Protein AF-0000000079913580 (afdb_homodimer)

Radius of gyration: 43.16 Å; Cα contacts (8 Å, |Δi|>4): 1922; chains: 2; bounding box: 92×169×105 Å

Structure (mmCIF, N/CA/C/O backbone):
data_AF-0000000079913580-model_v1
#
loop_
_entity.id
_entity.type
_entity.pdbx_description
1 polymer L,D-transpeptidase
#
loop_
_atom_site.group_PDB
_atom_site.id
_atom_site.type_symbol
_atom_site.label_atom_id
_atom_site.label_alt_id
_atom_site.label_comp_id
_atom_site.label_asym_id
_atom_site.label_entity_id
_atom_site.label_seq_id
_atom_site.pdbx_PDB_ins_code
_atom_site.Cartn_x
_atom_site.Cartn_y
_atom_site.Cartn_z
_atom_site.occupancy
_atom_site.B_iso_or_equiv
_atom_site.auth_seq_id
_atom_site.auth_comp_id
_atom_site.auth_asym_id
_atom_site.auth_atom_id
_atom_site.pdbx_PDB_model_num
ATOM 1 N N . MET A 1 1 ? 36.812 4.828 29.312 1 21.38 1 MET A N 1
ATOM 2 C CA . MET A 1 1 ? 36.344 5.988 30.047 1 21.38 1 MET A CA 1
ATOM 3 C C . MET A 1 1 ? 36.531 5.801 31.547 1 21.38 1 MET A C 1
ATOM 5 O O . MET A 1 1 ? 35.594 5.5 32.281 1 21.38 1 MET A O 1
ATOM 9 N N . HIS A 1 2 ? 37.875 5.602 31.859 1 19.59 2 HIS A N 1
ATOM 10 C CA . HIS A 1 2 ? 38.438 5.203 33.125 1 19.59 2 HIS A CA 1
ATOM 11 C C . HIS A 1 2 ? 38.406 6.352 34.156 1 19.59 2 HIS A C 1
ATOM 13 O O . HIS A 1 2 ? 38.156 7.5 33.75 1 19.59 2 HIS A O 1
ATOM 19 N N . GLU A 1 3 ? 39.438 6.492 35 1 18.61 3 GLU A N 1
ATOM 20 C CA . GLU A 1 3 ? 39.719 6.574 36.438 1 18.61 3 GLU A CA 1
ATOM 21 C C . GLU A 1 3 ? 40.094 7.996 36.844 1 18.61 3 GLU A C 1
ATOM 23 O O . GLU A 1 3 ? 40.656 8.211 37.938 1 18.61 3 GLU A O 1
ATOM 28 N N . LEU A 1 4 ? 39.812 8.992 35.875 1 21.95 4 LEU A N 1
ATOM 29 C CA . LEU A 1 4 ? 40.594 10.109 36.344 1 21.95 4 LEU A CA 1
ATOM 30 C C . LEU A 1 4 ? 40.188 10.5 37.781 1 21.95 4 LEU A C 1
ATOM 32 O O . LEU A 1 4 ? 39 10.586 38.062 1 21.95 4 LEU A O 1
ATOM 36 N N . GLY A 1 5 ? 41.188 10.922 38.594 1 18.86 5 GLY A N 1
ATOM 37 C CA . GLY A 1 5 ? 41.719 10.969 39.969 1 18.86 5 GLY A CA 1
ATOM 38 C C . GLY A 1 5 ? 41.156 12.102 40.781 1 18.86 5 GLY A C 1
ATOM 39 O O . GLY A 1 5 ? 40.719 13.125 40.25 1 18.86 5 GLY A O 1
ATOM 40 N N . SER A 1 6 ? 41.125 11.992 42.188 1 17.22 6 SER A N 1
ATOM 41 C CA . SER A 1 6 ? 40.438 12.18 43.469 1 17.22 6 SER A CA 1
ATOM 42 C C . SER A 1 6 ? 40.812 13.516 44.094 1 17.22 6 SER A C 1
ATOM 44 O O . SER A 1 6 ? 39.938 14.266 44.531 1 17.22 6 SER A O 1
ATOM 46 N N . ARG A 1 7 ? 42.156 13.891 44.438 1 17.25 7 ARG A N 1
ATOM 47 C CA . ARG A 1 7 ? 42.344 13.758 45.875 1 17.25 7 ARG A CA 1
ATOM 48 C C . ARG A 1 7 ? 41.875 15.023 46.594 1 17.25 7 ARG A C 1
ATOM 50 O O . ARG A 1 7 ? 41.719 16.078 45.969 1 17.25 7 ARG A O 1
ATOM 57 N N . THR A 1 8 ? 42.812 15.539 47.625 1 17.09 8 THR A N 1
ATOM 58 C CA . THR A 1 8 ? 42.688 15.68 49.062 1 17.09 8 THR A CA 1
ATOM 59 C C . THR A 1 8 ? 42.469 17.141 49.438 1 17.09 8 THR A C 1
ATOM 61 O O . THR A 1 8 ? 41.531 17.453 50.188 1 17.09 8 THR A O 1
ATOM 64 N N . SER A 1 9 ? 43.531 18.109 49.688 1 17.91 9 SER A N 1
ATOM 65 C CA . SER A 1 9 ? 43.938 18.375 51.062 1 17.91 9 SER A CA 1
ATOM 66 C C . SER A 1 9 ? 43.219 19.594 51.625 1 17.91 9 SER A C 1
ATOM 68 O O . SER A 1 9 ? 42.688 20.406 50.844 1 17.91 9 SER A O 1
ATOM 70 N N . ARG A 1 10 ? 43.844 20.156 52.875 1 18.62 10 ARG A N 1
ATOM 71 C CA . ARG A 1 10 ? 43.656 20.391 54.312 1 18.62 10 ARG A CA 1
ATOM 72 C C . ARG A 1 10 ? 43.219 21.828 54.594 1 18.62 10 ARG A C 1
ATOM 74 O O . ARG A 1 10 ? 43.25 22.672 53.688 1 18.62 10 ARG A O 1
ATOM 81 N N . LYS A 1 11 ? 44.094 22.531 55.531 1 18.92 11 LYS A N 1
ATOM 82 C CA . LYS A 1 11 ? 43.938 22.922 56.938 1 18.92 11 LYS A CA 1
ATOM 83 C C . LYS A 1 11 ? 43.562 24.391 57.062 1 18.92 11 LYS A C 1
ATOM 85 O O . LYS A 1 11 ? 42.75 24.75 57.906 1 18.92 11 LYS A O 1
ATOM 90 N N . ARG A 1 12 ? 44.5 25.406 56.625 1 16.92 12 ARG A N 1
ATOM 91 C CA . ARG A 1 12 ? 45 26.344 57.625 1 16.92 12 ARG A CA 1
ATOM 92 C C . ARG A 1 12 ? 44.031 27.5 57.844 1 16.92 12 ARG A C 1
ATOM 94 O O . ARG A 1 12 ? 43.688 28.219 56.906 1 16.92 12 ARG A O 1
ATOM 101 N N . VAL A 1 13 ? 43.312 27.609 59.031 1 19.09 13 VAL A N 1
ATOM 102 C CA . VAL A 1 13 ? 42.156 28.219 59.656 1 19.09 13 VAL A CA 1
ATOM 103 C C . VAL A 1 13 ? 42.469 29.688 60 1 19.09 13 VAL A C 1
ATOM 105 O O . VAL A 1 13 ? 41.656 30.578 59.688 1 19.09 13 VAL A O 1
ATOM 108 N N . ALA A 1 14 ? 43.594 30 60.875 1 21.25 14 ALA A N 1
ATOM 109 C CA . ALA A 1 14 ? 43.219 30.578 62.156 1 21.25 14 ALA A CA 1
ATOM 110 C C . ALA A 1 14 ? 42.875 32.062 62.031 1 21.25 14 ALA A C 1
ATOM 112 O O . ALA A 1 14 ? 43.094 32.656 60.969 1 21.25 14 ALA A O 1
ATOM 113 N N . ASN A 1 15 ? 43.5 32.906 63.031 1 19.12 15 ASN A N 1
ATOM 114 C CA . ASN A 1 15 ? 43.094 33.688 64.188 1 19.12 15 ASN A CA 1
ATOM 115 C C . ASN A 1 15 ? 43.125 35.188 63.906 1 19.12 15 ASN A C 1
ATOM 117 O O . ASN A 1 15 ? 43 36 64.812 1 19.12 15 ASN A O 1
ATOM 121 N N . VAL A 1 16 ? 43.281 35.594 62.688 1 22.94 16 VAL A N 1
ATOM 122 C CA . VAL A 1 16 ? 43.781 36.969 62.75 1 22.94 16 VAL A CA 1
ATOM 123 C C . VAL A 1 16 ? 42.812 37.844 63.531 1 22.94 16 VAL A C 1
ATOM 125 O O . VAL A 1 16 ? 41.625 37.906 63.219 1 22.94 16 VAL A O 1
ATOM 128 N N . ALA A 1 17 ? 43.344 38.344 64.75 1 22.41 17 ALA A N 1
ATOM 129 C CA . ALA A 1 17 ? 43 39.125 65.938 1 22.41 17 ALA A CA 1
ATOM 130 C C . ALA A 1 17 ? 42.438 40.5 65.562 1 22.41 17 ALA A C 1
ATOM 132 O O . ALA A 1 17 ? 42.812 41.062 64.562 1 22.41 17 ALA A O 1
ATOM 133 N N . ALA A 1 18 ? 41.469 40.969 66.5 1 21.81 18 ALA A N 1
ATOM 134 C CA . ALA A 1 18 ? 40.25 41.75 66.75 1 21.81 18 ALA A CA 1
ATOM 135 C C . ALA A 1 18 ? 40.594 43.219 67.062 1 21.81 18 ALA A C 1
ATOM 137 O O . ALA A 1 18 ? 39.719 44 67.312 1 21.81 18 ALA A O 1
ATOM 138 N N . ALA A 1 19 ? 41.875 43.688 66.75 1 23.17 19 ALA A N 1
ATOM 139 C CA . ALA A 1 19 ? 42.031 44.812 67.688 1 23.17 19 ALA A CA 1
ATOM 140 C C . ALA A 1 19 ? 41.125 45.969 67.312 1 23.17 19 ALA A C 1
ATOM 142 O O . ALA A 1 19 ? 41.219 46.5 66.188 1 23.17 19 ALA A O 1
ATOM 143 N N . LEU A 1 20 ? 39.844 45.875 67.812 1 21.12 20 LEU A N 1
ATOM 144 C CA . LEU A 1 20 ? 38.719 46.781 67.625 1 21.12 20 LEU A CA 1
ATOM 145 C C . LEU A 1 20 ? 39.062 48.156 68.188 1 21.12 20 LEU A C 1
ATOM 147 O O . LEU A 1 20 ? 39.25 48.281 69.438 1 21.12 20 LEU A O 1
ATOM 151 N N . ILE A 1 21 ? 40.125 48.812 67.625 1 24.55 21 ILE A N 1
ATOM 152 C CA . ILE A 1 21 ? 40.438 50.125 68.188 1 24.55 21 ILE A CA 1
ATOM 153 C C . ILE A 1 21 ? 39.219 51.031 68.188 1 24.55 21 ILE A C 1
ATOM 155 O O . ILE A 1 21 ? 38.594 51.219 67.125 1 24.55 21 ILE A O 1
ATOM 159 N N . SER A 1 22 ? 38.531 51.062 69.312 1 22.31 22 SER A N 1
ATOM 160 C CA . SER A 1 22 ? 37.312 51.812 69.75 1 22.31 22 SER A CA 1
ATOM 161 C C . SER A 1 22 ? 37.531 53.312 69.562 1 22.31 22 SER A C 1
ATOM 163 O O . SER A 1 22 ? 38.344 53.906 70.312 1 22.31 22 SER A O 1
ATOM 165 N N . LEU A 1 23 ? 37.969 53.75 68.375 1 25.45 23 LEU A N 1
ATOM 166 C CA . LEU A 1 23 ? 38.125 55.219 68.312 1 25.45 23 LEU A CA 1
ATOM 167 C C . LEU A 1 23 ? 36.844 55.906 68.75 1 25.45 23 LEU A C 1
ATOM 169 O O . LEU A 1 23 ? 35.781 55.656 68.125 1 25.45 23 LEU A O 1
ATOM 173 N N . VAL A 1 24 ? 36.719 56.188 70 1 26.14 24 VAL A N 1
ATOM 174 C CA . VAL A 1 24 ? 35.656 56.938 70.75 1 26.14 24 VAL A CA 1
ATOM 175 C C . VAL A 1 24 ? 35.5 58.312 70.125 1 26.14 24 VAL A C 1
ATOM 177 O O . VAL A 1 24 ? 36.406 59.125 70.188 1 26.14 24 VAL A O 1
ATOM 180 N N . ALA A 1 25 ? 35 58.375 68.875 1 25.7 25 ALA A N 1
ATOM 181 C CA . ALA A 1 25 ? 34.688 59.688 68.25 1 25.7 25 ALA A CA 1
ATOM 182 C C . ALA A 1 25 ? 33.75 60.469 69.125 1 25.7 25 ALA A C 1
ATOM 184 O O . ALA A 1 25 ? 32.719 59.938 69.625 1 25.7 25 ALA A O 1
ATOM 185 N N . LEU A 1 26 ? 34.312 61.344 69.938 1 26.03 26 LEU A N 1
ATOM 186 C CA . LEU A 1 26 ? 33.688 62.375 70.75 1 26.03 26 LEU A CA 1
ATOM 187 C C . LEU A 1 26 ? 32.656 63.156 69.938 1 26.03 26 LEU A C 1
ATOM 189 O O . LEU A 1 26 ? 33 63.781 68.938 1 26.03 26 LEU A O 1
ATOM 193 N N . LEU A 1 27 ? 31.5 62.531 69.625 1 25.45 27 LEU A N 1
ATOM 194 C CA . LEU A 1 27 ? 30.359 63.125 68.938 1 25.45 27 LEU A CA 1
ATOM 195 C C . LEU A 1 27 ? 29.828 64.312 69.688 1 25.45 27 LEU A C 1
ATOM 197 O O . LEU A 1 27 ? 29.406 64.25 70.812 1 25.45 27 LEU A O 1
ATOM 201 N N . ALA A 1 28 ? 30.641 65.375 69.75 1 30.11 28 ALA A N 1
ATOM 202 C CA . ALA A 1 28 ? 30.047 66.625 70.188 1 30.11 28 ALA A CA 1
ATOM 203 C C . ALA A 1 28 ? 28.703 66.875 69.562 1 30.11 28 ALA A C 1
ATOM 205 O O . ALA A 1 28 ? 28.594 66.812 68.312 1 30.11 28 ALA A O 1
ATOM 206 N N . GLY A 1 29 ? 27.625 66.562 70.25 1 28.89 29 GLY A N 1
ATOM 207 C CA . GLY A 1 29 ? 26.188 66.625 70 1 28.89 29 GLY A CA 1
ATOM 208 C C . GLY A 1 29 ? 25.672 68 69.625 1 28.89 29 GLY A C 1
ATOM 209 O O . GLY A 1 29 ? 25.156 68.688 70.438 1 28.89 29 GLY A O 1
ATOM 210 N N . CYS A 1 30 ? 26.469 68.938 68.938 1 34.62 30 CYS A N 1
ATOM 211 C CA . CYS A 1 30 ? 25.672 70.125 68.75 1 34.62 30 CYS A CA 1
ATOM 212 C C . CYS A 1 30 ? 24.328 69.812 68.125 1 34.62 30 CYS A C 1
ATOM 214 O O . CYS A 1 30 ? 24.266 69.125 67.125 1 34.62 30 CYS A O 1
ATOM 216 N N . THR A 1 31 ? 23.297 69.812 68.938 1 31.12 31 THR A N 1
ATOM 217 C CA . THR A 1 31 ? 21.859 69.75 68.625 1 31.12 31 THR A CA 1
ATOM 218 C C . THR A 1 31 ? 21.438 70.75 67.625 1 31.12 31 THR A C 1
ATOM 220 O O . THR A 1 31 ? 21.469 72 67.875 1 31.12 31 THR A O 1
ATOM 223 N N . VAL A 1 32 ? 22.109 70.938 66.438 1 33.97 32 VAL A N 1
ATOM 224 C CA . VAL A 1 32 ? 21.469 71.812 65.5 1 33.97 32 VAL A CA 1
ATOM 225 C C . VAL A 1 32 ? 20 71.438 65.312 1 33.97 32 VAL A C 1
ATOM 227 O O . VAL A 1 32 ? 19.688 70.25 65.25 1 33.97 32 VAL A O 1
ATOM 230 N N . GLY A 1 33 ? 19.094 72.25 65.75 1 32.72 33 GLY A N 1
ATOM 231 C CA . GLY A 1 33 ? 17.656 72.188 65.562 1 32.72 33 GLY A CA 1
ATOM 232 C C . GLY A 1 33 ? 17.297 71.812 64.125 1 32.72 33 GLY A C 1
ATOM 233 O O . GLY A 1 33 ? 17.688 72.562 63.188 1 32.72 33 GLY A O 1
ATOM 234 N N . SER A 1 34 ? 17.328 70.562 63.781 1 34.56 34 SER A N 1
ATOM 235 C CA . SER A 1 34 ? 16.938 69.938 62.531 1 34.56 34 SER A CA 1
ATOM 236 C C . SER A 1 34 ? 15.523 70.375 62.125 1 34.56 34 SER A C 1
ATOM 238 O O . SER A 1 34 ? 14.555 70 62.781 1 34.56 34 SER A O 1
ATOM 240 N N . GLN A 1 35 ? 15.398 71.688 61.812 1 38.47 35 GLN A N 1
ATOM 241 C CA . GLN A 1 35 ? 14.109 71.875 61.156 1 38.47 35 GLN A CA 1
ATOM 242 C C . GLN A 1 35 ? 13.781 70.75 60.188 1 38.47 35 GLN A C 1
ATOM 244 O O . GLN A 1 35 ? 14.531 70.438 59.25 1 38.47 35 GLN A O 1
ATOM 249 N N . SER A 1 36 ? 13.234 69.688 60.781 1 39.78 36 SER A N 1
ATOM 250 C CA . SER A 1 36 ? 12.695 68.562 60.094 1 39.78 36 SER A CA 1
ATOM 251 C C . SER A 1 36 ? 11.844 68.938 58.906 1 39.78 36 SER A C 1
ATOM 253 O O . SER A 1 36 ? 10.688 69.312 59.062 1 39.78 36 SER A O 1
ATOM 255 N N . GLY A 1 37 ? 12.281 69.812 58.031 1 40.34 37 GLY A N 1
ATOM 256 C CA . GLY A 1 37 ? 11.469 69.875 56.844 1 40.34 37 GLY A CA 1
ATOM 257 C C . GLY A 1 37 ? 11.07 68.5 56.312 1 40.34 37 GLY A C 1
ATOM 258 O O . GLY A 1 37 ? 11.914 67.625 56.188 1 40.34 37 GLY A O 1
ATOM 259 N N . THR A 1 38 ? 9.914 68.062 56.688 1 46.12 38 THR A N 1
ATOM 260 C CA . THR A 1 38 ? 9.398 66.812 56.094 1 46.12 38 THR A CA 1
ATOM 261 C C . THR A 1 38 ? 9.703 66.812 54.594 1 46.12 38 THR A C 1
ATOM 263 O O . THR A 1 38 ? 9.25 67.688 53.844 1 46.12 38 THR A O 1
ATOM 266 N N . PRO A 1 39 ? 10.805 66.312 54.156 1 54.5 39 PRO A N 1
ATOM 267 C CA . PRO A 1 39 ? 11.016 66.125 52.719 1 54.5 39 PRO A CA 1
ATOM 268 C C . PRO A 1 39 ? 9.727 65.812 51.969 1 54.5 39 PRO A C 1
ATOM 270 O O . PRO A 1 39 ? 9.031 64.875 52.312 1 54.5 39 PRO A O 1
ATOM 273 N N . VAL A 1 40 ? 8.953 66.75 51.469 1 58.09 40 VAL A N 1
ATOM 274 C CA . VAL A 1 40 ? 7.832 66.438 50.594 1 58.09 40 VAL A CA 1
ATOM 275 C C . VAL A 1 40 ? 8.242 65.375 49.594 1 58.09 40 VAL A C 1
ATOM 277 O O . VAL A 1 40 ? 9.258 65.5 48.906 1 58.09 40 VAL A O 1
ATOM 280 N N . ALA A 1 41 ? 7.816 64.125 49.75 1 64 41 ALA A N 1
ATOM 281 C CA . ALA A 1 41 ? 8.062 63.062 48.812 1 64 41 ALA A CA 1
ATOM 282 C C . ALA A 1 41 ? 7.875 63.5 47.375 1 64 41 ALA A C 1
ATOM 284 O O . ALA A 1 41 ? 6.922 64.25 47.062 1 64 41 ALA A O 1
ATOM 285 N N . PRO A 1 42 ? 9.016 63.531 46.562 1 65.12 42 PRO A N 1
ATOM 286 C CA . PRO A 1 42 ? 8.836 63.875 45.156 1 65.12 42 PRO A CA 1
ATOM 287 C C . PRO A 1 42 ? 7.531 63.344 44.562 1 65.12 42 PRO A C 1
ATOM 289 O O . PRO A 1 42 ? 7.055 62.281 44.969 1 65.12 42 PRO A O 1
ATOM 292 N N . PRO A 1 43 ? 6.742 64.25 43.938 1 78.75 43 PRO A N 1
ATOM 293 C CA . PRO A 1 43 ? 5.477 63.781 43.344 1 78.75 43 PRO A CA 1
ATOM 294 C C . PRO A 1 43 ? 5.629 62.469 42.562 1 78.75 43 PRO A C 1
ATOM 296 O O . PRO A 1 43 ? 6.672 62.25 41.938 1 78.75 43 PRO A O 1
ATOM 299 N N . GLU A 1 44 ? 4.805 61.531 42.844 1 86.25 44 GLU A N 1
ATOM 300 C CA . GLU A 1 44 ? 4.754 60.281 42.094 1 86.25 44 GLU A CA 1
ATOM 301 C C . GLU A 1 44 ? 4.613 60.531 40.594 1 86.25 44 GLU A C 1
ATOM 303 O O . GLU A 1 44 ? 3.916 61.469 40.188 1 86.25 44 GLU A O 1
ATOM 308 N N . PRO A 1 45 ? 5.449 59.719 39.812 1 89.5 45 PRO A N 1
ATOM 309 C CA . PRO A 1 45 ? 5.312 59.875 38.375 1 89.5 45 PRO A CA 1
ATOM 310 C C . PRO A 1 45 ? 3.863 59.75 37.906 1 89.5 45 PRO A C 1
ATOM 312 O O . PRO A 1 45 ? 3.104 58.938 38.438 1 89.5 45 PRO A O 1
ATOM 315 N N . VAL A 1 46 ? 3.518 60.531 36.875 1 93.69 46 VAL A N 1
ATOM 316 C CA . VAL A 1 46 ? 2.129 60.594 36.438 1 93.69 46 VAL A CA 1
ATOM 317 C C . VAL A 1 46 ? 1.844 59.438 35.469 1 93.69 46 VAL A C 1
ATOM 319 O O . VAL A 1 46 ? 0.692 59.031 35.312 1 93.69 46 VAL A O 1
ATOM 322 N N . VAL A 1 47 ? 2.873 58.969 34.781 1 95.31 47 VAL A N 1
ATOM 323 C CA . VAL A 1 47 ? 2.668 57.938 33.781 1 95.31 47 VAL A CA 1
ATOM 324 C C . VAL A 1 47 ? 2.227 56.656 34.5 1 95.31 47 VAL A C 1
ATOM 326 O O . VAL A 1 47 ? 2.787 56.281 35.531 1 95.31 47 VAL A O 1
ATOM 329 N N . HIS A 1 48 ? 1.12 56.031 34.031 1 95.81 48 HIS A N 1
ATOM 330 C CA . HIS A 1 48 ? 0.598 54.781 34.5 1 95.81 48 HIS A CA 1
ATOM 331 C C . HIS A 1 48 ? 0.657 53.688 33.406 1 95.81 48 HIS A C 1
ATOM 333 O O . HIS A 1 48 ? 0.036 53.844 32.375 1 95.81 48 HIS A O 1
ATOM 339 N N . VAL A 1 49 ? 1.397 52.625 33.688 1 97.31 49 VAL A N 1
ATOM 340 C CA . VAL A 1 49 ? 1.536 51.531 32.75 1 97.31 49 VAL A CA 1
ATOM 341 C C . VAL A 1 49 ? 0.57 50.406 33.094 1 97.31 49 VAL A C 1
ATOM 343 O O . VAL A 1 49 ? 0.575 49.906 34.219 1 97.31 49 VAL A O 1
ATOM 346 N N . THR A 1 50 ? -0.313 50.125 32.156 1 97.5 50 THR A N 1
ATOM 347 C CA . THR A 1 50 ? -1.216 48.969 32.281 1 97.5 50 THR A CA 1
ATOM 348 C C . THR A 1 50 ? -0.814 47.844 31.344 1 97.5 50 THR A C 1
ATOM 350 O O . THR A 1 50 ? -0.448 48.094 30.203 1 97.5 50 THR A O 1
ATOM 353 N N . GLN A 1 51 ? -0.812 46.656 31.891 1 97.62 51 GLN A N 1
ATOM 354 C CA . GLN A 1 51 ? -0.436 45.5 31.125 1 97.62 51 GLN A CA 1
ATOM 355 C C . GLN A 1 51 ? -1.617 44.531 30.969 1 97.62 51 GLN A C 1
ATOM 357 O O . GLN A 1 51 ? -2.424 44.375 31.891 1 97.62 51 GLN A O 1
ATOM 362 N N . ASN A 1 52 ? -1.735 44 29.797 1 97.69 52 ASN A N 1
ATOM 363 C CA . ASN A 1 52 ? -2.668 42.906 29.5 1 97.69 52 ASN A CA 1
ATOM 364 C C . ASN A 1 52 ? -1.948 41.688 28.938 1 97.69 52 ASN A C 1
ATOM 366 O O . ASN A 1 52 ? -1.434 41.75 27.812 1 97.69 52 ASN A O 1
ATOM 370 N N . PRO A 1 53 ? -2.012 40.656 29.516 1 97.69 53 PRO A N 1
ATOM 371 C CA . PRO A 1 53 ? -2.576 40.375 30.844 1 97.69 53 PRO A CA 1
ATOM 372 C C . PRO A 1 53 ? -1.85 41.125 31.969 1 97.69 53 PRO A C 1
ATOM 374 O O . PRO A 1 53 ? -0.749 41.656 31.75 1 97.69 53 PRO A O 1
ATOM 377 N N . GLU A 1 54 ? -2.473 41.156 33.188 1 97.25 54 GLU A N 1
ATOM 378 C CA . GLU A 1 54 ? -1.865 41.781 34.344 1 97.25 54 GLU A CA 1
ATOM 379 C C . GLU A 1 54 ? -0.65 41 34.844 1 97.25 54 GLU A C 1
ATOM 381 O O . GLU A 1 54 ? -0.571 39.812 34.656 1 97.25 54 GLU A O 1
ATOM 386 N N . SER A 1 55 ? 0.283 41.812 35.438 1 96.94 55 SER A N 1
ATOM 387 C CA . SER A 1 55 ? 1.444 41.125 36 1 96.94 55 SER A CA 1
ATOM 388 C C . SER A 1 55 ? 1.024 40.094 37.031 1 96.94 55 SER A C 1
ATOM 390 O O . SER A 1 55 ? 0.11 40.344 37.844 1 96.94 55 SER A O 1
ATOM 392 N N . GLY A 1 56 ? 1.644 38.969 36.938 1 97.56 56 GLY A N 1
ATOM 393 C CA . GLY A 1 56 ? 1.36 37.906 37.875 1 97.56 56 GLY A CA 1
ATOM 394 C C . GLY A 1 56 ? 0.337 36.906 37.375 1 97.56 56 GLY A C 1
ATOM 395 O O . GLY A 1 56 ? 0.119 35.875 37.969 1 97.56 56 GLY A O 1
ATOM 396 N N . SER A 1 57 ? -0.331 37.312 36.281 1 98.06 57 SER A N 1
ATOM 397 C CA . SER A 1 57 ? -1.298 36.375 35.688 1 98.06 57 SER A CA 1
ATOM 398 C C . SER A 1 57 ? -0.657 35.031 35.406 1 98.06 57 SER A C 1
ATOM 400 O O . SER A 1 57 ? 0.501 34.969 35 1 98.06 57 SER A O 1
ATOM 402 N N . GLN A 1 58 ? -1.42 33.906 35.719 1 98.06 58 GLN A N 1
ATOM 403 C CA . GLN A 1 58 ? -0.988 32.531 35.438 1 98.06 58 GLN A CA 1
ATOM 404 C C . GLN A 1 58 ? -1.904 31.859 34.438 1 98.06 58 GLN A C 1
ATOM 406 O O . GLN A 1 58 ? -3.049 32.281 34.25 1 98.06 58 GLN A O 1
ATOM 411 N N . ASP A 1 59 ? -1.353 30.875 33.75 1 98 59 ASP A N 1
ATOM 412 C CA . ASP A 1 59 ? -2.096 30.031 32.812 1 98 59 ASP A CA 1
ATOM 413 C C . ASP A 1 59 ? -2.76 30.875 31.719 1 98 59 ASP A C 1
ATOM 415 O O . ASP A 1 59 ? -3.912 30.625 31.359 1 98 59 ASP A O 1
ATOM 419 N N . VAL A 1 60 ? -2.053 31.922 31.219 1 98.12 60 VAL A N 1
ATOM 420 C CA . VAL A 1 60 ? -2.541 32.75 30.125 1 98.12 60 VAL A CA 1
ATOM 421 C C . VAL A 1 60 ? -2.533 31.938 28.828 1 98.12 60 VAL A C 1
ATOM 423 O O . VAL A 1 60 ? -1.558 31.234 28.531 1 98.12 60 VAL A O 1
ATOM 426 N N . ASN A 1 61 ? -3.619 31.984 28.094 1 98.19 61 ASN A N 1
ATOM 427 C CA . ASN A 1 61 ? -3.652 31.328 26.797 1 98.19 61 ASN A CA 1
ATOM 428 C C . ASN A 1 61 ? -2.633 31.938 25.844 1 98.19 61 ASN A C 1
ATOM 430 O O . ASN A 1 61 ? -2.566 33.156 25.688 1 98.19 61 ASN A O 1
ATOM 434 N N . PRO A 1 62 ? -1.879 31.125 25.172 1 97.94 62 PRO A N 1
ATOM 435 C CA . PRO A 1 62 ? -0.78 31.625 24.344 1 97.94 62 PRO A CA 1
ATOM 436 C C . PRO A 1 62 ? -1.268 32.469 23.156 1 97.94 62 PRO A C 1
ATOM 438 O O . PRO A 1 62 ? -0.469 33.156 22.516 1 97.94 62 PRO A O 1
ATOM 441 N N . VAL A 1 63 ? -2.566 32.406 22.859 1 97.62 63 VAL A N 1
ATOM 442 C CA . VAL A 1 63 ? -3.039 33.156 21.703 1 97.62 63 VAL A CA 1
ATOM 443 C C . VAL A 1 63 ? -3.908 34.312 22.172 1 97.62 63 VAL A C 1
ATOM 445 O O . VAL A 1 63 ? -4.508 35.031 21.344 1 97.62 63 VAL A O 1
ATOM 448 N N . SER A 1 64 ? -4.004 34.531 23.375 1 96.69 64 SER A N 1
ATOM 449 C CA . SER A 1 64 ? -4.742 35.688 23.875 1 96.69 64 SER A CA 1
ATOM 450 C C . SER A 1 64 ? -4.027 37 23.531 1 96.69 64 SER A C 1
ATOM 452 O O . SER A 1 64 ? -2.801 37 23.406 1 96.69 64 SER A O 1
ATOM 454 N N . PRO A 1 65 ? -4.797 38.094 23.406 1 97.06 65 PRO A N 1
ATOM 455 C CA . PRO A 1 65 ? -4.152 39.375 23.156 1 97.06 65 PRO A CA 1
ATOM 456 C C . PRO A 1 65 ? -3.232 39.812 24.297 1 97.06 65 PRO A C 1
ATOM 458 O O . PRO A 1 65 ? -3.578 39.625 25.469 1 97.06 65 PRO A O 1
ATOM 461 N N . VAL A 1 66 ? -2.076 40.281 23.922 1 98.12 66 VAL A N 1
ATOM 462 C CA . VAL A 1 66 ? -1.097 40.781 24.875 1 98.12 66 VAL A CA 1
ATOM 463 C C . VAL A 1 66 ? -0.691 42.219 24.5 1 98.12 66 VAL A C 1
ATOM 465 O O . VAL A 1 66 ? -0.322 42.469 23.344 1 98.12 66 VAL A O 1
ATOM 468 N N . SER A 1 67 ? -0.782 43.062 25.516 1 98.19 67 SER A N 1
ATOM 469 C CA . SER A 1 67 ? -0.442 44.438 25.25 1 98.19 67 SER A CA 1
ATOM 470 C C . SER A 1 67 ? -0.02 45.188 26.516 1 98.19 67 SER A C 1
ATOM 472 O O . SER A 1 67 ? -0.203 44.656 27.625 1 98.19 67 SER A O 1
ATOM 474 N N . ALA A 1 68 ? 0.667 46.312 26.359 1 98.19 68 ALA A N 1
ATOM 475 C CA . ALA A 1 68 ? 0.983 47.281 27.406 1 98.19 68 ALA A CA 1
ATOM 476 C C . ALA A 1 68 ? 0.651 48.719 26.953 1 98.19 68 ALA A C 1
ATOM 478 O O . ALA A 1 68 ? 0.889 49.062 25.797 1 98.19 68 ALA A O 1
ATOM 479 N N . THR A 1 69 ? 0.054 49.438 27.859 1 98.12 69 THR A N 1
ATOM 480 C CA . THR A 1 69 ? -0.352 50.781 27.531 1 98.12 69 THR A CA 1
ATOM 481 C C . THR A 1 69 ? 0.175 51.781 28.562 1 98.12 69 THR A C 1
ATOM 483 O O . THR A 1 69 ? 0.084 51.531 29.766 1 98.12 69 THR A O 1
ATOM 486 N N . ALA A 1 70 ? 0.709 52.906 28.125 1 97.81 70 ALA A N 1
ATOM 487 C CA . ALA A 1 70 ? 1.151 54 28.984 1 97.81 70 ALA A CA 1
ATOM 488 C C . ALA A 1 70 ? 0.161 55.156 28.938 1 97.81 70 ALA A C 1
ATOM 490 O O . ALA A 1 70 ? 0.038 55.844 27.922 1 97.81 70 ALA A O 1
ATOM 491 N N . ALA A 1 71 ? -0.437 55.344 30.078 1 97.12 71 ALA A N 1
ATOM 492 C CA . ALA A 1 71 ? -1.3 56.5 30.203 1 97.12 71 ALA A CA 1
ATOM 493 C C . ALA A 1 71 ? -0.529 57.688 30.766 1 97.12 71 ALA A C 1
ATOM 495 O O . ALA A 1 71 ? 0.297 57.531 31.672 1 97.12 71 ALA A O 1
ATOM 496 N N . GLU A 1 72 ? -0.753 58.906 30.234 1 97 72 GLU A N 1
ATOM 497 C CA . GLU A 1 72 ? -0.118 60.156 30.641 1 97 72 GLU A CA 1
ATOM 498 C C . GLU A 1 72 ? 1.395 60.094 30.453 1 97 72 GLU A C 1
ATOM 500 O O . GLU A 1 72 ? 2.152 60.594 31.297 1 97 72 GLU A O 1
ATOM 505 N N . GLY A 1 73 ? 1.722 59.438 29.438 1 97.31 73 GLY A N 1
ATOM 506 C CA . GLY A 1 73 ? 3.123 59.281 29.094 1 97.31 73 GLY A CA 1
ATOM 507 C C . GLY A 1 73 ? 3.34 58.438 27.844 1 97.31 73 GLY A C 1
ATOM 508 O O . GLY A 1 73 ? 2.395 58.188 27.094 1 97.31 73 GLY A O 1
ATOM 509 N N . THR A 1 74 ? 4.605 58.156 27.609 1 97.88 74 THR A N 1
ATOM 510 C CA . THR A 1 74 ? 4.988 57.344 26.453 1 97.88 74 THR A CA 1
ATOM 511 C C . THR A 1 74 ? 6.102 56.375 26.828 1 97.88 74 THR A C 1
ATOM 513 O O . THR A 1 74 ? 6.832 56.594 27.797 1 97.88 74 THR A O 1
ATOM 516 N N . PHE A 1 75 ? 6.105 55.281 26 1 98 75 PHE A N 1
ATOM 517 C CA . PHE A 1 75 ? 7.215 54.344 26.188 1 98 75 PHE A CA 1
ATOM 518 C C . PHE A 1 75 ? 8.477 54.875 25.516 1 98 75 PHE A C 1
ATOM 520 O O . PHE A 1 75 ? 8.445 55.312 24.359 1 98 75 PHE A O 1
ATOM 527 N N . THR A 1 76 ? 9.602 54.844 26.266 1 97.25 76 THR A N 1
ATOM 528 C CA . THR A 1 76 ? 10.914 55.094 25.656 1 97.25 76 THR A CA 1
ATOM 529 C C . THR A 1 76 ? 11.453 53.812 25.016 1 97.25 76 THR A C 1
ATOM 531 O O . THR A 1 76 ? 12.062 53.875 23.953 1 97.25 76 THR A O 1
ATOM 534 N N . ASP A 1 77 ? 11.266 52.781 25.688 1 96.94 77 ASP A N 1
ATOM 535 C CA . ASP A 1 77 ? 11.523 51.438 25.219 1 96.94 77 ASP A CA 1
ATOM 536 C C . ASP A 1 77 ? 10.578 50.438 25.875 1 96.94 77 ASP A C 1
ATOM 538 O O . ASP A 1 77 ? 10.125 50.656 27 1 96.94 77 ASP A O 1
ATOM 542 N N . ILE A 1 78 ? 10.203 49.438 25.125 1 97.69 78 ILE A N 1
ATOM 543 C CA . ILE A 1 78 ? 9.328 48.406 25.656 1 97.69 78 ILE A CA 1
ATOM 544 C C . ILE A 1 78 ? 9.547 47.094 24.891 1 97.69 78 ILE A C 1
ATOM 546 O O . ILE A 1 78 ? 9.734 47.125 23.672 1 97.69 78 ILE A O 1
ATOM 550 N N . ALA A 1 79 ? 9.625 46.031 25.672 1 97.38 79 ALA A N 1
ATOM 551 C CA . ALA A 1 79 ? 9.742 44.688 25.078 1 97.38 79 ALA A CA 1
ATOM 552 C C . ALA A 1 79 ? 9.141 43.625 26 1 97.38 79 ALA A C 1
ATOM 554 O O . ALA A 1 79 ? 9.094 43.812 27.219 1 97.38 79 ALA A O 1
ATOM 555 N N . LEU A 1 80 ? 8.547 42.719 25.391 1 98.19 80 LEU A N 1
ATOM 556 C CA . LEU A 1 80 ? 8.188 41.469 26.078 1 98.19 80 LEU A CA 1
ATOM 557 C C . LEU A 1 80 ? 9.195 40.375 25.766 1 98.19 80 LEU A C 1
ATOM 559 O O . LEU A 1 80 ? 9.484 40.094 24.594 1 98.19 80 LEU A O 1
ATOM 563 N N . VAL A 1 81 ? 9.781 39.719 26.781 1 97.81 81 VAL A N 1
ATOM 564 C CA . VAL A 1 81 ? 10.82 38.719 26.531 1 97.81 81 VAL A CA 1
ATOM 565 C C . VAL A 1 81 ? 10.43 37.375 27.188 1 97.81 81 VAL A C 1
ATOM 567 O O . VAL A 1 81 ? 9.727 37.375 28.203 1 97.81 81 VAL A O 1
ATOM 570 N N . ASN A 1 82 ? 10.82 36.281 26.562 1 97.44 82 ASN A N 1
ATOM 571 C CA . ASN A 1 82 ? 10.594 34.969 27.172 1 97.44 82 ASN A CA 1
ATOM 572 C C . ASN A 1 82 ? 11.672 34.625 28.188 1 97.44 82 ASN A C 1
ATOM 574 O O . ASN A 1 82 ? 12.484 35.469 28.547 1 97.44 82 ASN A O 1
ATOM 578 N N . ALA A 1 83 ? 11.664 33.375 28.734 1 93.5 83 ALA A N 1
ATOM 579 C CA . ALA A 1 83 ? 12.562 32.969 29.797 1 93.5 83 ALA A CA 1
ATOM 580 C C . ALA A 1 83 ? 14.016 32.969 29.328 1 93.5 83 ALA A C 1
ATOM 582 O O . ALA A 1 83 ? 14.938 33.125 30.141 1 93.5 83 ALA A O 1
ATOM 583 N N . ASP A 1 84 ? 14.211 32.875 28.016 1 93.94 84 ASP A N 1
ATOM 584 C CA . ASP A 1 84 ? 15.555 32.812 27.453 1 93.94 84 ASP A CA 1
ATOM 585 C C . ASP A 1 84 ? 16.062 34.219 27.109 1 93.94 84 ASP A C 1
ATOM 587 O O . ASP A 1 84 ? 17.156 34.375 26.578 1 93.94 84 ASP A O 1
ATOM 591 N N . GLY A 1 85 ? 15.258 35.156 27.328 1 93.12 85 GLY A N 1
ATOM 592 C CA . GLY A 1 85 ? 15.625 36.531 27.062 1 93.12 85 GLY A CA 1
ATOM 593 C C . GLY A 1 85 ? 15.328 36.969 25.625 1 93.12 85 GLY A C 1
ATOM 594 O O . GLY A 1 85 ? 15.711 38.031 25.203 1 93.12 85 GLY A O 1
ATOM 595 N N . ARG A 1 86 ? 14.664 36.094 24.969 1 93.31 86 ARG A N 1
ATOM 596 C CA . ARG A 1 86 ? 14.336 36.406 23.578 1 93.31 86 ARG A CA 1
ATOM 597 C C . ARG A 1 86 ? 13.094 37.281 23.484 1 93.31 86 ARG A C 1
ATOM 599 O O . ARG A 1 86 ? 12.062 36.969 24.078 1 93.31 86 ARG A O 1
ATOM 606 N N . ALA A 1 87 ? 13.188 38.312 22.734 1 96.12 87 ALA A N 1
ATOM 607 C CA . ALA A 1 87 ? 12.078 39.25 22.578 1 96.12 87 ALA A CA 1
ATOM 608 C C . ALA A 1 87 ? 10.984 38.688 21.688 1 96.12 87 ALA A C 1
ATOM 610 O O . ALA A 1 87 ? 11.273 38.031 20.672 1 96.12 87 ALA A O 1
ATOM 611 N N . VAL A 1 88 ? 9.773 38.906 22.141 1 97.25 88 VAL A N 1
ATOM 612 C CA . VAL A 1 88 ? 8.594 38.531 21.359 1 97.25 88 VAL A CA 1
ATOM 613 C C . VAL A 1 88 ? 8.289 39.656 20.344 1 97.25 88 VAL A C 1
ATOM 615 O O . VAL A 1 88 ? 8.438 40.844 20.656 1 97.25 88 VAL A O 1
ATOM 618 N N . GLN A 1 89 ? 7.879 39.25 19.141 1 96.38 89 GLN A N 1
ATOM 619 C CA . GLN A 1 89 ? 7.547 40.25 18.125 1 96.38 89 GLN A CA 1
ATOM 620 C C . GLN A 1 89 ? 6.312 41.062 18.516 1 96.38 89 GLN A C 1
ATOM 622 O O . GLN A 1 89 ? 5.305 40.5 18.938 1 96.38 89 GLN A O 1
ATOM 627 N N . GLY A 1 90 ? 6.422 42.406 18.391 1 96.75 90 GLY A N 1
ATOM 628 C CA . GLY A 1 90 ? 5.328 43.312 18.656 1 96.75 90 GLY A CA 1
ATOM 629 C C . GLY A 1 90 ? 5.512 44.688 18.016 1 96.75 90 GLY A C 1
ATOM 630 O O . GLY A 1 90 ? 6.508 44.906 17.328 1 96.75 90 GLY A O 1
ATOM 631 N N . VAL A 1 91 ? 4.402 45.469 18.188 1 96.88 91 VAL A N 1
ATOM 632 C CA . VAL A 1 91 ? 4.434 46.781 17.562 1 96.88 91 VAL A CA 1
ATOM 633 C C . VAL A 1 91 ? 4.074 47.844 18.594 1 96.88 91 VAL A C 1
ATOM 635 O O . VAL A 1 91 ? 3.104 47.688 19.344 1 96.88 91 VAL A O 1
ATOM 638 N N . LEU A 1 92 ? 4.926 48.844 18.562 1 97.31 92 LEU A N 1
ATOM 639 C CA . LEU A 1 92 ? 4.629 50.062 19.328 1 97.31 92 LEU A CA 1
ATOM 640 C C . LEU A 1 92 ? 3.859 51.062 18.469 1 97.31 92 LEU A C 1
ATOM 642 O O . LEU A 1 92 ? 4.23 51.312 17.328 1 97.31 92 LEU A O 1
ATOM 646 N N . SER A 1 93 ? 2.842 51.562 19.109 1 97.75 93 SER A N 1
ATOM 647 C CA . SER A 1 93 ? 2.021 52.5 18.359 1 97.75 93 SER A CA 1
ATOM 648 C C . SER A 1 93 ? 2.822 53.75 17.969 1 97.75 93 SER A C 1
ATOM 650 O O . SER A 1 93 ? 3.83 54.062 18.609 1 97.75 93 SER A O 1
ATOM 652 N N . PRO A 1 94 ? 2.373 54.438 16.891 1 97.12 94 PRO A N 1
ATOM 653 C CA . PRO A 1 94 ? 3.107 55.625 16.453 1 97.12 94 PRO A CA 1
ATOM 654 C C . PRO A 1 94 ? 3.232 56.688 17.547 1 97.12 94 PRO A C 1
ATOM 656 O O . PRO A 1 94 ? 4.25 57.375 17.625 1 97.12 94 PRO A O 1
ATOM 659 N N . ASP A 1 95 ? 2.275 56.75 18.359 1 97.56 95 ASP A N 1
ATOM 660 C CA . ASP A 1 95 ? 2.312 57.75 19.438 1 97.56 95 ASP A CA 1
ATOM 661 C C . ASP A 1 95 ? 3.082 57.188 20.641 1 97.56 95 ASP A C 1
ATOM 663 O O . ASP A 1 95 ? 3.182 57.875 21.672 1 97.56 95 ASP A O 1
ATOM 667 N N . ARG A 1 96 ? 3.467 55.906 20.531 1 97.94 96 ARG A N 1
ATOM 668 C CA . ARG A 1 96 ? 4.344 55.219 21.484 1 97.94 96 ARG A CA 1
ATOM 669 C C . ARG A 1 96 ? 3.637 54.969 22.812 1 97.94 96 ARG A C 1
ATOM 671 O O . ARG A 1 96 ? 4.281 54.906 23.859 1 97.94 96 ARG A O 1
ATOM 678 N N . THR A 1 97 ? 2.314 54.812 22.828 1 98.12 97 THR A N 1
ATOM 679 C CA . THR A 1 97 ? 1.565 54.656 24.062 1 98.12 97 THR A CA 1
ATOM 680 C C . THR A 1 97 ? 1.136 53.188 24.25 1 98.12 97 THR A C 1
ATOM 682 O O . THR A 1 97 ? 0.789 52.781 25.359 1 98.12 97 THR A O 1
ATOM 685 N N . THR A 1 98 ? 1.076 52.5 23.156 1 98.25 98 THR A N 1
ATOM 686 C CA . THR A 1 98 ? 0.574 51.156 23.25 1 98.25 98 THR A CA 1
ATOM 687 C C . THR A 1 98 ? 1.5 50.188 22.516 1 98.25 98 THR A C 1
ATOM 689 O O . THR A 1 98 ? 1.856 50.406 21.359 1 98.25 98 THR A O 1
ATOM 692 N N . PHE A 1 99 ? 1.963 49.156 23.188 1 98.19 99 PHE A N 1
ATOM 693 C CA . PHE A 1 99 ? 2.688 48.031 22.594 1 98.19 99 PHE A CA 1
ATOM 694 C C . PHE A 1 99 ? 1.8 46.781 22.5 1 98.19 99 PHE A C 1
ATOM 696 O O . PHE A 1 99 ? 1.188 46.375 23.484 1 98.19 99 PHE A O 1
ATOM 703 N N . THR A 1 100 ? 1.67 46.219 21.297 1 98 100 THR A N 1
ATOM 704 C CA . THR A 1 100 ? 0.841 45.031 21.078 1 98 100 THR A CA 1
ATOM 705 C C . THR A 1 100 ? 1.678 43.875 20.531 1 98 100 THR A C 1
ATOM 707 O O . THR A 1 100 ? 2.428 44.062 19.562 1 98 100 THR A O 1
ATOM 710 N N . VAL A 1 101 ? 1.491 42.719 21.172 1 96.19 101 VAL A N 1
ATOM 711 C CA . VAL A 1 101 ? 2.158 41.531 20.688 1 96.19 101 VAL A CA 1
ATOM 712 C C . VAL A 1 101 ? 1.456 41 19.438 1 96.19 101 VAL A C 1
ATOM 714 O O . VAL A 1 101 ? 0.225 40.969 19.375 1 96.19 101 VAL A O 1
ATOM 717 N N . GLY A 1 102 ? 2.299 40.562 18.422 1 93.62 102 GLY A N 1
ATOM 718 C CA . GLY A 1 102 ? 1.749 40.188 17.125 1 93.62 102 GLY A CA 1
ATOM 719 C C . GLY A 1 102 ? 1.895 38.719 16.797 1 93.62 102 GLY A C 1
ATOM 720 O O . GLY A 1 102 ? 1.616 38.312 15.68 1 93.62 102 GLY A O 1
ATOM 721 N N . GLU A 1 103 ? 2.393 37.938 17.703 1 95.06 103 GLU A N 1
ATOM 722 C CA . GLU A 1 103 ? 2.586 36.5 17.453 1 95.06 103 GLU A CA 1
ATOM 723 C C . GLU A 1 103 ? 2.064 35.656 18.609 1 95.06 103 GLU A C 1
ATOM 725 O O . GLU A 1 103 ? 1.885 36.188 19.719 1 95.06 103 GLU A O 1
ATOM 730 N N . ALA A 1 104 ? 1.764 34.438 18.297 1 96.31 104 ALA A N 1
ATOM 731 C CA . ALA A 1 104 ? 1.376 33.5 19.359 1 96.31 104 ALA A CA 1
ATOM 732 C C . ALA A 1 104 ? 2.545 33.219 20.297 1 96.31 104 ALA A C 1
ATOM 734 O O . ALA A 1 104 ? 3.693 33.125 19.859 1 96.31 104 ALA A O 1
ATOM 735 N N . LEU A 1 105 ? 2.266 33.125 21.578 1 98 105 LEU A N 1
ATOM 736 C CA . LEU A 1 105 ? 3.281 32.812 22.578 1 98 105 LEU A CA 1
ATOM 737 C C . LEU A 1 105 ? 3.438 31.312 22.734 1 98 105 LEU A C 1
ATOM 739 O O . LEU A 1 105 ? 2.703 30.531 22.109 1 98 105 LEU A O 1
ATOM 743 N N . GLY A 1 106 ? 4.492 30.859 23.516 1 97.38 106 GLY A N 1
ATOM 744 C CA . GLY A 1 106 ? 4.719 29.438 23.766 1 97.38 106 GLY A CA 1
ATOM 745 C C . GLY A 1 106 ? 3.955 28.906 24.953 1 97.38 106 GLY A C 1
ATOM 746 O O . GLY A 1 106 ? 3.488 29.672 25.797 1 97.38 106 GLY A O 1
ATOM 747 N N . TYR A 1 107 ? 3.777 27.594 24.984 1 98 107 TYR A N 1
ATOM 748 C CA . TYR A 1 107 ? 3.188 26.938 26.141 1 98 107 TYR A CA 1
ATOM 749 C C . TYR A 1 107 ? 4.172 26.906 27.297 1 98 107 TYR A C 1
ATOM 751 O O . TYR A 1 107 ? 5.387 26.875 27.094 1 98 107 TYR A O 1
ATOM 759 N N . GLY A 1 108 ? 3.598 26.906 28.484 1 97.44 108 GLY A N 1
ATOM 760 C CA . GLY A 1 108 ? 4.398 26.672 29.688 1 97.44 108 GLY A CA 1
ATOM 761 C C . GLY A 1 108 ? 5.578 27.625 29.797 1 97.44 108 GLY A C 1
ATOM 762 O O . GLY A 1 108 ? 6.672 27.203 30.188 1 97.44 108 GLY A O 1
ATOM 763 N N . SER A 1 109 ? 5.414 28.797 29.422 1 97.44 109 SER A N 1
ATOM 764 C CA . SER A 1 109 ? 6.52 29.75 29.391 1 97.44 109 SER A CA 1
ATOM 765 C C . SER A 1 109 ? 6.23 30.969 30.266 1 97.44 109 SER A C 1
ATOM 767 O O . SER A 1 109 ? 5.07 31.312 30.5 1 97.44 109 SER A O 1
ATOM 769 N N . THR A 1 110 ? 7.32 31.531 30.734 1 98.25 110 THR A N 1
ATOM 770 C CA . THR A 1 110 ? 7.262 32.812 31.438 1 98.25 110 THR A CA 1
ATOM 771 C C . THR A 1 110 ? 7.672 33.938 30.531 1 98.25 110 THR A C 1
ATOM 773 O O . THR A 1 110 ? 8.703 33.875 29.859 1 98.25 110 THR A O 1
ATOM 776 N N . TYR A 1 111 ? 6.832 34.969 30.531 1 98.5 111 TYR A N 1
ATOM 777 C CA . TYR A 1 111 ? 7.129 36.188 29.766 1 98.5 111 TYR A CA 1
ATOM 778 C C . TYR A 1 111 ? 7.242 37.375 30.672 1 98.5 111 TYR A C 1
ATOM 780 O O . TYR A 1 111 ? 6.453 37.531 31.609 1 98.5 111 TYR A O 1
ATOM 788 N N . THR A 1 112 ? 8.273 38.188 30.406 1 98.25 112 THR A N 1
ATOM 789 C CA . THR A 1 112 ? 8.57 39.312 31.266 1 98.25 112 THR A CA 1
ATOM 790 C C . THR A 1 112 ? 8.633 40.625 30.438 1 98.25 112 THR A C 1
ATOM 792 O O . THR A 1 112 ? 9.258 40.656 29.375 1 98.25 112 THR A O 1
ATOM 795 N N . TRP A 1 113 ? 7.945 41.625 30.969 1 98 113 TRP A N 1
ATOM 796 C CA . TRP A 1 113 ? 8.031 42.969 30.375 1 98 113 TRP A CA 1
ATOM 797 C C . TRP A 1 113 ? 9.328 43.656 30.781 1 98 113 TRP A C 1
ATOM 799 O O . TRP A 1 113 ? 9.773 43.531 31.922 1 98 113 TRP A O 1
ATOM 809 N N . GLN A 1 114 ? 9.875 44.312 29.797 1 96.81 114 GLN A N 1
ATOM 810 C CA . GLN A 1 114 ? 11.031 45.188 30.031 1 96.81 114 GLN A CA 1
ATOM 811 C C . GLN A 1 114 ? 10.891 46.531 29.297 1 96.81 114 GLN A C 1
ATOM 813 O O . GLN A 1 114 ? 10.312 46.562 28.203 1 96.81 114 GLN A O 1
ATOM 818 N N . GLY A 1 115 ? 11.453 47.562 30.047 1 96.94 115 GLY A N 1
ATOM 819 C CA . GLY A 1 115 ? 11.461 48.844 29.391 1 96.94 115 GLY A CA 1
ATOM 820 C C . GLY A 1 115 ? 11.203 50 30.328 1 96.94 115 GLY A C 1
ATOM 821 O O . GLY A 1 115 ? 11.336 49.875 31.547 1 96.94 115 GLY A O 1
ATOM 822 N N . THR A 1 116 ? 10.953 51.156 29.656 1 97.81 116 THR A N 1
ATOM 823 C CA . THR A 1 116 ? 10.766 52.406 30.406 1 97.81 116 THR A CA 1
ATOM 824 C C . THR A 1 116 ? 9.695 53.25 29.75 1 97.81 116 THR A C 1
ATOM 826 O O . THR A 1 116 ? 9.547 53.25 28.531 1 97.81 116 THR A O 1
ATOM 829 N N . ALA A 1 117 ? 8.945 53.875 30.641 1 97.75 117 ALA A N 1
ATOM 830 C CA . ALA A 1 117 ? 7.973 54.875 30.203 1 97.75 117 ALA A CA 1
ATOM 831 C C . ALA A 1 117 ? 8.258 56.219 30.859 1 97.75 117 ALA A C 1
ATOM 833 O O . ALA A 1 117 ? 8.742 56.281 32 1 97.75 117 ALA A O 1
ATOM 834 N N . VAL A 1 118 ? 7.957 57.25 30.062 1 97.5 118 VAL A N 1
ATOM 835 C CA . VAL A 1 118 ? 8.164 58.625 30.562 1 97.5 118 VAL A CA 1
ATOM 836 C C . VAL A 1 118 ? 6.832 59.375 30.594 1 97.5 118 VAL A C 1
ATOM 838 O O . VAL A 1 118 ? 6.066 59.312 29.641 1 97.5 118 VAL A O 1
ATOM 841 N N . GLY A 1 119 ? 6.641 60 31.797 1 96.12 119 GLY A N 1
ATOM 842 C CA . GLY A 1 119 ? 5.418 60.781 31.953 1 96.12 119 GLY A CA 1
ATOM 843 C C . GLY A 1 119 ? 5.496 62.156 31.328 1 96.12 119 GLY A C 1
ATOM 844 O O . GLY A 1 119 ? 6.578 62.594 30.953 1 96.12 119 GLY A O 1
ATOM 845 N N . THR A 1 120 ? 4.316 62.719 31.25 1 94.5 120 THR A N 1
ATOM 846 C CA . THR A 1 120 ? 4.258 64.062 30.75 1 94.5 120 THR A CA 1
ATOM 847 C C . THR A 1 120 ? 4.969 65.062 31.703 1 94.5 120 THR A C 1
ATOM 849 O O . THR A 1 120 ? 5.312 66.125 31.328 1 94.5 120 THR A O 1
ATOM 852 N N . ASP A 1 121 ? 5.219 64.625 32.906 1 94.19 121 ASP A N 1
ATOM 853 C CA . ASP A 1 121 ? 5.934 65.438 33.906 1 94.19 121 ASP A CA 1
ATOM 854 C C . ASP A 1 121 ? 7.441 65.25 33.781 1 94.19 121 ASP A C 1
ATOM 856 O O . ASP A 1 121 ? 8.211 65.812 34.531 1 94.19 121 ASP A O 1
ATOM 860 N N . GLY A 1 122 ? 7.816 64.375 32.938 1 93.81 122 GLY A N 1
ATOM 861 C CA . GLY A 1 122 ? 9.234 64.125 32.688 1 93.81 122 GLY A CA 1
ATOM 862 C C . GLY A 1 122 ? 9.812 63.031 33.562 1 93.81 122 GLY A C 1
ATOM 863 O O . GLY A 1 122 ? 10.984 62.656 33.438 1 93.81 122 GLY A O 1
ATOM 864 N N . GLN A 1 123 ? 8.984 62.531 34.406 1 95.25 123 GLN A N 1
ATOM 865 C CA . GLN A 1 123 ? 9.453 61.438 35.281 1 95.25 123 GLN A CA 1
ATOM 866 C C . GLN A 1 123 ? 9.344 60.094 34.594 1 95.25 123 GLN A C 1
ATOM 868 O O . GLN A 1 123 ? 8.406 59.844 33.844 1 95.25 123 GLN A O 1
ATOM 873 N N . THR A 1 124 ? 10.32 59.281 34.969 1 95.38 124 THR A N 1
ATOM 874 C CA . THR A 1 124 ? 10.406 57.969 34.312 1 95.38 124 THR A CA 1
ATOM 875 C C . THR A 1 124 ? 9.977 56.875 35.25 1 95.38 124 THR A C 1
ATOM 877 O O . THR A 1 124 ? 10.195 56.969 36.469 1 95.38 124 THR A O 1
ATOM 880 N N . VAL A 1 125 ? 9.281 55.875 34.688 1 96 125 VAL A N 1
ATOM 881 C CA . VAL A 1 125 ? 8.93 54.656 35.438 1 96 125 VAL A CA 1
ATOM 882 C C . VAL A 1 125 ? 9.445 53.438 34.688 1 96 125 VAL A C 1
ATOM 884 O O . VAL A 1 125 ? 9.406 53.375 33.469 1 96 125 VAL A O 1
ATOM 887 N N . THR A 1 126 ? 10.008 52.5 35.438 1 96 126 THR A N 1
ATOM 888 C CA . THR A 1 126 ? 10.43 51.219 34.844 1 96 126 THR A CA 1
ATOM 889 C C . THR A 1 126 ? 9.227 50.312 34.625 1 96 126 THR A C 1
ATOM 891 O O . THR A 1 126 ? 8.344 50.219 35.5 1 96 126 THR A O 1
ATOM 894 N N . VAL A 1 127 ? 9.18 49.75 33.438 1 96 127 VAL A N 1
ATOM 895 C CA . VAL A 1 127 ? 8.125 48.781 33.156 1 96 127 VAL A CA 1
ATOM 896 C C . VAL A 1 127 ? 8.57 47.375 33.594 1 96 127 VAL A C 1
ATOM 898 O O . VAL A 1 127 ? 9.562 46.844 33.062 1 96 127 VAL A O 1
ATOM 901 N N . ASP A 1 128 ? 7.875 46.875 34.531 1 93.38 128 ASP A N 1
ATOM 902 C CA . ASP A 1 128 ? 8.133 45.531 35.031 1 93.38 128 ASP A CA 1
ATOM 903 C C . ASP A 1 128 ? 6.855 44.688 35.062 1 93.38 128 ASP A C 1
ATOM 905 O O . ASP A 1 128 ? 5.758 45.219 34.875 1 93.38 128 ASP A O 1
ATOM 909 N N . GLY A 1 129 ? 6.984 43.469 35.188 1 96.56 129 GLY A N 1
ATOM 910 C CA . GLY A 1 129 ? 5.859 42.562 35.25 1 96.56 129 GLY A CA 1
ATOM 911 C C . GLY A 1 129 ? 6.086 41.281 34.438 1 96.56 129 GLY A C 1
ATOM 912 O O . GLY A 1 129 ? 6.965 41.25 33.562 1 96.56 129 GLY A O 1
ATOM 913 N N . SER A 1 130 ? 5.363 40.312 34.844 1 98.12 130 SER A N 1
ATOM 914 C CA . SER A 1 130 ? 5.496 39.031 34.156 1 98.12 130 SER A CA 1
ATOM 915 C C . SER A 1 130 ? 4.207 38.219 34.25 1 98.12 130 SER A C 1
ATOM 917 O O . SER A 1 130 ? 3.338 38.5 35.094 1 98.12 130 SER A O 1
ATOM 919 N N . PHE A 1 131 ? 4.082 37.344 33.375 1 98.38 131 PHE A N 1
ATOM 920 C CA . PHE A 1 131 ? 2.994 36.375 33.375 1 98.38 131 PHE A CA 1
ATOM 921 C C . PHE A 1 131 ? 3.455 35.031 32.844 1 98.38 131 PHE A C 1
ATOM 923 O O . PHE A 1 131 ? 4.547 34.906 32.281 1 98.38 131 PHE A O 1
ATOM 930 N N . THR A 1 132 ? 2.66 33.938 33.094 1 98.44 132 THR A N 1
ATOM 931 C CA . THR A 1 132 ? 2.965 32.594 32.562 1 98.44 132 THR A CA 1
ATOM 932 C C . THR A 1 132 ? 1.837 32.094 31.688 1 98.44 132 THR A C 1
ATOM 934 O O . THR A 1 132 ? 0.674 32.469 31.875 1 98.44 132 THR A O 1
ATOM 937 N N . THR A 1 133 ? 2.213 31.391 30.688 1 98.5 133 THR A N 1
ATOM 938 C CA . THR A 1 133 ? 1.229 30.781 29.781 1 98.5 133 THR A CA 1
ATOM 939 C C . THR A 1 133 ? 0.865 29.375 30.25 1 98.5 133 THR A C 1
ATOM 941 O O . THR A 1 133 ? 1.558 28.797 31.094 1 98.5 133 THR A O 1
ATOM 944 N N . VAL A 1 134 ? -0.191 28.906 29.766 1 98.25 134 VAL A N 1
ATOM 945 C CA . VAL A 1 134 ? -0.715 27.594 30.109 1 98.25 134 VAL A CA 1
ATOM 946 C C . VAL A 1 134 ? 0.361 26.531 29.891 1 98.25 134 VAL A C 1
ATOM 948 O O . VAL A 1 134 ? 1.075 26.562 28.875 1 98.25 134 VAL A O 1
ATOM 951 N N . GLN A 1 135 ? 0.494 25.609 30.797 1 97.81 135 GLN A N 1
ATOM 952 C CA . GLN A 1 135 ? 1.293 24.391 30.656 1 97.81 135 GLN A CA 1
ATOM 953 C C . GLN A 1 135 ? 0.407 23.172 30.422 1 97.81 135 GLN A C 1
ATOM 955 O O . GLN A 1 135 ? -0.073 22.547 31.359 1 97.81 135 GLN A O 1
ATOM 960 N N . PRO A 1 136 ? 0.206 22.812 29.172 1 98.19 136 PRO A N 1
ATOM 961 C CA . PRO A 1 136 ? -0.646 21.656 28.922 1 98.19 136 PRO A CA 1
ATOM 962 C C . PRO A 1 136 ? -0.048 20.359 29.469 1 98.19 136 PRO A C 1
ATOM 964 O O . PRO A 1 136 ? 1.176 20.219 29.547 1 98.19 136 PRO A O 1
ATOM 967 N N . GLU A 1 137 ? -0.891 19.391 29.797 1 98 137 GLU A N 1
ATOM 968 C CA . GLU A 1 137 ? -0.405 18.047 30.094 1 98 137 GLU A CA 1
ATOM 969 C C . GLU A 1 137 ? 0.168 17.391 28.844 1 98 137 GLU A C 1
ATOM 971 O O . GLU A 1 137 ? 1.151 16.656 28.906 1 98 137 GLU A O 1
ATOM 976 N N . GLN A 1 138 ? -0.494 17.672 27.703 1 97.19 138 GLN A N 1
ATOM 977 C CA . GLN A 1 138 ? 0.01 17.234 26.406 1 97.19 138 GLN A CA 1
ATOM 978 C C . GLN A 1 138 ? -0.514 18.141 25.297 1 97.19 138 GLN A C 1
ATOM 980 O O . GLN A 1 138 ? -1.543 18.797 25.453 1 97.19 138 GLN A O 1
ATOM 985 N N . THR A 1 139 ? 0.205 18.219 24.281 1 97.81 139 THR A N 1
ATOM 986 C CA . THR A 1 139 ? -0.29 18.844 23.062 1 97.81 139 THR A CA 1
ATOM 987 C C . THR A 1 139 ? -0.614 17.797 22.016 1 97.81 139 THR A C 1
ATOM 989 O O . THR A 1 139 ? 0.046 16.75 21.938 1 97.81 139 THR A O 1
ATOM 992 N N . ILE A 1 140 ? -1.689 18 21.25 1 96 140 ILE A N 1
ATOM 993 C CA . ILE A 1 140 ? -2.127 17.062 20.219 1 96 140 ILE A CA 1
ATOM 994 C C . ILE A 1 140 ? -2.006 17.703 18.844 1 96 140 ILE A C 1
ATOM 996 O O . ILE A 1 140 ? -2.564 18.781 18.594 1 96 140 ILE A O 1
ATOM 1000 N N . SER A 1 141 ? -1.253 17.078 17.984 1 94.5 141 SER A N 1
ATOM 1001 C CA . SER A 1 141 ? -1.174 17.484 16.594 1 94.5 141 SER A CA 1
ATOM 1002 C C . SER A 1 141 ? -2.209 16.75 15.742 1 94.5 141 SER A C 1
ATOM 1004 O O . SER A 1 141 ? -2.918 15.867 16.234 1 94.5 141 SER A O 1
ATOM 1006 N N . ALA A 1 142 ? -2.404 17.219 14.453 1 93.69 142 ALA A N 1
ATOM 1007 C CA . ALA A 1 142 ? -3.293 16.578 13.492 1 93.69 142 ALA A CA 1
ATOM 1008 C C . ALA A 1 142 ? -2.73 16.672 12.078 1 93.69 142 ALA A C 1
ATOM 1010 O O . ALA A 1 142 ? -1.838 17.484 11.812 1 93.69 142 ALA A O 1
ATOM 1011 N N . ASN A 1 143 ? -3.158 15.758 11.242 1 90.75 143 ASN A N 1
ATOM 1012 C CA . ASN A 1 143 ? -2.818 15.859 9.828 1 90.75 143 ASN A CA 1
ATOM 1013 C C . ASN A 1 143 ? -4.062 15.781 8.945 1 90.75 143 ASN A C 1
ATOM 1015 O O . ASN A 1 143 ? -5.148 15.445 9.422 1 90.75 143 ASN A O 1
ATOM 1019 N N . LEU A 1 144 ? -3.881 16.125 7.684 1 92.62 144 LEU A N 1
ATOM 1020 C CA . LEU A 1 144 ? -4.961 16.172 6.703 1 92.62 144 LEU A CA 1
ATOM 1021 C C . LEU A 1 144 ? -4.738 15.141 5.605 1 92.62 144 LEU A C 1
ATOM 1023 O O . LEU A 1 144 ? -3.602 14.742 5.336 1 92.62 144 LEU A O 1
ATOM 1027 N N . ASN A 1 145 ? -5.812 14.727 5 1 90.19 145 ASN A N 1
ATOM 1028 C CA . ASN A 1 145 ? -5.766 13.719 3.945 1 90.19 145 ASN A CA 1
ATOM 1029 C C . ASN A 1 145 ? -5.512 14.352 2.58 1 90.19 145 ASN A C 1
ATOM 1031 O O . ASN A 1 145 ? -5.191 13.656 1.617 1 90.19 145 ASN A O 1
ATOM 1035 N N . ILE A 1 146 ? -5.746 15.633 2.461 1 92.88 146 ILE A N 1
ATOM 1036 C CA . ILE A 1 146 ? -5.574 16.344 1.203 1 92.88 146 ILE A CA 1
ATOM 1037 C C . ILE A 1 146 ? -4.418 17.344 1.33 1 92.88 146 ILE A C 1
ATOM 1039 O O . ILE A 1 146 ? -4.277 18.016 2.355 1 92.88 146 ILE A O 1
ATOM 1043 N N . GLY A 1 147 ? -3.57 17.391 0.347 1 85.94 147 GLY A N 1
ATOM 1044 C CA . GLY A 1 147 ? -2.463 18.344 0.337 1 85.94 147 GLY A CA 1
ATOM 1045 C C . GLY A 1 147 ? -2.855 19.719 -0.164 1 85.94 147 GLY A C 1
ATOM 1046 O O . GLY A 1 147 ? -3.805 19.859 -0.938 1 85.94 147 GLY A O 1
ATOM 1047 N N . ASP A 1 148 ? -2.086 20.688 0.244 1 87.94 148 ASP A N 1
ATOM 1048 C CA . ASP A 1 148 ? -2.324 22.047 -0.216 1 87.94 148 ASP A CA 1
ATOM 1049 C C . ASP A 1 148 ? -2.174 22.156 -1.732 1 87.94 148 ASP A C 1
ATOM 1051 O O . ASP A 1 148 ? -1.202 21.641 -2.301 1 87.94 148 ASP A O 1
ATOM 1055 N N . GLY A 1 149 ? -3.186 22.781 -2.334 1 91.25 149 GLY A N 1
ATOM 1056 C CA . GLY A 1 149 ? -3.162 23 -3.771 1 91.25 149 GLY A CA 1
ATOM 1057 C C . GLY A 1 149 ? -3.617 21.797 -4.57 1 91.25 149 GLY A C 1
ATOM 1058 O O . GLY A 1 149 ? -3.725 21.859 -5.797 1 91.25 149 GLY A O 1
ATOM 1059 N N . GLN A 1 150 ? -3.965 20.781 -3.963 1 90.69 150 GLN A N 1
ATOM 1060 C CA . GLN A 1 150 ? -4.297 19.531 -4.648 1 90.69 150 GLN A CA 1
ATOM 1061 C C . GLN A 1 150 ? -5.66 19.625 -5.328 1 90.69 150 GLN A C 1
ATOM 1063 O O . GLN A 1 150 ? -6.559 20.328 -4.84 1 90.69 150 GLN A O 1
ATOM 1068 N N . GLU A 1 151 ? -5.738 18.953 -6.422 1 95.56 151 GLU A N 1
ATOM 1069 C CA . GLU A 1 151 ? -7.023 18.719 -7.062 1 95.56 151 GLU A CA 1
ATOM 1070 C C . GLU A 1 151 ? -7.551 17.328 -6.727 1 95.56 151 GLU A C 1
ATOM 1072 O O . GLU A 1 151 ? -6.824 16.328 -6.832 1 95.56 151 GLU A O 1
ATOM 1077 N N . VAL A 1 152 ? -8.812 17.266 -6.27 1 97.62 152 VAL A N 1
ATOM 1078 C CA . VAL A 1 152 ? -9.367 15.984 -5.855 1 97.62 152 VAL A CA 1
ATOM 1079 C C . VAL A 1 152 ? -10.727 15.773 -6.512 1 97.62 152 VAL A C 1
ATOM 1081 O O . VAL A 1 152 ? -11.25 16.672 -7.172 1 97.62 152 VAL A O 1
ATOM 1084 N N . GLY A 1 153 ? -11.273 14.562 -6.395 1 98.44 153 GLY A N 1
ATOM 1085 C CA . GLY A 1 153 ? -12.547 14.211 -6.996 1 98.44 153 GLY A CA 1
ATOM 1086 C C . GLY A 1 153 ? -13.742 14.742 -6.227 1 98.44 153 GLY A C 1
ATOM 1087 O O . GLY A 1 153 ? -13.586 15.266 -5.121 1 98.44 153 GLY A O 1
ATOM 1088 N N . ILE A 1 154 ? -14.891 14.477 -6.773 1 98.81 154 ILE A N 1
ATOM 1089 C CA . ILE A 1 154 ? -16.094 15.195 -6.375 1 98.81 154 ILE A CA 1
ATOM 1090 C C . ILE A 1 154 ? -16.656 14.586 -5.094 1 98.81 154 ILE A C 1
ATOM 1092 O O . ILE A 1 154 ? -17.562 15.156 -4.473 1 98.81 154 ILE A O 1
ATOM 1096 N N . ALA A 1 155 ? -16.141 13.445 -4.688 1 98.75 155 ALA A N 1
ATOM 1097 C CA . ALA A 1 155 ? -16.672 12.82 -3.479 1 98.75 155 ALA A CA 1
ATOM 1098 C C . ALA A 1 155 ? -15.688 12.93 -2.32 1 98.75 155 ALA A C 1
ATOM 1100 O O . ALA A 1 155 ? -15.938 12.398 -1.234 1 98.75 155 ALA A O 1
ATOM 1101 N N . ALA A 1 156 ? -14.633 13.625 -2.477 1 97.88 156 ALA A N 1
ATOM 1102 C CA . ALA A 1 156 ? -13.562 13.648 -1.477 1 97.88 156 ALA A CA 1
ATOM 1103 C C . ALA A 1 156 ? -14 14.398 -0.224 1 97.88 156 ALA A C 1
ATOM 1105 O O . ALA A 1 156 ? -14.383 15.57 -0.298 1 97.88 156 ALA A O 1
ATOM 1106 N N . PRO A 1 157 ? -13.875 13.805 0.912 1 97.94 157 PRO A N 1
ATOM 1107 C CA . PRO A 1 157 ? -14.047 14.547 2.16 1 97.94 157 PRO A CA 1
ATOM 1108 C C . PRO A 1 157 ? -12.758 15.211 2.637 1 97.94 157 PRO A C 1
ATOM 1110 O O . PRO A 1 157 ? -11.68 14.906 2.127 1 97.94 157 PRO A O 1
ATOM 1113 N N . ILE A 1 158 ? -12.906 16.172 3.477 1 97.94 158 ILE A N 1
ATOM 1114 C CA . ILE A 1 158 ? -11.789 16.625 4.289 1 97.94 158 ILE A CA 1
ATOM 1115 C C . ILE A 1 158 ? -11.672 15.773 5.543 1 97.94 158 ILE A C 1
ATOM 1117 O O . ILE A 1 158 ? -12.656 15.578 6.262 1 97.94 158 ILE A O 1
ATOM 1121 N N . ILE A 1 159 ? -10.539 15.273 5.777 1 96 159 ILE A N 1
ATOM 1122 C CA . ILE A 1 159 ? -10.32 14.461 6.973 1 96 159 ILE A CA 1
ATOM 1123 C C . ILE A 1 159 ? -9.258 15.109 7.855 1 96 159 ILE A C 1
ATOM 1125 O O . ILE A 1 159 ? -8.133 15.344 7.414 1 96 159 ILE A O 1
ATOM 1129 N N . VAL A 1 160 ? -9.586 15.422 9.016 1 96.81 160 VAL A N 1
ATOM 1130 C CA . VAL A 1 160 ? -8.648 15.82 10.062 1 96.81 160 VAL A CA 1
ATOM 1131 C C . VAL A 1 160 ? -8.406 14.656 11.016 1 96.81 160 VAL A C 1
ATOM 1133 O O . VAL A 1 160 ? -9.305 14.258 11.758 1 96.81 160 VAL A O 1
ATOM 1136 N N . GLN A 1 161 ? -7.215 14.156 10.992 1 93.88 161 GLN A N 1
ATOM 1137 C CA . GLN A 1 161 ? -6.816 13.039 11.844 1 93.88 161 GLN A CA 1
ATOM 1138 C C . GLN A 1 161 ? -5.957 13.523 13.008 1 93.88 161 GLN A C 1
ATOM 1140 O O . GLN A 1 161 ? -4.805 13.914 12.82 1 93.88 161 GLN A O 1
ATOM 1145 N N . PHE A 1 162 ? -6.523 13.414 14.188 1 95 162 PHE A N 1
ATOM 1146 C CA . PHE A 1 162 ? -5.781 13.797 15.383 1 95 162 PHE A CA 1
ATOM 1147 C C . PHE A 1 162 ? -4.914 12.648 15.875 1 95 162 PHE A C 1
ATOM 1149 O O . PHE A 1 162 ? -5.305 11.477 15.773 1 95 162 PHE A O 1
ATOM 1156 N N . HIS A 1 163 ? -3.807 12.945 16.453 1 91.75 163 HIS A N 1
ATOM 1157 C CA . HIS A 1 163 ? -2.832 11.922 16.812 1 91.75 163 HIS A CA 1
ATOM 1158 C C . HIS A 1 163 ? -3.059 11.422 18.234 1 91.75 163 HIS A C 1
ATOM 1160 O O . HIS A 1 163 ? -2.27 10.633 18.75 1 91.75 163 HIS A O 1
ATOM 1166 N N . ASP A 1 164 ? -4.121 11.93 18.812 1 94.25 164 ASP A N 1
ATOM 1167 C CA . ASP A 1 164 ? -4.629 11.438 20.078 1 94.25 164 ASP A CA 1
ATOM 1168 C C . ASP A 1 164 ? -6.105 11.781 20.266 1 94.25 164 ASP A C 1
ATOM 1170 O O . ASP A 1 164 ? -6.715 12.383 19.375 1 94.25 164 ASP A O 1
ATOM 1174 N N . THR A 1 165 ? -6.609 11.383 21.438 1 96.12 165 THR A N 1
ATOM 1175 C CA . THR A 1 165 ? -8.031 11.547 21.703 1 96.12 165 THR A CA 1
ATOM 1176 C C . THR A 1 165 ? -8.367 13.008 21.984 1 96.12 165 THR A C 1
ATOM 1178 O O . THR A 1 165 ? -7.684 13.664 22.781 1 96.12 165 THR A O 1
ATOM 1181 N N . VAL A 1 166 ? -9.359 13.531 21.312 1 98.19 166 VAL A N 1
ATOM 1182 C CA . VAL A 1 166 ? -9.953 14.836 21.578 1 98.19 166 VAL A CA 1
ATOM 1183 C C . VAL A 1 166 ? -11.195 14.672 22.453 1 98.19 166 VAL A C 1
ATOM 1185 O O . VAL A 1 166 ? -12.188 14.07 22.031 1 98.19 166 VAL A O 1
ATOM 1188 N N . GLU A 1 167 ? -11.164 15.227 23.594 1 98 167 GLU A N 1
ATOM 1189 C CA . GLU A 1 167 ? -12.289 15.102 24.516 1 98 167 GLU A CA 1
ATOM 1190 C C . GLU A 1 167 ? -13.375 16.125 24.203 1 98 167 GLU A C 1
ATOM 1192 O O . GLU A 1 167 ? -14.555 15.797 24.125 1 98 167 GLU A O 1
ATOM 1197 N N . ASP A 1 168 ? -13.031 17.375 24.062 1 98.5 168 ASP A N 1
ATOM 1198 C CA . ASP A 1 168 ? -13.992 18.438 23.766 1 98.5 168 ASP A CA 1
ATOM 1199 C C . ASP A 1 168 ? -14.156 18.609 22.25 1 98.5 168 ASP A C 1
ATOM 1201 O O . ASP A 1 168 ? -13.758 19.641 21.703 1 98.5 168 ASP A O 1
ATOM 1205 N N . LYS A 1 169 ? -14.828 17.719 21.656 1 98.62 169 LYS A N 1
ATOM 1206 C CA . LYS A 1 169 ? -15 17.703 20.203 1 98.62 169 LYS A CA 1
ATOM 1207 C C . LYS A 1 169 ? -15.781 18.922 19.734 1 98.62 169 LYS A C 1
ATOM 1209 O O . LYS A 1 169 ? -15.539 19.438 18.641 1 98.62 169 LYS A O 1
ATOM 1214 N N . ALA A 1 170 ? -16.688 19.391 20.547 1 98.69 170 ALA A N 1
ATOM 1215 C CA . ALA A 1 170 ? -17.469 20.562 20.156 1 98.69 170 ALA A CA 1
ATOM 1216 C C . ALA A 1 170 ? -16.594 21.797 20 1 98.69 170 ALA A C 1
ATOM 1218 O O . ALA A 1 170 ? -16.703 22.531 19.016 1 98.69 170 ALA A O 1
ATOM 1219 N N . ALA A 1 171 ? -15.719 22.031 20.953 1 98.62 171 ALA A N 1
ATOM 1220 C CA . ALA A 1 171 ? -14.82 23.172 20.906 1 98.62 171 ALA A CA 1
ATOM 1221 C C . ALA A 1 171 ? -13.906 23.094 19.688 1 98.62 171 ALA A C 1
ATOM 1223 O O . ALA A 1 171 ? -13.688 24.094 19 1 98.62 171 ALA A O 1
ATOM 1224 N N . VAL A 1 172 ? -13.422 21.922 19.453 1 98.81 172 VAL A N 1
ATOM 1225 C CA . VAL A 1 172 ? -12.5 21.719 18.344 1 98.81 172 VAL A CA 1
ATOM 1226 C C . VAL A 1 172 ? -13.234 21.922 17.016 1 98.81 172 VAL A C 1
ATOM 1228 O O . VAL A 1 172 ? -12.719 22.578 16.109 1 98.81 172 VAL A O 1
ATOM 1231 N N . GLU A 1 173 ? -14.383 21.359 16.922 1 98.81 173 GLU A N 1
ATOM 1232 C CA . GLU A 1 173 ? -15.156 21.484 15.688 1 98.81 173 GLU A CA 1
ATOM 1233 C C . GLU A 1 173 ? -15.453 22.953 15.375 1 98.81 173 GLU A C 1
ATOM 1235 O O . GLU A 1 173 ? -15.359 23.375 14.227 1 98.81 173 GLU A O 1
ATOM 1240 N N . LYS A 1 174 ? -15.781 23.75 16.359 1 98.62 174 LYS A N 1
ATOM 1241 C CA . LYS A 1 174 ? -16.078 25.172 16.172 1 98.62 174 LYS A CA 1
ATOM 1242 C C . LYS A 1 174 ? -14.859 25.906 15.609 1 98.62 174 LYS A C 1
ATOM 1244 O O . LYS A 1 174 ? -15.008 26.906 14.914 1 98.62 174 LYS A O 1
ATOM 1249 N N . ALA A 1 175 ? -13.711 25.359 15.914 1 98.75 175 ALA A N 1
ATOM 1250 C CA . ALA A 1 175 ? -12.461 26.016 15.523 1 98.75 175 ALA A CA 1
ATOM 1251 C C . ALA A 1 175 ? -12.07 25.641 14.102 1 98.75 175 ALA A C 1
ATOM 1253 O O . ALA A 1 175 ? -11.086 26.156 13.562 1 98.75 175 ALA A O 1
ATOM 1254 N N . MET A 1 176 ? -12.766 24.75 13.43 1 98.88 176 MET A N 1
ATOM 1255 C CA . MET A 1 176 ? -12.484 24.297 12.07 1 98.88 176 MET A CA 1
ATOM 1256 C C . MET A 1 176 ? -13.523 24.844 11.094 1 98.88 176 MET A C 1
ATOM 1258 O O . MET A 1 176 ? -14.648 24.344 11.031 1 98.88 176 MET A O 1
ATOM 1262 N N . THR A 1 177 ? -13.094 25.797 10.344 1 98.69 177 THR A N 1
ATOM 1263 C CA . THR A 1 177 ? -14.008 26.469 9.43 1 98.69 177 THR A CA 1
ATOM 1264 C C . THR A 1 177 ? -13.711 26.078 7.984 1 98.69 177 THR A C 1
ATOM 1266 O O . THR A 1 177 ? -12.57 26.172 7.535 1 98.69 177 THR A O 1
ATOM 1269 N N . VAL A 1 178 ? -14.719 25.625 7.289 1 98.75 178 VAL A N 1
ATOM 1270 C CA . VAL A 1 178 ? -14.617 25.297 5.871 1 98.75 178 VAL A CA 1
ATOM 1271 C C . VAL A 1 178 ? -15.352 26.344 5.039 1 98.75 178 VAL A C 1
ATOM 1273 O O . VAL A 1 178 ? -16.531 26.609 5.281 1 98.75 178 VAL A O 1
ATOM 1276 N N . THR A 1 179 ? -14.656 26.953 4.105 1 98.75 179 THR A N 1
ATOM 1277 C CA . THR A 1 179 ? -15.242 27.891 3.158 1 98.75 179 THR A CA 1
ATOM 1278 C C . THR A 1 179 ? -15.078 27.391 1.726 1 98.75 179 THR A C 1
ATOM 1280 O O . THR A 1 179 ? -14.039 26.844 1.371 1 98.75 179 THR A O 1
ATOM 1283 N N . THR A 1 180 ? -16.094 27.562 0.95 1 98.56 180 THR A N 1
ATOM 1284 C CA . THR A 1 180 ? -16.078 27.047 -0.412 1 98.56 180 THR A CA 1
ATOM 1285 C C . THR A 1 180 ? -16.578 28.094 -1.399 1 98.56 180 THR A C 1
ATOM 1287 O O . THR A 1 180 ? -17.422 28.922 -1.056 1 98.56 180 THR A O 1
ATOM 1290 N N . THR A 1 181 ? -16.078 28.109 -2.592 1 98.44 181 THR A N 1
ATOM 1291 C CA . THR A 1 181 ? -16.562 28.891 -3.729 1 98.44 181 THR A CA 1
ATOM 1292 C C . THR A 1 181 ? -16.797 28 -4.938 1 98.44 181 THR A C 1
ATOM 1294 O O . THR A 1 181 ? -15.859 27.484 -5.535 1 98.44 181 THR A O 1
ATOM 1297 N N . PRO A 1 182 ? -18.062 27.969 -5.27 1 98.12 182 PRO A N 1
ATOM 1298 C CA . PRO A 1 182 ? -19.266 28.531 -4.672 1 98.12 182 PRO A CA 1
ATOM 1299 C C . PRO A 1 182 ? -19.594 27.922 -3.314 1 98.12 182 PRO A C 1
ATOM 1301 O O . PRO A 1 182 ? -19.047 26.875 -2.949 1 98.12 182 PRO A O 1
ATOM 1304 N N . PRO A 1 183 ? -20.484 28.609 -2.635 1 98.12 183 PRO A N 1
ATOM 1305 C CA . PRO A 1 183 ? -20.906 28.031 -1.357 1 98.12 183 PRO A CA 1
ATOM 1306 C C . PRO A 1 183 ? -21.531 26.641 -1.516 1 98.12 183 PRO A C 1
ATOM 1308 O O . PRO A 1 183 ? -22.328 26.422 -2.422 1 98.12 183 PRO A O 1
ATOM 1311 N N . THR A 1 184 ? -21.062 25.719 -0.66 1 98.38 184 THR A N 1
ATOM 1312 C CA . THR A 1 184 ? -21.484 24.312 -0.691 1 98.38 184 THR A CA 1
ATOM 1313 C C . THR A 1 184 ? -21.906 23.844 0.696 1 98.38 184 THR A C 1
ATOM 1315 O O . THR A 1 184 ? -21.125 23.859 1.637 1 98.38 184 THR A O 1
ATOM 1318 N N . PRO A 1 185 ? -23.188 23.484 0.802 1 98.19 185 PRO A N 1
ATOM 1319 C CA . PRO A 1 185 ? -23.609 22.953 2.104 1 98.19 185 PRO A CA 1
ATOM 1320 C C . PRO A 1 185 ? -22.859 21.688 2.498 1 98.19 185 PRO A C 1
ATOM 1322 O O . PRO A 1 185 ? -22.641 20.812 1.664 1 98.19 185 PRO A O 1
ATOM 1325 N N . GLY A 1 186 ? -22.312 21.641 3.73 1 98.5 186 GLY A N 1
ATOM 1326 C CA . GLY A 1 186 ? -21.609 20.484 4.266 1 98.5 186 GLY A CA 1
ATOM 1327 C C . GLY A 1 186 ? -21.594 20.438 5.781 1 98.5 186 GLY A C 1
ATOM 1328 O O . GLY A 1 186 ? -22.188 21.297 6.438 1 98.5 186 GLY A O 1
ATOM 1329 N N . SER A 1 187 ? -21.031 19.344 6.277 1 98.62 187 SER A N 1
ATOM 1330 C CA . SER A 1 187 ? -21.016 19.172 7.727 1 98.62 187 SER A CA 1
ATOM 1331 C C . SER A 1 187 ? -19.828 18.297 8.156 1 98.62 187 SER A C 1
ATOM 1333 O O . SER A 1 187 ? -19.406 17.422 7.418 1 98.62 187 SER A O 1
ATOM 1335 N N . TRP A 1 188 ? -19.391 18.672 9.328 1 98.81 188 TRP A N 1
ATOM 1336 C CA . TRP A 1 188 ? -18.469 17.781 10.016 1 98.81 188 TRP A CA 1
ATOM 1337 C C . TRP A 1 188 ? -19.188 16.578 10.609 1 98.81 188 TRP A C 1
ATOM 1339 O O . TRP A 1 188 ? -20.359 16.672 10.953 1 98.81 188 TRP A O 1
ATOM 1349 N N . ALA A 1 189 ? -18.5 15.484 10.68 1 98.75 189 ALA A N 1
ATOM 1350 C CA . ALA A 1 189 ? -18.891 14.297 11.445 1 98.75 189 ALA A CA 1
ATOM 1351 C C . ALA A 1 189 ? -17.688 13.68 12.141 1 98.75 189 ALA A C 1
ATOM 1353 O O . ALA A 1 189 ? -16.594 13.594 11.555 1 98.75 189 ALA A O 1
ATOM 1354 N N . TRP A 1 190 ? -17.875 13.383 13.383 1 98.38 190 TRP A N 1
ATOM 1355 C CA . TRP A 1 190 ? -16.844 12.641 14.109 1 98.38 190 TRP A CA 1
ATOM 1356 C C . TRP A 1 190 ? -17.062 11.141 13.984 1 98.38 190 TRP A C 1
ATOM 1358 O O . TRP A 1 190 ? -18.109 10.625 14.375 1 98.38 190 TRP A O 1
ATOM 1368 N N . LEU A 1 191 ? -16.156 10.453 13.375 1 96.56 191 LEU A N 1
ATOM 1369 C CA . LEU A 1 191 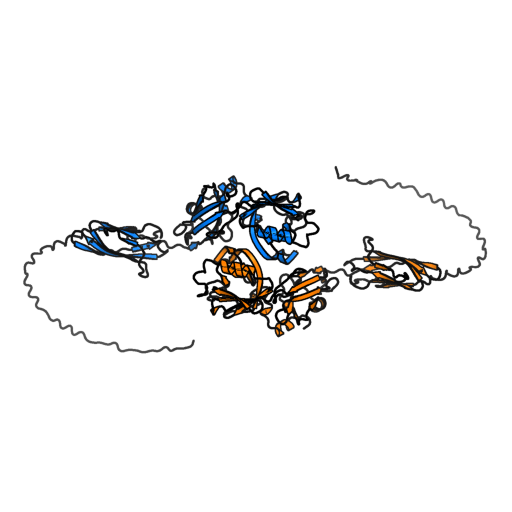? -16.203 9.008 13.195 1 96.56 191 LEU A CA 1
ATOM 1370 C C . LEU A 1 191 ? -15.5 8.289 14.336 1 96.56 191 LEU A C 1
ATOM 1372 O O . LEU A 1 191 ? -14.797 8.922 15.133 1 96.56 191 LEU A O 1
ATOM 1376 N N . PRO A 1 192 ? -15.75 6.941 14.492 1 93.19 192 PRO A N 1
ATOM 1377 C CA . PRO A 1 192 ? -15.062 6.211 15.562 1 93.19 192 PRO A CA 1
ATOM 1378 C C . PRO A 1 192 ? -13.547 6.383 15.508 1 93.19 192 PRO A C 1
ATOM 1380 O O . PRO A 1 192 ? -12.961 6.398 14.422 1 93.19 192 PRO A O 1
ATOM 1383 N N . ASP A 1 193 ? -12.969 6.531 16.719 1 86.69 193 ASP A N 1
ATOM 1384 C CA . ASP A 1 193 ? -11.531 6.777 16.828 1 86.69 193 ASP A CA 1
ATOM 1385 C C . ASP A 1 193 ? -10.727 5.668 16.156 1 86.69 193 ASP A C 1
ATOM 1387 O O . ASP A 1 193 ? -11.094 4.496 16.234 1 86.69 193 ASP A O 1
ATOM 1391 N N . ASP A 1 194 ? -9.703 6.07 15.547 1 84 194 ASP A N 1
ATOM 1392 C CA . ASP A 1 194 ? -8.688 5.207 14.953 1 84 194 ASP A CA 1
ATOM 1393 C C . ASP A 1 194 ? -7.281 5.73 15.242 1 84 194 ASP A C 1
ATOM 1395 O O . ASP A 1 194 ? -6.734 6.516 14.461 1 84 194 ASP A O 1
ATOM 1399 N N . ASN A 1 195 ? -6.648 5.234 16.312 1 85.44 195 ASN A N 1
ATOM 1400 C CA . ASN A 1 195 ? -5.367 5.75 16.781 1 85.44 195 ASN A CA 1
ATOM 1401 C C . ASN A 1 195 ? -5.414 7.258 17 1 85.44 195 ASN A C 1
ATOM 1403 O O . ASN A 1 195 ? -4.469 7.969 16.672 1 85.44 195 ASN A O 1
ATOM 1407 N N . GLY A 1 196 ? -6.598 7.746 17.469 1 92.25 196 GLY A N 1
ATOM 1408 C CA . GLY A 1 196 ? -6.934 9.141 17.688 1 92.25 196 GLY A CA 1
ATOM 1409 C C . GLY A 1 196 ? -8.281 9.531 17.109 1 92.25 196 GLY A C 1
ATOM 1410 O O . GLY A 1 196 ? -8.891 8.766 16.375 1 92.25 196 GLY A O 1
ATOM 1411 N N . SER A 1 197 ? -8.672 10.648 17.547 1 96.25 197 SER A N 1
ATOM 1412 C CA . SER A 1 197 ? -9.961 11.125 17.062 1 96.25 197 SER A CA 1
ATOM 1413 C C . SER A 1 197 ? -9.867 11.57 15.602 1 96.25 197 SER A C 1
ATOM 1415 O O . SER A 1 197 ? -8.797 11.961 15.133 1 96.25 197 SER A O 1
ATOM 1417 N N . ARG A 1 198 ? -10.961 11.492 14.906 1 96.12 198 ARG A N 1
ATOM 1418 C CA . ARG A 1 198 ? -10.969 11.945 13.523 1 96.12 198 ARG A CA 1
ATOM 1419 C C . ARG A 1 198 ? -12.297 12.609 13.172 1 96.12 198 ARG A C 1
ATOM 1421 O O . ARG A 1 198 ? -13.352 12.148 13.602 1 96.12 198 ARG A O 1
ATOM 1428 N N . ALA A 1 199 ? -12.18 13.672 12.508 1 98.25 199 ALA A N 1
ATOM 1429 C CA . ALA A 1 199 ? -13.328 14.422 12 1 98.25 199 ALA A CA 1
ATOM 1430 C C . ALA A 1 199 ? -13.305 14.508 10.477 1 98.25 199 ALA A C 1
ATOM 1432 O O . ALA A 1 199 ? -12.273 14.82 9.883 1 98.25 199 ALA A O 1
ATOM 1433 N N . HIS A 1 200 ? -14.438 14.125 9.898 1 98.12 200 HIS A N 1
ATOM 1434 C CA . HIS A 1 200 ? -14.602 14.234 8.453 1 98.12 200 HIS A CA 1
ATOM 1435 C C . HIS A 1 200 ? -15.602 15.32 8.086 1 98.12 200 HIS A C 1
ATOM 1437 O O . HIS A 1 200 ? -16.641 15.469 8.742 1 98.12 200 HIS A O 1
ATOM 1443 N N . TRP A 1 201 ? -15.242 16.125 7.109 1 98.75 201 TRP A N 1
ATOM 1444 C CA . TRP A 1 201 ? -16.203 17.062 6.52 1 98.75 201 TRP A CA 1
ATOM 1445 C C . TRP A 1 201 ? -16.562 16.641 5.102 1 98.75 201 TRP A C 1
ATOM 1447 O O . TRP A 1 201 ? -15.688 16.438 4.262 1 98.75 201 TRP A O 1
ATOM 1457 N N . ARG A 1 202 ? -17.781 16.453 4.84 1 98.31 202 ARG A N 1
ATOM 1458 C CA . ARG A 1 202 ? -18.219 16.203 3.471 1 98.31 202 ARG A CA 1
ATOM 1459 C C . ARG A 1 202 ? -19.391 17.109 3.1 1 98.31 202 ARG A C 1
ATOM 1461 O O . ARG A 1 202 ? -20.125 17.578 3.975 1 98.31 202 ARG A O 1
ATOM 1468 N N . PRO A 1 203 ? -19.531 17.391 1.756 1 98.69 203 PRO A N 1
ATOM 1469 C CA . PRO A 1 203 ? -20.734 18.094 1.297 1 98.69 203 PRO A CA 1
ATOM 1470 C C . PRO A 1 203 ? -21.969 17.203 1.325 1 98.69 203 PRO A C 1
ATOM 1472 O O . PRO A 1 203 ? -21.859 15.969 1.411 1 98.69 203 PRO A O 1
ATOM 1475 N N . GLN A 1 204 ? -23.109 17.844 1.328 1 98.56 204 GLN A N 1
ATOM 1476 C CA . GLN A 1 204 ? -24.375 17.109 1.281 1 98.56 204 GLN A CA 1
ATOM 1477 C C . GLN A 1 204 ? -24.469 16.266 0.008 1 98.56 204 GLN A C 1
ATOM 1479 O O . GLN A 1 204 ? -24.953 15.133 0.042 1 98.56 204 GLN A O 1
ATOM 1484 N N . ASN A 1 205 ? -24.156 16.875 -1.038 1 98.44 205 ASN A N 1
ATOM 1485 C CA . ASN A 1 205 ? -24.016 16.234 -2.34 1 98.44 205 ASN A CA 1
ATOM 1486 C C . ASN A 1 205 ? -22.594 16.297 -2.857 1 98.44 205 ASN A C 1
ATOM 1488 O O . ASN A 1 205 ? -21.75 16.984 -2.283 1 98.44 205 ASN A O 1
ATOM 1492 N N . TYR A 1 206 ? -22.344 15.508 -3.891 1 98.69 206 TYR A N 1
ATOM 1493 C CA . TYR A 1 206 ? -21.016 15.602 -4.492 1 98.69 206 TYR A CA 1
ATOM 1494 C C . TYR A 1 206 ? -20.656 17.062 -4.762 1 98.69 206 TYR A C 1
ATOM 1496 O O . TYR A 1 206 ? -21.516 17.875 -5.109 1 98.69 206 TYR A O 1
ATOM 1504 N N . TRP A 1 207 ? -19.328 17.375 -4.617 1 98.69 207 TRP A N 1
ATOM 1505 C CA . TRP A 1 207 ? -18.812 18.703 -4.953 1 98.69 207 TRP A CA 1
ATOM 1506 C C . TRP A 1 207 ? -19.156 19.062 -6.395 1 98.69 207 TRP A C 1
ATOM 1508 O O . TRP A 1 207 ? -19.078 18.219 -7.285 1 98.69 207 TRP A O 1
ATOM 1518 N N . ALA A 1 208 ? -19.5 20.391 -6.625 1 98.38 208 ALA A N 1
ATOM 1519 C CA . ALA A 1 208 ? -19.484 20.891 -7.996 1 98.38 208 ALA A CA 1
ATOM 1520 C C . ALA A 1 208 ? -18.062 20.984 -8.531 1 98.38 208 ALA A C 1
ATOM 1522 O O . ALA A 1 208 ? -17.172 21.5 -7.855 1 98.38 208 ALA A O 1
ATOM 1523 N N . PRO A 1 209 ? -17.891 20.438 -9.75 1 98.44 209 PRO A N 1
ATOM 1524 C CA . PRO A 1 209 ? -16.547 20.609 -10.328 1 98.44 209 PRO A CA 1
ATOM 1525 C C . PRO A 1 209 ? -16.094 22.062 -10.344 1 98.44 209 PRO A C 1
ATOM 1527 O O . PRO A 1 209 ? -16.891 22.969 -10.602 1 98.44 209 PRO A O 1
ATOM 1530 N N . GLY A 1 210 ? -14.781 22.297 -10.031 1 98.44 210 GLY A N 1
ATOM 1531 C CA . GLY A 1 210 ? -14.227 23.641 -10.055 1 98.44 210 GLY A CA 1
ATOM 1532 C C . GLY A 1 210 ? -14.344 24.359 -8.727 1 98.44 210 GLY A C 1
ATOM 1533 O O . GLY A 1 210 ? -13.766 25.438 -8.539 1 98.44 210 GLY A O 1
ATOM 1534 N N . THR A 1 211 ? -14.992 23.797 -7.766 1 98.75 211 THR A N 1
ATOM 1535 C CA . THR A 1 211 ? -15.117 24.406 -6.445 1 98.75 211 THR A CA 1
ATOM 1536 C C . THR A 1 211 ? -13.742 24.578 -5.805 1 98.75 211 THR A C 1
ATOM 1538 O O . THR A 1 211 ? -12.891 23.703 -5.883 1 98.75 211 THR A O 1
ATOM 1541 N N . THR A 1 212 ? -13.461 25.734 -5.258 1 98.81 212 THR A N 1
ATOM 1542 C CA . THR A 1 212 ? -12.289 25.969 -4.414 1 98.81 212 THR A CA 1
ATOM 1543 C C . THR A 1 212 ? -12.664 25.859 -2.938 1 98.81 212 THR A C 1
ATOM 1545 O O . THR A 1 212 ? -13.727 26.328 -2.527 1 98.81 212 THR A O 1
ATOM 1548 N N . VAL A 1 213 ? -11.828 25.172 -2.205 1 98.81 213 VAL A N 1
ATOM 1549 C CA . VAL A 1 213 ? -12.141 24.875 -0.81 1 98.81 213 VAL A CA 1
ATOM 1550 C C . VAL A 1 213 ? -11 25.344 0.086 1 98.81 213 VAL A C 1
ATOM 1552 O O . VAL A 1 213 ? -9.82 25.125 -0.224 1 98.81 213 VAL A O 1
ATOM 1555 N N . ASN A 1 214 ? -11.32 26 1.15 1 98.75 214 ASN A N 1
ATOM 1556 C CA . ASN A 1 214 ? -10.375 26.422 2.182 1 98.75 214 ASN A CA 1
ATOM 1557 C C . ASN A 1 214 ? -10.758 25.859 3.551 1 98.75 214 ASN A C 1
ATOM 1559 O O . ASN A 1 214 ? -11.922 25.938 3.951 1 98.75 214 ASN A O 1
ATOM 1563 N N . LEU A 1 215 ? -9.867 25.219 4.215 1 98.81 215 LEU A N 1
ATOM 1564 C CA . LEU A 1 215 ? -9.992 24.875 5.625 1 98.81 215 LEU A CA 1
ATOM 1565 C C . LEU A 1 215 ? -9.094 25.766 6.48 1 98.81 215 LEU A C 1
ATOM 1567 O O . LEU A 1 215 ? -7.898 25.891 6.219 1 98.81 215 LEU A O 1
ATOM 1571 N N . ASP A 1 216 ? -9.664 26.453 7.43 1 98.69 216 ASP A N 1
ATOM 1572 C CA . ASP A 1 216 ? -8.969 27.188 8.484 1 98.69 216 ASP A CA 1
ATOM 1573 C C . ASP A 1 216 ? -9.25 26.578 9.852 1 98.69 216 ASP A C 1
ATOM 1575 O O . ASP A 1 216 ? -10.336 26.75 10.406 1 98.69 216 ASP A O 1
ATOM 1579 N N . ALA A 1 217 ? -8.266 25.828 10.359 1 98.75 217 ALA A N 1
ATOM 1580 C CA . ALA A 1 217 ? -8.391 25.188 11.672 1 98.75 217 ALA A CA 1
ATOM 1581 C C . ALA A 1 217 ? -7.492 25.875 12.695 1 98.75 217 ALA A C 1
ATOM 1583 O O . ALA A 1 217 ? -6.289 25.609 12.758 1 98.75 217 ALA A O 1
ATOM 1584 N N . ARG A 1 218 ? -8.062 26.719 13.57 1 98.56 218 ARG A N 1
ATOM 1585 C CA . ARG A 1 218 ? -7.332 27.438 14.602 1 98.56 218 ARG A CA 1
ATOM 1586 C C . ARG A 1 218 ? -7.258 26.625 15.898 1 98.56 218 ARG A C 1
ATOM 1588 O O . ARG A 1 218 ? -7.988 26.906 16.844 1 98.56 218 ARG A O 1
ATOM 1595 N N . LEU A 1 219 ? -6.301 25.75 15.922 1 98.81 219 LEU A N 1
ATOM 1596 C CA . LEU A 1 219 ? -6.273 24.734 16.969 1 98.81 219 LEU A CA 1
ATOM 1597 C C . LEU A 1 219 ? -5.238 25.078 18.031 1 98.81 219 LEU A C 1
ATOM 1599 O O . LEU A 1 219 ? -5.371 24.656 19.188 1 98.81 219 LEU A O 1
ATOM 1603 N N . TYR A 1 220 ? -4.184 25.797 17.688 1 98.56 220 TYR A N 1
ATOM 1604 C CA . TYR A 1 220 ? -3.168 26.156 18.672 1 98.56 220 TYR A CA 1
ATOM 1605 C C . TYR A 1 220 ? -3.77 26.984 19.812 1 98.56 220 TYR A C 1
ATOM 1607 O O . TYR A 1 220 ? -4.523 27.922 19.562 1 98.56 220 TYR A O 1
ATOM 1615 N N . GLY A 1 221 ? -3.465 26.625 21.047 1 98.38 221 GLY A N 1
ATOM 1616 C CA . GLY A 1 221 ? -3.973 27.328 22.219 1 98.38 221 GLY A CA 1
ATOM 1617 C C . GLY A 1 221 ? -5.355 26.859 22.625 1 98.38 221 GLY A C 1
ATOM 1618 O O . GLY A 1 221 ? -5.836 27.234 23.703 1 98.38 221 GLY A O 1
ATOM 1619 N N . LEU A 1 222 ? -5.984 26.078 21.797 1 98.62 222 LEU A N 1
ATOM 1620 C CA . LEU A 1 222 ? -7.34 25.609 22.078 1 98.62 222 LEU A CA 1
ATOM 1621 C C . LEU A 1 222 ? -7.312 24.438 23.047 1 98.62 222 LEU A C 1
ATOM 1623 O O . LEU A 1 222 ? -6.5 23.531 22.906 1 98.62 222 LEU A O 1
ATOM 1627 N N . ASP A 1 223 ? -8.156 24.516 24.047 1 98.38 223 ASP A N 1
ATOM 1628 C CA . ASP A 1 223 ? -8.328 23.422 25 1 98.38 223 ASP A CA 1
ATOM 1629 C C . ASP A 1 223 ? -9.133 22.281 24.391 1 98.38 223 ASP A C 1
ATOM 1631 O O . ASP A 1 223 ? -10.312 22.453 24.047 1 98.38 223 ASP A O 1
ATOM 1635 N N . PHE A 1 224 ? -8.531 21.109 24.203 1 98.62 224 PHE A N 1
ATOM 1636 C CA . PHE A 1 224 ? -9.172 19.938 23.625 1 98.62 224 PHE A CA 1
ATOM 1637 C C . PHE A 1 224 ? -9.883 19.109 24.688 1 98.62 224 PHE A C 1
ATOM 1639 O O . PHE A 1 224 ? -10.578 18.141 24.391 1 98.62 224 PHE A O 1
ATOM 1646 N N . GLY A 1 225 ? -9.75 19.484 25.938 1 97.81 225 GLY A N 1
ATOM 1647 C CA . GLY A 1 225 ? -10.273 18.734 27.078 1 97.81 225 GLY A CA 1
ATOM 1648 C C . GLY A 1 225 ? -9.258 17.797 27.688 1 97.81 225 GLY A C 1
ATOM 1649 O O . GLY A 1 225 ? -8.312 17.375 27.016 1 97.81 225 GLY A O 1
ATOM 1650 N N . ASP A 1 226 ? -9.375 17.578 28.984 1 97.19 226 ASP A N 1
ATOM 1651 C CA . ASP A 1 226 ? -8.586 16.609 29.75 1 97.19 226 ASP A CA 1
ATOM 1652 C C . ASP A 1 226 ? -7.105 16.984 29.75 1 97.19 226 ASP A C 1
ATOM 1654 O O . ASP A 1 226 ? -6.238 16.125 29.578 1 97.19 226 ASP A O 1
ATOM 1658 N N . GLY A 1 227 ? -6.887 18.266 29.734 1 97.75 227 GLY A N 1
ATOM 1659 C CA . GLY A 1 227 ? -5.52 18.734 29.875 1 97.75 227 GLY A CA 1
ATOM 1660 C C . GLY A 1 227 ? -4.773 18.797 28.547 1 97.75 227 GLY A C 1
ATOM 1661 O O . GLY A 1 227 ? -3.609 19.203 28.516 1 97.75 227 GLY A O 1
ATOM 1662 N N . ALA A 1 228 ? -5.422 18.438 27.453 1 98.12 228 ALA A N 1
ATOM 1663 C CA . ALA A 1 228 ? -4.789 18.469 26.141 1 98.12 228 ALA A CA 1
ATOM 1664 C C . ALA A 1 228 ? -5.102 19.766 25.406 1 98.12 228 ALA A C 1
ATOM 1666 O O . ALA A 1 228 ? -6.215 20.297 25.516 1 98.12 228 ALA A O 1
ATOM 1667 N N . TYR A 1 229 ? -4.102 20.328 24.703 1 98.62 229 TYR A N 1
ATOM 1668 C CA . TYR A 1 229 ? -4.258 21.531 23.891 1 98.62 229 TYR A CA 1
ATOM 1669 C C . TYR A 1 229 ? -3.771 21.266 22.469 1 98.62 229 TYR A C 1
ATOM 1671 O O . TYR A 1 229 ? -2.992 20.344 22.219 1 98.62 229 TYR A O 1
ATOM 1679 N N . GLY A 1 230 ? -4.254 22.031 21.562 1 98.56 230 GLY A N 1
ATOM 1680 C CA . GLY A 1 230 ? -3.801 21.906 20.188 1 98.56 230 GLY A CA 1
ATOM 1681 C C . GLY A 1 230 ? -2.344 22.297 20 1 98.56 230 GLY A C 1
ATOM 1682 O O . GLY A 1 230 ? -1.869 23.25 20.609 1 98.56 230 GLY A O 1
ATOM 1683 N N . ALA A 1 231 ? -1.676 21.547 19.172 1 97.31 231 ALA A N 1
ATOM 1684 C CA . ALA A 1 231 ? -0.242 21.75 18.984 1 97.31 231 ALA A CA 1
ATOM 1685 C C . ALA A 1 231 ? 0.021 22.859 17.969 1 97.31 231 ALA A C 1
ATOM 1687 O O . ALA A 1 231 ? 1.017 23.578 18.062 1 97.31 231 ALA A O 1
ATOM 1688 N N . GLU A 1 232 ? -0.768 22.969 17 1 97.06 232 GLU A N 1
ATOM 1689 C CA . GLU A 1 232 ? -0.582 23.922 15.914 1 97.06 232 GLU A CA 1
ATOM 1690 C C . GLU A 1 232 ? -1.882 24.141 15.141 1 97.06 232 GLU A C 1
ATOM 1692 O O . GLU A 1 232 ? -2.814 23.344 15.25 1 97.06 232 GLU A O 1
ATOM 1697 N N . ASP A 1 233 ? -1.952 25.234 14.438 1 97.81 233 ASP A N 1
ATOM 1698 C CA . ASP A 1 233 ? -3.043 25.484 13.5 1 97.81 233 ASP A CA 1
ATOM 1699 C C . ASP A 1 233 ? -2.848 24.703 12.203 1 97.81 233 ASP A C 1
ATOM 1701 O O . ASP A 1 233 ? -1.733 24.281 11.891 1 97.81 233 ASP A O 1
ATOM 1705 N N . LEU A 1 234 ? -3.994 24.453 11.492 1 96.31 234 LEU A N 1
ATOM 1706 C CA . LEU A 1 234 ? -3.957 23.859 10.164 1 96.31 234 LEU A CA 1
ATOM 1707 C C . LEU A 1 234 ? -4.68 24.75 9.148 1 96.31 234 LEU A C 1
ATOM 1709 O O . LEU A 1 234 ? -5.703 25.359 9.469 1 96.31 234 LEU A O 1
ATOM 1713 N N . SER A 1 235 ? -4.094 24.797 8.008 1 97.12 235 SER A N 1
ATOM 1714 C CA . SER A 1 235 ? -4.727 25.438 6.859 1 97.12 235 SER A CA 1
ATOM 1715 C C . SER A 1 235 ? -4.609 24.578 5.609 1 97.12 235 SER A C 1
ATOM 1717 O O . SER A 1 235 ? -3.623 23.875 5.43 1 97.12 235 SER A O 1
ATOM 1719 N N . LEU A 1 236 ? -5.684 24.688 4.781 1 96.5 236 LEU A N 1
ATOM 1720 C CA . LEU A 1 236 ? -5.738 23.875 3.568 1 96.5 236 LEU A CA 1
ATOM 1721 C C . LEU A 1 236 ? -6.488 24.609 2.459 1 96.5 236 LEU A C 1
ATOM 1723 O O . LEU A 1 236 ? -7.574 25.141 2.684 1 96.5 236 LEU A O 1
ATOM 1727 N N . ASP A 1 237 ? -5.84 24.703 1.337 1 97.75 237 ASP A N 1
ATOM 1728 C CA . ASP A 1 237 ? -6.492 25.141 0.104 1 97.75 237 ASP A CA 1
ATOM 1729 C C . ASP A 1 237 ? -6.418 24.047 -0.966 1 97.75 237 ASP A C 1
ATOM 1731 O O . ASP A 1 237 ? -5.336 23.562 -1.285 1 97.75 237 ASP A O 1
ATOM 1735 N N . PHE A 1 238 ? -7.578 23.719 -1.494 1 97.31 238 PHE A N 1
ATOM 1736 C CA . PHE A 1 238 ? -7.578 22.734 -2.568 1 97.31 238 PHE A CA 1
ATOM 1737 C C . PHE A 1 238 ? -8.734 22.984 -3.527 1 97.31 238 PHE A C 1
ATOM 1739 O O . PHE A 1 238 ? -9.531 23.906 -3.33 1 97.31 238 PHE A O 1
ATOM 1746 N N . THR A 1 239 ? -8.734 22.203 -4.656 1 98.62 239 THR A N 1
ATOM 1747 C CA . THR A 1 239 ? -9.734 22.391 -5.695 1 98.62 239 THR A CA 1
ATOM 1748 C C . THR A 1 239 ? -10.383 21.062 -6.074 1 98.62 239 THR A C 1
ATOM 1750 O O . THR A 1 239 ? -9.781 20 -5.914 1 98.62 239 THR A O 1
ATOM 1753 N N . ILE A 1 240 ? -11.648 21.188 -6.48 1 98.75 240 ILE A N 1
ATOM 1754 C CA . ILE A 1 240 ? -12.383 20.031 -6.977 1 98.75 240 ILE A CA 1
ATOM 1755 C C . ILE A 1 240 ? -12.219 19.922 -8.492 1 98.75 240 ILE A C 1
ATOM 1757 O O . ILE A 1 240 ? -12.461 20.906 -9.211 1 98.75 240 ILE A O 1
ATOM 1761 N N . GLY A 1 241 ? -11.797 18.766 -8.93 1 98.38 241 GLY A N 1
ATOM 1762 C CA . GLY A 1 241 ? -11.594 18.547 -10.352 1 98.38 241 GLY A CA 1
ATOM 1763 C C . GLY A 1 241 ? -12.867 18.172 -11.086 1 98.38 241 GLY A C 1
ATOM 1764 O O . GLY A 1 241 ? -13.969 18.547 -10.664 1 98.38 241 GLY A O 1
ATOM 1765 N N . ARG A 1 242 ? -12.711 17.5 -12.156 1 98.25 242 ARG A N 1
ATOM 1766 C CA . ARG A 1 242 ? -13.797 17.062 -13.023 1 98.25 242 ARG A CA 1
ATOM 1767 C C . ARG A 1 242 ? -14.727 16.094 -12.289 1 98.25 242 ARG A C 1
ATOM 1769 O O . ARG A 1 242 ? -14.336 15.492 -11.289 1 98.25 242 ARG A O 1
ATOM 1776 N N . SER A 1 243 ? -15.945 16.031 -12.812 1 98.69 243 SER A N 1
ATOM 1777 C CA . SER A 1 243 ? -16.859 14.992 -12.336 1 98.69 243 SER A CA 1
ATOM 1778 C C . SER A 1 243 ? -16.578 13.664 -13.031 1 98.69 243 SER A C 1
ATOM 1780 O O . SER A 1 243 ? -16.688 13.562 -14.25 1 98.69 243 SER A O 1
ATOM 1782 N N . GLN A 1 244 ? -16.188 12.688 -12.297 1 98.81 244 GLN A N 1
ATOM 1783 C CA . GLN A 1 244 ? -16.078 11.312 -12.789 1 98.81 244 GLN A CA 1
ATOM 1784 C C . GLN A 1 244 ? -16.688 10.328 -11.797 1 98.81 244 GLN A C 1
ATOM 1786 O O . GLN A 1 244 ? -16.266 10.281 -10.633 1 98.81 244 GLN A O 1
ATOM 1791 N N . ILE A 1 245 ? -17.641 9.609 -12.273 1 98.81 245 ILE A N 1
ATOM 1792 C CA . ILE A 1 245 ? -18.359 8.633 -11.461 1 98.81 245 ILE A CA 1
ATOM 1793 C C . ILE A 1 245 ? -18.203 7.238 -12.07 1 98.81 245 ILE A C 1
ATOM 1795 O O . ILE A 1 245 ? -18.422 7.047 -13.266 1 98.81 245 ILE A O 1
ATOM 1799 N N . VAL A 1 246 ? -17.734 6.328 -11.25 1 98.88 246 VAL A N 1
ATOM 1800 C CA . VAL A 1 246 ? -17.719 4.926 -11.664 1 98.88 246 VAL A CA 1
ATOM 1801 C C . VAL A 1 246 ? -19.047 4.27 -11.281 1 98.88 246 VAL A C 1
ATOM 1803 O O . VAL A 1 246 ? -19.453 4.289 -10.117 1 98.88 246 VAL A O 1
ATOM 1806 N N . ILE A 1 247 ? -19.719 3.809 -12.273 1 98.81 247 ILE A N 1
ATOM 1807 C CA . ILE A 1 247 ? -20.969 3.086 -12.07 1 98.81 247 ILE A CA 1
ATOM 1808 C C . ILE A 1 247 ? -20.703 1.582 -12.148 1 98.81 247 ILE A C 1
ATOM 1810 O O . ILE A 1 247 ? -20.375 1.06 -13.219 1 98.81 247 ILE A O 1
ATOM 1814 N N . ALA A 1 248 ? -20.938 0.876 -11.016 1 98.75 248 ALA A N 1
ATOM 1815 C CA . ALA A 1 248 ? -20.594 -0.536 -10.891 1 98.75 248 ALA A CA 1
ATOM 1816 C C . ALA A 1 248 ? -21.781 -1.362 -10.43 1 98.75 248 ALA A C 1
ATOM 1818 O O . ALA A 1 248 ? -21.906 -1.66 -9.234 1 98.75 248 ALA A O 1
ATOM 1819 N N . HIS A 1 249 ? -22.609 -1.799 -11.375 1 98.44 249 HIS A N 1
ATOM 1820 C CA . HIS A 1 249 ? -23.719 -2.697 -11.078 1 98.44 249 HIS A CA 1
ATOM 1821 C C . HIS A 1 249 ? -23.312 -4.156 -11.258 1 98.44 249 HIS A C 1
ATOM 1823 O O . HIS A 1 249 ? -23.297 -4.672 -12.375 1 98.44 249 HIS A O 1
ATOM 1829 N N . ALA A 1 250 ? -23.141 -4.883 -10.164 1 98.25 250 ALA A N 1
ATOM 1830 C CA . ALA A 1 250 ? -22.438 -6.168 -10.141 1 98.25 250 ALA A CA 1
ATOM 1831 C C . ALA A 1 250 ? -23.141 -7.188 -11.031 1 98.25 250 ALA A C 1
ATOM 1833 O O . ALA A 1 250 ? -22.484 -7.922 -11.781 1 98.25 250 ALA A O 1
ATOM 1834 N N . PRO A 1 251 ? -24.453 -7.246 -11.07 1 97.62 251 PRO A N 1
ATOM 1835 C CA . PRO A 1 251 ? -25.109 -8.273 -11.883 1 97.62 251 PRO A CA 1
ATOM 1836 C C . PRO A 1 251 ? -24.906 -8.055 -13.383 1 97.62 251 PRO A C 1
ATOM 1838 O O . PRO A 1 251 ? -25.109 -8.977 -14.18 1 97.62 251 PRO A O 1
ATOM 1841 N N . SER A 1 252 ? -24.562 -6.895 -13.734 1 97.69 252 SER A N 1
ATOM 1842 C CA . SER A 1 252 ? -24.391 -6.602 -15.148 1 97.69 252 SER A CA 1
ATOM 1843 C C . SER A 1 252 ? -23.062 -7.141 -15.664 1 97.69 252 SER A C 1
ATOM 1845 O O . SER A 1 252 ? -22.828 -7.215 -16.875 1 97.69 252 SER A O 1
ATOM 1847 N N . HIS A 1 253 ? -22.109 -7.398 -14.742 1 98.25 253 HIS A N 1
ATOM 1848 C CA . HIS A 1 253 ? -20.75 -7.805 -15.078 1 98.25 253 HIS A CA 1
ATOM 1849 C C . HIS A 1 253 ? -20.062 -6.75 -15.93 1 98.25 253 HIS A C 1
ATOM 1851 O O . HIS A 1 253 ? -19.234 -7.086 -16.797 1 98.25 253 HIS A O 1
ATOM 1857 N N . ARG A 1 254 ? -20.516 -5.488 -15.773 1 98.38 254 ARG A N 1
ATOM 1858 C CA . ARG A 1 254 ? -19.906 -4.355 -16.469 1 98.38 254 ARG A CA 1
ATOM 1859 C C . ARG A 1 254 ? -19.656 -3.195 -15.516 1 98.38 254 ARG A C 1
ATOM 1861 O O . ARG A 1 254 ? -20.25 -3.127 -14.445 1 98.38 254 ARG A O 1
ATOM 1868 N N . MET A 1 255 ? -18.734 -2.354 -15.836 1 98.62 255 MET A N 1
ATOM 1869 C CA . MET A 1 255 ? -18.406 -1.121 -15.133 1 98.62 255 MET A CA 1
ATOM 1870 C C . MET A 1 255 ? -18.328 0.059 -16.094 1 98.62 255 MET A C 1
ATOM 1872 O O . MET A 1 255 ? -17.75 -0.046 -17.172 1 98.62 255 MET A O 1
ATOM 1876 N N . GLN A 1 256 ? -18.984 1.135 -15.711 1 98.75 256 GLN A N 1
ATOM 1877 C CA . GLN A 1 256 ? -18.938 2.34 -16.531 1 98.75 256 GLN A CA 1
ATOM 1878 C C . GLN A 1 256 ? -18.219 3.475 -15.812 1 98.75 256 GLN A C 1
ATOM 1880 O O . GLN A 1 256 ? -18.297 3.59 -14.594 1 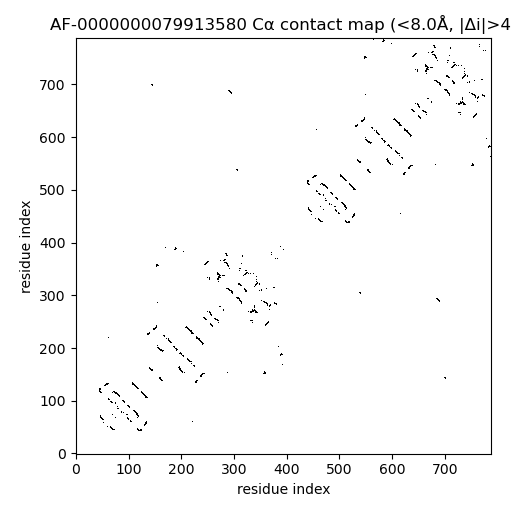98.75 256 GLN A O 1
ATOM 1885 N N . VAL A 1 257 ? -17.516 4.188 -16.578 1 98.81 257 VAL A N 1
ATOM 1886 C CA . VAL A 1 257 ? -16.922 5.434 -16.125 1 98.81 257 VAL A CA 1
ATOM 1887 C C . VAL A 1 257 ? -17.594 6.617 -16.797 1 98.81 257 VAL A C 1
ATOM 1889 O O . VAL A 1 257 ? -17.578 6.73 -18.031 1 98.81 257 VAL A O 1
ATOM 1892 N N . VAL A 1 258 ? -18.25 7.41 -16.016 1 98.75 258 VAL A N 1
ATOM 1893 C CA . VAL A 1 258 ? -19 8.555 -16.516 1 98.75 258 VAL A CA 1
ATOM 1894 C C . VAL A 1 258 ? -18.281 9.852 -16.156 1 98.75 258 VAL A C 1
ATOM 1896 O O . VAL A 1 258 ? -18.109 10.156 -14.969 1 98.75 258 VAL A O 1
ATOM 1899 N N . ARG A 1 259 ? -17.812 10.562 -17.156 1 98.19 259 ARG A N 1
ATOM 1900 C CA . ARG A 1 259 ? -17.125 11.828 -16.969 1 98.19 259 ARG A CA 1
ATOM 1901 C C . ARG A 1 259 ? -17.953 12.992 -17.484 1 98.19 259 ARG A C 1
ATOM 1903 O O . ARG A 1 259 ? -18.297 13.039 -18.672 1 98.19 259 ARG A O 1
ATOM 1910 N N . ASP A 1 260 ? -18.312 13.867 -16.578 1 97.38 260 ASP A N 1
ATOM 1911 C CA . ASP A 1 260 ? -19.109 15.039 -16.922 1 97.38 260 ASP A CA 1
ATOM 1912 C C . ASP A 1 260 ? -20.375 14.641 -17.688 1 97.38 260 ASP A C 1
ATOM 1914 O O . ASP A 1 260 ? -20.703 15.227 -18.703 1 97.38 260 ASP A O 1
ATOM 1918 N N . GLY A 1 261 ? -20.875 13.602 -17.281 1 96.88 261 GLY A N 1
ATOM 1919 C CA . GLY A 1 261 ? -22.156 13.164 -17.781 1 96.88 261 GLY A CA 1
ATOM 1920 C C . GLY A 1 261 ? -22.062 12.25 -18.984 1 96.88 261 GLY A C 1
ATOM 1921 O O . GLY A 1 261 ? -23.062 11.688 -19.438 1 96.88 261 GLY A O 1
ATOM 1922 N N . GLN A 1 262 ? -20.844 12.031 -19.422 1 98.06 262 GLN A N 1
ATOM 1923 C CA . GLN A 1 262 ? -20.641 11.18 -20.594 1 98.06 262 GLN A CA 1
ATOM 1924 C C . GLN A 1 262 ? -19.922 9.891 -20.219 1 98.06 262 GLN A C 1
ATOM 1926 O O . GLN A 1 262 ? -18.938 9.922 -19.469 1 98.06 262 GLN A O 1
ATOM 1931 N N . THR A 1 263 ? -20.453 8.844 -20.75 1 98.19 263 THR A N 1
ATOM 1932 C CA . THR A 1 263 ? -19.766 7.57 -20.531 1 98.19 263 THR A CA 1
ATOM 1933 C C . THR A 1 263 ? -18.5 7.488 -21.375 1 98.19 263 THR A C 1
ATOM 1935 O O . THR A 1 263 ? -18.578 7.484 -22.609 1 98.19 263 THR A O 1
ATOM 1938 N N . ILE A 1 264 ? -17.375 7.359 -20.719 1 98.44 264 ILE A N 1
ATOM 1939 C CA . ILE A 1 264 ? -16.125 7.352 -21.484 1 98.44 264 ILE A CA 1
ATOM 1940 C C . ILE A 1 264 ? -15.562 5.934 -21.531 1 98.44 264 ILE A C 1
ATOM 1942 O O . ILE A 1 264 ? -14.656 5.645 -22.312 1 98.44 264 ILE A O 1
ATOM 1946 N N . MET A 1 265 ? -16.031 5.07 -20.625 1 98.31 265 MET A N 1
ATOM 1947 C CA . MET A 1 265 ? -15.68 3.656 -20.641 1 98.31 265 MET A CA 1
ATOM 1948 C C . MET A 1 265 ? -16.875 2.789 -20.281 1 98.31 265 MET A C 1
ATOM 1950 O O . MET A 1 265 ? -17.688 3.164 -19.438 1 98.31 265 MET A O 1
ATOM 1954 N N . ASP A 1 266 ? -17.047 1.734 -20.922 1 98.44 266 ASP A N 1
ATOM 1955 C CA . ASP A 1 266 ? -17.969 0.64 -20.625 1 98.44 266 ASP A CA 1
ATOM 1956 C C . ASP A 1 266 ? -17.281 -0.713 -20.781 1 98.44 266 ASP A C 1
ATOM 1958 O O . ASP A 1 266 ? -17.141 -1.221 -21.906 1 98.44 266 ASP A O 1
ATOM 1962 N N . ILE A 1 267 ? -16.953 -1.312 -19.641 1 98.19 267 ILE A N 1
ATOM 1963 C CA . ILE A 1 267 ? -15.953 -2.369 -19.609 1 98.19 267 ILE A CA 1
ATOM 1964 C C . ILE A 1 267 ? -16.547 -3.639 -19 1 98.19 267 ILE A C 1
ATOM 1966 O O . ILE A 1 267 ? -17.234 -3.582 -17.984 1 98.19 267 ILE A O 1
ATOM 1970 N N . PRO A 1 268 ? -16.312 -4.77 -19.734 1 98.5 268 PRO A N 1
ATOM 1971 C CA . PRO A 1 268 ? -16.656 -6.02 -19.047 1 98.5 268 PRO A CA 1
ATOM 1972 C C . PRO A 1 268 ? -15.766 -6.273 -17.828 1 98.5 268 PRO A C 1
ATOM 1974 O O . PRO A 1 268 ? -14.555 -6.059 -17.875 1 98.5 268 PRO A O 1
ATOM 1977 N N . VAL A 1 269 ? -16.359 -6.703 -16.703 1 98.62 269 VAL A N 1
ATOM 1978 C CA . VAL A 1 269 ? -15.617 -6.918 -15.469 1 98.62 269 VAL A CA 1
ATOM 1979 C C . VAL A 1 269 ? -16.156 -8.164 -14.758 1 98.62 269 VAL A C 1
ATOM 1981 O O . VAL A 1 269 ? -17.172 -8.734 -15.164 1 98.62 269 VAL A O 1
ATOM 1984 N N . SER A 1 270 ? -15.422 -8.602 -13.789 1 98.44 270 SER A N 1
ATOM 1985 C CA . SER A 1 270 ? -15.867 -9.609 -12.828 1 98.44 270 SER A CA 1
ATOM 1986 C C . SER A 1 270 ? -15.852 -9.062 -11.406 1 98.44 270 SER A C 1
ATOM 1988 O O . SER A 1 270 ? -14.836 -8.523 -10.953 1 98.44 270 SER A O 1
ATOM 1990 N N . TYR A 1 271 ? -16.984 -9.188 -10.734 1 98.06 271 TYR A N 1
ATOM 1991 C CA . TYR A 1 271 ? -17.109 -8.758 -9.344 1 98.06 271 TYR A CA 1
ATOM 1992 C C . TYR A 1 271 ? -16.906 -9.93 -8.391 1 98.06 271 TYR A C 1
ATOM 1994 O O . TYR A 1 271 ? -16.531 -11.023 -8.82 1 98.06 271 TYR A O 1
ATOM 2002 N N . GLY A 1 272 ? -17.109 -9.594 -7.117 1 96.5 272 GLY A N 1
ATOM 2003 C CA . GLY A 1 272 ? -17.047 -10.656 -6.129 1 96.5 272 GLY A CA 1
ATOM 2004 C C . GLY A 1 272 ? -18.047 -11.766 -6.383 1 96.5 272 GLY A C 1
ATOM 2005 O O . GLY A 1 272 ? -19.203 -11.5 -6.754 1 96.5 272 GLY A O 1
ATOM 2006 N N . GLU A 1 273 ? -17.641 -12.961 -6.117 1 95.44 273 GLU A N 1
ATOM 2007 C CA . GLU A 1 273 ? -18.453 -14.148 -6.344 1 95.44 273 GLU A CA 1
ATOM 2008 C C . GLU A 1 273 ? -19.719 -14.109 -5.5 1 95.44 273 GLU A C 1
ATOM 2010 O O . GLU A 1 273 ? -20.781 -14.562 -5.941 1 95.44 273 GLU A O 1
ATOM 2015 N N . GLY A 1 274 ? -19.578 -13.586 -4.25 1 94 274 GLY A N 1
ATOM 2016 C CA . GLY A 1 274 ? -20.75 -13.43 -3.389 1 94 274 GLY A CA 1
ATOM 2017 C C . GLY A 1 274 ? -21.203 -14.734 -2.766 1 94 274 GLY A C 1
ATOM 2018 O O . GLY A 1 274 ? -22.281 -14.797 -2.174 1 94 274 GLY A O 1
ATOM 2019 N N . ASN A 1 275 ? -20.438 -15.781 -2.867 1 94.25 275 ASN A N 1
ATOM 2020 C CA . ASN A 1 275 ? -20.797 -17.062 -2.279 1 94.25 275 ASN A CA 1
ATOM 2021 C C . ASN A 1 275 ? -20.578 -17.078 -0.768 1 94.25 275 ASN A C 1
ATOM 2023 O O . ASN A 1 275 ? -21.219 -17.844 -0.049 1 94.25 275 ASN A O 1
ATOM 2027 N N . GLU A 1 276 ? -19.688 -16.281 -0.274 1 93.38 276 GLU A N 1
ATOM 2028 C CA . GLU A 1 276 ? -19.422 -16 1.132 1 93.38 276 GLU A CA 1
ATOM 2029 C C . GLU A 1 276 ? -19.234 -14.5 1.367 1 93.38 276 GLU A C 1
ATOM 2031 O O . GLU A 1 276 ? -18.891 -13.758 0.445 1 93.38 276 GLU A O 1
ATOM 2036 N N . PRO A 1 277 ? -19.375 -14.109 2.59 1 92.12 277 PRO A N 1
ATOM 2037 C CA . PRO A 1 277 ? -19.312 -12.672 2.891 1 92.12 277 PRO A CA 1
ATOM 2038 C C . PRO A 1 277 ? -18.016 -12.031 2.438 1 92.12 277 PRO A C 1
ATOM 2040 O O . PRO A 1 277 ? -18.016 -10.906 1.936 1 92.12 277 PRO A O 1
ATOM 2043 N N . ARG A 1 278 ? -16.953 -12.688 2.553 1 89.06 278 ARG A N 1
ATOM 2044 C CA . ARG A 1 278 ? -15.648 -12.133 2.215 1 89.06 278 ARG A CA 1
ATOM 2045 C C . ARG A 1 278 ? -15.516 -11.938 0.71 1 89.06 278 ARG A C 1
ATOM 2047 O O . ARG A 1 278 ? -14.617 -11.219 0.253 1 89.06 278 ARG A O 1
ATOM 2054 N N . ASN A 1 279 ? -16.391 -12.609 -0.072 1 92.75 279 ASN A N 1
ATOM 2055 C CA . ASN A 1 279 ? -16.312 -12.547 -1.527 1 92.75 279 ASN A CA 1
ATOM 2056 C C . ASN A 1 279 ? -17.344 -11.57 -2.102 1 92.75 279 ASN A C 1
ATOM 2058 O O . ASN A 1 279 ? -17.625 -11.602 -3.299 1 92.75 279 ASN A O 1
ATOM 2062 N N . VAL A 1 280 ? -17.844 -10.758 -1.278 1 95.62 280 VAL A N 1
ATOM 2063 C CA . VAL A 1 280 ? -18.859 -9.812 -1.738 1 95.62 280 VAL A CA 1
ATOM 2064 C C . VAL A 1 280 ? -18.219 -8.453 -1.989 1 95.62 280 VAL A C 1
ATOM 2066 O O . VAL A 1 280 ? -17.562 -7.891 -1.1 1 95.62 280 VAL A O 1
ATOM 2069 N N . THR A 1 281 ? -18.312 -7.969 -3.178 1 96.94 281 THR A N 1
ATOM 2070 C CA . THR A 1 281 ? -18.078 -6.543 -3.391 1 96.94 281 THR A CA 1
ATOM 2071 C C . THR A 1 281 ? -19.156 -5.715 -2.691 1 96.94 281 THR A C 1
ATOM 2073 O O . THR A 1 281 ? -20.344 -5.84 -3.002 1 96.94 281 THR A O 1
ATOM 2076 N N . ARG A 1 282 ? -18.812 -4.918 -1.812 1 97.12 282 ARG A N 1
ATOM 2077 C CA . ARG A 1 282 ? -19.812 -4.215 -1.011 1 97.12 282 ARG A CA 1
ATOM 2078 C C . ARG A 1 282 ? -20.609 -3.238 -1.865 1 97.12 282 ARG A C 1
ATOM 2080 O O . ARG A 1 282 ? -20.031 -2.521 -2.693 1 97.12 282 ARG A O 1
ATOM 2087 N N . SER A 1 283 ? -21.922 -3.285 -1.623 1 97.88 283 SER A N 1
ATOM 2088 C CA . SER A 1 283 ? -22.766 -2.25 -2.225 1 97.88 283 SER A CA 1
ATOM 2089 C C . SER A 1 283 ? -22.656 -0.939 -1.452 1 97.88 283 SER A C 1
ATOM 2091 O O . SER A 1 283 ? -22.469 -0.944 -0.233 1 97.88 283 SER A O 1
ATOM 2093 N N . GLY A 1 284 ? -22.812 0.182 -2.15 1 97.62 284 GLY A N 1
ATOM 2094 C CA . GLY A 1 284 ? -22.688 1.518 -1.591 1 97.62 284 GLY A CA 1
ATOM 2095 C C . GLY A 1 284 ? -21.75 2.404 -2.379 1 97.62 284 GLY A C 1
ATOM 2096 O O . GLY A 1 284 ? -21.188 1.979 -3.389 1 97.62 284 GLY A O 1
ATOM 2097 N N . ILE A 1 285 ? -21.625 3.611 -1.914 1 98.12 285 ILE A N 1
ATOM 2098 C CA . ILE A 1 285 ? -20.75 4.566 -2.582 1 98.12 285 ILE A CA 1
ATOM 2099 C C . ILE A 1 285 ? -19.359 4.516 -1.956 1 98.12 285 ILE A C 1
ATOM 2101 O O . ILE A 1 285 ? -19.156 5.008 -0.843 1 98.12 285 ILE A O 1
ATOM 2105 N N . HIS A 1 286 ? -18.453 3.854 -2.703 1 97.5 286 HIS A N 1
ATOM 2106 C CA . HIS A 1 286 ? -17.031 3.885 -2.4 1 97.5 286 HIS A CA 1
ATOM 2107 C C . HIS A 1 286 ? -16.375 5.152 -2.945 1 97.5 286 HIS A C 1
ATOM 2109 O O . HIS A 1 286 ? -17.062 6.012 -3.51 1 97.5 286 HIS A O 1
ATOM 2115 N N . MET A 1 287 ? -15.07 5.25 -2.656 1 96.75 287 MET A N 1
ATOM 2116 C CA . MET A 1 287 ? -14.266 6.336 -3.197 1 96.75 287 MET A CA 1
ATOM 2117 C C . MET A 1 287 ? -12.859 5.855 -3.531 1 96.75 287 MET A C 1
ATOM 2119 O O . MET A 1 287 ? -12.281 5.051 -2.799 1 96.75 287 MET A O 1
ATOM 2123 N N . VAL A 1 288 ? -12.344 6.375 -4.629 1 97.5 288 VAL A N 1
ATOM 2124 C CA . VAL A 1 288 ? -10.945 6.113 -4.945 1 97.5 288 VAL A CA 1
ATOM 2125 C C . VAL A 1 288 ? -10.047 6.719 -3.863 1 97.5 288 VAL A C 1
ATOM 2127 O O . VAL A 1 288 ? -10.141 7.914 -3.572 1 97.5 288 VAL A O 1
ATOM 2130 N N . THR A 1 289 ? -9.156 5.875 -3.352 1 95.06 289 THR A N 1
ATOM 2131 C CA . THR A 1 289 ? -8.32 6.379 -2.27 1 95.06 289 THR A CA 1
ATOM 2132 C C . THR A 1 289 ? -6.84 6.27 -2.639 1 95.06 289 THR A C 1
ATOM 2134 O O . THR A 1 289 ? -6.023 7.082 -2.199 1 95.06 289 THR A O 1
ATOM 2137 N N . GLU A 1 290 ? -6.508 5.227 -3.389 1 94.31 290 GLU A N 1
ATOM 2138 C CA . GLU A 1 290 ? -5.117 5.004 -3.762 1 94.31 290 GLU A CA 1
ATOM 2139 C C . GLU A 1 290 ? -5.004 4.473 -5.188 1 94.31 290 GLU A C 1
ATOM 2141 O O . GLU A 1 290 ? -5.945 3.871 -5.707 1 94.31 290 GLU A O 1
ATOM 2146 N N . LYS A 1 291 ? -3.883 4.73 -5.773 1 95.44 291 LYS A N 1
ATOM 2147 C CA . LYS A 1 291 ? -3.549 4.242 -7.109 1 95.44 291 LYS A CA 1
ATOM 2148 C C . LYS A 1 291 ? -2.178 3.574 -7.121 1 95.44 291 LYS A C 1
ATOM 2150 O O . LYS A 1 291 ? -1.165 4.219 -6.84 1 95.44 291 LYS A O 1
ATOM 2155 N N . HIS A 1 292 ? -2.207 2.312 -7.422 1 93.44 292 HIS A N 1
ATOM 2156 C CA . HIS A 1 292 ? -0.993 1.504 -7.441 1 93.44 292 HIS A CA 1
ATOM 2157 C C . HIS A 1 292 ? -0.689 1.003 -8.852 1 93.44 292 HIS A C 1
ATOM 2159 O O . HIS A 1 292 ? -1.411 0.156 -9.383 1 93.44 292 HIS A O 1
ATOM 2165 N N . GLU A 1 293 ? 0.382 1.533 -9.414 1 92.81 293 GLU A N 1
ATOM 2166 C CA . GLU A 1 293 ? 0.759 1.039 -10.734 1 92.81 293 GLU A CA 1
ATOM 2167 C C . GLU A 1 293 ? 1.305 -0.384 -10.656 1 92.81 293 GLU A C 1
ATOM 2169 O O . GLU A 1 293 ? 0.978 -1.227 -11.5 1 92.81 293 GLU A O 1
ATOM 2174 N N . ASP A 1 294 ? 2.16 -0.595 -9.742 1 90.62 294 ASP A N 1
ATOM 2175 C CA . ASP A 1 294 ? 2.693 -1.901 -9.367 1 90.62 294 ASP A CA 1
ATOM 2176 C C . ASP A 1 294 ? 2.533 -2.154 -7.871 1 90.62 294 ASP A C 1
ATOM 2178 O O . ASP A 1 294 ? 2.939 -1.33 -7.051 1 90.62 294 ASP A O 1
ATOM 2182 N N . PHE A 1 295 ? 1.9 -3.275 -7.613 1 86.94 295 PHE A N 1
ATOM 2183 C CA . PHE A 1 295 ? 1.512 -3.512 -6.227 1 86.94 295 PHE A CA 1
ATOM 2184 C C . PHE A 1 295 ? 1.612 -4.992 -5.883 1 86.94 295 PHE A C 1
ATOM 2186 O O . PHE A 1 295 ? 1.181 -5.848 -6.66 1 86.94 295 PHE A O 1
ATOM 2193 N N . LEU A 1 296 ? 2.283 -5.316 -4.785 1 82.31 296 LEU A N 1
ATOM 2194 C CA . LEU A 1 296 ? 2.279 -6.684 -4.281 1 82.31 296 LEU A CA 1
ATOM 2195 C C . LEU A 1 296 ? 1.136 -6.898 -3.295 1 82.31 296 LEU A C 1
ATOM 2197 O O . LEU A 1 296 ? 1.237 -6.512 -2.129 1 82.31 296 LEU A O 1
ATOM 2201 N N . MET A 1 297 ? 0.096 -7.535 -3.723 1 83.12 297 MET A N 1
ATOM 2202 C CA . MET A 1 297 ? -1.108 -7.723 -2.92 1 83.12 297 MET A CA 1
ATOM 2203 C C . MET A 1 297 ? -1.077 -9.07 -2.199 1 83.12 297 MET A C 1
ATOM 2205 O O . MET A 1 297 ? -0.638 -10.07 -2.764 1 83.12 297 MET A O 1
ATOM 2209 N N . SER A 1 298 ? -1.47 -9.086 -0.985 1 77.12 298 SER A N 1
ATOM 2210 C CA . SER A 1 298 ? -1.606 -10.297 -0.185 1 77.12 298 SER A CA 1
ATOM 2211 C C . SER A 1 298 ? -3.029 -10.453 0.343 1 77.12 298 SER A C 1
ATOM 2213 O O . SER A 1 298 ? -3.662 -9.477 0.733 1 77.12 298 SER A O 1
ATOM 2215 N N . ASN A 1 299 ? -3.619 -11.586 0.23 1 74.44 299 ASN A N 1
ATOM 2216 C CA . ASN A 1 299 ? -4.875 -12 0.841 1 74.44 299 ASN A CA 1
ATOM 2217 C C . ASN A 1 299 ? -4.762 -13.391 1.463 1 74.44 299 ASN A C 1
ATOM 2219 O O . ASN A 1 299 ? -5.336 -14.352 0.954 1 74.44 299 ASN A O 1
ATOM 2223 N N . PRO A 1 300 ? -4.051 -13.43 2.553 1 69 300 PRO A N 1
ATOM 2224 C CA . PRO A 1 300 ? -3.889 -14.734 3.186 1 69 300 PRO A CA 1
ATOM 2225 C C . PRO A 1 300 ? -5.219 -15.367 3.594 1 69 300 PRO A C 1
ATOM 2227 O O . PRO A 1 300 ? -6.145 -14.656 4 1 69 300 PRO A O 1
ATOM 2230 N N . PRO A 1 301 ? -5.445 -16.625 3.482 1 66.31 301 PRO A N 1
ATOM 2231 C CA . PRO A 1 301 ? -4.387 -17.562 3.111 1 66.31 301 PRO A CA 1
ATOM 2232 C C . PRO A 1 301 ? -4.344 -17.844 1.61 1 66.31 301 PRO A C 1
ATOM 2234 O O . PRO A 1 301 ? -3.727 -18.812 1.178 1 66.31 301 PRO A O 1
ATOM 2237 N N . PHE A 1 302 ? -5.035 -17.094 0.896 1 70.12 302 PHE A N 1
ATOM 2238 C CA . PHE A 1 302 ? -5.262 -17.438 -0.5 1 70.12 302 PHE A CA 1
ATOM 2239 C C . PHE A 1 302 ? -4.02 -17.172 -1.339 1 70.12 302 PHE A C 1
ATOM 2241 O O . PHE A 1 302 ? -3.59 -18.031 -2.117 1 70.12 302 PHE A O 1
ATOM 2248 N N . TYR A 1 303 ? -3.467 -16.062 -1.156 1 72.12 303 TYR A N 1
ATOM 2249 C CA . TYR A 1 303 ? -2.24 -15.734 -1.878 1 72.12 303 TYR A CA 1
ATOM 2250 C C . TYR A 1 303 ? -1.438 -14.664 -1.142 1 72.12 303 TYR A C 1
ATOM 2252 O O . TYR A 1 303 ? -1.991 -13.906 -0.343 1 72.12 303 TYR A O 1
ATOM 2260 N N . GLU A 1 304 ? -0.134 -14.75 -1.403 1 74.38 304 GLU A N 1
ATOM 2261 C CA . GLU A 1 304 ? 0.789 -13.797 -0.798 1 74.38 304 GLU A CA 1
ATOM 2262 C C . GLU A 1 304 ? 1.705 -13.18 -1.848 1 74.38 304 GLU A C 1
ATOM 2264 O O . GLU A 1 304 ? 2.293 -13.883 -2.666 1 74.38 304 GLU A O 1
ATOM 2269 N N . ASN A 1 305 ? 1.752 -11.852 -1.781 1 77.06 305 ASN A N 1
ATOM 2270 C CA . ASN A 1 305 ? 2.688 -11.07 -2.586 1 77.06 305 ASN A CA 1
ATOM 2271 C C . ASN A 1 305 ? 2.479 -11.312 -4.078 1 77.06 305 ASN A C 1
ATOM 2273 O O . ASN A 1 305 ? 3.439 -11.531 -4.816 1 77.06 305 ASN A O 1
ATOM 2277 N N . VAL A 1 306 ? 1.242 -11.32 -4.441 1 78.56 306 VAL A N 1
ATOM 2278 C CA . VAL A 1 306 ? 0.943 -11.422 -5.863 1 78.56 306 VAL A CA 1
ATOM 2279 C C . VAL A 1 306 ? 1.008 -10.031 -6.5 1 78.56 306 VAL A C 1
ATOM 2281 O O . VAL A 1 306 ? 0.392 -9.086 -6.008 1 78.56 306 VAL A O 1
ATOM 2284 N N . ARG A 1 307 ? 1.792 -10.047 -7.531 1 83.25 307 ARG A N 1
ATOM 2285 C CA . ARG A 1 307 ? 1.953 -8.758 -8.195 1 83.25 307 ARG A CA 1
ATOM 2286 C C . ARG A 1 307 ? 0.687 -8.367 -8.953 1 83.25 307 ARG A C 1
ATOM 2288 O O . ARG A 1 307 ? 0.2 -9.125 -9.789 1 83.25 307 ARG A O 1
ATOM 2295 N N . GLU A 1 308 ? 0.154 -7.223 -8.602 1 88.62 308 GLU A N 1
ATOM 2296 C CA . GLU A 1 308 ? -0.995 -6.633 -9.281 1 88.62 308 GLU A CA 1
ATOM 2297 C C . GLU A 1 308 ? -0.614 -5.328 -9.977 1 88.62 308 GLU A C 1
ATOM 2299 O O . GLU A 1 308 ? 0.182 -4.547 -9.445 1 88.62 308 GLU A O 1
ATOM 2304 N N . ARG A 1 309 ? -1.141 -5.227 -11.219 1 91 309 ARG A N 1
ATOM 2305 C CA . ARG A 1 309 ? -0.866 -4.008 -11.969 1 91 309 ARG A CA 1
ATOM 2306 C C . ARG A 1 309 ? -2.107 -3.125 -12.055 1 91 309 ARG A C 1
ATOM 2308 O O . ARG A 1 309 ? -3.229 -3.631 -12.141 1 91 309 ARG A O 1
ATOM 2315 N N . TRP A 1 310 ? -1.899 -1.802 -12.047 1 95.31 310 TRP A N 1
ATOM 2316 C CA . TRP A 1 310 ? -2.936 -0.796 -12.258 1 95.31 310 TRP A CA 1
ATOM 2317 C C . TRP A 1 310 ? -4.074 -0.971 -11.25 1 95.31 310 TRP A C 1
ATOM 2319 O O . TRP A 1 310 ? -5.238 -1.07 -11.641 1 95.31 310 TRP A O 1
ATOM 2329 N N . ALA A 1 311 ? -3.691 -1.067 -10 1 96 311 ALA A N 1
ATOM 2330 C CA . ALA A 1 311 ? -4.672 -1.3 -8.938 1 96 311 ALA A CA 1
ATOM 2331 C C . ALA A 1 311 ? -5.141 0.016 -8.328 1 96 311 ALA A C 1
ATOM 2333 O O . ALA A 1 311 ? -4.324 0.835 -7.898 1 96 311 ALA A O 1
ATOM 2334 N N . VAL A 1 312 ? -6.426 0.225 -8.312 1 97.5 312 VAL A N 1
ATOM 2335 C CA . VAL A 1 312 ? -7.062 1.384 -7.699 1 97.5 312 VAL A CA 1
ATOM 2336 C C . VAL A 1 312 ? -7.84 0.948 -6.457 1 97.5 312 VAL A C 1
ATOM 2338 O O . VAL A 1 312 ? -8.805 0.188 -6.555 1 97.5 312 VAL A O 1
ATOM 2341 N N . ARG A 1 313 ? -7.398 1.426 -5.316 1 95.88 313 ARG A N 1
ATOM 2342 C CA . ARG A 1 313 ? -8.094 1.074 -4.082 1 95.88 313 ARG A CA 1
ATOM 2343 C C . ARG A 1 313 ? -9.391 1.871 -3.934 1 95.88 313 ARG A C 1
ATOM 2345 O O . ARG A 1 313 ? -9.406 3.084 -4.152 1 95.88 313 ARG A O 1
ATOM 2352 N N . ILE A 1 314 ? -10.438 1.16 -3.52 1 96.56 314 ILE A N 1
ATOM 2353 C CA . ILE A 1 314 ? -11.703 1.86 -3.363 1 96.56 314 ILE A CA 1
ATOM 2354 C C . ILE A 1 314 ? -12.234 1.655 -1.945 1 96.56 314 ILE A C 1
ATOM 2356 O O . ILE A 1 314 ? -13.242 2.258 -1.558 1 96.56 314 ILE A O 1
ATOM 2360 N N . SER A 1 315 ? -11.57 0.769 -1.244 1 91.06 315 SER A N 1
ATOM 2361 C CA . SER A 1 315 ? -11.891 0.59 0.169 1 91.06 315 SER A CA 1
ATOM 2362 C C . SER A 1 315 ? -10.734 -0.059 0.918 1 91.06 315 SER A C 1
ATOM 2364 O O . SER A 1 315 ? -9.953 -0.817 0.333 1 91.06 315 SER A O 1
ATOM 2366 N N . ASN A 1 316 ? -10.633 0.24 2.195 1 80.38 316 ASN A N 1
ATOM 2367 C CA . ASN A 1 316 ? -9.547 -0.307 3.002 1 80.38 316 ASN A CA 1
ATOM 2368 C C . ASN A 1 316 ? -9.836 -1.743 3.43 1 80.38 316 ASN A C 1
ATOM 2370 O O . ASN A 1 316 ? -9 -2.379 4.082 1 80.38 316 ASN A O 1
ATOM 2374 N N . ASN A 1 317 ? -10.961 -2.213 3.125 1 76.69 317 ASN A N 1
ATOM 2375 C CA . ASN A 1 317 ? -11.258 -3.613 3.408 1 76.69 317 ASN A CA 1
ATOM 2376 C C . ASN A 1 317 ? -10.609 -4.539 2.387 1 76.69 317 ASN A C 1
ATOM 2378 O O . ASN A 1 317 ? -10.914 -5.73 2.336 1 76.69 317 ASN A O 1
ATOM 2382 N N . GLY A 1 318 ? -9.898 -3.939 1.54 1 83.19 318 GLY A N 1
ATOM 2383 C CA . GLY A 1 318 ? -9.195 -4.762 0.571 1 83.19 318 GLY A CA 1
ATOM 2384 C C . GLY A 1 318 ? -9.844 -4.762 -0.799 1 83.19 318 GLY A C 1
ATOM 2385 O O . GLY A 1 318 ? -9.578 -5.645 -1.617 1 83.19 318 GLY A O 1
ATOM 2386 N N . GLU A 1 319 ? -10.68 -3.859 -1.104 1 92.31 319 GLU A N 1
ATOM 2387 C CA . GLU A 1 319 ? -11.336 -3.818 -2.408 1 92.31 319 GLU A CA 1
ATOM 2388 C C . GLU A 1 319 ? -10.578 -2.914 -3.379 1 92.31 319 GLU A C 1
ATOM 2390 O O . GLU A 1 319 ? -10.305 -1.755 -3.066 1 92.31 319 GLU A O 1
ATOM 2395 N N . PHE A 1 320 ? -10.305 -3.512 -4.512 1 96.12 320 PHE A N 1
ATOM 2396 C CA . PHE A 1 320 ? -9.602 -2.82 -5.586 1 96.12 320 PHE A CA 1
ATOM 2397 C C . PHE A 1 320 ? -10.328 -3.006 -6.91 1 96.12 320 PHE A C 1
ATOM 2399 O O . PHE A 1 320 ? -11.094 -3.959 -7.078 1 96.12 320 PHE A O 1
ATOM 2406 N N . ILE A 1 321 ? -10.18 -2.062 -7.723 1 97.62 321 ILE A N 1
ATOM 2407 C CA . ILE A 1 321 ? -10.367 -2.238 -9.156 1 97.62 321 ILE A CA 1
ATOM 2408 C C . ILE A 1 321 ? -9.016 -2.455 -9.828 1 97.62 321 ILE A C 1
ATOM 2410 O O . ILE A 1 321 ? -8.141 -1.584 -9.781 1 97.62 321 ILE A O 1
ATOM 2414 N N . HIS A 1 322 ? -8.805 -3.6 -10.43 1 96.5 322 HIS A N 1
ATOM 2415 C CA . HIS A 1 322 ? -7.453 -3.865 -10.914 1 96.5 322 HIS A CA 1
ATOM 2416 C C . HIS A 1 322 ? -7.457 -4.918 -12.016 1 96.5 322 HIS A C 1
ATOM 2418 O O . HIS A 1 322 ? -8.461 -5.594 -12.234 1 96.5 322 HIS A O 1
ATOM 2424 N N . ALA A 1 323 ? -6.316 -5.035 -12.703 1 94.88 323 ALA A N 1
ATOM 2425 C CA . ALA A 1 323 ? -6.121 -6.066 -13.719 1 94.88 323 ALA A CA 1
ATOM 2426 C C . ALA A 1 323 ? -5.98 -7.445 -13.078 1 94.88 323 ALA A C 1
ATOM 2428 O O . ALA A 1 323 ? -5.344 -7.59 -12.031 1 94.88 323 ALA A O 1
ATOM 2429 N N . ASN A 1 324 ? -6.629 -8.414 -13.703 1 91.88 324 ASN A N 1
ATOM 2430 C CA . ASN A 1 324 ? -6.41 -9.812 -13.344 1 91.88 324 ASN A CA 1
ATOM 2431 C C . ASN A 1 324 ? -6.512 -10.727 -14.555 1 91.88 324 ASN A C 1
ATOM 2433 O O . ASN A 1 324 ? -7.613 -11.094 -14.969 1 91.88 324 ASN A O 1
ATOM 2437 N N . PRO A 1 325 ? -5.422 -11.164 -15.016 1 86.19 325 PRO A N 1
ATOM 2438 C CA . PRO A 1 325 ? -5.43 -12.031 -16.203 1 86.19 325 PRO A CA 1
ATOM 2439 C C . PRO A 1 325 ? -6.137 -13.359 -15.961 1 86.19 325 PRO A C 1
ATOM 2441 O O . PRO A 1 325 ? -6.656 -13.969 -16.906 1 86.19 325 PRO A O 1
ATOM 2444 N N . GLU A 1 326 ? -6.223 -13.781 -14.773 1 84.12 326 GLU A N 1
ATOM 2445 C CA . GLU A 1 326 ? -6.797 -15.086 -14.445 1 84.12 326 GLU A CA 1
ATOM 2446 C C . GLU A 1 326 ? -8.32 -15.07 -14.594 1 84.12 326 GLU A C 1
ATOM 2448 O O . GLU A 1 326 ? -8.953 -16.125 -14.609 1 84.12 326 GLU A O 1
ATOM 2453 N N . THR A 1 327 ? -8.883 -13.883 -14.688 1 91.88 327 THR A N 1
ATOM 2454 C CA . THR A 1 327 ? -10.336 -13.805 -14.781 1 91.88 327 THR A CA 1
ATOM 2455 C C . THR A 1 327 ? -10.766 -13.32 -16.156 1 91.88 327 THR A C 1
ATOM 2457 O O . THR A 1 327 ? -11.945 -13.023 -16.391 1 91.88 327 THR A O 1
ATOM 2460 N N . LEU A 1 328 ? -9.891 -13.188 -17.094 1 91.69 328 LEU A N 1
ATOM 2461 C CA . LEU A 1 328 ? -10.195 -12.648 -18.406 1 91.69 328 LEU A CA 1
ATOM 2462 C C . LEU A 1 328 ? -11.328 -13.414 -19.078 1 91.69 328 LEU A C 1
ATOM 2464 O O . LEU A 1 328 ? -12.211 -12.82 -19.688 1 91.69 328 LEU A O 1
ATOM 2468 N N . GLY A 1 329 ? -11.352 -14.703 -18.906 1 94.38 329 GLY A N 1
ATOM 2469 C CA . GLY A 1 329 ? -12.312 -15.547 -19.594 1 94.38 329 GLY A CA 1
ATOM 2470 C C . GLY A 1 329 ? -13.727 -15.383 -19.078 1 94.38 329 GLY A C 1
ATOM 2471 O O . GLY A 1 329 ? -14.688 -15.781 -19.734 1 94.38 329 GLY A O 1
ATOM 2472 N N . VAL A 1 330 ? -13.812 -14.789 -17.922 1 95.75 330 VAL A N 1
ATOM 2473 C CA . VAL A 1 330 ? -15.148 -14.734 -17.344 1 95.75 330 VAL A CA 1
ATOM 2474 C C . VAL A 1 330 ? -15.594 -13.281 -17.203 1 95.75 330 VAL A C 1
ATOM 2476 O O . VAL A 1 330 ? -16.734 -13.008 -16.812 1 95.75 330 VAL A O 1
ATOM 2479 N N . GLN A 1 331 ? -14.789 -12.344 -17.469 1 96.56 331 GLN A N 1
ATOM 2480 C CA . GLN A 1 331 ? -15.18 -10.938 -17.422 1 96.56 331 GLN A CA 1
ATOM 2481 C C . GLN A 1 331 ? -16.328 -10.656 -18.391 1 96.56 331 GLN A C 1
ATOM 2483 O O . GLN A 1 331 ? -16.297 -11.078 -19.547 1 96.56 331 GLN A O 1
ATOM 2488 N N . GLY A 1 332 ? -17.375 -9.984 -17.875 1 97.38 332 GLY A N 1
ATOM 2489 C CA . GLY A 1 332 ? -18.547 -9.703 -18.688 1 97.38 332 GLY A CA 1
ATOM 2490 C C . GLY A 1 332 ? -19.609 -10.789 -18.594 1 97.38 332 GLY A C 1
ATOM 2491 O O . GLY A 1 332 ? -20.688 -10.648 -19.156 1 97.38 332 GLY A O 1
ATOM 2492 N N . SER A 1 333 ? -19.25 -11.867 -17.781 1 97.19 333 SER A N 1
ATOM 2493 C CA . SER A 1 333 ? -20.203 -12.969 -17.812 1 97.19 333 SER A CA 1
ATOM 2494 C C . SER A 1 333 ? -20.453 -13.531 -16.422 1 97.19 333 SER A C 1
ATOM 2496 O O . SER A 1 333 ? -21.562 -13.969 -16.109 1 97.19 333 SER A O 1
ATOM 2498 N N . SER A 1 334 ? -19.406 -13.594 -15.625 1 96.75 334 SER A N 1
ATOM 2499 C CA . SER A 1 334 ? -19.547 -14.18 -14.297 1 96.75 334 SER A CA 1
ATOM 2500 C C . SER A 1 334 ? -18.719 -13.422 -13.273 1 96.75 334 SER A C 1
ATOM 2502 O O . SER A 1 334 ? -17.672 -12.844 -13.609 1 96.75 334 SER A O 1
ATOM 2504 N N . ASN A 1 335 ? -19.219 -13.477 -12.008 1 96.88 335 ASN A N 1
ATOM 2505 C CA . ASN A 1 335 ? -18.484 -12.961 -10.867 1 96.88 335 ASN A CA 1
ATOM 2506 C C . ASN A 1 335 ? -17.75 -14.07 -10.117 1 96.88 335 ASN A C 1
ATOM 2508 O O . ASN A 1 335 ? -18.375 -15.023 -9.641 1 96.88 335 ASN A O 1
ATOM 2512 N N . VAL A 1 336 ? -16.422 -13.891 -10.047 1 94.38 336 VAL A N 1
ATOM 2513 C CA . VAL A 1 336 ? -15.703 -15.031 -9.484 1 94.38 336 VAL A CA 1
ATOM 2514 C C . VAL A 1 336 ? -14.656 -14.539 -8.492 1 94.38 336 VAL A C 1
ATOM 2516 O O . VAL A 1 336 ? -13.859 -15.336 -7.98 1 94.38 336 VAL A O 1
ATOM 2519 N N . THR A 1 337 ? -14.578 -13.242 -8.172 1 92.56 337 THR A N 1
ATOM 2520 C CA . THR A 1 337 ? -13.477 -12.703 -7.391 1 92.56 337 THR A CA 1
ATOM 2521 C C . THR A 1 337 ? -13.789 -12.766 -5.898 1 92.56 337 THR A C 1
ATOM 2523 O O . THR A 1 337 ? -14.875 -13.203 -5.504 1 92.56 337 THR A O 1
ATOM 2526 N N . ASN A 1 338 ? -12.805 -12.344 -5.062 1 89.75 338 ASN A N 1
ATOM 2527 C CA . ASN A 1 338 ? -12.969 -12.273 -3.617 1 89.75 338 ASN A CA 1
ATOM 2528 C C . ASN A 1 338 ? -13.438 -10.891 -3.174 1 89.75 338 ASN A C 1
ATOM 2530 O O . ASN A 1 338 ? -13.211 -10.484 -2.031 1 89.75 338 ASN A O 1
ATOM 2534 N N . GLY A 1 339 ? -14.016 -10.117 -4.062 1 92.19 339 GLY A N 1
ATOM 2535 C CA . GLY A 1 339 ? -14.547 -8.82 -3.682 1 92.19 339 GLY A CA 1
ATOM 2536 C C . GLY A 1 339 ? -14.047 -7.688 -4.559 1 92.19 339 GLY A C 1
ATOM 2537 O O . GLY A 1 339 ? -14.695 -6.645 -4.664 1 92.19 339 GLY A O 1
ATOM 2538 N N . CYS A 1 340 ? -12.93 -7.949 -5.242 1 94.94 340 CYS A N 1
ATOM 2539 C CA . CYS A 1 340 ? -12.359 -6.922 -6.109 1 94.94 340 CYS A CA 1
ATOM 2540 C C . CYS A 1 340 ? -13.055 -6.898 -7.461 1 94.94 340 CYS A C 1
ATOM 2542 O O . CYS A 1 340 ? -13.82 -7.812 -7.785 1 94.94 340 CYS A O 1
ATOM 2544 N N . ILE A 1 341 ? -12.875 -5.855 -8.102 1 97.44 341 ILE A N 1
ATOM 2545 C CA . ILE A 1 341 ? -13.367 -5.75 -9.469 1 97.44 341 ILE A CA 1
ATOM 2546 C C . ILE A 1 341 ? -12.219 -5.977 -10.453 1 97.44 341 ILE A C 1
ATOM 2548 O O . ILE A 1 341 ? -11.289 -5.176 -10.516 1 97.44 341 ILE A O 1
ATOM 2552 N N . ASN A 1 342 ? -12.344 -7.031 -11.211 1 97.5 342 ASN A N 1
ATOM 2553 C CA . ASN A 1 342 ? -11.273 -7.422 -12.117 1 97.5 342 ASN A CA 1
ATOM 2554 C C . ASN A 1 342 ? -11.539 -6.938 -13.539 1 97.5 342 ASN A C 1
ATOM 2556 O O . ASN A 1 342 ? -12.648 -7.074 -14.047 1 97.5 342 ASN A O 1
ATOM 2560 N N . LEU A 1 343 ? -10.469 -6.355 -14.094 1 97.94 343 LEU A N 1
ATOM 2561 C CA . LEU A 1 343 ? -10.469 -5.895 -15.484 1 97.94 343 LEU A CA 1
ATOM 2562 C C . LEU A 1 343 ? -9.367 -6.586 -16.281 1 97.94 343 LEU A C 1
ATOM 2564 O O . LEU A 1 343 ? -8.5 -7.238 -15.711 1 97.94 343 LEU A O 1
ATOM 2568 N N . SER A 1 344 ? -9.508 -6.398 -17.656 1 96.5 344 SER A N 1
ATOM 2569 C CA . SER A 1 344 ? -8.367 -6.75 -18.484 1 96.5 344 SER A CA 1
ATOM 2570 C C . SER A 1 344 ? -7.195 -5.805 -18.234 1 96.5 344 SER A C 1
ATOM 2572 O O . SER A 1 344 ? -7.375 -4.711 -17.703 1 96.5 344 SER A O 1
ATOM 2574 N N . LEU A 1 345 ? -6.008 -6.234 -18.625 1 93.44 345 LEU A N 1
ATOM 2575 C CA . LEU A 1 345 ? -4.82 -5.406 -18.438 1 93.44 345 LEU A CA 1
ATOM 2576 C C . LEU A 1 345 ? -4.988 -4.059 -19.141 1 93.44 345 LEU A C 1
ATOM 2578 O O . LEU A 1 345 ? -4.719 -3.014 -18.531 1 93.44 345 LEU A O 1
ATOM 2582 N N . GLY A 1 346 ? -5.418 -4.082 -20.328 1 95.81 346 GLY A N 1
ATOM 2583 C CA . GLY A 1 346 ? -5.613 -2.854 -21.078 1 95.81 346 GLY A CA 1
ATOM 2584 C C . GLY A 1 346 ? -6.656 -1.938 -20.469 1 95.81 346 GLY A C 1
ATOM 2585 O O . GLY A 1 346 ? -6.434 -0.73 -20.344 1 95.81 346 GLY A O 1
ATOM 2586 N N . ASP A 1 347 ? -7.789 -2.498 -20.078 1 97.69 347 ASP A N 1
ATOM 2587 C CA . ASP A 1 347 ? -8.867 -1.706 -19.484 1 97.69 347 ASP A CA 1
ATOM 2588 C C . ASP A 1 347 ? -8.445 -1.125 -18.141 1 97.69 347 ASP A C 1
ATOM 2590 O O . ASP A 1 347 ? -8.766 0.022 -17.828 1 97.69 347 ASP A O 1
ATOM 2594 N N . ALA A 1 348 ? -7.746 -1.977 -17.375 1 97.75 348 ALA A N 1
ATOM 2595 C CA . ALA A 1 348 ? -7.27 -1.519 -16.078 1 97.75 348 ALA A CA 1
ATOM 2596 C C . ALA A 1 348 ? -6.305 -0.346 -16.219 1 97.75 348 ALA A C 1
ATOM 2598 O O . ALA A 1 348 ? -6.375 0.625 -15.461 1 97.75 348 ALA A O 1
ATOM 2599 N N . GLN A 1 349 ? -5.445 -0.43 -17.203 1 95.69 349 GLN A N 1
ATOM 2600 C CA . GLN A 1 349 ? -4.5 0.652 -17.469 1 95.69 349 GLN A CA 1
ATOM 2601 C C . GLN A 1 349 ? -5.223 1.931 -17.875 1 95.69 349 GLN A C 1
ATOM 2603 O O . GLN A 1 349 ? -4.879 3.021 -17.406 1 95.69 349 GLN A O 1
ATOM 2608 N N . GLN A 1 350 ? -6.145 1.788 -18.734 1 97.38 350 GLN A N 1
ATOM 2609 C CA . GLN A 1 350 ? -6.918 2.949 -19.172 1 97.38 350 GLN A CA 1
ATOM 2610 C C . GLN A 1 350 ? -7.656 3.582 -17.984 1 97.38 350 GLN A C 1
ATOM 2612 O O . GLN A 1 350 ? -7.598 4.797 -17.797 1 97.38 350 GLN A O 1
ATOM 2617 N N . PHE A 1 351 ? -8.398 2.746 -17.25 1 98.62 351 PHE A N 1
ATOM 2618 C CA . PHE A 1 351 ? -9.125 3.256 -16.094 1 98.62 351 PHE A CA 1
ATOM 2619 C C . PHE A 1 351 ? -8.172 3.941 -15.117 1 98.62 351 PHE A C 1
ATOM 2621 O O . PHE A 1 351 ? -8.477 5.02 -14.602 1 98.62 351 PHE A O 1
ATOM 2628 N N . PHE A 1 352 ? -7.059 3.295 -14.828 1 97.94 352 PHE A N 1
ATOM 2629 C CA . PHE A 1 352 ? -6.043 3.828 -13.922 1 97.94 352 PHE A CA 1
ATOM 2630 C C . PHE A 1 352 ? -5.664 5.25 -14.32 1 97.94 352 PHE A C 1
ATOM 2632 O O . PHE A 1 352 ? -5.52 6.121 -13.461 1 97.94 352 PHE A O 1
ATOM 2639 N N . GLY A 1 353 ? -5.559 5.473 -15.547 1 96.38 353 GLY A N 1
ATOM 2640 C CA . GLY A 1 353 ? -5.172 6.777 -16.062 1 96.38 353 GLY A CA 1
ATOM 2641 C C . GLY A 1 353 ? -6.23 7.844 -15.836 1 96.38 353 GLY A C 1
ATOM 2642 O O . GLY A 1 353 ? -5.922 9.039 -15.82 1 96.38 353 GLY A O 1
ATOM 2643 N N . THR A 1 354 ? -7.457 7.406 -15.633 1 97.75 354 THR A N 1
ATOM 2644 C CA . THR A 1 354 ? -8.539 8.375 -15.484 1 97.75 354 THR A CA 1
ATOM 2645 C C . THR A 1 354 ? -8.859 8.609 -14.016 1 97.75 354 THR A C 1
ATOM 2647 O O . THR A 1 354 ? -9.414 9.648 -13.648 1 97.75 354 THR A O 1
ATOM 2650 N N . ALA A 1 355 ? -8.578 7.688 -13.164 1 98 355 ALA A N 1
ATOM 2651 C CA . ALA A 1 355 ? -9.016 7.699 -11.773 1 98 355 ALA A CA 1
ATOM 2652 C C . ALA A 1 355 ? -8.281 8.773 -10.977 1 98 355 ALA A C 1
ATOM 2654 O O . ALA A 1 355 ? -7.133 9.102 -11.289 1 98 355 ALA A O 1
ATOM 2655 N N . MET A 1 356 ? -8.969 9.32 -10 1 96.19 356 MET A N 1
ATOM 2656 C CA . MET A 1 356 ? -8.406 10.312 -9.094 1 96.19 356 MET A CA 1
ATOM 2657 C C . MET A 1 356 ? -8.93 10.117 -7.676 1 96.19 356 MET A C 1
ATOM 2659 O O . MET A 1 356 ? -10.07 9.703 -7.488 1 96.19 356 MET A O 1
ATOM 2663 N N . TYR A 1 357 ? -8.016 10.406 -6.699 1 95.81 357 TYR A N 1
ATOM 2664 C CA . TYR A 1 357 ? -8.492 10.398 -5.316 1 95.81 357 TYR A CA 1
ATOM 2665 C C . TYR A 1 357 ? -9.781 11.195 -5.176 1 95.81 357 TYR A C 1
ATOM 2667 O O . TYR A 1 357 ? -9.867 12.336 -5.625 1 95.81 357 TYR A O 1
ATOM 2675 N N . GLY A 1 358 ? -10.773 10.57 -4.59 1 97.62 358 GLY A N 1
ATOM 2676 C CA . GLY A 1 358 ? -12.016 11.289 -4.344 1 97.62 358 GLY A CA 1
ATOM 2677 C C . GLY A 1 358 ? -13.094 10.984 -5.367 1 97.62 358 GLY A C 1
ATOM 2678 O O . GLY A 1 358 ? -14.242 11.391 -5.207 1 97.62 358 GLY A O 1
ATOM 2679 N N . ASP A 1 359 ? -12.758 10.297 -6.449 1 98.62 359 ASP A N 1
ATOM 2680 C CA . ASP A 1 359 ? -13.797 9.859 -7.379 1 98.62 359 ASP A CA 1
ATOM 2681 C C . ASP A 1 359 ? -14.734 8.859 -6.715 1 98.62 359 ASP A C 1
ATOM 2683 O O . ASP A 1 359 ? -14.289 7.895 -6.094 1 98.62 359 ASP A O 1
ATOM 2687 N N . PRO A 1 360 ? -16.016 9.094 -6.914 1 98.81 360 PRO A N 1
ATOM 2688 C CA . PRO A 1 360 ? -16.938 8.102 -6.367 1 98.81 360 PRO A CA 1
ATOM 2689 C C . PRO A 1 360 ? -17.047 6.848 -7.23 1 98.81 360 PRO A C 1
ATOM 2691 O O . PRO A 1 360 ? -16.984 6.934 -8.461 1 98.81 360 PRO A O 1
ATOM 2694 N N . VAL A 1 361 ? -17.141 5.719 -6.574 1 98.81 361 VAL A N 1
ATOM 2695 C CA . VAL A 1 361 ? -17.453 4.422 -7.172 1 98.81 361 VAL A CA 1
ATOM 2696 C C . VAL A 1 361 ? -18.75 3.875 -6.586 1 98.81 361 VAL A C 1
ATOM 2698 O O . VAL A 1 361 ? -18.781 3.432 -5.438 1 98.81 361 VAL A O 1
ATOM 2701 N N . GLU A 1 362 ? -19.781 3.891 -7.398 1 98.75 362 GLU A N 1
ATOM 2702 C CA . GLU A 1 362 ? -21.109 3.482 -6.949 1 98.75 362 GLU A CA 1
ATOM 2703 C C . GLU A 1 362 ? -21.375 2.018 -7.277 1 98.75 362 GLU A C 1
ATOM 2705 O O . GLU A 1 362 ? -21.703 1.683 -8.414 1 98.75 362 GLU A O 1
ATOM 2710 N N . VAL A 1 363 ? -21.25 1.201 -6.281 1 98.62 363 VAL A N 1
ATOM 2711 C CA . VAL A 1 363 ? -21.469 -0.229 -6.465 1 98.62 363 VAL A CA 1
ATOM 2712 C C . VAL A 1 363 ? -22.906 -0.589 -6.047 1 98.62 363 VAL A C 1
ATOM 2714 O O . VAL A 1 363 ? -23.375 -0.151 -4.996 1 98.62 363 VAL A O 1
ATOM 2717 N N . THR A 1 364 ? -23.594 -1.354 -6.852 1 98.62 364 THR A N 1
ATOM 2718 C CA . THR A 1 364 ? -24.953 -1.804 -6.539 1 98.62 364 THR A CA 1
ATOM 2719 C C . THR A 1 364 ? -25.125 -3.275 -6.902 1 98.62 364 THR A C 1
ATOM 2721 O O . THR A 1 364 ? -24.344 -3.83 -7.672 1 98.62 364 THR A O 1
ATOM 2724 N N . GLY A 1 365 ? -26.125 -3.891 -6.293 1 98.31 365 GLY A N 1
ATOM 2725 C CA . GLY A 1 365 ? -26.578 -5.211 -6.711 1 98.31 365 GLY A CA 1
ATOM 2726 C C . GLY A 1 365 ? -25.906 -6.336 -5.949 1 98.31 365 GLY A C 1
ATOM 2727 O O . GLY A 1 365 ? -25.828 -7.465 -6.438 1 98.31 365 GLY A O 1
ATOM 2728 N N . THR A 1 366 ? -25.344 -6.078 -4.801 1 98.06 366 THR A N 1
ATOM 2729 C CA . THR A 1 366 ? -24.719 -7.141 -4.023 1 98.06 366 THR A CA 1
ATOM 2730 C C . THR A 1 366 ? -25.406 -7.297 -2.672 1 98.06 366 THR A C 1
ATOM 2732 O O . THR A 1 366 ? -26.297 -6.516 -2.328 1 98.06 366 THR A O 1
ATOM 2735 N N . SER A 1 367 ? -25 -8.234 -1.926 1 97.25 367 SER A N 1
ATOM 2736 C CA . SER A 1 367 ? -25.812 -8.68 -0.8 1 97.25 367 SER A CA 1
ATOM 2737 C C . SER A 1 367 ? -25.406 -7.977 0.491 1 97.25 367 SER A C 1
ATOM 2739 O O . SER A 1 367 ? -26.125 -8.039 1.491 1 97.25 367 SER A O 1
ATOM 2741 N N . ILE A 1 368 ? -24.266 -7.355 0.568 1 97.25 368 ILE A N 1
ATOM 2742 C CA . ILE A 1 368 ? -23.766 -6.703 1.777 1 97.25 368 ILE A CA 1
ATOM 2743 C C . ILE A 1 368 ? -23.453 -5.238 1.479 1 97.25 368 ILE A C 1
ATOM 2745 O O . ILE A 1 368 ? -22.75 -4.938 0.513 1 97.25 368 ILE A O 1
ATOM 2749 N N . GLU A 1 369 ? -23.906 -4.352 2.281 1 96.69 369 GLU A N 1
ATOM 2750 C CA . GLU A 1 369 ? -23.703 -2.916 2.121 1 96.69 369 GLU A CA 1
ATOM 2751 C C . GLU A 1 369 ? -22.359 -2.488 2.729 1 96.69 369 GLU A C 1
ATOM 2753 O O . GLU A 1 369 ? -21.938 -3.035 3.746 1 96.69 369 GLU A O 1
ATOM 2758 N N . LEU A 1 370 ? -21.781 -1.499 2.088 1 96.56 370 LEU A N 1
ATOM 2759 C CA . LEU A 1 370 ? -20.609 -0.83 2.65 1 96.56 370 LEU A CA 1
ATOM 2760 C C . LEU A 1 370 ? -20.938 -0.196 3.996 1 96.56 370 LEU A C 1
ATOM 2762 O O . LEU A 1 370 ? -22 0.4 4.16 1 96.56 370 LEU A O 1
ATOM 2766 N N . SER A 1 371 ? -20 -0.36 4.945 1 94 371 SER A N 1
ATOM 2767 C CA . SER A 1 371 ? -20.219 0.187 6.277 1 94 371 SER A CA 1
ATOM 2768 C C . SER A 1 371 ? -18.891 0.49 6.973 1 94 371 SER A C 1
ATOM 2770 O O . SER A 1 371 ? -17.828 0.357 6.371 1 94 371 SER A O 1
ATOM 2772 N N . ALA A 1 372 ? -19.016 0.929 8.227 1 91.06 372 ALA A N 1
ATOM 2773 C CA . ALA A 1 372 ? -17.844 1.215 9.062 1 91.06 372 ALA A CA 1
ATOM 2774 C C . ALA A 1 372 ? -16.969 -0.026 9.227 1 91.06 372 ALA A C 1
ATOM 2776 O O . ALA A 1 372 ? -15.766 0.082 9.477 1 91.06 372 ALA A O 1
ATOM 2777 N N . ALA A 1 373 ? -17.516 -1.149 9.055 1 90.19 373 ALA A N 1
ATOM 2778 C CA . ALA A 1 373 ? -16.797 -2.408 9.227 1 90.19 373 ALA A CA 1
ATOM 2779 C C . ALA A 1 373 ? -15.805 -2.629 8.086 1 90.19 373 ALA A C 1
ATOM 2781 O O . ALA A 1 373 ? -14.906 -3.471 8.188 1 90.19 373 ALA A O 1
ATOM 2782 N N . ASP A 1 374 ? -15.938 -1.849 7.051 1 88.5 374 ASP A N 1
ATOM 2783 C CA . ASP A 1 374 ? -15.188 -2.141 5.832 1 88.5 374 ASP A CA 1
ATOM 2784 C C . ASP A 1 374 ? -14 -1.199 5.68 1 88.5 374 ASP A C 1
ATOM 2786 O O . ASP A 1 374 ? -13.156 -1.391 4.797 1 88.5 374 ASP A O 1
ATOM 2790 N N . GLY A 1 375 ? -13.961 -0.187 6.473 1 85.06 375 GLY A N 1
ATOM 2791 C CA . GLY A 1 375 ? -12.781 0.654 6.336 1 85.06 375 GLY A CA 1
ATOM 2792 C C . GLY A 1 375 ? -12.961 2.031 6.949 1 85.06 375 GLY A C 1
ATOM 2793 O O . GLY A 1 375 ? -13.914 2.27 7.691 1 85.06 375 GLY A O 1
ATOM 2794 N N . ASP A 1 376 ? -11.953 2.875 6.52 1 85 376 ASP A N 1
ATOM 2795 C CA . ASP A 1 376 ? -11.828 4.168 7.191 1 85 376 ASP A CA 1
ATOM 2796 C C . ASP A 1 376 ? -12.664 5.23 6.484 1 85 376 ASP A C 1
ATOM 2798 O O . ASP A 1 376 ? -13.031 6.242 7.09 1 85 376 ASP A O 1
ATOM 2802 N N . ILE A 1 377 ? -12.875 4.988 5.242 1 91.5 377 ILE A N 1
ATOM 2803 C CA . ILE A 1 377 ? -13.641 5.977 4.484 1 91.5 377 ILE A CA 1
ATOM 2804 C C . ILE A 1 377 ? -14.93 5.348 3.971 1 91.5 377 ILE A C 1
ATOM 2806 O O . ILE A 1 377 ? -14.914 4.574 3.01 1 91.5 377 ILE A O 1
ATOM 2810 N N . TYR A 1 378 ? -15.945 5.598 4.625 1 95.38 378 TYR A N 1
ATOM 2811 C CA . TYR A 1 378 ? -17.281 5.137 4.285 1 95.38 378 TYR A CA 1
ATOM 2812 C C . TYR A 1 378 ? -18.297 6.273 4.398 1 95.38 378 TYR A C 1
ATOM 2814 O O . TYR A 1 378 ? -19.453 6.051 4.777 1 95.38 378 TYR A O 1
ATOM 2822 N N . ASP A 1 379 ? -17.844 7.438 4.195 1 97.12 379 ASP A N 1
ATOM 2823 C CA . ASP A 1 379 ? -18.609 8.672 4.402 1 97.12 379 ASP A CA 1
ATOM 2824 C C . ASP A 1 379 ? -19.922 8.633 3.643 1 97.12 379 ASP A C 1
ATOM 2826 O O . ASP A 1 379 ? -20.969 9.008 4.184 1 97.12 379 ASP A O 1
ATOM 2830 N N . TRP A 1 380 ? -19.891 8.164 2.484 1 97.94 380 TRP A N 1
ATOM 2831 C CA . TRP A 1 380 ? -21.062 8.227 1.611 1 97.94 380 TRP A CA 1
ATOM 2832 C C . TRP A 1 380 ? -21.984 7.031 1.848 1 97.94 380 TRP A C 1
ATOM 2834 O O . TRP A 1 380 ? -23.078 6.953 1.278 1 97.94 380 TRP A O 1
ATOM 2844 N N . ALA A 1 381 ? -21.547 6.121 2.658 1 96.25 381 ALA A N 1
ATOM 2845 C CA . ALA A 1 381 ? -22.422 5.027 3.08 1 96.25 381 ALA A CA 1
ATOM 2846 C C . ALA A 1 381 ? -23.375 5.48 4.184 1 96.25 381 ALA A C 1
ATOM 2848 O O . ALA A 1 381 ? -24.328 4.781 4.504 1 96.25 381 ALA A O 1
ATOM 2849 N N . VAL A 1 382 ? -23.141 6.637 4.719 1 97.38 382 VAL A N 1
ATOM 2850 C CA . VAL A 1 382 ? -23.984 7.199 5.773 1 97.38 382 VAL A CA 1
ATOM 2851 C C . VAL A 1 382 ? -24.953 8.227 5.18 1 97.38 382 VAL A C 1
ATOM 2853 O O . VAL A 1 382 ? -24.531 9.148 4.477 1 97.38 382 VAL A O 1
ATOM 2856 N N . ASP A 1 383 ? -26.203 8.078 5.469 1 97.25 383 ASP A N 1
ATOM 2857 C CA . ASP A 1 383 ? -27.172 9.031 4.938 1 97.25 383 ASP A CA 1
ATOM 2858 C C . ASP A 1 383 ? -26.984 10.406 5.582 1 97.25 383 ASP A C 1
ATOM 2860 O O . ASP A 1 383 ? -26.406 10.523 6.668 1 97.25 383 ASP A O 1
ATOM 2864 N N . TRP A 1 384 ? -27.484 11.438 4.922 1 97.88 384 TRP A N 1
ATOM 2865 C CA . TRP A 1 384 ? -27.172 12.82 5.258 1 97.88 384 TRP A CA 1
ATOM 2866 C C . TRP A 1 384 ? -27.688 13.172 6.652 1 97.88 384 TRP A C 1
ATOM 2868 O O . TRP A 1 384 ? -26.953 13.742 7.465 1 97.88 384 TRP A O 1
ATOM 2878 N N . PRO A 1 385 ? -28.922 12.812 7.027 1 98.19 385 PRO A N 1
ATOM 2879 C CA . PRO A 1 385 ? -29.375 13.141 8.383 1 98.19 385 PRO A CA 1
ATOM 2880 C C . PRO A 1 385 ? -28.516 12.492 9.461 1 98.19 385 PRO A C 1
ATOM 2882 O O . PRO A 1 385 ? -28.172 13.141 10.461 1 98.19 385 PRO A O 1
ATOM 2885 N N . THR A 1 386 ? -28.188 11.258 9.227 1 98.12 386 THR A N 1
ATOM 2886 C CA . THR A 1 386 ? -27.312 10.578 10.172 1 98.12 386 THR A CA 1
ATOM 2887 C C . THR A 1 386 ? -25.953 11.258 10.242 1 98.12 386 THR A C 1
ATOM 2889 O O . THR A 1 386 ? -25.406 11.453 11.328 1 98.12 386 THR A O 1
ATOM 2892 N N . TRP A 1 387 ? -25.422 11.617 9.141 1 98.31 387 TRP A N 1
ATOM 2893 C CA . TRP A 1 387 ? -24.141 12.305 9.078 1 98.31 387 TRP A CA 1
ATOM 2894 C C . TRP A 1 387 ? -24.156 13.586 9.906 1 98.31 387 TRP A C 1
ATOM 2896 O O . TRP A 1 387 ? -23.266 13.812 10.719 1 98.31 387 TRP A O 1
ATOM 2906 N N . GLN A 1 388 ? -25.156 14.414 9.734 1 98.19 388 GLN A N 1
ATOM 2907 C CA . GLN A 1 388 ? -25.297 15.672 10.469 1 98.19 388 GLN A CA 1
ATOM 2908 C C . GLN A 1 388 ? -25.375 15.422 11.969 1 98.19 388 GLN A C 1
ATOM 2910 O O . GLN A 1 388 ? -24.859 16.203 12.766 1 98.19 388 GLN A O 1
ATOM 2915 N N . SER A 1 389 ? -25.953 14.266 12.312 1 98.12 389 SER A N 1
ATOM 2916 C CA . SER A 1 389 ? -26.141 13.969 13.734 1 98.12 389 SER A CA 1
ATOM 2917 C C . SER A 1 389 ? -24.828 13.594 14.391 1 98.12 389 SER A C 1
ATOM 2919 O O . SER A 1 389 ? -24.719 13.594 15.625 1 98.12 389 SER A O 1
ATOM 2921 N N . MET A 1 390 ? -23.812 13.32 13.602 1 98.19 390 MET A N 1
ATOM 2922 C CA . MET A 1 390 ? -22.516 12.906 14.109 1 98.19 390 MET A CA 1
ATOM 2923 C C . MET A 1 390 ? -21.625 14.109 14.391 1 98.19 390 MET A C 1
ATOM 2925 O O . MET A 1 390 ? -20.5 13.961 14.875 1 98.19 390 MET A O 1
ATOM 2929 N N . SER A 1 391 ? -22.125 15.273 14.078 1 98.56 391 SER A N 1
ATOM 2930 C CA . SER A 1 391 ? -21.438 16.5 14.445 1 98.56 391 SER A CA 1
ATOM 2931 C C . SER A 1 391 ? -21.453 16.719 15.953 1 98.56 391 SER A C 1
ATOM 2933 O O . SER A 1 391 ? -22.453 16.438 16.625 1 98.56 391 SER A O 1
ATOM 2935 N N . ALA A 1 392 ? -20.375 17.188 16.406 1 98.06 392 ALA A N 1
ATOM 2936 C CA . ALA A 1 392 ? -20.328 17.5 17.844 1 98.06 392 ALA A CA 1
ATOM 2937 C C . ALA A 1 392 ? -21.141 18.75 18.156 1 98.06 392 ALA A C 1
ATOM 2939 O O . ALA A 1 392 ? -21.328 19.109 19.312 1 98.06 392 ALA A O 1
ATOM 2940 N N . LEU A 1 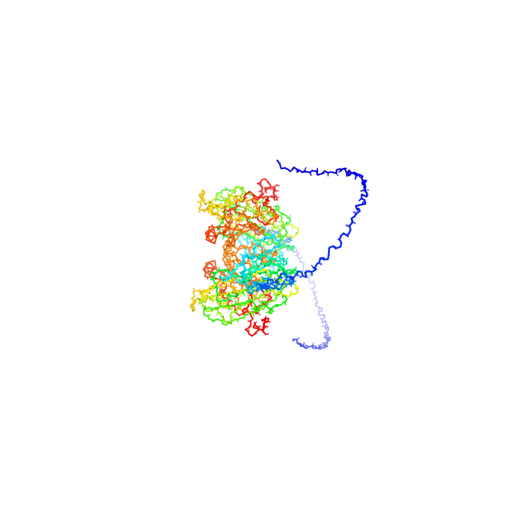393 ? -21.547 19.469 17.172 1 96.81 393 LEU A N 1
ATOM 2941 C CA . LEU A 1 393 ? -22.312 20.703 17.328 1 96.81 393 LEU A CA 1
ATOM 2942 C C . LEU A 1 393 ? -23.766 20.484 16.938 1 96.81 393 LEU A C 1
ATOM 2944 O O . LEU A 1 393 ? -24.531 21.453 16.844 1 96.81 393 LEU A O 1
ATOM 2948 N N . ALA A 1 394 ? -24.062 19.266 16.625 1 88.31 394 ALA A N 1
ATOM 2949 C CA . ALA A 1 394 ? -25.438 18.953 16.266 1 88.31 394 ALA A CA 1
ATOM 2950 C C . ALA A 1 394 ? -26.359 19.109 17.484 1 88.31 394 ALA A C 1
ATOM 2952 O O . ALA A 1 394 ? -25.922 18.953 18.625 1 88.31 394 ALA A O 1
ATOM 2953 N N . MET B 1 1 ? -42.5 -23.609 -6.09 1 18.97 1 MET B N 1
ATOM 2954 C CA . MET B 1 1 ? -42.625 -24.828 -6.871 1 18.97 1 MET B CA 1
ATOM 2955 C C . MET B 1 1 ? -41.75 -25.953 -6.312 1 18.97 1 MET B C 1
ATOM 2957 O O . MET B 1 1 ? -41.969 -27.125 -6.586 1 18.97 1 MET B O 1
ATOM 2961 N N . HIS B 1 2 ? -40.781 -25.875 -5.742 1 17.95 2 HIS B N 1
ATOM 2962 C CA . HIS B 1 2 ? -40.031 -27.125 -5.863 1 17.95 2 HIS B CA 1
ATOM 2963 C C . HIS B 1 2 ? -40.531 -28.156 -4.867 1 17.95 2 HIS B C 1
ATOM 2965 O O . HIS B 1 2 ? -40.781 -29.297 -5.234 1 17.95 2 HIS B O 1
ATOM 2971 N N . GLU B 1 3 ? -40.125 -28.266 -3.57 1 22.28 3 GLU B N 1
ATOM 2972 C CA . GLU B 1 3 ? -39.625 -29.562 -3.084 1 22.28 3 GLU B CA 1
ATOM 2973 C C . GLU B 1 3 ? -40.781 -30.438 -2.596 1 22.28 3 GLU B C 1
ATOM 2975 O O . GLU B 1 3 ? -41.562 -30.031 -1.747 1 22.28 3 GLU B O 1
ATOM 2980 N N . LEU B 1 4 ? -41.031 -31.578 -3.375 1 22.72 4 LEU B N 1
ATOM 2981 C CA . LEU B 1 4 ? -41.688 -32.844 -3.656 1 22.72 4 LEU B CA 1
ATOM 2982 C C . LEU B 1 4 ? -41.281 -33.906 -2.643 1 22.72 4 LEU B C 1
ATOM 2984 O O . LEU B 1 4 ? -40.344 -34.688 -2.898 1 22.72 4 LEU B O 1
ATOM 2988 N N . GLY B 1 5 ? -40.969 -33.719 -1.491 1 23.48 5 GLY B N 1
ATOM 2989 C CA . GLY B 1 5 ? -40.438 -34.75 -0.643 1 23.48 5 GLY B CA 1
ATOM 2990 C C . GLY B 1 5 ? -41.406 -35.906 -0.415 1 23.48 5 GLY B C 1
ATOM 2991 O O . GLY B 1 5 ? -42.562 -35.656 -0.041 1 23.48 5 GLY B O 1
ATOM 2992 N N . SER B 1 6 ? -41 -37.156 -1.025 1 21.11 6 SER B N 1
ATOM 2993 C CA . SER B 1 6 ? -41.375 -38.531 -1.304 1 21.11 6 SER B CA 1
ATOM 2994 C C . SER B 1 6 ? -41.375 -39.375 -0.031 1 21.11 6 SER B C 1
ATOM 2996 O O . SER B 1 6 ? -40.312 -39.656 0.53 1 21.11 6 SER B O 1
ATOM 2998 N N . ARG B 1 7 ? -42.125 -39.25 0.92 1 24.06 7 ARG B N 1
ATOM 2999 C CA . ARG B 1 7 ? -42.094 -40.031 2.156 1 24.06 7 ARG B CA 1
ATOM 3000 C C . ARG B 1 7 ? -42.438 -41.469 1.899 1 24.06 7 ARG B C 1
ATOM 3002 O O . ARG B 1 7 ? -43.594 -41.781 1.52 1 24.06 7 ARG B O 1
ATOM 3009 N N . THR B 1 8 ? -41.375 -42.344 1.491 1 20.86 8 THR B N 1
ATOM 3010 C CA . THR B 1 8 ? -41.375 -43.781 1.165 1 20.86 8 THR B CA 1
ATOM 3011 C C . THR B 1 8 ? -42.094 -44.562 2.248 1 20.86 8 THR B C 1
ATOM 3013 O O . THR B 1 8 ? -42.156 -44.156 3.404 1 20.86 8 THR B O 1
ATOM 3016 N N . SER B 1 9 ? -42.531 -45.906 1.793 1 20.08 9 SER B N 1
ATOM 3017 C CA . SER B 1 9 ? -43.5 -47.031 1.803 1 20.08 9 SER B CA 1
ATOM 3018 C C . SER B 1 9 ? -43.094 -48.094 2.791 1 20.08 9 SER B C 1
ATOM 3020 O O . SER B 1 9 ? -42 -48.656 2.705 1 20.08 9 SER B O 1
ATOM 3022 N N . ARG B 1 10 ? -43.562 -48.125 4.035 1 22.08 10 ARG B N 1
ATOM 3023 C CA . ARG B 1 10 ? -43.406 -48.938 5.234 1 22.08 10 ARG B CA 1
ATOM 3024 C C . ARG B 1 10 ? -43.625 -50.406 4.926 1 22.08 10 ARG B C 1
ATOM 3026 O O . ARG B 1 10 ? -42.875 -51.25 5.402 1 22.08 10 ARG B O 1
ATOM 3033 N N . LYS B 1 11 ? -44.875 -50.844 4.586 1 21.89 11 LYS B N 1
ATOM 3034 C CA . LYS B 1 11 ? -45.531 -51.781 5.461 1 21.89 11 LYS B CA 1
ATOM 3035 C C . LYS B 1 11 ? -45.062 -53.219 5.168 1 21.89 11 LYS B C 1
ATOM 3037 O O . LYS B 1 11 ? -44.469 -53.469 4.125 1 21.89 11 LYS B O 1
ATOM 3042 N N . ARG B 1 12 ? -45.938 -54.344 4.949 1 20.31 12 ARG B N 1
ATOM 3043 C CA . ARG B 1 12 ? -46.438 -55.531 5.629 1 20.31 12 ARG B CA 1
ATOM 3044 C C . ARG B 1 12 ? -46.062 -56.781 4.859 1 20.31 12 ARG B C 1
ATOM 3046 O O . ARG B 1 12 ? -46.438 -56.938 3.695 1 20.31 12 ARG B O 1
ATOM 3053 N N . VAL B 1 13 ? -44.938 -57.594 5.191 1 23.03 13 VAL B N 1
ATOM 3054 C CA . VAL B 1 13 ? -44.188 -58.75 4.797 1 23.03 13 VAL B CA 1
ATOM 3055 C C . VAL B 1 13 ? -45.031 -60 4.98 1 23.03 13 VAL B C 1
ATOM 3057 O O . VAL B 1 13 ? -45.5 -60.312 6.09 1 23.03 13 VAL B O 1
ATOM 3060 N N . ALA B 1 14 ? -45.812 -60.531 3.914 1 25.19 14 ALA B N 1
ATOM 3061 C CA . ALA B 1 14 ? -46.719 -61.656 3.605 1 25.19 14 ALA B CA 1
ATOM 3062 C C . ALA B 1 14 ? -46 -62.969 3.811 1 25.19 14 ALA B C 1
ATOM 3064 O O . ALA B 1 14 ? -44.906 -63.219 3.262 1 25.19 14 ALA B O 1
ATOM 3065 N N . ASN B 1 15 ? -46.375 -63.781 4.828 1 23.08 15 ASN B N 1
ATOM 3066 C CA . ASN B 1 15 ? -46 -65 5.531 1 23.08 15 ASN B CA 1
ATOM 3067 C C . ASN B 1 15 ? -46.25 -66.25 4.668 1 23.08 15 ASN B C 1
ATOM 3069 O O . ASN B 1 15 ? -46.25 -67.375 5.172 1 23.08 15 ASN B O 1
ATOM 3073 N N . VAL B 1 16 ? -46.156 -66.125 3.301 1 24.69 16 VAL B N 1
ATOM 3074 C CA . VAL B 1 16 ? -46.75 -67.25 2.588 1 24.69 16 VAL B CA 1
ATOM 3075 C C . VAL B 1 16 ? -45.938 -68.562 2.859 1 24.69 16 VAL B C 1
ATOM 3077 O O . VAL B 1 16 ? -44.719 -68.562 2.662 1 24.69 16 VAL B O 1
ATOM 3080 N N . ALA B 1 17 ? -46.625 -69.5 3.588 1 25.89 17 ALA B N 1
ATOM 3081 C CA . ALA B 1 17 ? -46.344 -70.812 4.195 1 25.89 17 ALA B CA 1
ATOM 3082 C C . ALA B 1 17 ? -45.938 -71.812 3.139 1 25.89 17 ALA B C 1
ATOM 3084 O O . ALA B 1 17 ? -46.438 -71.812 2.014 1 25.89 17 ALA B O 1
ATOM 3085 N N . ALA B 1 18 ? -44.969 -72.75 3.459 1 23.31 18 ALA B N 1
ATOM 3086 C CA . ALA B 1 18 ? -43.812 -73.562 3.113 1 23.31 18 ALA B CA 1
ATOM 3087 C C . ALA B 1 18 ? -44.219 -75 2.707 1 23.31 18 ALA B C 1
ATOM 3089 O O . ALA B 1 18 ? -43.375 -75.875 2.443 1 23.31 18 ALA B O 1
ATOM 3090 N N . ALA B 1 19 ? -45.5 -75.312 2.215 1 27.14 19 ALA B N 1
ATOM 3091 C CA . ALA B 1 19 ? -45.75 -76.75 2.402 1 27.14 19 ALA B CA 1
ATOM 3092 C C . ALA B 1 19 ? -44.938 -77.562 1.409 1 27.14 19 ALA B C 1
ATOM 3094 O O . ALA B 1 19 ? -45.062 -77.375 0.195 1 27.14 19 ALA B O 1
ATOM 3095 N N . LEU B 1 20 ? -43.719 -78.062 1.766 1 22.27 20 LEU B N 1
ATOM 3096 C CA . LEU B 1 20 ? -42.594 -78.688 1.104 1 22.27 20 LEU B CA 1
ATOM 3097 C C . LEU B 1 20 ? -42.969 -80.125 0.7 1 22.27 20 LEU B C 1
ATOM 3099 O O . LEU B 1 20 ? -43.156 -81 1.56 1 22.27 20 LEU B O 1
ATOM 3103 N N . ILE B 1 21 ? -43.969 -80.375 -0.229 1 28.05 21 ILE B N 1
ATOM 3104 C CA . ILE B 1 21 ? -44.375 -81.75 -0.498 1 28.05 21 ILE B CA 1
ATOM 3105 C C . ILE B 1 21 ? -43.25 -82.5 -1.201 1 28.05 21 ILE B C 1
ATOM 3107 O O . ILE B 1 21 ? -42.719 -82 -2.213 1 28.05 21 ILE B O 1
ATOM 3111 N N . SER B 1 22 ? -42.531 -83.375 -0.521 1 24.38 22 SER B N 1
ATOM 3112 C CA . SER B 1 22 ? -41.344 -84.188 -0.72 1 24.38 22 SER B CA 1
ATOM 3113 C C . SER B 1 22 ? -41.562 -85.25 -1.787 1 24.38 22 SER B C 1
ATOM 3115 O O . SER B 1 22 ? -42.312 -86.188 -1.578 1 24.38 22 SER B O 1
ATOM 3117 N N . LEU B 1 23 ? -41.938 -84.875 -3.02 1 27.67 23 LEU B N 1
ATOM 3118 C CA . LEU B 1 23 ? -42.188 -86 -3.955 1 27.67 23 LEU B CA 1
ATOM 3119 C C . LEU B 1 23 ? -40.906 -86.75 -4.266 1 27.67 23 LEU B C 1
ATOM 3121 O O . LEU B 1 23 ? -39.938 -86.188 -4.707 1 27.67 23 LEU B O 1
ATOM 3125 N N . VAL B 1 24 ? -40.656 -87.875 -3.635 1 29.03 24 VAL B N 1
ATOM 3126 C CA . VAL B 1 24 ? -39.562 -88.875 -3.637 1 29.03 24 VAL B CA 1
ATOM 3127 C C . VAL B 1 24 ? -39.406 -89.5 -5.02 1 29.03 24 VAL B C 1
ATOM 3129 O O . VAL B 1 24 ? -40.344 -90.188 -5.48 1 29.03 24 VAL B O 1
ATOM 3132 N N . ALA B 1 25 ? -38.812 -88.75 -6.031 1 26.3 25 ALA B N 1
ATOM 3133 C CA . ALA B 1 25 ? -38.562 -89.188 -7.395 1 26.3 25 ALA B CA 1
ATOM 3134 C C . ALA B 1 25 ? -37.625 -90.438 -7.391 1 26.3 25 ALA B C 1
ATOM 3136 O O . ALA B 1 25 ? -36.594 -90.438 -6.73 1 26.3 25 ALA B O 1
ATOM 3137 N N . LEU B 1 26 ? -38.156 -91.562 -7.559 1 29.03 26 LEU B N 1
ATOM 3138 C CA . LEU B 1 26 ? -37.594 -92.938 -7.715 1 29.03 26 LEU B CA 1
ATOM 3139 C C . LEU B 1 26 ? -36.625 -93 -8.898 1 29.03 26 LEU B C 1
ATOM 3141 O O . LEU B 1 26 ? -37.062 -92.875 -10.047 1 29.03 26 LEU B O 1
ATOM 3145 N N . LEU B 1 27 ? -35.531 -92.188 -8.906 1 25.86 27 LEU B N 1
ATOM 3146 C CA . LEU B 1 27 ? -34.594 -92.125 -10.016 1 25.86 27 LEU B CA 1
ATOM 3147 C C . LEU B 1 27 ? -33.906 -93.438 -10.203 1 25.86 27 LEU B C 1
ATOM 3149 O O . LEU B 1 27 ? -33.281 -94 -9.266 1 25.86 27 LEU B O 1
ATOM 3153 N N . ALA B 1 28 ? -34.5 -94.312 -10.93 1 31.83 28 ALA B N 1
ATOM 3154 C CA . ALA B 1 28 ? -33.875 -95.562 -11.414 1 31.83 28 ALA B CA 1
ATOM 3155 C C . ALA B 1 28 ? -32.562 -95.25 -12.148 1 31.83 28 ALA B C 1
ATOM 3157 O O . ALA B 1 28 ? -32.531 -94.375 -13.016 1 31.83 28 ALA B O 1
ATOM 3158 N N . GLY B 1 29 ? -31.359 -95.438 -11.539 1 29.11 29 GLY B N 1
ATOM 3159 C CA . GLY B 1 29 ? -29.953 -95.25 -11.781 1 29.11 29 GLY B CA 1
ATOM 3160 C C . GLY B 1 29 ? -29.438 -96 -13.008 1 29.11 29 GLY B C 1
ATOM 3161 O O . GLY B 1 29 ? -29.281 -97.188 -12.977 1 29.11 29 GLY B O 1
ATOM 3162 N N . CYS B 1 30 ? -30.016 -95.812 -14.273 1 34.5 30 CYS B N 1
ATOM 3163 C CA . CYS B 1 30 ? -29.344 -96.5 -15.375 1 34.5 30 CYS B CA 1
ATOM 3164 C C . CYS B 1 30 ? -27.891 -96 -15.477 1 34.5 30 CYS B C 1
ATOM 3166 O O . CYS B 1 30 ? -27.609 -94.812 -15.461 1 34.5 30 CYS B O 1
ATOM 3168 N N . THR B 1 31 ? -26.922 -96.812 -15.047 1 32.03 31 THR B N 1
ATOM 3169 C CA . THR B 1 31 ? -25.469 -96.625 -15.016 1 32.03 31 THR B CA 1
ATOM 3170 C C . THR B 1 31 ? -24.906 -96.5 -16.438 1 32.03 31 THR B C 1
ATOM 3172 O O . THR B 1 31 ? -24.953 -97.5 -17.219 1 32.03 31 THR B O 1
ATOM 3175 N N . VAL B 1 32 ? -25.391 -95.688 -17.359 1 34.84 32 VAL B N 1
ATOM 3176 C CA . VAL B 1 32 ? -24.641 -95.562 -18.609 1 34.84 32 VAL B CA 1
ATOM 3177 C C . VAL B 1 32 ? -23.203 -95.188 -18.312 1 34.84 32 VAL B C 1
ATOM 3179 O O . VAL B 1 32 ? -22.938 -94.312 -17.5 1 34.84 32 VAL B O 1
ATOM 3182 N N . GLY B 1 33 ? -22.203 -96 -18.578 1 34.31 33 GLY B N 1
ATOM 3183 C CA . GLY B 1 33 ? -20.766 -95.812 -18.562 1 34.31 33 GLY B CA 1
ATOM 3184 C C . GLY B 1 33 ? -20.281 -94.625 -19.281 1 34.31 33 GLY B C 1
ATOM 3185 O O . GLY B 1 33 ? -20.438 -94.5 -20.5 1 34.31 33 GLY B O 1
ATOM 3186 N N . SER B 1 34 ? -20.578 -93.375 -18.812 1 35.5 34 SER B N 1
ATOM 3187 C CA . SER B 1 34 ? -20.141 -92.125 -19.406 1 35.5 34 SER B CA 1
ATOM 3188 C C . SER B 1 34 ? -18.625 -92.062 -19.531 1 35.5 34 SER B C 1
ATOM 3190 O O . SER B 1 34 ? -17.906 -92.188 -18.531 1 35.5 34 SER B O 1
ATOM 3192 N N . GLN B 1 35 ? -18.125 -92.625 -20.656 1 40.06 35 GLN B N 1
ATOM 3193 C CA . GLN B 1 35 ? -16.734 -92.312 -20.984 1 40.06 35 GLN B CA 1
ATOM 3194 C C . GLN B 1 35 ? -16.406 -90.875 -20.656 1 40.06 35 GLN B C 1
ATOM 3196 O O . GLN B 1 35 ? -17.062 -89.938 -21.141 1 40.06 35 GLN B O 1
ATOM 3201 N N . SER B 1 36 ? -15.969 -90.625 -19.484 1 40.75 36 SER B N 1
ATOM 3202 C CA . SER B 1 36 ? -15.453 -89.375 -18.953 1 40.75 36 SER B CA 1
ATOM 3203 C C . SER B 1 36 ? -14.414 -88.75 -19.891 1 40.75 36 SER B C 1
ATOM 3205 O O . SER B 1 36 ? -13.258 -89.188 -19.906 1 40.75 36 SER B O 1
ATOM 3207 N N . GLY B 1 37 ? -14.68 -88.625 -21.219 1 41.88 37 GLY B N 1
ATOM 3208 C CA . GLY B 1 37 ? -13.711 -87.75 -21.891 1 41.88 37 GLY B CA 1
ATOM 3209 C C . GLY B 1 37 ? -13.352 -86.5 -21.109 1 41.88 37 GLY B C 1
ATOM 3210 O O . GLY B 1 37 ? -14.234 -85.812 -20.609 1 41.88 37 GLY B O 1
ATOM 3211 N N . THR B 1 38 ? -12.289 -86.562 -20.375 1 47 38 THR B N 1
ATOM 3212 C CA . THR B 1 38 ? -11.789 -85.375 -19.734 1 47 38 THR B CA 1
ATOM 3213 C C . THR B 1 38 ? -11.867 -84.188 -20.672 1 47 38 THR B C 1
ATOM 3215 O O . THR B 1 38 ? -11.25 -84.188 -21.734 1 47 38 THR B O 1
ATOM 3218 N N . PRO B 1 39 ? -12.945 -83.438 -20.75 1 54.66 39 PRO B N 1
ATOM 3219 C CA . PRO B 1 39 ? -12.969 -82.188 -21.562 1 54.66 39 PRO B CA 1
ATOM 3220 C C . PRO B 1 39 ? -11.633 -81.5 -21.562 1 54.66 39 PRO B C 1
ATOM 3222 O O . PRO B 1 39 ? -11.07 -81.188 -20.5 1 54.66 39 PRO B O 1
ATOM 3225 N N . VAL B 1 40 ? -10.727 -81.688 -22.5 1 58.31 40 V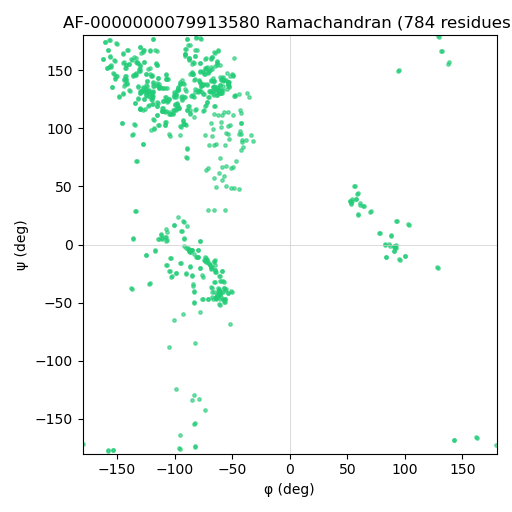AL B N 1
ATOM 3226 C CA . VAL B 1 40 ? -9.523 -80.875 -22.672 1 58.31 40 VAL B CA 1
ATOM 3227 C C . VAL B 1 40 ? -9.875 -79.438 -22.5 1 58.31 40 VAL B C 1
ATOM 3229 O O . VAL B 1 40 ? -10.789 -78.938 -23.156 1 58.31 40 VAL B O 1
ATOM 3232 N N . ALA B 1 41 ? -9.562 -78.812 -21.406 1 64.31 41 ALA B N 1
ATOM 3233 C CA . ALA B 1 41 ? -9.766 -77.375 -21.141 1 64.31 41 ALA B CA 1
ATOM 3234 C C . ALA B 1 41 ? -9.375 -76.562 -22.359 1 64.31 41 ALA B C 1
ATOM 3236 O O . ALA B 1 41 ? -8.336 -76.75 -22.984 1 64.31 41 ALA B O 1
ATOM 3237 N N . PRO B 1 42 ? -10.391 -75.812 -23.031 1 65.44 42 PRO B N 1
ATOM 3238 C CA . PRO B 1 42 ? -10.023 -74.938 -24.156 1 65.44 42 PRO B CA 1
ATOM 3239 C C . PRO B 1 42 ? -8.688 -74.25 -23.922 1 65.44 42 PRO B C 1
ATOM 3241 O O . PRO B 1 42 ? -8.344 -73.938 -22.781 1 65.44 42 PRO B O 1
ATOM 3244 N N . PRO B 1 43 ? -7.77 -74.312 -24.922 1 78.81 43 PRO B N 1
ATOM 3245 C CA . PRO B 1 43 ? -6.477 -73.625 -24.75 1 78.81 43 PRO B CA 1
ATOM 3246 C C . PRO B 1 43 ? -6.613 -72.188 -24.234 1 78.81 43 PRO B C 1
ATOM 3248 O O . PRO B 1 43 ? -7.578 -71.5 -24.578 1 78.81 43 PRO B O 1
ATOM 3251 N N . GLU B 1 44 ? -5.895 -71.875 -23.203 1 86.44 44 GLU B N 1
ATOM 3252 C CA . GLU B 1 44 ? -5.836 -70.562 -22.656 1 86.44 44 GLU B CA 1
ATOM 3253 C C . GLU B 1 44 ? -5.492 -69.562 -23.734 1 86.44 44 GLU B C 1
ATOM 3255 O O . GLU B 1 44 ? -4.688 -69.812 -24.625 1 86.44 44 GLU B O 1
ATOM 3260 N N . PRO B 1 45 ? -6.281 -68.375 -23.703 1 89.62 45 PRO B N 1
ATOM 3261 C CA . PRO B 1 45 ? -5.953 -67.312 -24.688 1 89.62 45 PRO B CA 1
ATOM 3262 C C . PRO B 1 45 ? -4.469 -67 -24.703 1 89.62 45 PRO B C 1
ATOM 3264 O O . PRO B 1 45 ? -3.838 -66.938 -23.641 1 89.62 45 PRO B O 1
ATOM 3267 N N . VAL B 1 46 ? -3.934 -66.688 -25.875 1 93.88 46 VAL B N 1
ATOM 3268 C CA . VAL B 1 46 ? -2.5 -66.438 -26 1 93.88 46 VAL B CA 1
ATOM 3269 C C . VAL B 1 46 ? -2.174 -65 -25.656 1 93.88 46 VAL B C 1
ATOM 3271 O O . VAL B 1 46 ? -1.042 -64.688 -25.281 1 93.88 46 VAL B O 1
ATOM 3274 N N . VAL B 1 47 ? -3.143 -64.125 -25.844 1 95.38 47 VAL B N 1
ATOM 3275 C CA . VAL B 1 47 ? -2.889 -62.688 -25.578 1 95.38 47 VAL B CA 1
ATOM 3276 C C . VAL B 1 47 ? -2.631 -62.5 -24.094 1 95.38 47 VAL B C 1
ATOM 3278 O O . VAL B 1 47 ? -3.35 -63.031 -23.25 1 95.38 47 VAL B O 1
ATOM 3281 N N . HIS B 1 48 ? -1.51 -61.812 -23.766 1 95.81 48 HIS B N 1
ATOM 3282 C CA . HIS B 1 48 ? -1.141 -61.438 -22.406 1 95.81 48 HIS B CA 1
ATOM 3283 C C . HIS B 1 48 ? -1.133 -59.906 -22.219 1 95.81 48 HIS B C 1
ATOM 3285 O O . HIS B 1 48 ? -0.372 -59.219 -22.891 1 95.81 48 HIS B O 1
ATOM 3291 N N . VAL B 1 49 ? -1.978 -59.438 -21.312 1 97.31 49 VAL B N 1
ATOM 3292 C CA . VAL B 1 49 ? -2.064 -58 -21.047 1 97.31 49 VAL B CA 1
ATOM 3293 C C . VAL B 1 49 ? -1.231 -57.656 -19.828 1 97.31 49 VAL B C 1
ATOM 3295 O O . VAL B 1 49 ? -1.417 -58.219 -18.75 1 97.31 49 VAL B O 1
ATOM 3298 N N . THR B 1 50 ? -0.246 -56.781 -20.062 1 97.5 50 THR B N 1
ATOM 3299 C CA . THR B 1 50 ? 0.554 -56.25 -18.953 1 97.5 50 THR B CA 1
ATOM 3300 C C . THR B 1 50 ? 0.2 -54.781 -18.703 1 97.5 50 THR B C 1
ATOM 3302 O O . THR B 1 50 ? 0.001 -54 -19.641 1 97.5 50 THR B O 1
ATOM 3305 N N . GLN B 1 51 ? 0.038 -54.5 -17.438 1 97.62 51 GLN B N 1
ATOM 3306 C CA . GLN B 1 51 ? -0.318 -53.125 -17.016 1 97.62 51 GLN B CA 1
ATOM 3307 C C . GLN B 1 51 ? 0.806 -52.5 -16.219 1 97.62 51 GLN B C 1
ATOM 3309 O O . GLN B 1 51 ? 1.479 -53.156 -15.43 1 97.62 51 GLN B O 1
ATOM 3314 N N . ASN B 1 52 ? 1.045 -51.25 -16.5 1 97.69 52 ASN B N 1
ATOM 3315 C CA . ASN B 1 52 ? 1.932 -50.406 -15.703 1 97.69 52 ASN B CA 1
ATOM 3316 C C . ASN B 1 52 ? 1.21 -49.156 -15.188 1 97.69 52 ASN B C 1
ATOM 3318 O O . ASN B 1 52 ? 0.847 -48.281 -15.969 1 97.69 52 ASN B O 1
ATOM 3322 N N . PRO B 1 53 ? 1.134 -49 -14 1 97.69 53 PRO B N 1
ATOM 3323 C CA . PRO B 1 53 ? 1.507 -49.906 -12.906 1 97.69 53 PRO B CA 1
ATOM 3324 C C . PRO B 1 53 ? 0.693 -51.188 -12.914 1 97.69 53 PRO B C 1
ATOM 3326 O O . PRO B 1 53 ? -0.336 -51.281 -13.594 1 97.69 53 PRO B O 1
ATOM 3329 N N . GLU B 1 54 ? 1.15 -52.188 -12.109 1 97.25 54 GLU B N 1
ATOM 3330 C CA . GLU B 1 54 ? 0.445 -53.469 -11.992 1 97.25 54 GLU B CA 1
ATOM 3331 C C . GLU B 1 54 ? -0.872 -53.312 -11.234 1 97.25 54 GLU B C 1
ATOM 3333 O O . GLU B 1 54 ? -1.008 -52.406 -10.398 1 97.25 54 GLU B O 1
ATOM 3338 N N . SER B 1 55 ? -1.821 -54.188 -11.625 1 97 55 SER B N 1
ATOM 3339 C CA . SER B 1 55 ? -3.09 -54.188 -10.906 1 97 55 SER B CA 1
ATOM 3340 C C . SER B 1 55 ? -2.875 -54.375 -9.406 1 97 55 SER B C 1
ATOM 3342 O O . SER B 1 55 ? -2.059 -55.188 -8.992 1 97 55 SER B O 1
ATOM 3344 N N . GLY B 1 56 ? -3.549 -53.562 -8.688 1 97.56 56 GLY B N 1
ATOM 3345 C CA . GLY B 1 56 ? -3.463 -53.656 -7.234 1 97.56 56 GLY B CA 1
ATOM 3346 C C . GLY B 1 56 ? -2.453 -52.688 -6.629 1 97.56 56 GLY B C 1
ATOM 3347 O O . GLY B 1 56 ? -2.381 -52.562 -5.406 1 97.56 56 GLY B O 1
ATOM 3348 N N . SER B 1 57 ? -1.626 -52.125 -7.52 1 98.06 57 SER B N 1
ATOM 3349 C CA . SER B 1 57 ? -0.66 -51.156 -7.008 1 98.06 57 SER B CA 1
ATOM 3350 C C . SER B 1 57 ? -1.349 -50.062 -6.203 1 98.06 57 SER B C 1
ATOM 3352 O O . SER B 1 57 ? -2.443 -49.625 -6.555 1 98.06 57 SER B O 1
ATOM 3354 N N . GLN B 1 58 ? -0.717 -49.656 -5.035 1 98.06 58 GLN B N 1
ATOM 3355 C CA . GLN B 1 58 ? -1.201 -48.562 -4.184 1 98.06 58 GLN B CA 1
ATOM 3356 C C . GLN B 1 58 ? -0.208 -47.406 -4.145 1 98.06 58 GLN B C 1
ATOM 3358 O O . GLN B 1 58 ? 0.975 -47.594 -4.438 1 98.06 58 GLN B O 1
ATOM 3363 N N . ASP B 1 59 ? -0.72 -46.25 -3.854 1 98 59 ASP B N 1
ATOM 3364 C CA . ASP B 1 59 ? 0.08 -45.031 -3.656 1 98 59 ASP B CA 1
ATOM 3365 C C . ASP B 1 59 ? 0.929 -44.719 -4.891 1 98 59 ASP B C 1
ATOM 3367 O O . ASP B 1 59 ? 2.1 -44.344 -4.77 1 98 59 ASP B O 1
ATOM 3371 N N . VAL B 1 60 ? 0.355 -44.938 -6.117 1 98.12 60 VAL B N 1
ATOM 3372 C CA . VAL B 1 60 ? 1.032 -44.625 -7.367 1 98.12 60 VAL B CA 1
ATOM 3373 C C . VAL B 1 60 ? 1.134 -43.094 -7.516 1 98.12 60 VAL B C 1
ATOM 3375 O O . VAL B 1 60 ? 0.161 -42.375 -7.277 1 98.12 60 VAL B O 1
ATOM 3378 N N . ASN B 1 61 ? 2.311 -42.625 -7.855 1 98.19 61 ASN B N 1
ATOM 3379 C CA . ASN B 1 61 ? 2.463 -41.188 -8.125 1 98.19 61 ASN B CA 1
ATOM 3380 C C . ASN B 1 61 ? 1.618 -40.75 -9.312 1 98.19 61 ASN B C 1
ATOM 3382 O O . ASN B 1 61 ? 1.654 -41.406 -10.375 1 98.19 61 ASN B O 1
ATOM 3386 N N . PRO B 1 62 ? 0.895 -39.688 -9.18 1 98 62 PRO B N 1
ATOM 3387 C CA . PRO B 1 62 ? -0.053 -39.281 -10.219 1 98 62 PRO B CA 1
ATOM 3388 C C . PRO B 1 62 ? 0.635 -38.906 -11.523 1 98 62 PRO B C 1
ATOM 3390 O O . PRO B 1 62 ? -0.026 -38.75 -12.555 1 98 62 PRO B O 1
ATOM 3393 N N . VAL B 1 63 ? 1.951 -38.719 -11.484 1 97.69 63 VAL B N 1
ATOM 3394 C CA . VAL B 1 63 ? 2.615 -38.281 -12.711 1 97.69 63 VAL B CA 1
ATOM 3395 C C . VAL B 1 63 ? 3.494 -39.438 -13.234 1 97.69 63 VAL B C 1
ATOM 3397 O O . VAL B 1 63 ? 4.246 -39.25 -14.195 1 97.69 63 VAL B O 1
ATOM 3400 N N . SER B 1 64 ? 3.451 -40.5 -12.656 1 96.69 64 SER B N 1
ATOM 3401 C CA . SER B 1 64 ? 4.195 -41.656 -13.164 1 96.69 64 SER B CA 1
ATOM 3402 C C . SER B 1 64 ? 3.617 -42.156 -14.492 1 96.69 64 SER B C 1
ATOM 3404 O O . SER B 1 64 ? 2.422 -42 -14.75 1 96.69 64 SER B O 1
ATOM 3406 N N . PRO B 1 65 ? 4.477 -42.75 -15.32 1 97.06 65 PRO B N 1
ATOM 3407 C CA . PRO B 1 65 ? 3.957 -43.312 -16.578 1 97.06 65 PRO B CA 1
ATOM 3408 C C . PRO B 1 65 ? 2.93 -44.438 -16.344 1 97.06 65 PRO B C 1
ATOM 3410 O O . PRO B 1 65 ? 3.109 -45.25 -15.445 1 97.06 65 PRO B O 1
ATOM 3413 N N . VAL B 1 66 ? 1.859 -44.375 -17.078 1 98.12 66 VAL B N 1
ATOM 3414 C CA . VAL B 1 66 ? 0.805 -45.375 -17.031 1 98.12 66 VAL B CA 1
ATOM 3415 C C . VAL B 1 66 ? 0.549 -45.938 -18.422 1 98.12 66 VAL B C 1
ATOM 3417 O O . VAL B 1 66 ? 0.345 -45.156 -19.375 1 98.12 66 VAL B O 1
ATOM 3420 N N . SER B 1 67 ? 0.56 -47.25 -18.469 1 98.19 67 SER B N 1
ATOM 3421 C CA . SER B 1 67 ? 0.352 -47.875 -19.766 1 98.19 67 SER B CA 1
ATOM 3422 C C . SER B 1 67 ? -0.176 -49.281 -19.625 1 98.19 67 SER B C 1
ATOM 3424 O O . SER B 1 67 ? -0.166 -49.844 -18.516 1 98.19 67 SER B O 1
ATOM 3426 N N . ALA B 1 68 ? -0.75 -49.844 -20.703 1 98.12 68 ALA B N 1
ATOM 3427 C CA . ALA B 1 68 ? -1.13 -51.219 -20.875 1 98.12 68 ALA B CA 1
ATOM 3428 C C . ALA B 1 68 ? -0.647 -51.781 -22.219 1 98.12 68 ALA B C 1
ATOM 3430 O O . ALA B 1 68 ? -0.716 -51.062 -23.234 1 98.12 68 ALA B O 1
ATOM 3431 N N . THR B 1 69 ? -0.112 -52.969 -22.156 1 98.12 69 THR B N 1
ATOM 3432 C CA . THR B 1 69 ? 0.425 -53.562 -23.375 1 98.12 69 THR B CA 1
ATOM 3433 C C . THR B 1 69 ? -0.159 -54.969 -23.594 1 98.12 69 THR B C 1
ATOM 3435 O O . THR B 1 69 ? -0.233 -55.75 -22.656 1 98.12 69 THR B O 1
ATOM 3438 N N . ALA B 1 70 ? -0.565 -55.25 -24.797 1 97.88 70 ALA B N 1
ATOM 3439 C CA . ALA B 1 70 ? -1.036 -56.594 -25.203 1 97.88 70 ALA B CA 1
ATOM 3440 C C . ALA B 1 70 ? 0.029 -57.344 -26.016 1 97.88 70 ALA B C 1
ATOM 3442 O O . ALA B 1 70 ? 0.333 -56.938 -27.141 1 97.88 70 ALA B O 1
ATOM 3443 N N . ALA B 1 71 ? 0.493 -58.344 -25.391 1 97.19 71 ALA B N 1
ATOM 3444 C CA . ALA B 1 71 ? 1.408 -59.219 -26.109 1 97.19 71 ALA B CA 1
ATOM 3445 C C . ALA B 1 71 ? 0.653 -60.375 -26.797 1 97.19 71 ALA B C 1
ATOM 3447 O O . ALA B 1 71 ? -0.286 -60.938 -26.234 1 97.19 71 ALA B O 1
ATOM 3448 N N . GLU B 1 72 ? 1.026 -60.719 -28.062 1 97 72 GLU B N 1
ATOM 3449 C CA . GLU B 1 72 ? 0.43 -61.75 -28.875 1 97 72 GLU B CA 1
ATOM 3450 C C . GLU B 1 72 ? -1.046 -61.469 -29.156 1 97 72 GLU B C 1
ATOM 3452 O O . GLU B 1 72 ? -1.87 -62.406 -29.125 1 97 72 GLU B O 1
ATOM 3457 N N . GLY B 1 73 ? -1.295 -60.25 -29.266 1 97.31 73 GLY B N 1
ATOM 3458 C CA . GLY B 1 73 ? -2.646 -59.812 -29.562 1 97.31 73 GLY B CA 1
ATOM 3459 C C . GLY B 1 73 ? -2.758 -58.312 -29.672 1 97.31 73 GLY B C 1
ATOM 3460 O O . GLY B 1 73 ? -1.747 -57.594 -29.797 1 97.31 73 GLY B O 1
ATOM 3461 N N . THR B 1 74 ? -3.996 -57.844 -29.766 1 97.88 74 THR B N 1
ATOM 3462 C CA . THR B 1 74 ? -4.285 -56.438 -29.875 1 97.88 74 THR B CA 1
ATOM 3463 C C . THR B 1 74 ? -5.496 -56.062 -29.031 1 97.88 74 THR B C 1
ATOM 3465 O O . THR B 1 74 ? -6.328 -56.906 -28.719 1 97.88 74 THR B O 1
ATOM 3468 N N . PHE B 1 75 ? -5.477 -54.75 -28.672 1 98 75 PHE B N 1
ATOM 3469 C CA . PHE B 1 75 ? -6.66 -54.25 -27.969 1 98 75 PHE B CA 1
ATOM 3470 C C . PHE B 1 75 ? -7.789 -53.969 -28.953 1 98 75 PHE B C 1
ATOM 3472 O O . PHE B 1 75 ? -7.582 -53.312 -29.984 1 98 75 PHE B O 1
ATOM 3479 N N . THR B 1 76 ? -9 -54.469 -28.625 1 97.31 76 THR B N 1
ATOM 3480 C CA . THR B 1 76 ? -10.203 -54.062 -29.359 1 97.31 76 THR B CA 1
ATOM 3481 C C . THR B 1 76 ? -10.75 -52.75 -28.812 1 97.31 76 THR B C 1
ATOM 3483 O O . THR B 1 76 ? -11.211 -51.906 -29.578 1 97.31 76 THR B O 1
ATOM 3486 N N . ASP B 1 77 ? -10.703 -52.656 -27.578 1 96.94 77 ASP B N 1
ATOM 3487 C CA . ASP B 1 77 ? -10.992 -51.438 -26.844 1 96.94 77 ASP B CA 1
ATOM 3488 C C . ASP B 1 77 ? -10.203 -51.375 -25.531 1 96.94 77 ASP B C 1
ATOM 3490 O O . ASP B 1 77 ? -9.875 -52.438 -24.953 1 96.94 77 ASP B O 1
ATOM 3494 N N . ILE B 1 78 ? -9.812 -50.219 -25.156 1 97.69 78 ILE B N 1
ATOM 3495 C CA . ILE B 1 78 ? -9.078 -50.062 -23.906 1 97.69 78 ILE B CA 1
ATOM 3496 C C . ILE B 1 78 ? -9.281 -48.625 -23.375 1 97.69 78 ILE B C 1
ATOM 3498 O O . ILE B 1 78 ? -9.305 -47.688 -24.141 1 97.69 78 ILE B O 1
ATOM 3502 N N . ALA B 1 79 ? -9.531 -48.562 -22.062 1 97.31 79 ALA B N 1
ATOM 3503 C CA . ALA B 1 79 ? -9.664 -47.281 -21.391 1 97.31 79 ALA B CA 1
ATOM 3504 C C . ALA B 1 79 ? -9.25 -47.375 -19.922 1 97.31 79 ALA B C 1
ATOM 3506 O O . ALA B 1 79 ? -9.352 -48.438 -19.312 1 97.31 79 ALA B O 1
ATOM 3507 N N . LEU B 1 80 ? -8.656 -46.375 -19.484 1 98.19 80 LEU B N 1
ATOM 3508 C CA . LEU B 1 80 ? -8.469 -46.188 -18.062 1 98.19 80 LEU B CA 1
ATOM 3509 C C . LEU B 1 80 ? -9.5 -45.188 -17.516 1 98.19 80 LEU B C 1
ATOM 3511 O O . LEU B 1 80 ? -9.656 -44.094 -18.047 1 98.19 80 LEU B O 1
ATOM 3515 N N . VAL B 1 81 ? -10.258 -45.562 -16.453 1 97.88 81 VAL B N 1
ATOM 3516 C CA . VAL B 1 81 ? -11.32 -44.688 -15.961 1 97.88 81 VAL B CA 1
ATOM 3517 C C . VAL B 1 81 ? -11.109 -44.406 -14.477 1 97.88 81 VAL B C 1
ATOM 3519 O O . VAL B 1 81 ? -10.547 -45.219 -13.75 1 97.88 81 VAL B O 1
ATOM 3522 N N . ASN B 1 82 ? -11.492 -43.188 -14.039 1 97.5 82 ASN B N 1
ATOM 3523 C CA . ASN B 1 82 ? -11.43 -42.875 -12.617 1 97.5 82 ASN B CA 1
ATOM 3524 C C . ASN B 1 82 ? -12.648 -43.406 -11.867 1 97.5 82 ASN B C 1
ATOM 3526 O O . ASN B 1 82 ? -13.445 -44.156 -12.43 1 97.5 82 ASN B O 1
ATOM 3530 N N . ALA B 1 83 ? -12.789 -43.094 -10.562 1 93.56 83 ALA B N 1
ATOM 3531 C CA . ALA B 1 83 ? -13.844 -43.625 -9.703 1 93.56 83 ALA B CA 1
ATOM 3532 C C . ALA B 1 83 ? -15.219 -43.156 -10.172 1 93.56 83 ALA B C 1
ATOM 3534 O O . ALA B 1 83 ? -16.219 -43.844 -9.938 1 93.56 83 ALA B O 1
ATOM 3535 N N . ASP B 1 84 ? -15.266 -42.062 -10.914 1 94.12 84 ASP B N 1
ATOM 3536 C CA . ASP B 1 84 ? -16.531 -41.5 -11.398 1 94.12 84 ASP B CA 1
ATOM 3537 C C . ASP B 1 84 ? -16.891 -42.094 -12.773 1 94.12 84 ASP B C 1
ATOM 3539 O O . ASP B 1 84 ? -17.891 -41.719 -13.367 1 94.12 84 ASP B O 1
ATOM 3543 N N . GLY B 1 85 ? -16.047 -42.875 -13.258 1 93.25 85 GLY B N 1
ATOM 3544 C CA . GLY B 1 85 ? -16.281 -43.469 -14.555 1 93.25 85 GLY B CA 1
ATOM 3545 C C . GLY B 1 85 ? -15.773 -42.625 -15.711 1 93.25 85 GLY B C 1
ATOM 3546 O O . GLY B 1 85 ? -16.016 -42.938 -16.875 1 93.25 85 GLY B O 1
ATOM 3547 N N . ARG B 1 86 ? -15.094 -41.594 -15.359 1 93.38 86 ARG B N 1
ATOM 3548 C CA . ARG B 1 86 ? -14.578 -40.719 -16.406 1 93.38 86 ARG B CA 1
ATOM 3549 C C . ARG B 1 86 ? -13.273 -41.281 -16.969 1 93.38 86 ARG B C 1
ATOM 3551 O O . ARG B 1 86 ? -12.352 -41.594 -16.234 1 93.38 86 ARG B O 1
ATOM 3558 N N . ALA B 1 87 ? -13.211 -41.281 -18.266 1 96.19 87 ALA B N 1
ATOM 3559 C CA . ALA B 1 87 ? -12.031 -41.812 -18.953 1 96.19 87 ALA B CA 1
ATOM 3560 C C . ALA B 1 87 ? -10.875 -40.844 -18.891 1 96.19 87 ALA B C 1
ATOM 3562 O O . ALA B 1 87 ? -11.07 -39.625 -19.031 1 96.19 87 ALA B O 1
ATOM 3563 N N . VAL B 1 88 ? -9.711 -41.406 -18.625 1 97.25 88 VAL B N 1
ATOM 3564 C CA . VAL B 1 88 ? -8.469 -40.625 -18.672 1 97.25 88 VAL B CA 1
ATOM 3565 C C . VAL B 1 88 ? -7.973 -40.531 -20.109 1 97.25 88 VAL B C 1
ATOM 3567 O O . VAL B 1 88 ? -8.078 -41.5 -20.875 1 97.25 88 VAL B O 1
ATOM 3570 N N . GLN B 1 89 ? -7.434 -39.375 -20.484 1 96.38 89 GLN B N 1
ATOM 3571 C CA . GLN B 1 89 ? -6.91 -39.188 -21.828 1 96.38 89 GLN B CA 1
ATOM 3572 C C . GLN B 1 89 ? -5.688 -40.094 -22.062 1 96.38 89 GLN B C 1
ATOM 3574 O O . GLN B 1 89 ? -4.781 -40.125 -21.234 1 96.38 89 GLN B O 1
ATOM 3579 N N . GLY B 1 90 ? -5.691 -40.812 -23.219 1 96.75 90 GLY B N 1
ATOM 3580 C CA . GLY B 1 90 ? -4.582 -41.656 -23.625 1 96.75 90 GLY B CA 1
ATOM 3581 C C . GLY B 1 90 ? -4.59 -41.969 -25.109 1 96.75 90 GLY B C 1
ATOM 3582 O O . GLY B 1 90 ? -5.477 -41.531 -25.844 1 96.75 90 GLY B O 1
ATOM 3583 N N . VAL B 1 91 ? -3.473 -42.656 -25.469 1 96.88 91 VAL B N 1
ATOM 3584 C CA . VAL B 1 91 ? -3.33 -42.969 -26.891 1 96.88 91 VAL B CA 1
ATOM 3585 C C . VAL B 1 91 ? -3.033 -44.469 -27.062 1 96.88 91 VAL B C 1
ATOM 3587 O O . VAL B 1 91 ? -2.178 -45.031 -26.359 1 96.88 91 VAL B O 1
ATOM 3590 N N . LEU B 1 92 ? -3.801 -45.031 -27.969 1 97.31 92 LEU B N 1
ATOM 3591 C CA . LEU B 1 92 ? -3.52 -46.375 -28.422 1 97.31 92 LEU B CA 1
ATOM 3592 C C . LEU B 1 92 ? -2.584 -46.375 -29.625 1 97.31 92 LEU B C 1
ATOM 3594 O O . LEU B 1 92 ? -2.787 -45.594 -30.562 1 97.31 92 LEU B O 1
ATOM 3598 N N . SER B 1 93 ? -1.621 -47.219 -29.469 1 97.75 93 SER B N 1
ATOM 3599 C CA . SER B 1 93 ? -0.65 -47.281 -30.562 1 97.75 93 SER B CA 1
ATOM 3600 C C . SER B 1 93 ? -1.309 -47.688 -31.875 1 97.75 93 SER B C 1
ATOM 3602 O O . SER B 1 93 ? -2.369 -48.312 -31.875 1 97.75 93 SER B O 1
ATOM 3604 N N . PRO B 1 94 ? -0.679 -47.281 -33.031 1 97.12 94 PRO B N 1
ATOM 3605 C CA . PRO B 1 94 ? -1.27 -47.625 -34.312 1 97.12 94 PRO B CA 1
ATOM 3606 C C . PRO B 1 94 ? -1.464 -49.125 -34.5 1 97.12 94 PRO B C 1
ATOM 3608 O O . PRO B 1 94 ? -2.436 -49.562 -35.156 1 97.12 94 PRO B O 1
ATOM 3611 N N . ASP B 1 95 ? -0.612 -49.875 -33.938 1 97.5 95 ASP B N 1
ATOM 3612 C CA . ASP B 1 95 ? -0.72 -51.344 -34.062 1 97.5 95 ASP B CA 1
ATOM 3613 C C . ASP B 1 95 ? -1.672 -51.906 -33 1 97.5 95 ASP B C 1
ATOM 3615 O O . ASP B 1 95 ? -1.855 -53.125 -32.906 1 97.5 95 ASP B O 1
ATOM 3619 N N . ARG B 1 96 ? -2.131 -50.969 -32.125 1 97.94 96 ARG B N 1
ATOM 3620 C CA . ARG B 1 96 ? -3.166 -51.25 -31.125 1 97.94 96 ARG B CA 1
ATOM 3621 C C . ARG B 1 96 ? -2.654 -52.188 -30.031 1 97.94 96 ARG B C 1
ATOM 3623 O O . ARG B 1 96 ? -3.432 -52.938 -29.438 1 97.94 96 ARG B O 1
ATOM 3630 N N . THR B 1 97 ? -1.356 -52.188 -29.734 1 98.12 97 THR B N 1
ATOM 3631 C CA . THR B 1 97 ? -0.784 -53.094 -28.75 1 98.12 97 THR B CA 1
ATOM 3632 C C . THR B 1 97 ? -0.479 -52.375 -27.438 1 98.12 97 THR B C 1
ATOM 3634 O O . THR B 1 97 ? -0.3 -53 -26.406 1 98.12 97 THR B O 1
ATOM 3637 N N . THR B 1 98 ? -0.32 -51.094 -27.562 1 98.31 98 THR B N 1
ATOM 3638 C CA . THR B 1 98 ? 0.074 -50.375 -26.359 1 98.31 98 THR B CA 1
ATOM 3639 C C . THR B 1 98 ? -0.814 -49.156 -26.172 1 98.31 98 THR B C 1
ATOM 3641 O O . THR B 1 98 ? -1.01 -48.344 -27.094 1 98.31 98 THR B O 1
ATOM 3644 N N . PHE B 1 99 ? -1.437 -49 -25.016 1 98.12 99 PHE B N 1
ATOM 3645 C CA . PHE B 1 99 ? -2.154 -47.812 -24.594 1 98.12 99 PHE B CA 1
ATOM 3646 C C . PHE B 1 99 ? -1.348 -47.031 -23.562 1 98.12 99 PHE B C 1
ATOM 3648 O O . PHE B 1 99 ? -0.892 -47.594 -22.562 1 98.12 99 PHE B O 1
ATOM 3655 N N . THR B 1 100 ? -1.099 -45.719 -23.812 1 98.06 100 THR B N 1
ATOM 3656 C CA . THR B 1 100 ? -0.331 -44.875 -22.922 1 98.06 100 THR B CA 1
ATOM 3657 C C . THR B 1 100 ? -1.169 -43.688 -22.453 1 98.06 100 THR B C 1
ATOM 3659 O O . THR B 1 100 ? -1.785 -43 -23.266 1 98.06 100 THR B O 1
ATOM 3662 N N . VAL B 1 101 ? -1.148 -43.5 -21.125 1 96.19 101 VAL B N 1
ATOM 3663 C CA . VAL B 1 101 ? -1.828 -42.344 -20.562 1 96.19 101 VAL B CA 1
ATOM 3664 C C . VAL B 1 101 ? -1.012 -41.062 -20.828 1 96.19 101 VAL B C 1
ATOM 3666 O O . VAL B 1 101 ? 0.213 -41.062 -20.688 1 96.19 101 VAL B O 1
ATOM 3669 N N . GLY B 1 102 ? -1.759 -39.938 -21.203 1 93.75 102 GLY B N 1
ATOM 3670 C CA . GLY B 1 102 ? -1.075 -38.75 -21.641 1 93.75 102 GLY B CA 1
ATOM 3671 C C . GLY B 1 102 ? -1.275 -37.562 -20.703 1 93.75 102 GLY B C 1
ATOM 3672 O O . GLY B 1 102 ? -0.9 -36.438 -21.031 1 93.75 102 GLY B O 1
ATOM 3673 N N . GLU B 1 103 ? -1.931 -37.75 -19.609 1 95.12 103 GLU B N 1
ATOM 3674 C CA . GLU B 1 103 ? -2.184 -36.656 -18.656 1 95.12 103 GLU B CA 1
ATOM 3675 C C . GLU B 1 103 ? -1.873 -37.094 -17.234 1 95.12 103 GLU B C 1
ATOM 3677 O O . GLU B 1 103 ? -1.81 -38.281 -16.938 1 95.12 103 GLU B O 1
ATOM 3682 N N . ALA B 1 104 ? -1.606 -36.094 -16.406 1 96.31 104 ALA B N 1
ATOM 3683 C CA . ALA B 1 104 ? -1.419 -36.406 -14.992 1 96.31 104 ALA B CA 1
ATOM 3684 C C . ALA B 1 104 ? -2.715 -36.906 -14.367 1 96.31 104 ALA B C 1
ATOM 3686 O O . ALA B 1 104 ? -3.801 -36.406 -14.703 1 96.31 104 ALA B O 1
ATOM 3687 N N . LEU B 1 105 ? -2.611 -37.844 -13.469 1 98.06 105 LEU B N 1
ATOM 3688 C CA . LEU B 1 105 ? -3.766 -38.375 -12.75 1 98.06 105 LEU B CA 1
ATOM 3689 C C . LEU B 1 105 ? -4.039 -37.562 -11.492 1 98.06 105 LEU B C 1
ATOM 3691 O O . LEU B 1 105 ? -3.289 -36.656 -11.172 1 98.06 105 LEU B O 1
ATOM 3695 N N . GLY B 1 106 ? -5.211 -37.844 -10.797 1 97.44 106 GLY B N 1
ATOM 3696 C CA . GLY B 1 106 ? -5.562 -37.156 -9.57 1 97.44 106 GLY B CA 1
ATOM 3697 C C . GLY B 1 106 ? -4.992 -37.812 -8.328 1 97.44 106 GLY B C 1
ATOM 3698 O O . GLY B 1 106 ? -4.59 -38.969 -8.359 1 97.44 106 GLY B O 1
ATOM 3699 N N . TYR B 1 107 ? -4.895 -37.031 -7.266 1 98 107 TYR B N 1
ATOM 3700 C CA . TYR B 1 107 ? -4.504 -37.594 -5.969 1 98 107 TYR B CA 1
ATOM 3701 C C . TYR B 1 107 ? -5.629 -38.406 -5.363 1 98 107 TYR B C 1
ATOM 3703 O O . TYR B 1 107 ? -6.809 -38.156 -5.621 1 98 107 TYR B O 1
ATOM 3711 N N . GLY B 1 108 ? -5.207 -39.375 -4.566 1 97.44 108 GLY B N 1
ATOM 3712 C CA . GLY B 1 108 ? -6.164 -40.125 -3.771 1 97.44 108 GLY B CA 1
ATOM 3713 C C . GLY B 1 108 ? -7.281 -40.719 -4.598 1 97.44 108 GLY B C 1
ATOM 3714 O O . GLY B 1 108 ? -8.445 -40.719 -4.184 1 97.44 108 GLY B O 1
ATOM 3715 N N . SER B 1 109 ? -6.992 -41.188 -5.73 1 97.5 109 SER B N 1
ATOM 3716 C CA . SER B 1 109 ? -8.016 -41.656 -6.648 1 97.5 109 SER B CA 1
ATOM 3717 C C . SER B 1 109 ? -7.77 -43.125 -7.035 1 97.5 109 SER B C 1
ATOM 3719 O O . SER B 1 109 ? -6.625 -43.594 -7.016 1 97.5 109 SER B O 1
ATOM 3721 N N . THR B 1 110 ? -8.859 -43.781 -7.324 1 98.25 110 THR B N 1
ATOM 3722 C CA . THR B 1 110 ? -8.805 -45.125 -7.887 1 98.25 110 THR B CA 1
ATOM 3723 C C . THR B 1 110 ? -9.016 -45.094 -9.398 1 98.25 110 THR B C 1
ATOM 3725 O O . THR B 1 110 ? -9.953 -44.438 -9.883 1 98.25 110 THR B O 1
ATOM 3728 N N . TYR B 1 111 ? -8.133 -45.75 -10.086 1 98.5 111 TYR B N 1
ATOM 3729 C CA . TYR B 1 111 ? -8.25 -45.875 -11.531 1 98.5 111 TYR B CA 1
ATOM 3730 C C . TYR B 1 111 ? -8.398 -47.344 -11.945 1 98.5 111 TYR B C 1
ATOM 3732 O O . TYR B 1 111 ? -7.727 -48.219 -11.391 1 98.5 111 TYR B O 1
ATOM 3740 N N . THR B 1 112 ? -9.32 -47.562 -12.867 1 98.25 112 THR B N 1
ATOM 3741 C CA . THR B 1 112 ? -9.648 -48.906 -13.289 1 98.25 112 THR B CA 1
ATOM 3742 C C . THR B 1 112 ? -9.523 -49.062 -14.805 1 98.25 112 THR B C 1
ATOM 3744 O O . THR B 1 112 ? -10 -48.188 -15.555 1 98.25 112 THR B O 1
ATOM 3747 N N . TRP B 1 113 ? -8.836 -50.125 -15.18 1 98 113 TRP B N 1
ATOM 3748 C CA . TRP B 1 113 ? -8.758 -50.469 -16.594 1 98 113 TRP B CA 1
ATOM 3749 C C . TRP B 1 113 ? -10.039 -51.156 -17.062 1 98 113 TRP B C 1
ATOM 3751 O O . TRP B 1 113 ? -10.633 -51.938 -16.344 1 98 113 TRP B O 1
ATOM 3761 N N . GLN B 1 114 ? -10.414 -50.75 -18.266 1 96.88 114 GLN B N 1
ATOM 3762 C CA . GLN B 1 114 ? -11.531 -51.406 -18.938 1 96.88 114 GLN B CA 1
ATOM 3763 C C . GLN B 1 114 ? -11.203 -51.656 -20.406 1 96.88 114 GLN B C 1
ATOM 3765 O O . GLN B 1 114 ? -10.492 -50.875 -21.047 1 96.88 114 GLN B O 1
ATOM 3770 N N . GLY B 1 115 ? -11.781 -52.844 -20.859 1 96.94 115 GLY B N 1
ATOM 3771 C CA . GLY B 1 115 ? -11.625 -53.125 -22.281 1 96.94 115 GLY B CA 1
ATOM 3772 C C . GLY B 1 115 ? -11.406 -54.594 -22.578 1 96.94 115 GLY B C 1
ATOM 3773 O O . GLY B 1 115 ? -11.703 -55.469 -21.75 1 96.94 115 GLY B O 1
ATOM 3774 N N . THR B 1 116 ? -11.016 -54.781 -23.859 1 97.81 116 THR B N 1
ATOM 3775 C CA . THR B 1 116 ? -10.844 -56.156 -24.344 1 97.81 116 THR B CA 1
ATOM 3776 C C . THR B 1 116 ? -9.641 -56.25 -25.281 1 97.81 116 THR B C 1
ATOM 3778 O O . THR B 1 116 ? -9.344 -55.281 -26 1 97.81 116 THR B O 1
ATOM 3781 N N . ALA B 1 117 ? -8.969 -57.344 -25.125 1 97.75 117 ALA B N 1
ATOM 3782 C CA . ALA B 1 117 ? -7.883 -57.688 -26.047 1 97.75 117 ALA B CA 1
ATOM 3783 C C . ALA B 1 117 ? -8.156 -59 -26.75 1 97.75 117 ALA B C 1
ATOM 3785 O O . ALA B 1 117 ? -8.773 -59.906 -26.172 1 97.75 117 ALA B O 1
ATOM 3786 N N . VAL B 1 118 ? -7.688 -59.031 -28.016 1 97.5 118 VAL B N 1
ATOM 3787 C CA . VAL B 1 118 ? -7.863 -60.25 -28.797 1 97.5 118 VAL B CA 1
ATOM 3788 C C . VAL B 1 118 ? -6.496 -60.812 -29.188 1 97.5 118 VAL B C 1
ATOM 3790 O O . VAL B 1 118 ? -5.621 -60.062 -29.641 1 97.5 118 VAL B O 1
ATOM 3793 N N . GLY B 1 119 ? -6.414 -62.156 -28.938 1 96.25 119 GLY B N 1
ATOM 3794 C CA . GLY B 1 119 ? -5.168 -62.812 -29.281 1 96.25 119 GLY B CA 1
ATOM 3795 C C . GLY B 1 119 ? -5.074 -63.188 -30.75 1 96.25 119 GLY B C 1
ATOM 3796 O O . GLY B 1 119 ? -6.066 -63.125 -31.484 1 96.25 119 GLY B O 1
ATOM 3797 N N . THR B 1 120 ? -3.855 -63.531 -31.094 1 94.56 120 THR B N 1
ATOM 3798 C CA . THR B 1 120 ? -3.639 -63.969 -32.469 1 94.56 120 THR B CA 1
ATOM 3799 C C . THR B 1 120 ? -4.395 -65.25 -32.719 1 94.56 120 THR B C 1
ATOM 3801 O O . THR B 1 120 ? -4.598 -65.688 -33.875 1 94.56 120 THR B O 1
ATOM 3804 N N . ASP B 1 121 ? -4.828 -66 -31.719 1 94.31 121 ASP B N 1
ATOM 3805 C CA . ASP B 1 121 ? -5.609 -67.188 -31.812 1 94.31 121 ASP B CA 1
ATOM 3806 C C . ASP B 1 121 ? -7.102 -66.875 -31.953 1 94.31 121 ASP B C 1
ATOM 3808 O O . ASP B 1 121 ? -7.922 -67.812 -32.062 1 94.31 121 ASP B O 1
ATOM 3812 N N . GLY B 1 122 ? -7.426 -65.688 -31.812 1 93.88 122 GLY B N 1
ATOM 3813 C CA . GLY B 1 122 ? -8.812 -65.25 -31.969 1 93.88 122 GLY B CA 1
ATOM 3814 C C . GLY B 1 122 ? -9.57 -65.25 -30.656 1 93.88 122 GLY B C 1
ATOM 3815 O O . GLY B 1 122 ? -10.734 -64.812 -30.609 1 93.88 122 GLY B O 1
ATOM 3816 N N . GLN B 1 123 ? -8.898 -65.625 -29.641 1 95.31 123 GLN B N 1
ATOM 3817 C CA . GLN B 1 123 ? -9.547 -65.625 -28.344 1 95.31 123 GLN B CA 1
ATOM 3818 C C . GLN B 1 123 ? -9.445 -64.25 -27.672 1 95.31 123 GLN B C 1
ATOM 3820 O O . GLN B 1 123 ? -8.43 -63.562 -27.828 1 95.31 123 GLN B O 1
ATOM 3825 N N . THR B 1 124 ? -10.508 -64 -26.938 1 95.44 124 THR B N 1
ATOM 3826 C CA . THR B 1 124 ? -10.594 -62.688 -26.328 1 95.44 124 THR B CA 1
ATOM 3827 C C . THR B 1 124 ? -10.359 -62.781 -24.812 1 95.44 124 THR B C 1
ATOM 3829 O O . THR B 1 124 ? -10.711 -63.781 -24.188 1 95.44 124 THR B O 1
ATOM 3832 N N . VAL B 1 125 ? -9.656 -61.75 -24.281 1 96.06 125 VAL B N 1
ATOM 3833 C CA . VAL B 1 125 ? -9.484 -61.594 -22.844 1 96.06 125 VAL B CA 1
ATOM 3834 C C . VAL B 1 125 ? -9.984 -60.219 -22.406 1 96.06 125 VAL B C 1
ATOM 3836 O O . VAL B 1 125 ? -9.789 -59.25 -23.109 1 96.06 125 VAL B O 1
ATOM 3839 N N . THR B 1 126 ? -10.719 -60.219 -21.281 1 96 126 THR B N 1
ATOM 3840 C CA . THR B 1 126 ? -11.141 -58.969 -20.688 1 96 126 THR B CA 1
ATOM 3841 C C . THR B 1 126 ? -9.992 -58.281 -19.953 1 96 126 THR B C 1
ATOM 3843 O O . THR B 1 126 ? -9.227 -58.969 -19.25 1 96 126 THR B O 1
ATOM 3846 N N . VAL B 1 127 ? -9.82 -57.031 -20.234 1 95.94 127 VAL B N 1
ATOM 3847 C CA . VAL B 1 127 ? -8.805 -56.25 -19.516 1 95.94 127 VAL B CA 1
ATOM 3848 C C . VAL B 1 127 ? -9.398 -55.688 -18.219 1 95.94 127 VAL B C 1
ATOM 3850 O O . VAL B 1 127 ? -10.344 -54.906 -18.25 1 95.94 127 VAL B O 1
ATOM 3853 N N . ASP B 1 128 ? -8.875 -56.188 -17.156 1 93.31 128 ASP B N 1
ATOM 3854 C CA . ASP B 1 128 ? -9.289 -55.719 -15.828 1 93.31 128 ASP B CA 1
ATOM 3855 C C . ASP B 1 128 ? -8.078 -55.312 -14.984 1 93.31 128 ASP B C 1
ATOM 3857 O O . ASP B 1 128 ? -6.938 -55.562 -15.367 1 93.31 128 ASP B O 1
ATOM 3861 N N . GLY B 1 129 ? -8.297 -54.656 -13.961 1 96.56 129 GLY B N 1
ATOM 3862 C CA . GLY B 1 129 ? -7.25 -54.188 -13.062 1 96.56 129 GLY B CA 1
ATOM 3863 C C . GLY B 1 129 ? -7.457 -52.75 -12.578 1 96.56 129 GLY B C 1
ATOM 3864 O O . GLY B 1 129 ? -8.219 -52 -13.18 1 96.56 129 GLY B O 1
ATOM 3865 N N . SER B 1 130 ? -6.863 -52.531 -11.461 1 98.12 130 SER B N 1
ATOM 3866 C CA . SER B 1 130 ? -6.992 -51.188 -10.891 1 98.12 130 SER B CA 1
ATOM 3867 C C . SER B 1 130 ? -5.785 -50.844 -10.031 1 98.12 130 SER B C 1
ATOM 3869 O O . SER B 1 130 ? -4.996 -51.719 -9.672 1 98.12 130 SER B O 1
ATOM 3871 N N . PHE B 1 131 ? -5.602 -49.594 -9.875 1 98.38 131 PHE B N 1
ATOM 3872 C CA . PHE B 1 131 ? -4.598 -49.094 -8.953 1 98.38 131 PHE B CA 1
ATOM 3873 C C . PHE B 1 131 ? -5.07 -47.812 -8.289 1 98.38 131 PHE B C 1
ATOM 3875 O O . PHE B 1 131 ? -6.082 -47.219 -8.695 1 98.38 131 PHE B O 1
ATOM 3882 N N . THR B 1 132 ? -4.398 -47.375 -7.176 1 98.44 132 THR B N 1
ATOM 3883 C CA . THR B 1 132 ? -4.723 -46.125 -6.488 1 98.44 132 THR B CA 1
ATOM 3884 C C . THR B 1 132 ? -3.525 -45.188 -6.484 1 98.44 132 THR B C 1
ATOM 3886 O O . THR B 1 132 ? -2.377 -45.625 -6.488 1 98.44 132 THR B O 1
ATOM 3889 N N . THR B 1 133 ? -3.83 -43.938 -6.59 1 98.56 133 THR B N 1
ATOM 3890 C CA . THR B 1 133 ? -2.783 -42.938 -6.527 1 98.56 133 THR B CA 1
ATOM 3891 C C . THR B 1 133 ? -2.572 -42.469 -5.094 1 98.56 133 THR B C 1
ATOM 3893 O O . THR B 1 133 ? -3.402 -42.719 -4.219 1 98.56 133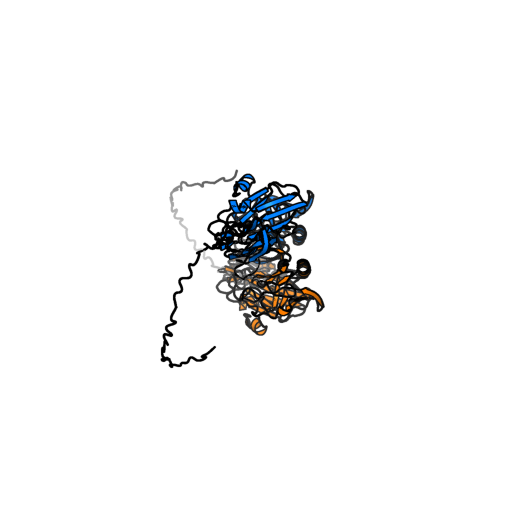 THR B O 1
ATOM 3896 N N . VAL B 1 134 ? -1.497 -41.844 -4.887 1 98.31 134 VAL B N 1
ATOM 3897 C CA . VAL B 1 134 ? -1.109 -41.312 -3.576 1 98.31 134 VAL B CA 1
ATOM 3898 C C . VAL B 1 134 ? -2.219 -40.438 -3.02 1 98.31 134 VAL B C 1
ATOM 3900 O O . VAL B 1 134 ? -2.797 -39.625 -3.748 1 98.31 134 VAL B O 1
ATOM 3903 N N . GLN B 1 135 ? -2.525 -40.562 -1.768 1 97.88 135 GLN B N 1
ATOM 3904 C CA . GLN B 1 135 ? -3.383 -39.688 -1.004 1 97.88 135 GLN B CA 1
ATOM 3905 C C . GLN B 1 135 ? -2.562 -38.781 -0.077 1 97.88 135 GLN B C 1
ATOM 3907 O O . GLN B 1 135 ? -2.248 -39.188 1.05 1 97.88 135 GLN B O 1
ATOM 3912 N N . PRO B 1 136 ? -2.219 -37.594 -0.517 1 98.19 136 PRO B N 1
ATOM 3913 C CA . PRO B 1 136 ? -1.424 -36.719 0.359 1 98.19 136 PRO B CA 1
ATOM 3914 C C . PRO B 1 136 ? -2.174 -36.344 1.626 1 98.19 136 PRO B C 1
ATOM 3916 O O . PRO B 1 136 ? -3.404 -36.25 1.618 1 98.19 136 PRO B O 1
ATOM 3919 N N . GLU B 1 137 ? -1.447 -36.031 2.695 1 98.06 137 GLU B N 1
ATOM 3920 C CA . GLU B 1 137 ? -2.059 -35.406 3.859 1 98.06 137 GLU B CA 1
ATOM 3921 C C . GLU B 1 137 ? -2.512 -33.969 3.541 1 98.06 137 GLU B C 1
ATOM 3923 O O . GLU B 1 137 ? -3.545 -33.531 4.039 1 98.06 137 GLU B O 1
ATOM 3928 N N . GLN B 1 138 ? -1.707 -33.312 2.725 1 97.25 138 GLN B N 1
ATOM 3929 C CA . GLN B 1 138 ? -2.068 -32 2.203 1 97.25 138 GLN B CA 1
ATOM 3930 C C . GLN B 1 138 ? -1.349 -31.719 0.889 1 97.25 138 GLN B C 1
ATOM 3932 O O . GLN B 1 138 ? -0.305 -32.312 0.604 1 97.25 138 GLN B O 1
ATOM 3937 N N . THR B 1 139 ? -1.913 -30.922 0.128 1 97.88 139 THR B N 1
ATOM 3938 C CA . THR B 1 139 ? -1.226 -30.391 -1.041 1 97.88 139 THR B CA 1
ATOM 3939 C C . THR B 1 139 ? -0.839 -28.922 -0.816 1 97.88 139 THR B C 1
ATOM 3941 O O . THR B 1 139 ? -1.553 -28.188 -0.134 1 97.88 139 THR B O 1
ATOM 3944 N N . ILE B 1 140 ? 0.334 -28.516 -1.302 1 96.12 140 ILE B N 1
ATOM 3945 C CA . ILE B 1 140 ? 0.833 -27.156 -1.123 1 96.12 140 ILE B CA 1
ATOM 3946 C C . ILE B 1 140 ? 0.933 -26.469 -2.479 1 96.12 140 ILE B C 1
ATOM 3948 O O . ILE B 1 140 ? 1.593 -26.969 -3.393 1 96.12 140 ILE B O 1
ATOM 3952 N N . SER B 1 141 ? 0.246 -25.359 -2.6 1 94.62 141 SER B N 1
ATOM 3953 C CA . SER B 1 141 ? 0.371 -24.5 -3.775 1 94.62 141 SER B CA 1
ATOM 3954 C C . SER B 1 141 ? 1.455 -23.453 -3.58 1 94.62 141 SER B C 1
ATOM 3956 O O . SER B 1 141 ? 2.031 -23.344 -2.494 1 94.62 141 SER B O 1
ATOM 3958 N N . ALA B 1 142 ? 1.84 -22.75 -4.711 1 93.75 142 ALA B N 1
ATOM 3959 C CA . ALA B 1 142 ? 2.799 -21.641 -4.672 1 93.75 142 ALA B CA 1
ATOM 3960 C C . ALA B 1 142 ? 2.428 -20.562 -5.68 1 93.75 142 ALA B C 1
ATOM 3962 O O . ALA B 1 142 ? 1.63 -20.797 -6.59 1 93.75 142 ALA B O 1
ATOM 3963 N N . ASN B 1 143 ? 2.9 -19.375 -5.41 1 90.94 143 ASN B N 1
ATOM 3964 C CA . ASN B 1 143 ? 2.754 -18.297 -6.391 1 90.94 143 ASN B CA 1
ATOM 3965 C C . ASN B 1 143 ? 4.094 -17.641 -6.703 1 90.94 143 ASN B C 1
ATOM 3967 O O . ASN B 1 143 ? 5.082 -17.875 -6.012 1 90.94 143 ASN B O 1
ATOM 3971 N N . LEU B 1 144 ? 4.105 -16.844 -7.77 1 92.69 144 LEU B N 1
ATOM 3972 C CA . LEU B 1 144 ? 5.301 -16.172 -8.258 1 92.69 144 LEU B CA 1
ATOM 3973 C C . LEU B 1 144 ? 5.16 -14.648 -8.141 1 92.69 144 LEU B C 1
ATOM 3975 O O . LEU B 1 144 ? 4.043 -14.125 -8.148 1 92.69 144 LEU B O 1
ATOM 3979 N N . ASN B 1 145 ? 6.27 -13.992 -8.039 1 90.31 145 ASN B N 1
ATOM 3980 C CA . ASN B 1 145 ? 6.289 -12.539 -7.898 1 90.31 145 ASN B CA 1
ATOM 3981 C C . ASN B 1 145 ? 6.258 -11.844 -9.258 1 90.31 145 ASN B C 1
ATOM 3983 O O . ASN B 1 145 ? 6.016 -10.633 -9.336 1 90.31 145 ASN B O 1
ATOM 3987 N N . ILE B 1 146 ? 6.602 -12.547 -10.297 1 92.94 146 ILE B N 1
ATOM 3988 C CA . ILE B 1 146 ? 6.637 -11.992 -11.648 1 92.94 146 ILE B CA 1
ATOM 3989 C C . ILE B 1 146 ? 5.547 -12.633 -12.5 1 92.94 146 ILE B C 1
ATOM 3991 O O . ILE B 1 146 ? 5.32 -13.844 -12.422 1 92.94 146 ILE B O 1
ATOM 3995 N N . GLY B 1 147 ? 4.832 -11.852 -13.25 1 86.12 147 GLY B N 1
ATOM 3996 C CA . GLY B 1 147 ? 3.801 -12.359 -14.133 1 86.12 147 GLY B CA 1
ATOM 3997 C C . GLY B 1 147 ? 4.344 -12.836 -15.469 1 86.12 147 GLY B C 1
ATOM 3998 O O . GLY B 1 147 ? 5.395 -12.375 -15.922 1 86.12 147 GLY B O 1
ATOM 3999 N N . ASP B 1 148 ? 3.594 -13.703 -16.094 1 88.06 148 ASP B N 1
ATOM 4000 C CA . ASP B 1 148 ? 3.977 -14.203 -17.406 1 88.06 148 ASP B CA 1
ATOM 4001 C C . ASP B 1 148 ? 4.031 -13.062 -18.422 1 88.06 148 ASP B C 1
ATOM 4003 O O . ASP B 1 148 ? 3.109 -12.25 -18.5 1 88.06 148 ASP B O 1
ATOM 4007 N N . GLY B 1 149 ? 5.16 -13.031 -19.141 1 91.38 149 GLY B N 1
ATOM 4008 C CA . GLY B 1 149 ? 5.336 -12.039 -20.188 1 91.38 149 GLY B CA 1
ATOM 4009 C C . GLY B 1 149 ? 5.812 -10.695 -19.672 1 91.38 149 GLY B C 1
ATOM 4010 O O . GLY B 1 149 ? 6.078 -9.781 -20.453 1 91.38 149 GLY B O 1
ATOM 4011 N N . GLN B 1 150 ? 6 -10.562 -18.469 1 90.88 150 GLN B N 1
ATOM 4012 C CA . GLN B 1 150 ? 6.336 -9.273 -17.859 1 90.88 150 GLN B CA 1
ATOM 4013 C C . GLN B 1 150 ? 7.781 -8.891 -18.172 1 90.88 150 GLN B C 1
ATOM 4015 O O . GLN B 1 150 ? 8.648 -9.758 -18.297 1 90.88 150 GLN B O 1
ATOM 4020 N N . GLU B 1 151 ? 7.957 -7.625 -18.297 1 95.62 151 GLU B N 1
ATOM 4021 C CA . GLU B 1 151 ? 9.297 -7.051 -18.328 1 95.62 151 GLU B CA 1
ATOM 4022 C C . GLU B 1 151 ? 9.688 -6.492 -16.953 1 95.62 151 GLU B C 1
ATOM 4024 O O . GLU B 1 151 ? 8.922 -5.75 -16.344 1 95.62 151 GLU B O 1
ATOM 4029 N N . VAL B 1 152 ? 10.859 -6.895 -16.469 1 97.62 152 VAL B N 1
ATOM 4030 C CA . VAL B 1 152 ? 11.273 -6.465 -15.141 1 97.62 152 VAL B CA 1
ATOM 4031 C C . VAL B 1 152 ? 12.695 -5.91 -15.195 1 97.62 152 VAL B C 1
ATOM 4033 O O . VAL B 1 152 ? 13.359 -5.977 -16.234 1 97.62 152 VAL B O 1
ATOM 4036 N N . GLY B 1 153 ? 13.141 -5.289 -14.102 1 98.44 153 GLY B N 1
ATOM 4037 C CA . GLY B 1 153 ? 14.461 -4.68 -14.023 1 98.44 153 GLY B CA 1
ATOM 4038 C C . GLY B 1 153 ? 15.578 -5.688 -13.82 1 98.44 153 GLY B C 1
ATOM 4039 O O . GLY B 1 153 ? 15.312 -6.867 -13.578 1 98.44 153 GLY B O 1
ATOM 4040 N N . ILE B 1 154 ? 16.766 -5.18 -13.805 1 98.81 154 ILE B N 1
ATOM 4041 C CA . ILE B 1 154 ? 17.969 -6.008 -13.969 1 98.81 154 ILE B CA 1
ATOM 4042 C C . ILE B 1 154 ? 18.312 -6.672 -12.641 1 98.81 154 ILE B C 1
ATOM 4044 O O . ILE B 1 154 ? 19.156 -7.566 -12.594 1 98.81 154 ILE B O 1
ATOM 4048 N N . ALA B 1 155 ? 17.672 -6.258 -11.562 1 98.75 155 ALA B N 1
ATOM 4049 C CA . ALA B 1 155 ? 18.016 -6.852 -10.273 1 98.75 155 ALA B CA 1
ATOM 4050 C C . ALA B 1 155 ? 16.891 -7.77 -9.789 1 98.75 155 ALA B C 1
ATOM 4052 O O . ALA B 1 155 ? 16.969 -8.312 -8.68 1 98.75 155 ALA B O 1
ATOM 4053 N N . ALA B 1 156 ? 15.906 -8 -10.562 1 97.88 156 ALA B N 1
ATOM 4054 C CA . ALA B 1 156 ? 14.719 -8.734 -10.109 1 97.88 156 ALA B CA 1
ATOM 4055 C C . ALA B 1 156 ? 15.039 -10.211 -9.883 1 97.88 156 ALA B C 1
ATOM 4057 O O . ALA B 1 156 ? 15.5 -10.898 -10.797 1 97.88 156 ALA B O 1
ATOM 4058 N N . PRO B 1 157 ? 14.727 -10.719 -8.742 1 97.94 157 PRO B N 1
ATOM 4059 C CA . PRO B 1 157 ? 14.781 -12.172 -8.547 1 97.94 157 PRO B CA 1
ATOM 4060 C C . PRO B 1 157 ? 13.484 -12.867 -8.945 1 97.94 157 PRO B C 1
ATOM 4062 O O . PRO B 1 157 ? 12.461 -12.211 -9.141 1 97.94 157 PRO B O 1
ATOM 4065 N N . ILE B 1 158 ? 13.586 -14.141 -9.18 1 97.94 158 ILE B N 1
ATOM 4066 C CA . ILE B 1 158 ? 12.398 -14.984 -9.188 1 97.94 158 ILE B CA 1
ATOM 4067 C C . ILE B 1 158 ? 12.07 -15.43 -7.766 1 97.94 158 ILE B C 1
ATOM 4069 O O . ILE B 1 158 ? 12.945 -15.938 -7.055 1 97.94 158 ILE B O 1
ATOM 4073 N N . ILE B 1 159 ? 10.883 -15.242 -7.379 1 96 159 ILE B N 1
ATOM 4074 C CA . ILE B 1 159 ? 10.469 -15.664 -6.047 1 96 159 ILE B CA 1
ATOM 4075 C C . ILE B 1 159 ? 9.344 -16.688 -6.16 1 96 159 ILE B C 1
ATOM 4077 O O . ILE B 1 159 ? 8.305 -16.422 -6.754 1 96 159 ILE B O 1
ATOM 4081 N N . VAL B 1 160 ? 9.531 -17.812 -5.656 1 96.88 160 VAL B N 1
ATOM 4082 C CA . VAL B 1 160 ? 8.492 -18.828 -5.465 1 96.88 160 VAL B CA 1
ATOM 4083 C C . VAL B 1 160 ? 8.055 -18.828 -4 1 96.88 160 VAL B C 1
ATOM 4085 O O . VAL B 1 160 ? 8.828 -19.219 -3.119 1 96.88 160 VAL B O 1
ATOM 4088 N N . GLN B 1 161 ? 6.852 -18.438 -3.785 1 93.94 161 GLN B N 1
ATOM 4089 C CA . GLN B 1 161 ? 6.273 -18.391 -2.445 1 93.94 161 GLN B CA 1
ATOM 4090 C C . GLN B 1 161 ? 5.305 -19.547 -2.227 1 93.94 161 GLN B C 1
ATOM 4092 O O . GLN B 1 161 ? 4.211 -19.562 -2.799 1 93.94 161 GLN B O 1
ATOM 4097 N N . PHE B 1 162 ? 5.711 -20.438 -1.354 1 95.12 162 PHE B N 1
ATOM 4098 C CA . PHE B 1 162 ? 4.848 -21.578 -1.026 1 95.12 162 PHE B CA 1
ATOM 4099 C C . PHE B 1 162 ? 3.852 -21.203 0.065 1 95.12 162 PHE B C 1
ATOM 4101 O O . PHE B 1 162 ? 4.18 -20.422 0.97 1 95.12 162 PHE B O 1
ATOM 4108 N N . HIS B 1 163 ? 2.701 -21.766 0.032 1 91.94 163 HIS B N 1
ATOM 4109 C CA . HIS B 1 163 ? 1.624 -21.359 0.927 1 91.94 163 HIS B CA 1
ATOM 4110 C C . HIS B 1 163 ? 1.63 -22.188 2.207 1 91.94 163 HIS B C 1
ATOM 4112 O O . HIS B 1 163 ? 0.723 -22.062 3.035 1 91.94 163 HIS B O 1
ATOM 4118 N N . ASP B 1 164 ? 2.645 -23.016 2.307 1 94.31 164 ASP B N 1
ATOM 4119 C CA . ASP B 1 164 ? 2.949 -23.734 3.533 1 94.31 164 ASP B CA 1
ATOM 4120 C C . ASP B 1 164 ? 4.41 -24.172 3.564 1 94.31 164 ASP B C 1
ATOM 4122 O O . ASP B 1 164 ? 5.168 -23.891 2.633 1 94.31 164 ASP B O 1
ATOM 4126 N N . THR B 1 165 ? 4.73 -24.891 4.648 1 96.19 165 THR B N 1
ATOM 4127 C CA . THR B 1 165 ? 6.117 -25.281 4.863 1 96.19 165 THR B CA 1
ATOM 4128 C C . THR B 1 165 ? 6.512 -26.438 3.93 1 96.19 165 THR B C 1
ATOM 4130 O O . THR B 1 165 ? 5.777 -27.406 3.801 1 96.19 165 THR B O 1
ATOM 4133 N N . VAL B 1 166 ? 7.609 -26.281 3.244 1 98.25 166 VAL B N 1
ATOM 4134 C CA . VAL B 1 166 ? 8.25 -27.328 2.453 1 98.25 166 VAL B CA 1
ATOM 4135 C C . VAL B 1 166 ? 9.359 -27.984 3.273 1 98.25 166 VAL B C 1
ATOM 4137 O O . VAL B 1 166 ? 10.352 -27.344 3.625 1 98.25 166 VAL B O 1
ATOM 4140 N N . GLU B 1 167 ? 9.203 -29.219 3.529 1 98 167 GLU B N 1
ATOM 4141 C CA . GLU B 1 167 ? 10.195 -29.938 4.336 1 98 167 GLU B CA 1
ATOM 4142 C C . GLU B 1 167 ? 11.375 -30.391 3.484 1 98 167 GLU B C 1
ATOM 4144 O O . GLU B 1 167 ? 12.531 -30.203 3.861 1 98 167 GLU B O 1
ATOM 4149 N N . ASP B 1 168 ? 11.141 -31.016 2.379 1 98.5 168 ASP B N 1
ATOM 4150 C CA . ASP B 1 168 ? 12.195 -31.5 1.494 1 98.5 168 ASP B CA 1
ATOM 4151 C C . ASP B 1 168 ? 12.57 -30.438 0.46 1 98.5 168 ASP B C 1
ATOM 4153 O O . ASP B 1 168 ? 12.305 -30.609 -0.732 1 98.5 168 ASP B O 1
ATOM 4157 N N . LYS B 1 169 ? 13.258 -29.484 0.881 1 98.62 169 LYS B N 1
ATOM 4158 C CA . LYS B 1 169 ? 13.609 -28.344 0.037 1 98.62 169 LYS B CA 1
ATOM 4159 C C . LYS B 1 169 ? 14.523 -28.766 -1.105 1 98.62 169 LYS B C 1
ATOM 4161 O O . LYS B 1 169 ? 14.461 -28.203 -2.201 1 98.62 169 LYS B O 1
ATOM 4166 N N . ALA B 1 170 ? 15.336 -29.75 -0.86 1 98.69 170 ALA B N 1
ATOM 4167 C CA . ALA B 1 170 ? 16.25 -30.219 -1.904 1 98.69 170 ALA B CA 1
ATOM 4168 C C . ALA B 1 170 ? 15.477 -30.797 -3.082 1 98.69 170 ALA B C 1
ATOM 4170 O O . ALA B 1 170 ? 15.758 -30.484 -4.238 1 98.69 170 ALA B O 1
ATOM 4171 N N . ALA B 1 171 ? 14.508 -31.641 -2.803 1 98.62 171 ALA B N 1
ATOM 4172 C CA . ALA B 1 171 ? 13.695 -32.25 -3.857 1 98.62 171 ALA B CA 1
ATOM 4173 C C . ALA B 1 171 ? 12.945 -31.172 -4.652 1 98.62 171 ALA B C 1
ATOM 4175 O O . ALA B 1 171 ? 12.883 -31.234 -5.883 1 98.62 171 ALA B O 1
ATOM 4176 N N . VAL B 1 172 ? 12.422 -30.25 -3.928 1 98.88 172 VAL B N 1
ATOM 4177 C CA . VAL B 1 172 ? 11.641 -29.188 -4.562 1 98.88 172 VAL B CA 1
ATOM 4178 C C . VAL B 1 172 ? 12.547 -28.328 -5.426 1 98.88 172 VAL B C 1
ATOM 4180 O O . VAL B 1 172 ? 12.203 -27.984 -6.562 1 98.88 172 VAL B O 1
ATOM 4183 N N . GLU B 1 173 ? 13.664 -27.953 -4.891 1 98.81 173 GLU B N 1
ATOM 4184 C CA . GLU B 1 173 ? 14.594 -27.125 -5.641 1 98.81 173 GLU B CA 1
ATOM 4185 C C . GLU B 1 173 ? 15.023 -27.797 -6.941 1 98.81 173 GLU B C 1
ATOM 4187 O O . GLU B 1 173 ? 15.102 -27.156 -7.984 1 98.81 173 GLU B O 1
ATOM 4192 N N . LYS B 1 174 ? 15.273 -29.078 -6.93 1 98.62 174 LYS B N 1
ATOM 4193 C CA . LYS B 1 174 ? 15.672 -29.828 -8.117 1 98.62 174 LYS B CA 1
ATOM 4194 C C . LYS B 1 174 ? 14.594 -29.766 -9.195 1 98.62 174 LYS B C 1
ATOM 4196 O O . LYS B 1 174 ? 14.898 -29.844 -10.391 1 98.62 174 LYS B O 1
ATOM 4201 N N . ALA B 1 175 ? 13.383 -29.594 -8.734 1 98.75 175 ALA B N 1
ATOM 4202 C CA . ALA B 1 175 ? 12.25 -29.625 -9.648 1 98.75 175 ALA B CA 1
ATOM 4203 C C . ALA B 1 175 ? 12.016 -28.25 -10.266 1 98.75 175 ALA B C 1
ATOM 4205 O O . ALA B 1 175 ? 11.148 -28.078 -11.125 1 98.75 175 ALA B O 1
ATOM 4206 N N . MET B 1 176 ? 12.734 -27.219 -9.867 1 98.88 176 MET B N 1
ATOM 4207 C CA . MET B 1 176 ? 12.602 -25.859 -10.383 1 98.88 176 MET B CA 1
ATOM 4208 C C . MET B 1 176 ? 13.781 -25.484 -11.266 1 98.88 176 MET B C 1
ATOM 4210 O O . MET B 1 176 ? 14.875 -25.203 -10.766 1 98.88 176 MET B O 1
ATOM 4214 N N . THR B 1 177 ? 13.523 -25.469 -12.516 1 98.69 177 THR B N 1
ATOM 4215 C CA . THR B 1 177 ? 14.586 -25.219 -13.484 1 98.69 177 THR B CA 1
ATOM 4216 C C . THR B 1 177 ? 14.453 -23.828 -14.094 1 98.69 177 THR B C 1
ATOM 4218 O O . THR B 1 177 ? 13.383 -23.453 -14.578 1 98.69 177 THR B O 1
ATOM 4221 N N . VAL B 1 178 ? 15.508 -23.062 -14.031 1 98.75 178 VAL B N 1
ATOM 4222 C CA . VAL B 1 178 ? 15.562 -21.75 -14.648 1 98.75 178 VAL B CA 1
ATOM 4223 C C . VAL B 1 178 ? 16.469 -21.781 -15.875 1 98.75 178 VAL B C 1
ATOM 4225 O O . VAL B 1 178 ? 17.625 -22.219 -15.797 1 98.75 178 VAL B O 1
ATOM 4228 N N . THR B 1 179 ? 15.938 -21.375 -17.016 1 98.75 179 THR B N 1
ATOM 4229 C CA . THR B 1 179 ? 16.703 -21.25 -18.25 1 98.75 179 THR B CA 1
ATOM 4230 C C . THR B 1 179 ? 16.703 -19.797 -18.75 1 98.75 179 THR B C 1
ATOM 4232 O O . THR B 1 179 ? 15.68 -19.125 -18.656 1 98.75 179 THR B O 1
ATOM 4235 N N . THR B 1 180 ? 17.797 -19.375 -19.219 1 98.56 180 THR B N 1
ATOM 4236 C CA . THR B 1 180 ? 17.938 -17.984 -19.625 1 98.56 180 THR B CA 1
ATOM 4237 C C . THR B 1 180 ? 18.625 -17.875 -20.984 1 98.56 180 THR B C 1
ATOM 4239 O O . THR B 1 180 ? 19.469 -18.719 -21.312 1 98.56 180 THR B O 1
ATOM 4242 N N . THR B 1 181 ? 18.281 -16.938 -21.781 1 98.44 181 THR B N 1
ATOM 4243 C CA . THR B 1 181 ? 18.953 -16.547 -23.031 1 98.44 181 THR B CA 1
ATOM 4244 C C . THR B 1 181 ? 19.281 -15.07 -23.016 1 98.44 181 THR B C 1
ATOM 4246 O O . THR B 1 181 ? 18.391 -14.219 -23.094 1 98.44 181 THR B O 1
ATOM 4249 N N . PRO B 1 182 ? 20.562 -14.844 -23.047 1 98.12 182 PRO B N 1
ATOM 4250 C CA . PRO B 1 182 ? 21.734 -15.734 -22.969 1 98.12 182 PRO B CA 1
ATOM 4251 C C . PRO B 1 182 ? 21.844 -16.438 -21.625 1 98.12 182 PRO B C 1
ATOM 4253 O O . PRO B 1 182 ? 21.188 -16.062 -20.656 1 98.12 182 PRO B O 1
ATOM 4256 N N . PRO B 1 183 ? 22.688 -17.469 -21.641 1 98.12 183 PRO B N 1
ATOM 4257 C CA . PRO B 1 183 ? 22.906 -18.141 -20.359 1 98.12 183 PRO B CA 1
ATOM 4258 C C . PRO B 1 183 ? 23.438 -17.203 -19.281 1 98.12 183 PRO B C 1
ATOM 4260 O O . PRO B 1 183 ? 24.344 -16.391 -19.547 1 98.12 183 PRO B O 1
ATOM 4263 N N . THR B 1 184 ? 22.812 -17.281 -18.094 1 98.38 184 THR B N 1
ATOM 4264 C CA . THR B 1 184 ? 23.141 -16.422 -16.953 1 98.38 184 THR B CA 1
ATOM 4265 C C . THR B 1 184 ? 23.359 -17.25 -15.695 1 98.38 184 THR B C 1
ATOM 4267 O O . THR B 1 184 ? 22.453 -17.953 -15.242 1 98.38 184 THR B O 1
ATOM 4270 N N . PRO B 1 185 ? 24.578 -17.188 -15.18 1 98.19 185 PRO B N 1
ATOM 4271 C CA . PRO B 1 185 ? 24.797 -17.906 -13.922 1 98.19 185 PRO B CA 1
ATOM 4272 C C . PRO B 1 185 ? 23.906 -17.391 -12.789 1 98.19 185 PRO B C 1
ATOM 4274 O O . PRO B 1 185 ? 23.75 -16.172 -12.633 1 98.19 185 PRO B O 1
ATOM 4277 N N . GLY B 1 186 ? 23.219 -18.281 -12.07 1 98.5 186 GLY B N 1
ATOM 4278 C CA . GLY B 1 186 ? 22.391 -17.953 -10.93 1 98.5 186 GLY B CA 1
ATOM 4279 C C . GLY B 1 186 ? 22.172 -19.109 -9.984 1 98.5 186 GLY B C 1
ATOM 4280 O O . GLY B 1 186 ? 22.719 -20.203 -10.188 1 98.5 186 GLY B O 1
ATOM 4281 N N . SER B 1 187 ? 21.484 -18.781 -8.891 1 98.62 187 SER B N 1
ATOM 4282 C CA . SER B 1 187 ? 21.266 -19.812 -7.879 1 98.62 187 SER B CA 1
ATOM 4283 C C . SER B 1 187 ? 19.984 -19.547 -7.094 1 98.62 187 SER B C 1
ATOM 4285 O O . SER B 1 187 ? 19.594 -18.391 -6.906 1 98.62 187 SER B O 1
ATOM 4287 N N . TRP B 1 188 ? 19.422 -20.672 -6.738 1 98.81 188 TRP B N 1
ATOM 4288 C CA . TRP B 1 188 ? 18.344 -20.609 -5.75 1 98.81 188 TRP B CA 1
ATOM 4289 C C . TRP B 1 188 ? 18.906 -20.375 -4.352 1 98.81 188 TRP B C 1
ATOM 4291 O O . TRP B 1 188 ? 20.047 -20.766 -4.055 1 98.81 188 TRP B O 1
ATOM 4301 N N . ALA B 1 189 ? 18.156 -19.703 -3.533 1 98.75 189 ALA B N 1
ATOM 4302 C CA . ALA B 1 189 ? 18.359 -19.594 -2.092 1 98.75 189 ALA B CA 1
ATOM 4303 C C . ALA B 1 189 ? 17.031 -19.688 -1.34 1 98.75 189 ALA B C 1
ATOM 4305 O O . ALA B 1 189 ? 16.031 -19.109 -1.768 1 98.75 189 ALA B O 1
ATOM 4306 N N . TRP B 1 190 ? 17.047 -20.516 -0.335 1 98.38 190 TRP B N 1
ATOM 4307 C CA . TRP B 1 190 ? 15.883 -20.562 0.55 1 98.38 190 TRP B CA 1
ATOM 4308 C C . TRP B 1 190 ? 16.016 -19.562 1.686 1 98.38 190 TRP B C 1
ATOM 4310 O O . TRP B 1 190 ? 16.969 -19.609 2.467 1 98.38 190 TRP B O 1
ATOM 4320 N N . LEU B 1 191 ? 15.164 -18.594 1.739 1 96.5 191 LEU B N 1
ATOM 4321 C CA . LEU B 1 191 ? 15.148 -17.562 2.771 1 96.5 191 LEU B CA 1
ATOM 4322 C C . LEU B 1 191 ? 14.25 -17.969 3.934 1 96.5 191 LEU B C 1
ATOM 4324 O O . LEU B 1 191 ? 13.492 -18.938 3.826 1 96.5 191 LEU B O 1
ATOM 4328 N N . PRO B 1 192 ? 14.391 -17.281 5.117 1 93.06 192 PRO B N 1
ATOM 4329 C CA . PRO B 1 192 ? 13.523 -17.625 6.246 1 93.06 192 PRO B CA 1
ATOM 4330 C C . PRO B 1 192 ? 12.039 -17.594 5.883 1 93.06 192 PRO B C 1
ATOM 4332 O O . PRO B 1 192 ? 11.602 -16.719 5.133 1 93.06 192 PRO B O 1
ATOM 4335 N N . ASP B 1 193 ? 11.305 -18.594 6.422 1 86.56 193 ASP B N 1
ATOM 4336 C CA . ASP B 1 193 ? 9.891 -18.75 6.109 1 86.56 193 ASP B CA 1
ATOM 4337 C C . ASP B 1 193 ? 9.102 -17.5 6.473 1 86.56 193 ASP B C 1
ATOM 4339 O O . ASP B 1 193 ? 9.383 -16.859 7.492 1 86.56 193 ASP B O 1
ATOM 4343 N N . ASP B 1 194 ? 8.203 -17.188 5.66 1 84 194 ASP B N 1
ATOM 4344 C CA . ASP B 1 194 ? 7.219 -16.125 5.844 1 84 194 ASP B CA 1
ATOM 4345 C C . ASP B 1 194 ? 5.828 -16.594 5.418 1 84 194 ASP B C 1
ATOM 4347 O O . ASP B 1 194 ? 5.441 -16.422 4.258 1 84 194 ASP B O 1
ATOM 4351 N N . ASN B 1 195 ? 5.02 -17.078 6.367 1 85.56 195 ASN B N 1
ATOM 4352 C CA . ASN B 1 195 ? 3.723 -17.672 6.078 1 85.56 195 ASN B CA 1
ATOM 4353 C C . ASN B 1 195 ? 3.842 -18.781 5.035 1 85.56 195 ASN B C 1
ATOM 4355 O O . ASN B 1 195 ? 2.998 -18.906 4.145 1 85.56 195 ASN B O 1
ATOM 4359 N N . GLY B 1 196 ? 4.988 -19.531 5.098 1 92.31 196 GLY B N 1
ATOM 4360 C CA . GLY B 1 196 ? 5.383 -20.594 4.18 1 92.31 196 GLY B CA 1
ATOM 4361 C C . GLY B 1 196 ? 6.812 -20.453 3.697 1 92.31 196 GLY B C 1
ATOM 4362 O O . GLY B 1 196 ? 7.461 -19.438 3.93 1 92.31 196 GLY B O 1
ATOM 4363 N N . SER B 1 197 ? 7.219 -21.5 3.133 1 96.25 197 SER B N 1
ATOM 4364 C CA . SER B 1 197 ? 8.586 -21.5 2.631 1 96.25 197 SER B CA 1
ATOM 4365 C C . SER B 1 197 ? 8.711 -20.625 1.386 1 96.25 197 SER B C 1
ATOM 4367 O O . SER B 1 197 ? 7.738 -20.422 0.659 1 96.25 197 SER B O 1
ATOM 4369 N N . ARG B 1 198 ? 9.883 -20.094 1.172 1 96.12 198 ARG B N 1
ATOM 4370 C CA . ARG B 1 198 ? 10.094 -19.297 -0.027 1 96.12 198 ARG B CA 1
ATOM 4371 C C . ARG B 1 198 ? 11.5 -19.516 -0.583 1 96.12 198 ARG B C 1
ATOM 4373 O O . ARG B 1 198 ? 12.461 -19.641 0.176 1 96.12 198 ARG B O 1
ATOM 4380 N N . ALA B 1 199 ? 11.547 -19.625 -1.828 1 98.25 199 ALA B N 1
ATOM 4381 C CA . ALA B 1 199 ? 12.797 -19.766 -2.576 1 98.25 199 ALA B CA 1
ATOM 4382 C C . ALA B 1 199 ? 12.969 -18.609 -3.566 1 98.25 199 ALA B C 1
ATOM 4384 O O . ALA B 1 199 ? 12.047 -18.281 -4.305 1 98.25 199 ALA B O 1
ATOM 4385 N N . HIS B 1 200 ? 14.141 -18.016 -3.48 1 98.12 200 HIS B N 1
ATOM 4386 C CA . HIS B 1 200 ? 14.5 -16.953 -4.414 1 98.12 200 HIS B CA 1
ATOM 4387 C C . HIS B 1 200 ? 15.602 -17.391 -5.363 1 98.12 200 HIS B C 1
ATOM 4389 O O . HIS B 1 200 ? 16.547 -18.062 -4.941 1 98.12 200 HIS B O 1
ATOM 4395 N N . TRP B 1 201 ? 15.438 -17.094 -6.633 1 98.75 201 TRP B N 1
ATOM 4396 C CA . TRP B 1 201 ? 16.516 -17.266 -7.598 1 98.75 201 TRP B CA 1
ATOM 4397 C C . TRP B 1 201 ? 17.047 -15.922 -8.078 1 98.75 201 TRP B C 1
ATOM 4399 O O . TRP B 1 201 ? 16.266 -15.078 -8.539 1 98.75 201 TRP B O 1
ATOM 4409 N N . ARG B 1 202 ? 18.25 -15.68 -7.934 1 98.31 202 ARG B N 1
ATOM 4410 C CA . ARG B 1 202 ? 18.844 -14.484 -8.516 1 98.31 202 ARG B CA 1
ATOM 4411 C C . ARG B 1 202 ? 20.109 -14.82 -9.297 1 98.31 202 ARG B C 1
ATOM 4413 O O . ARG B 1 202 ? 20.75 -15.836 -9.031 1 98.31 202 ARG B O 1
ATOM 4420 N N . PRO B 1 203 ? 20.453 -13.945 -10.297 1 98.69 203 PRO B N 1
ATOM 4421 C CA . PRO B 1 203 ? 21.75 -14.086 -10.961 1 98.69 203 PRO B CA 1
ATOM 4422 C C . PRO B 1 203 ? 22.906 -13.641 -10.086 1 98.69 203 PRO B C 1
ATOM 4424 O O . PRO B 1 203 ? 22.703 -12.945 -9.086 1 98.69 203 PRO B O 1
ATOM 4427 N N . GLN B 1 204 ? 24.078 -14.125 -10.438 1 98.56 204 GLN B N 1
ATOM 4428 C CA . GLN B 1 204 ? 25.281 -13.711 -9.727 1 98.56 204 GLN B CA 1
ATOM 4429 C C . GLN B 1 204 ? 25.5 -12.203 -9.828 1 98.56 204 GLN B C 1
ATOM 4431 O O . GLN B 1 204 ? 25.891 -11.555 -8.852 1 98.56 204 GLN B O 1
ATOM 4436 N N . ASN B 1 205 ? 25.344 -11.734 -10.984 1 98.5 205 ASN B N 1
ATOM 4437 C CA . ASN B 1 205 ? 25.344 -10.305 -11.281 1 98.5 205 ASN B CA 1
ATOM 4438 C C . ASN B 1 205 ? 24 -9.852 -11.836 1 98.5 205 ASN B C 1
ATOM 4440 O O . ASN B 1 205 ? 23.141 -10.672 -12.141 1 98.5 205 ASN B O 1
ATOM 4444 N N . TYR B 1 206 ? 23.844 -8.539 -11.883 1 98.69 206 TYR B N 1
ATOM 4445 C CA . TYR B 1 206 ? 22.609 -8.047 -12.492 1 98.69 206 TYR B CA 1
ATOM 4446 C C . TYR B 1 206 ? 22.375 -8.703 -13.844 1 98.69 206 TYR B C 1
ATOM 4448 O O . TYR B 1 206 ? 23.328 -8.984 -14.586 1 98.69 206 TYR B O 1
ATOM 4456 N N . TRP B 1 207 ? 21.078 -8.93 -14.195 1 98.69 207 TRP B N 1
ATOM 4457 C CA . TRP B 1 207 ? 20.703 -9.453 -15.5 1 98.69 207 TRP B CA 1
ATOM 4458 C C . TRP B 1 207 ? 21.234 -8.562 -16.625 1 98.69 207 TRP B C 1
ATOM 4460 O O . TRP B 1 207 ? 21.219 -7.336 -16.5 1 98.69 207 TRP B O 1
ATOM 4470 N N . ALA B 1 208 ? 21.703 -9.219 -17.75 1 98.38 208 ALA B N 1
ATOM 4471 C CA . ALA B 1 208 ? 21.891 -8.453 -18.969 1 98.38 208 ALA B CA 1
ATOM 4472 C C . ALA B 1 208 ? 20.562 -7.996 -19.547 1 98.38 208 ALA B C 1
ATOM 4474 O O . ALA B 1 208 ? 19.625 -8.789 -19.656 1 98.38 208 ALA B O 1
ATOM 4475 N N . PRO B 1 209 ? 20.5 -6.703 -19.891 1 98.44 209 PRO B N 1
ATOM 4476 C CA . PRO B 1 209 ? 19.266 -6.262 -20.531 1 98.44 209 PRO B CA 1
ATOM 4477 C C . PRO B 1 209 ? 18.906 -7.117 -21.75 1 98.44 209 PRO B C 1
ATOM 4479 O O . PRO B 1 209 ? 19.781 -7.531 -22.5 1 98.44 209 PRO B O 1
ATOM 4482 N N . GLY B 1 210 ? 17.594 -7.422 -21.922 1 98.38 210 GLY B N 1
ATOM 4483 C CA . GLY B 1 210 ? 17.125 -8.195 -23.062 1 98.38 210 GLY B CA 1
ATOM 4484 C C . GLY B 1 210 ? 17.109 -9.695 -22.797 1 98.38 210 GLY B C 1
ATOM 4485 O O . GLY B 1 210 ? 16.578 -10.461 -23.609 1 98.38 210 GLY B O 1
ATOM 4486 N N . THR B 1 211 ? 17.594 -10.141 -21.688 1 98.75 211 THR B N 1
ATOM 4487 C CA . THR B 1 211 ? 17.578 -11.555 -21.344 1 98.75 211 THR B CA 1
ATOM 4488 C C . THR B 1 211 ? 16.156 -12.086 -21.281 1 98.75 211 THR B C 1
ATOM 4490 O O . THR B 1 211 ? 15.266 -11.422 -20.734 1 98.75 211 THR B O 1
ATOM 4493 N N . THR B 1 212 ? 15.875 -13.203 -21.875 1 98.81 212 THR B N 1
ATOM 4494 C CA . THR B 1 212 ? 14.625 -13.938 -21.703 1 98.81 212 THR B CA 1
ATOM 4495 C C . THR B 1 212 ? 14.797 -15.055 -20.672 1 98.81 212 THR B C 1
ATOM 4497 O O . THR B 1 212 ? 15.828 -15.734 -20.656 1 98.81 212 THR B O 1
ATOM 4500 N N . VAL B 1 213 ? 13.844 -15.156 -19.797 1 98.88 213 VAL B N 1
ATOM 4501 C CA . VAL B 1 213 ? 13.953 -16.078 -18.672 1 98.88 213 VAL B CA 1
ATOM 4502 C C . VAL B 1 213 ? 12.734 -17.016 -18.656 1 98.88 213 VAL B C 1
ATOM 4504 O O . VAL B 1 213 ? 11.602 -16.562 -18.828 1 98.88 213 VAL B O 1
ATOM 4507 N N . ASN B 1 214 ? 12.953 -18.266 -18.484 1 98.75 214 ASN B N 1
ATOM 4508 C CA . ASN B 1 214 ? 11.914 -19.266 -18.312 1 98.75 214 ASN B CA 1
ATOM 4509 C C . ASN B 1 214 ? 12.086 -20.031 -17 1 98.75 214 ASN B C 1
ATOM 4511 O O . ASN B 1 214 ? 13.188 -20.469 -16.656 1 98.75 214 ASN B O 1
ATOM 4515 N N . LEU B 1 215 ? 11.078 -20.109 -16.219 1 98.81 215 LEU B N 1
ATOM 4516 C CA . LEU B 1 215 ? 11 -21.016 -15.07 1 98.81 215 LEU B CA 1
ATOM 4517 C C . LEU B 1 215 ? 10.062 -22.172 -15.367 1 98.81 215 LEU B C 1
ATOM 4519 O O . LEU B 1 215 ? 8.914 -21.969 -15.773 1 98.81 215 LEU B O 1
ATOM 4523 N N . ASP B 1 216 ? 10.547 -23.375 -15.266 1 98.69 216 ASP B N 1
ATOM 4524 C CA . ASP B 1 216 ? 9.766 -24.609 -15.289 1 98.69 216 ASP B CA 1
ATOM 4525 C C . ASP B 1 216 ? 9.828 -25.312 -13.945 1 98.69 216 ASP B C 1
ATOM 4527 O O . ASP B 1 216 ? 10.844 -25.938 -13.609 1 98.69 216 ASP B O 1
ATOM 4531 N N . ALA B 1 217 ? 8.75 -25.188 -13.172 1 98.75 217 ALA B N 1
ATOM 4532 C CA . ALA B 1 217 ? 8.664 -25.844 -11.867 1 98.75 217 ALA B CA 1
ATOM 4533 C C . ALA B 1 217 ? 7.688 -27.016 -11.891 1 98.75 217 ALA B C 1
ATOM 4535 O O . ALA B 1 217 ? 6.473 -26.812 -11.789 1 98.75 217 ALA B O 1
ATOM 4536 N N . ARG B 1 218 ? 8.18 -28.234 -11.953 1 98.56 218 ARG B N 1
ATOM 4537 C CA . ARG B 1 218 ? 7.375 -29.453 -11.992 1 98.56 218 ARG B CA 1
ATOM 4538 C C . ARG B 1 218 ? 7.09 -29.969 -10.578 1 98.56 218 ARG B C 1
ATOM 4540 O O . ARG B 1 218 ? 7.723 -30.906 -10.117 1 98.56 218 ARG B O 1
ATOM 4547 N N . LEU B 1 219 ? 6.086 -29.375 -9.992 1 98.81 219 LEU B N 1
ATOM 4548 C CA . LEU B 1 219 ? 5.859 -29.578 -8.57 1 98.81 219 LEU B CA 1
ATOM 4549 C C . LEU B 1 219 ? 4.719 -30.562 -8.328 1 98.81 219 LEU B C 1
ATOM 4551 O O . LEU B 1 219 ? 4.672 -31.219 -7.285 1 98.81 219 LEU B O 1
ATOM 4555 N N . TYR B 1 220 ? 3.771 -30.672 -9.242 1 98.62 220 TYR B N 1
ATOM 4556 C CA . TYR B 1 220 ? 2.662 -31.609 -9.062 1 98.62 220 TYR B CA 1
ATOM 4557 C C . TYR B 1 220 ? 3.168 -33.031 -8.93 1 98.62 220 TYR B C 1
ATOM 4559 O O . TYR B 1 220 ? 4.008 -33.469 -9.719 1 98.62 220 TYR B O 1
ATOM 4567 N N . GLY B 1 221 ? 2.682 -33.781 -7.945 1 98.44 221 GLY B N 1
ATOM 4568 C CA . GLY B 1 221 ? 3.084 -35.156 -7.727 1 98.44 221 GLY B CA 1
ATOM 4569 C C . GLY B 1 221 ? 4.371 -35.281 -6.934 1 98.44 221 GLY B C 1
ATOM 4570 O O . GLY B 1 221 ? 4.734 -36.375 -6.508 1 98.44 221 GLY B O 1
ATOM 4571 N N . LEU B 1 222 ? 5.055 -34.188 -6.742 1 98.62 222 LEU B N 1
ATOM 4572 C CA . LEU B 1 222 ? 6.324 -34.188 -6.027 1 98.62 222 LEU B CA 1
ATOM 4573 C C . LEU B 1 222 ? 6.102 -34.219 -4.52 1 98.62 222 LEU B C 1
ATOM 4575 O O . LEU B 1 222 ? 5.25 -33.5 -3.996 1 98.62 222 LEU B O 1
ATOM 4579 N N . ASP B 1 223 ? 6.805 -35.125 -3.873 1 98.38 223 ASP B N 1
ATOM 4580 C CA . ASP B 1 223 ? 6.777 -35.188 -2.416 1 98.38 223 ASP B CA 1
ATOM 4581 C C . ASP B 1 223 ? 7.578 -34.062 -1.786 1 98.38 223 ASP B C 1
ATOM 4583 O O . ASP B 1 223 ? 8.789 -33.969 -1.971 1 98.38 223 ASP B O 1
ATOM 4587 N N . PHE B 1 224 ? 6.938 -33.156 -1.047 1 98.62 224 PHE B N 1
ATOM 4588 C CA . PHE B 1 224 ? 7.566 -32.031 -0.396 1 98.62 224 PHE B CA 1
ATOM 4589 C C . PHE B 1 224 ? 8.078 -32.406 0.987 1 98.62 224 PHE B C 1
ATOM 4591 O O . PHE B 1 224 ? 8.742 -31.594 1.648 1 98.62 224 PHE B O 1
ATOM 4598 N N . GLY B 1 225 ? 7.801 -33.594 1.436 1 97.81 225 GLY B N 1
ATOM 4599 C CA . GLY B 1 225 ? 8.125 -34.062 2.777 1 97.81 225 GLY B CA 1
ATOM 4600 C C . GLY B 1 225 ? 6.98 -33.906 3.758 1 97.81 225 GLY B C 1
ATOM 4601 O O . GLY B 1 225 ? 6.098 -33.062 3.559 1 97.81 225 GLY B O 1
ATOM 4602 N N . ASP B 1 226 ? 6.926 -34.781 4.73 1 97.25 226 ASP B N 1
ATOM 4603 C CA . ASP B 1 226 ? 5.988 -34.75 5.848 1 97.25 226 ASP B CA 1
ATOM 4604 C C . ASP B 1 226 ? 4.551 -34.906 5.359 1 97.25 226 ASP B C 1
ATOM 4606 O O . ASP B 1 226 ? 3.652 -34.188 5.832 1 97.25 226 ASP B O 1
ATOM 4610 N N . GLY B 1 227 ? 4.414 -35.656 4.309 1 97.75 227 GLY B N 1
ATOM 4611 C CA . GLY B 1 227 ? 3.074 -35.969 3.844 1 97.75 227 GLY B CA 1
ATOM 4612 C C . GLY B 1 227 ? 2.508 -34.938 2.895 1 97.75 227 GLY B C 1
ATOM 4613 O O . GLY B 1 227 ? 1.385 -35.094 2.406 1 97.75 227 GLY B O 1
ATOM 4614 N N . ALA B 1 228 ? 3.264 -33.875 2.617 1 98.19 228 ALA B N 1
ATOM 4615 C CA . ALA B 1 228 ? 2.807 -32.844 1.714 1 98.19 228 ALA B CA 1
ATOM 4616 C C . ALA B 1 228 ? 3.295 -33.094 0.29 1 98.19 228 ALA B C 1
ATOM 4618 O O . ALA B 1 228 ? 4.414 -33.562 0.085 1 98.19 228 ALA B O 1
ATOM 4619 N N . TYR B 1 229 ? 2.43 -32.812 -0.713 1 98.62 229 TYR B N 1
ATOM 4620 C CA . TYR B 1 229 ? 2.768 -32.906 -2.129 1 98.62 229 TYR B CA 1
ATOM 4621 C C . TYR B 1 229 ? 2.451 -31.609 -2.854 1 98.62 229 TYR B C 1
ATOM 4623 O O . TYR B 1 229 ? 1.649 -30.812 -2.375 1 98.62 229 TYR B O 1
ATOM 4631 N N . GLY B 1 230 ? 3.098 -31.391 -3.938 1 98.56 230 GLY B N 1
ATOM 4632 C CA . GLY B 1 230 ? 2.812 -30.203 -4.734 1 98.56 230 GLY B CA 1
ATOM 4633 C C . GLY B 1 230 ? 1.42 -30.219 -5.336 1 98.56 230 GLY B C 1
ATOM 4634 O O . GLY B 1 230 ? 0.938 -31.25 -5.785 1 98.56 230 GLY B O 1
ATOM 4635 N N . ALA B 1 231 ? 0.809 -29.062 -5.332 1 97.38 231 ALA B N 1
ATOM 4636 C CA . ALA B 1 231 ? -0.571 -28.969 -5.797 1 97.38 231 ALA B CA 1
ATOM 4637 C C . ALA B 1 231 ? -0.627 -28.828 -7.316 1 97.38 231 ALA B C 1
ATOM 4639 O O . ALA B 1 231 ? -1.58 -29.281 -7.953 1 97.38 231 ALA B O 1
ATOM 4640 N N . GLU B 1 232 ? 0.289 -28.188 -7.883 1 97.12 232 GLU B N 1
ATOM 4641 C CA . GLU B 1 232 ? 0.308 -27.906 -9.312 1 97.12 232 GLU B CA 1
ATOM 4642 C C . GLU B 1 232 ? 1.709 -27.516 -9.781 1 97.12 232 GLU B C 1
ATOM 4644 O O . GLU B 1 232 ? 2.566 -27.172 -8.969 1 97.12 232 GLU B O 1
ATOM 4649 N N . ASP B 1 233 ? 1.938 -27.641 -11.062 1 97.81 233 ASP B N 1
ATOM 4650 C CA . ASP B 1 233 ? 3.154 -27.141 -11.688 1 97.81 233 ASP B CA 1
ATOM 4651 C C . ASP B 1 233 ? 3.074 -25.625 -11.891 1 97.81 233 ASP B C 1
ATOM 4653 O O . ASP B 1 233 ? 1.984 -25.047 -11.891 1 97.81 233 ASP B O 1
ATOM 4657 N N . LEU B 1 234 ? 4.27 -24.984 -11.977 1 96.38 234 LEU B N 1
ATOM 4658 C CA . LEU B 1 234 ? 4.363 -23.578 -12.32 1 96.38 234 LEU B CA 1
ATOM 4659 C C . LEU B 1 234 ? 5.27 -23.359 -13.531 1 96.38 234 LEU B C 1
ATOM 4661 O O . LEU B 1 234 ? 6.285 -24.047 -13.672 1 96.38 234 LEU B O 1
ATOM 4665 N N . SER B 1 235 ? 4.855 -22.469 -14.344 1 97.19 235 SER B N 1
ATOM 4666 C CA . SER B 1 235 ? 5.672 -22 -15.461 1 97.19 235 SER B CA 1
ATOM 4667 C C . SER B 1 235 ? 5.664 -20.484 -15.562 1 97.19 235 SER B C 1
ATOM 4669 O O . SER B 1 235 ? 4.656 -19.844 -15.25 1 97.19 235 SER B O 1
ATOM 4671 N N . LEU B 1 236 ? 6.82 -19.953 -16 1 96.5 236 LEU B N 1
ATOM 4672 C CA . LEU B 1 236 ? 6.977 -18.516 -16.094 1 96.5 236 LEU B CA 1
ATOM 4673 C C . LEU B 1 236 ? 7.906 -18.141 -17.234 1 96.5 236 LEU B C 1
ATOM 4675 O O . LEU B 1 236 ? 8.984 -18.719 -17.391 1 96.5 236 LEU B O 1
ATOM 4679 N N . ASP B 1 237 ? 7.43 -17.266 -18.078 1 97.81 237 ASP B N 1
ATOM 4680 C CA . ASP B 1 237 ? 8.258 -16.609 -19.078 1 97.81 237 ASP B CA 1
ATOM 4681 C C . ASP B 1 237 ? 8.258 -15.094 -18.891 1 97.81 237 ASP B C 1
ATOM 4683 O O . ASP B 1 237 ? 7.195 -14.469 -18.828 1 97.81 237 ASP B O 1
ATOM 4687 N N . PHE B 1 238 ? 9.438 -14.555 -18.812 1 97.31 238 PHE B N 1
ATOM 4688 C CA . PHE B 1 238 ? 9.516 -13.102 -18.688 1 97.31 238 PHE B CA 1
ATOM 4689 C C . PHE B 1 238 ? 10.805 -12.57 -19.297 1 97.31 238 PHE B C 1
ATOM 4691 O O . PHE B 1 238 ? 11.617 -13.344 -19.812 1 97.31 238 PHE B O 1
ATOM 4698 N N . THR B 1 239 ? 10.898 -11.203 -19.359 1 98.62 239 THR B N 1
ATOM 4699 C CA . THR B 1 239 ? 12.039 -10.57 -20.016 1 98.62 239 THR B CA 1
ATOM 4700 C C . THR B 1 239 ? 12.648 -9.492 -19.125 1 98.62 239 THR B C 1
ATOM 4702 O O . THR B 1 239 ? 11.961 -8.93 -18.266 1 98.62 239 THR B O 1
ATOM 4705 N N . ILE B 1 240 ? 13.961 -9.344 -19.297 1 98.75 240 ILE B N 1
ATOM 4706 C CA . ILE B 1 240 ? 14.672 -8.281 -18.594 1 98.75 240 ILE B CA 1
ATOM 4707 C C . ILE B 1 240 ? 14.711 -7.023 -19.453 1 98.75 240 ILE B C 1
ATOM 4709 O O . ILE B 1 240 ? 15.094 -7.074 -20.625 1 98.75 240 ILE B O 1
ATOM 4713 N N . GLY B 1 241 ? 14.273 -5.938 -18.875 1 98.38 241 GLY B N 1
ATOM 4714 C CA . GLY B 1 241 ? 14.234 -4.668 -19.594 1 98.38 241 GLY B CA 1
ATOM 4715 C C . GLY B 1 241 ? 15.57 -3.945 -19.594 1 98.38 241 GLY B C 1
ATOM 4716 O O . GLY B 1 241 ? 16.625 -4.578 -19.484 1 98.38 241 GLY B O 1
ATOM 4717 N N . ARG B 1 242 ? 15.5 -2.67 -19.719 1 98.25 242 ARG B N 1
ATOM 4718 C CA . ARG B 1 242 ? 16.672 -1.792 -19.75 1 98.25 242 ARG B CA 1
ATOM 4719 C C . ARG B 1 242 ? 17.438 -1.837 -18.438 1 98.25 242 ARG B C 1
ATOM 4721 O O . ARG B 1 242 ? 16.875 -2.232 -17.406 1 98.25 242 ARG B O 1
ATOM 4728 N N . SER B 1 243 ? 18.703 -1.462 -18.531 1 98.69 243 SER B N 1
ATOM 4729 C CA . SER B 1 243 ? 19.469 -1.25 -17.312 1 98.69 243 SER B CA 1
ATOM 4730 C C . SER B 1 243 ? 19.203 0.134 -16.719 1 98.69 243 SER B C 1
ATOM 4732 O O . SER B 1 243 ? 19.453 1.148 -17.375 1 98.69 243 SER B O 1
ATOM 4734 N N . GLN B 1 244 ? 18.641 0.187 -15.57 1 98.81 244 GLN B N 1
ATOM 4735 C CA . GLN B 1 244 ? 18.531 1.426 -14.812 1 98.81 244 GLN B CA 1
ATOM 4736 C C . GLN B 1 244 ? 18.922 1.215 -13.352 1 98.81 244 GLN B C 1
ATOM 4738 O O . GLN B 1 244 ? 18.359 0.367 -12.664 1 98.81 244 GLN B O 1
ATOM 4743 N N . ILE B 1 245 ? 19.906 1.963 -12.953 1 98.81 245 ILE B N 1
ATOM 4744 C CA . ILE B 1 245 ? 20.453 1.879 -11.602 1 98.81 245 ILE B CA 1
ATOM 4745 C C . ILE B 1 245 ? 20.297 3.225 -10.898 1 98.81 245 ILE B C 1
ATOM 4747 O O . ILE B 1 245 ? 20.656 4.266 -11.445 1 98.81 245 ILE B O 1
ATOM 4751 N N . VAL B 1 246 ? 19.656 3.184 -9.758 1 98.88 246 VAL B N 1
ATOM 4752 C CA . VAL B 1 246 ? 19.609 4.371 -8.914 1 98.88 246 VAL B CA 1
ATOM 4753 C C . VAL B 1 246 ? 20.828 4.395 -7.996 1 98.88 246 VAL B C 1
ATOM 4755 O O . VAL B 1 246 ? 21.078 3.439 -7.25 1 98.88 246 VAL B O 1
ATOM 4758 N N . ILE B 1 247 ? 21.594 5.41 -8.148 1 98.81 247 ILE B N 1
ATOM 4759 C CA . ILE B 1 247 ? 22.75 5.617 -7.293 1 98.81 247 ILE B CA 1
ATOM 4760 C C . ILE B 1 247 ? 22.422 6.621 -6.195 1 98.81 247 ILE B C 1
ATOM 4762 O O . ILE B 1 247 ? 22.188 7.801 -6.473 1 98.81 247 ILE B O 1
ATOM 4766 N N . ALA B 1 248 ? 22.453 6.145 -4.922 1 98.75 248 ALA B N 1
ATOM 4767 C CA . ALA B 1 248 ? 22 6.941 -3.787 1 98.75 248 ALA B CA 1
ATOM 4768 C C . ALA B 1 248 ? 23.062 7.004 -2.699 1 98.75 248 ALA B C 1
ATOM 4770 O O . ALA B 1 248 ? 23.016 6.25 -1.728 1 98.75 248 ALA B O 1
ATOM 4771 N N . HIS B 1 249 ? 23.984 7.969 -2.826 1 98.5 249 HIS B N 1
ATOM 4772 C CA . HIS B 1 249 ? 24.984 8.219 -1.799 1 98.5 249 HIS B CA 1
ATOM 4773 C C . HIS B 1 249 ? 24.516 9.281 -0.814 1 98.5 249 HIS B C 1
ATOM 4775 O O . HIS B 1 249 ? 24.625 10.477 -1.09 1 98.5 249 HIS B O 1
ATOM 4781 N N . ALA B 1 250 ? 24.156 8.883 0.391 1 98.31 250 ALA B N 1
ATOM 4782 C CA . ALA B 1 250 ? 23.375 9.703 1.318 1 98.31 250 ALA B CA 1
ATOM 4783 C C . ALA B 1 250 ? 24.125 10.984 1.672 1 98.31 250 ALA B C 1
ATOM 4785 O O . ALA B 1 250 ? 23.531 12.062 1.709 1 98.31 250 ALA B O 1
ATOM 4786 N N . PRO B 1 251 ? 25.438 10.969 1.864 1 97.69 251 PRO B N 1
ATOM 4787 C CA . PRO B 1 251 ? 26.125 12.195 2.26 1 97.69 251 PRO B CA 1
ATOM 4788 C C . PRO B 1 251 ? 26.125 13.25 1.154 1 97.69 251 PRO B C 1
ATOM 4790 O O . PRO B 1 251 ? 26.375 14.43 1.425 1 97.69 251 PRO B O 1
ATOM 4793 N N . SER B 1 252 ? 25.906 12.836 -0.017 1 97.75 252 SER B N 1
ATOM 4794 C CA . SER B 1 252 ? 25.938 13.773 -1.13 1 97.75 252 SER B CA 1
ATOM 4795 C C . SER B 1 252 ? 24.641 14.594 -1.188 1 97.75 252 SER B C 1
ATOM 4797 O O . SER B 1 252 ? 24.578 15.609 -1.892 1 97.75 252 SER B O 1
ATOM 4799 N N . HIS B 1 253 ? 23.578 14.094 -0.549 1 98.25 253 HIS B N 1
ATOM 4800 C CA . HIS B 1 253 ? 22.25 14.695 -0.607 1 98.25 253 HIS B CA 1
ATOM 4801 C C . HIS B 1 253 ? 21.734 14.758 -2.043 1 98.25 253 HIS B C 1
ATOM 4803 O O . HIS B 1 253 ? 21.016 15.695 -2.408 1 98.25 253 HIS B O 1
ATOM 4809 N N . ARG B 1 254 ? 22.25 13.844 -2.877 1 98.38 254 ARG B N 1
ATOM 4810 C CA . ARG B 1 254 ? 21.812 13.734 -4.266 1 98.38 254 ARG B CA 1
ATOM 4811 C C . ARG B 1 254 ? 21.5 12.281 -4.633 1 98.38 254 ARG B C 1
ATOM 4813 O O . ARG B 1 254 ? 21.953 11.359 -3.953 1 98.38 254 ARG B O 1
ATOM 4820 N N . MET B 1 255 ? 20.688 12.07 -5.602 1 98.62 255 MET B N 1
ATOM 4821 C CA . MET B 1 255 ? 20.344 10.781 -6.184 1 98.62 255 MET B CA 1
ATOM 4822 C C . MET B 1 255 ? 20.484 10.812 -7.703 1 98.62 255 MET B C 1
ATOM 4824 O O . MET B 1 255 ? 20.031 11.766 -8.352 1 98.62 255 MET B O 1
ATOM 4828 N N . GLN B 1 256 ? 21.141 9.812 -8.227 1 98.75 256 GLN B N 1
ATOM 4829 C CA . GLN B 1 256 ? 21.281 9.719 -9.672 1 98.75 256 GLN B CA 1
ATOM 4830 C C . GLN B 1 256 ? 20.547 8.5 -10.227 1 98.75 256 GLN B C 1
ATOM 4832 O O . GLN B 1 256 ? 20.469 7.461 -9.562 1 98.75 256 GLN B O 1
ATOM 4837 N N . VAL B 1 257 ? 20 8.695 -11.344 1 98.81 257 VAL B N 1
ATOM 4838 C CA . VAL B 1 257 ? 19.422 7.605 -12.117 1 98.81 257 VAL B CA 1
ATOM 4839 C C . VAL B 1 257 ? 20.266 7.363 -13.375 1 98.81 257 VAL B C 1
ATOM 4841 O O . VAL B 1 257 ? 20.422 8.258 -14.203 1 98.81 257 VAL B O 1
ATOM 4844 N N . VAL B 1 258 ? 20.844 6.23 -13.422 1 98.75 258 VAL B N 1
ATOM 4845 C CA . VAL B 1 258 ? 21.734 5.867 -14.531 1 98.75 258 VAL B CA 1
ATOM 4846 C C . VAL B 1 258 ? 21.047 4.828 -15.414 1 98.75 258 VAL B C 1
ATOM 4848 O O . VAL B 1 258 ? 20.734 3.721 -14.969 1 98.75 258 VAL B O 1
ATOM 4851 N N . ARG B 1 259 ? 20.75 5.199 -16.641 1 98.19 259 ARG B N 1
ATOM 4852 C CA . ARG B 1 259 ? 20.125 4.312 -17.625 1 98.19 259 ARG B CA 1
ATOM 4853 C C . ARG B 1 259 ? 21.094 3.945 -18.734 1 98.19 259 ARG B C 1
ATOM 4855 O O . ARG B 1 259 ? 21.594 4.824 -19.438 1 98.19 259 ARG B O 1
ATOM 4862 N N . ASP B 1 260 ? 21.375 2.672 -18.828 1 97.44 260 ASP B N 1
ATOM 4863 C CA . ASP B 1 260 ? 22.281 2.164 -19.844 1 97.44 260 ASP B CA 1
ATOM 4864 C C . ASP B 1 260 ? 23.609 2.916 -19.828 1 97.44 260 ASP B C 1
ATOM 4866 O O . ASP B 1 260 ? 24.125 3.328 -20.859 1 97.44 260 ASP B O 1
ATOM 4870 N N . GLY B 1 261 ? 24 3.219 -18.703 1 96.94 261 GLY B N 1
ATOM 4871 C CA . GLY B 1 261 ? 25.312 3.793 -18.5 1 96.94 261 GLY B CA 1
ATOM 4872 C C . GLY B 1 261 ? 25.312 5.309 -18.516 1 96.94 261 GLY B C 1
ATOM 4873 O O . GLY B 1 261 ? 26.328 5.938 -18.219 1 96.94 261 GLY B O 1
ATOM 4874 N N . GLN B 1 262 ? 24.172 5.875 -18.766 1 98.06 262 GLN B N 1
ATOM 4875 C CA . GLN B 1 262 ? 24.078 7.332 -18.828 1 98.06 262 GLN B CA 1
ATOM 4876 C C . GLN B 1 262 ? 23.219 7.875 -17.688 1 98.06 262 GLN B C 1
ATOM 4878 O O . GLN B 1 262 ? 22.141 7.344 -17.406 1 98.06 262 GLN B O 1
ATOM 4883 N N . THR B 1 263 ? 23.75 8.891 -17.109 1 98.19 263 THR B N 1
ATOM 4884 C CA . THR B 1 263 ? 22.953 9.555 -16.078 1 98.19 263 THR B CA 1
ATOM 4885 C C . THR B 1 263 ? 21.812 10.352 -16.703 1 98.19 263 THR B C 1
ATOM 4887 O O . THR B 1 263 ? 22.047 11.312 -17.438 1 98.19 263 THR B O 1
ATOM 4890 N N . ILE B 1 264 ? 20.609 10 -16.344 1 98.44 264 ILE B N 1
ATOM 4891 C CA . ILE B 1 264 ? 19.469 10.68 -16.969 1 98.44 264 ILE B CA 1
ATOM 4892 C C . ILE B 1 264 ? 18.828 11.625 -15.953 1 98.44 264 ILE B C 1
ATOM 4894 O O . ILE B 1 264 ? 18.016 12.477 -16.328 1 98.44 264 ILE B O 1
ATOM 4898 N N . MET B 1 265 ? 19.125 11.43 -14.68 1 98.31 265 MET B N 1
ATOM 4899 C CA . MET B 1 265 ? 18.672 12.328 -13.617 1 98.31 265 MET B CA 1
ATOM 4900 C C . MET B 1 265 ? 19.766 12.508 -12.562 1 98.31 265 MET B C 1
ATOM 4902 O O . MET B 1 265 ? 20.469 11.555 -12.242 1 98.31 265 MET B O 1
ATOM 4906 N N . ASP B 1 266 ? 19.953 13.656 -12.109 1 98.44 266 ASP B N 1
ATOM 4907 C CA . ASP B 1 266 ? 20.75 14.039 -10.953 1 98.44 266 ASP B CA 1
ATOM 4908 C C . ASP B 1 266 ? 20.016 15.039 -10.07 1 98.44 266 ASP B C 1
ATOM 4910 O O . ASP B 1 266 ? 19.984 16.234 -10.375 1 98.44 266 ASP B O 1
ATOM 4914 N N . ILE B 1 267 ? 19.484 14.531 -8.945 1 98.12 267 ILE B N 1
ATOM 4915 C CA . ILE B 1 267 ? 18.422 15.234 -8.234 1 98.12 267 ILE B CA 1
ATOM 4916 C C . ILE B 1 267 ? 18.859 15.5 -6.793 1 98.12 267 ILE B C 1
ATOM 4918 O O . ILE B 1 267 ? 19.406 14.617 -6.133 1 98.12 267 ILE B O 1
ATOM 4922 N N . PRO B 1 268 ? 18.656 16.781 -6.367 1 98.5 268 PRO B N 1
ATOM 4923 C CA . PRO B 1 268 ? 18.812 16.984 -4.926 1 98.5 268 PRO B CA 1
ATOM 4924 C C . PRO B 1 268 ? 17.766 16.234 -4.105 1 98.5 268 PRO B C 1
ATOM 4926 O O . PRO B 1 268 ? 16.578 16.219 -4.465 1 98.5 268 PRO B O 1
ATOM 4929 N N . VAL B 1 269 ? 18.188 15.57 -3.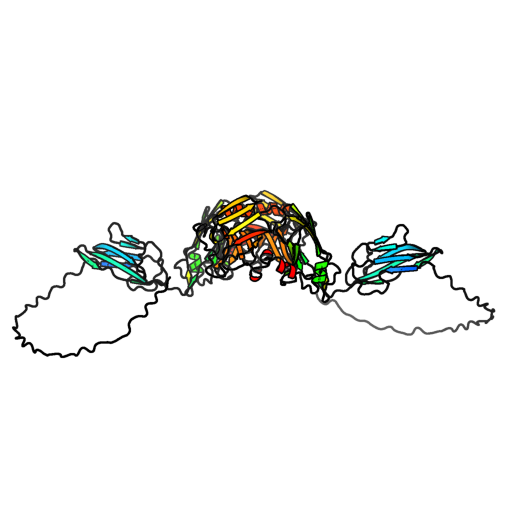014 1 98.62 269 VAL B N 1
ATOM 4930 C CA . VAL B 1 269 ? 17.281 14.781 -2.193 1 98.62 269 VAL B CA 1
ATOM 4931 C C . VAL B 1 269 ? 17.625 14.953 -0.718 1 98.62 269 VAL B C 1
ATOM 4933 O O . VAL B 1 269 ? 18.641 15.562 -0.383 1 98.62 269 VAL B O 1
ATOM 4936 N N . SER B 1 270 ? 16.75 14.508 0.127 1 98.5 270 SER B N 1
ATOM 4937 C CA . SER B 1 270 ? 17 14.352 1.556 1 98.5 270 SER B CA 1
ATOM 4938 C C . SER B 1 270 ? 16.828 12.898 1.989 1 98.5 270 SER B C 1
ATOM 4940 O O . SER B 1 270 ? 15.805 12.273 1.707 1 98.5 270 SER B O 1
ATOM 4942 N N . TYR B 1 271 ? 17.859 12.367 2.639 1 98.12 271 TYR B N 1
ATOM 4943 C CA . TYR B 1 271 ? 17.844 11.008 3.166 1 98.12 271 TYR B CA 1
ATOM 4944 C C . TYR B 1 271 ? 17.438 11 4.637 1 98.12 271 TYR B C 1
ATOM 4946 O O . TYR B 1 271 ? 17.062 12.031 5.191 1 98.12 271 TYR B O 1
ATOM 4954 N N . GLY B 1 272 ? 17.5 9.781 5.168 1 96.62 272 GLY B N 1
ATOM 4955 C CA . GLY B 1 272 ? 17.25 9.664 6.598 1 96.62 272 GLY B CA 1
ATOM 4956 C C . GLY B 1 272 ? 18.203 10.477 7.445 1 96.62 272 GLY B C 1
ATOM 4957 O O . GLY B 1 272 ? 19.406 10.531 7.156 1 96.62 272 GLY B O 1
ATOM 4958 N N . GLU B 1 273 ? 17.672 11.023 8.484 1 95.56 273 GLU B N 1
ATOM 4959 C CA . GLU B 1 273 ? 18.438 11.883 9.383 1 95.56 273 GLU B CA 1
ATOM 4960 C C . GLU B 1 273 ? 19.594 11.117 10.023 1 95.56 273 GLU B C 1
ATOM 4962 O O . GLU B 1 273 ? 20.672 11.672 10.242 1 95.56 273 GLU B O 1
ATOM 4967 N N . GLY B 1 274 ? 19.328 9.828 10.367 1 94.19 274 GLY B N 1
ATOM 4968 C CA . GLY B 1 274 ? 20.375 8.977 10.914 1 94.19 274 GLY B CA 1
ATOM 4969 C C . GLY B 1 274 ? 20.656 9.258 12.375 1 94.19 274 GLY B C 1
ATOM 4970 O O . GLY B 1 274 ? 21.641 8.758 12.93 1 94.19 274 GLY B O 1
ATOM 4971 N N . ASN B 1 275 ? 19.859 10.031 13.023 1 94.31 275 ASN B N 1
ATOM 4972 C CA . ASN B 1 275 ? 20.047 10.336 14.438 1 94.31 275 ASN B CA 1
ATOM 4973 C C . ASN B 1 275 ? 19.641 9.172 15.328 1 94.31 275 ASN B C 1
ATOM 4975 O O . ASN B 1 275 ? 20.125 9.039 16.453 1 94.31 275 ASN B O 1
ATOM 4979 N N . GLU B 1 276 ? 18.734 8.367 14.898 1 93.38 276 GLU B N 1
ATOM 4980 C CA . GLU B 1 276 ? 18.297 7.105 15.492 1 93.38 276 GLU B CA 1
ATOM 4981 C C . GLU B 1 276 ? 18.188 6.008 14.438 1 93.38 276 GLU B C 1
ATOM 4983 O O . GLU B 1 276 ? 18.016 6.297 13.25 1 93.38 276 GLU B O 1
ATOM 4988 N N . PRO B 1 277 ? 18.188 4.797 14.883 1 92.19 277 PRO B N 1
ATOM 4989 C CA . PRO B 1 277 ? 18.172 3.684 13.93 1 92.19 277 PRO B CA 1
ATOM 4990 C C . PRO B 1 277 ? 16.984 3.729 12.977 1 92.19 277 PRO B C 1
ATOM 4992 O O . PRO B 1 277 ? 17.125 3.424 11.797 1 92.19 277 PRO B O 1
ATOM 4995 N N . ARG B 1 278 ? 15.891 4.109 13.43 1 89.12 278 ARG B N 1
ATOM 4996 C CA . ARG B 1 278 ? 14.68 4.117 12.617 1 89.12 278 ARG B CA 1
ATOM 4997 C C . ARG B 1 278 ? 14.75 5.184 11.531 1 89.12 278 ARG B C 1
ATOM 4999 O O . ARG B 1 278 ? 13.969 5.16 10.578 1 89.12 278 ARG B O 1
ATOM 5006 N N . ASN B 1 279 ? 15.688 6.156 11.703 1 92.88 279 ASN B N 1
ATOM 5007 C CA . ASN B 1 279 ? 15.805 7.266 10.758 1 92.88 279 ASN B CA 1
ATOM 5008 C C . ASN B 1 279 ? 16.953 7.043 9.781 1 92.88 279 ASN B C 1
ATOM 5010 O O . ASN B 1 279 ? 17.391 7.984 9.117 1 92.88 279 ASN B O 1
ATOM 5014 N N . VAL B 1 280 ? 17.375 5.863 9.711 1 95.62 280 VAL B N 1
ATOM 5015 C CA . VAL B 1 280 ? 18.5 5.578 8.828 1 95.62 280 VAL B CA 1
ATOM 5016 C C . VAL B 1 280 ? 18 4.977 7.52 1 95.62 280 VAL B C 1
ATOM 5018 O O . VAL B 1 280 ? 17.281 3.967 7.531 1 95.62 280 VAL B O 1
ATOM 5021 N N . THR B 1 281 ? 18.266 5.617 6.43 1 97 281 THR B N 1
ATOM 5022 C CA . THR B 1 281 ? 18.156 4.922 5.152 1 97 281 THR B CA 1
ATOM 5023 C C . THR B 1 281 ? 19.188 3.793 5.062 1 97 281 THR B C 1
ATOM 5025 O O . THR B 1 281 ? 20.391 4.035 5.125 1 97 281 THR B O 1
ATOM 5028 N N . ARG B 1 282 ? 18.781 2.627 4.93 1 97.19 282 ARG B N 1
ATOM 5029 C CA . ARG B 1 282 ? 19.703 1.5 4.992 1 97.19 282 ARG B CA 1
ATOM 5030 C C . ARG B 1 282 ? 20.672 1.516 3.809 1 97.19 282 ARG B C 1
ATOM 5032 O O . ARG B 1 282 ? 20.266 1.772 2.674 1 97.19 282 ARG B O 1
ATOM 5039 N N . SER B 1 283 ? 21.953 1.269 4.164 1 97.88 283 SER B N 1
ATOM 5040 C CA . SER B 1 283 ? 22.922 1.051 3.098 1 97.88 283 SER B CA 1
ATOM 5041 C C . SER B 1 283 ? 22.797 -0.357 2.523 1 97.88 283 SER B C 1
ATOM 5043 O O . SER B 1 283 ? 22.484 -1.304 3.244 1 97.88 283 SER B O 1
ATOM 5045 N N . GLY B 1 284 ? 23.094 -0.5 1.241 1 97.62 284 GLY B N 1
ATOM 5046 C CA . GLY B 1 284 ? 22.984 -1.755 0.515 1 97.62 284 GLY B CA 1
ATOM 5047 C C . GLY B 1 284 ? 22.203 -1.624 -0.78 1 97.62 284 GLY B C 1
ATOM 5048 O O . GLY B 1 284 ? 21.734 -0.534 -1.124 1 97.62 284 GLY B O 1
ATOM 5049 N N . ILE B 1 285 ? 22.109 -2.723 -1.463 1 98.06 285 ILE B N 1
ATOM 5050 C CA . ILE B 1 285 ? 21.391 -2.732 -2.73 1 98.06 285 ILE B CA 1
ATOM 5051 C C . ILE B 1 285 ? 19.938 -3.104 -2.49 1 98.06 285 ILE B C 1
ATOM 5053 O O . ILE B 1 285 ? 19.625 -4.266 -2.219 1 98.06 285 ILE B O 1
ATOM 5057 N N . HIS B 1 286 ? 19.094 -2.047 -2.541 1 97.5 286 HIS B N 1
ATOM 5058 C CA . HIS B 1 286 ? 17.641 -2.217 -2.566 1 97.5 286 HIS B CA 1
ATOM 5059 C C . HIS B 1 286 ? 17.156 -2.529 -3.975 1 97.5 286 HIS B C 1
ATOM 5061 O O . HIS B 1 286 ? 17.953 -2.666 -4.902 1 97.5 286 HIS B O 1
ATOM 5067 N N . MET B 1 287 ? 15.836 -2.73 -4.043 1 96.75 287 MET B N 1
ATOM 5068 C CA . MET B 1 287 ? 15.172 -2.93 -5.332 1 96.75 287 MET B CA 1
ATOM 5069 C C . MET B 1 287 ? 13.789 -2.281 -5.34 1 96.75 287 MET B C 1
ATOM 5071 O O . MET B 1 287 ? 13.078 -2.32 -4.336 1 96.75 287 MET B O 1
ATOM 5075 N N . VAL B 1 288 ? 13.461 -1.698 -6.484 1 97.5 288 VAL B N 1
ATOM 5076 C CA . VAL B 1 288 ? 12.102 -1.202 -6.648 1 97.5 288 VAL B CA 1
ATOM 5077 C C . VAL B 1 288 ? 11.109 -2.367 -6.59 1 97.5 288 VAL B C 1
ATOM 5079 O O . VAL B 1 288 ? 11.242 -3.336 -7.344 1 97.5 288 VAL B O 1
ATOM 5082 N N . THR B 1 289 ? 10.102 -2.195 -5.727 1 95.06 289 THR B N 1
ATOM 5083 C CA . THR B 1 289 ? 9.164 -3.301 -5.578 1 95.06 289 THR B CA 1
ATOM 5084 C C . THR B 1 289 ? 7.742 -2.85 -5.91 1 95.06 289 THR B C 1
ATOM 5086 O O . THR B 1 289 ? 6.93 -3.645 -6.383 1 95.06 289 THR B O 1
ATOM 5089 N N . GLU B 1 290 ? 7.445 -1.596 -5.598 1 94.31 290 GLU B N 1
ATOM 5090 C CA . GLU B 1 290 ? 6.102 -1.075 -5.828 1 94.31 290 GLU B CA 1
ATOM 5091 C C . GLU B 1 290 ? 6.145 0.378 -6.293 1 94.31 290 GLU B C 1
ATOM 5093 O O . GLU B 1 290 ? 7.109 1.096 -6.012 1 94.31 290 GLU B O 1
ATOM 5098 N N . LYS B 1 291 ? 5.129 0.754 -6.996 1 95.44 291 LYS B N 1
ATOM 5099 C CA . LYS B 1 291 ? 4.941 2.123 -7.465 1 95.44 291 LYS B CA 1
ATOM 5100 C C . LYS B 1 291 ? 3.541 2.633 -7.125 1 95.44 291 LYS B C 1
ATOM 5102 O O . LYS B 1 291 ? 2.545 2.076 -7.59 1 95.44 291 LYS B O 1
ATOM 5107 N N . HIS B 1 292 ? 3.527 3.639 -6.312 1 93.44 292 HIS B N 1
ATOM 5108 C CA . HIS B 1 292 ? 2.277 4.23 -5.848 1 93.44 292 HIS B CA 1
ATOM 5109 C C . HIS B 1 292 ? 2.129 5.664 -6.34 1 93.44 292 HIS B C 1
ATOM 5111 O O . HIS B 1 292 ? 2.857 6.555 -5.902 1 93.44 292 HIS B O 1
ATOM 5117 N N . GLU B 1 293 ? 1.183 5.855 -7.238 1 92.75 293 GLU B N 1
ATOM 5118 C CA . GLU B 1 293 ? 0.955 7.223 -7.699 1 92.75 293 GLU B CA 1
ATOM 5119 C C . GLU B 1 293 ? 0.314 8.078 -6.605 1 92.75 293 GLU B C 1
ATOM 5121 O O . GLU B 1 293 ? 0.694 9.234 -6.41 1 92.75 293 GLU B O 1
ATOM 5126 N N . ASP B 1 294 ? -0.67 7.539 -6.004 1 90.5 294 ASP B N 1
ATOM 5127 C CA . ASP B 1 294 ? -1.334 8.086 -4.824 1 90.5 294 ASP B CA 1
ATOM 5128 C C . ASP B 1 294 ? -1.397 7.059 -3.699 1 90.5 294 ASP B C 1
ATOM 5130 O O . ASP B 1 294 ? -1.869 5.938 -3.902 1 90.5 294 ASP B O 1
ATOM 5134 N N . PHE B 1 295 ? -0.867 7.512 -2.574 1 86.88 295 PHE B N 1
ATOM 5135 C CA . PHE B 1 295 ? -0.684 6.543 -1.498 1 86.88 295 PHE B CA 1
ATOM 5136 C C . PHE B 1 295 ? -0.917 7.195 -0.139 1 86.88 295 PHE B C 1
ATOM 5138 O O . PHE B 1 295 ? -0.446 8.305 0.111 1 86.88 295 PHE B O 1
ATOM 5145 N N . LEU B 1 296 ? -1.736 6.566 0.7 1 82.06 296 LEU B N 1
ATOM 5146 C CA . LEU B 1 296 ? -1.877 7.016 2.08 1 82.06 296 LEU B CA 1
ATOM 5147 C C . LEU B 1 296 ? -0.886 6.297 2.99 1 82.06 296 LEU B C 1
ATOM 5149 O O . LEU B 1 296 ? -1.107 5.145 3.367 1 82.06 296 LEU B O 1
ATOM 5153 N N . MET B 1 297 ? 0.15 6.953 3.369 1 83.12 297 MET B N 1
ATOM 5154 C CA . MET B 1 297 ? 1.224 6.359 4.16 1 83.12 297 MET B CA 1
ATOM 5155 C C . MET B 1 297 ? 1.013 6.621 5.648 1 83.12 297 MET B C 1
ATOM 5157 O O . MET B 1 297 ? 0.588 7.711 6.035 1 83.12 297 MET B O 1
ATOM 5161 N N . SER B 1 298 ? 1.239 5.648 6.457 1 77.19 298 SER B N 1
ATOM 5162 C CA . SER B 1 298 ? 1.191 5.758 7.91 1 77.19 298 SER B CA 1
ATOM 5163 C C . SER B 1 298 ? 2.516 5.336 8.539 1 77.19 298 SER B C 1
ATOM 5165 O O . SER B 1 298 ? 3.146 4.379 8.086 1 77.19 298 SER B O 1
ATOM 5167 N N . ASN B 1 299 ? 3.049 6.086 9.422 1 74.31 299 ASN B N 1
ATOM 5168 C CA . ASN B 1 299 ? 4.188 5.777 10.281 1 74.31 299 ASN B CA 1
ATOM 5169 C C . ASN B 1 299 ? 3.908 6.148 11.734 1 74.31 299 ASN B C 1
ATOM 5171 O O . ASN B 1 299 ? 4.488 7.098 12.258 1 74.31 299 ASN B O 1
ATOM 5175 N N . PRO B 1 300 ? 3.057 5.375 12.336 1 68.75 300 PRO B N 1
ATOM 5176 C CA . PRO B 1 300 ? 2.734 5.688 13.734 1 68.75 300 PRO B CA 1
ATOM 5177 C C . PRO B 1 300 ? 3.961 5.656 14.641 1 68.75 300 PRO B C 1
ATOM 5179 O O . PRO B 1 300 ? 4.859 4.836 14.438 1 68.75 300 PRO B O 1
ATOM 5182 N N . PRO B 1 301 ? 4.117 6.492 15.594 1 66.62 301 PRO B N 1
ATOM 5183 C CA . PRO B 1 301 ? 3.068 7.438 15.977 1 66.62 301 PRO B CA 1
ATOM 5184 C C . PRO B 1 301 ? 3.207 8.789 15.289 1 66.62 301 PRO B C 1
ATOM 5186 O O . PRO B 1 301 ? 2.594 9.773 15.711 1 66.62 301 PRO B O 1
ATOM 5189 N N . PHE B 1 302 ? 4.023 8.844 14.344 1 70 302 PHE B N 1
ATOM 5190 C CA . PHE B 1 302 ? 4.414 10.148 13.812 1 70 302 PHE B CA 1
ATOM 5191 C C . PHE B 1 302 ? 3.312 10.727 12.93 1 70 302 PHE B C 1
ATOM 5193 O O . PHE B 1 302 ? 2.938 11.891 13.078 1 70 302 PHE B O 1
ATOM 5200 N N . TYR B 1 303 ? 2.811 9.93 12.086 1 72.06 303 TYR B N 1
ATOM 5201 C CA . TYR B 1 303 ? 1.714 10.383 11.242 1 72.06 303 TYR B CA 1
ATOM 5202 C C . TYR B 1 303 ? 0.888 9.203 10.742 1 72.06 303 TYR B C 1
ATOM 5204 O O . TYR B 1 303 ? 1.373 8.07 10.703 1 72.06 303 TYR B O 1
ATOM 5212 N N . GLU B 1 304 ? -0.364 9.539 10.477 1 73.94 304 GLU B N 1
ATOM 5213 C CA . GLU B 1 304 ? -1.301 8.539 9.969 1 73.94 304 GLU B CA 1
ATOM 5214 C C . GLU B 1 304 ? -2.027 9.047 8.727 1 73.94 304 GLU B C 1
ATOM 5216 O O . GLU B 1 304 ? -2.547 10.164 8.711 1 73.94 304 GLU B O 1
ATOM 5221 N N . ASN B 1 305 ? -2.006 8.18 7.727 1 76.81 305 ASN B N 1
ATOM 5222 C CA . ASN B 1 305 ? -2.775 8.398 6.508 1 76.81 305 ASN B CA 1
ATOM 5223 C C . ASN B 1 305 ? -2.385 9.703 5.824 1 76.81 305 ASN B C 1
ATOM 5225 O O . ASN B 1 305 ? -3.252 10.492 5.438 1 76.81 305 ASN B O 1
ATOM 5229 N N . VAL B 1 306 ? -1.114 9.914 5.773 1 78.38 306 VAL B N 1
ATOM 5230 C CA . VAL B 1 306 ? -0.637 11.07 5.027 1 78.38 306 VAL B CA 1
ATOM 5231 C C . VAL B 1 306 ? -0.537 10.727 3.545 1 78.38 306 VAL B C 1
ATOM 5233 O O . VAL B 1 306 ? 0.068 9.719 3.176 1 78.38 306 VAL B O 1
ATOM 5236 N N . ARG B 1 307 ? -1.177 11.594 2.832 1 83.06 307 ARG B N 1
ATOM 5237 C CA . ARG B 1 307 ? -1.174 11.344 1.395 1 83.06 307 ARG B CA 1
ATOM 5238 C C . ARG B 1 307 ? 0.201 11.617 0.793 1 83.06 307 ARG B C 1
ATOM 5240 O O . ARG B 1 307 ? 0.748 12.711 0.951 1 83.06 307 ARG B O 1
ATOM 5247 N N . GLU B 1 308 ? 0.746 10.609 0.169 1 88.69 308 GLU B N 1
ATOM 5248 C CA . GLU B 1 308 ? 2.008 10.703 -0.559 1 88.69 308 GLU B CA 1
ATOM 5249 C C . GLU B 1 308 ? 1.803 10.469 -2.053 1 88.69 308 GLU B C 1
ATOM 5251 O O . GLU B 1 308 ? 0.996 9.625 -2.447 1 88.69 308 GLU B O 1
ATOM 5256 N N . ARG B 1 309 ? 2.504 11.344 -2.816 1 91 309 ARG B N 1
ATOM 5257 C CA . ARG B 1 309 ? 2.406 11.195 -4.266 1 91 309 ARG B CA 1
ATOM 5258 C C . ARG B 1 309 ? 3.701 10.641 -4.852 1 91 309 ARG B C 1
ATOM 5260 O O . ARG B 1 309 ? 4.789 10.945 -4.359 1 91 309 ARG B O 1
ATOM 5267 N N . TRP B 1 310 ? 3.574 9.844 -5.918 1 95.38 310 TRP B N 1
ATOM 5268 C CA . TRP B 1 310 ? 4.688 9.32 -6.703 1 95.38 310 TRP B CA 1
ATOM 5269 C C . TRP B 1 310 ? 5.668 8.562 -5.812 1 95.38 310 TRP B C 1
ATOM 5271 O O . TRP B 1 310 ? 6.867 8.852 -5.82 1 95.38 310 TRP B O 1
ATOM 5281 N N . ALA B 1 311 ? 5.125 7.652 -5.023 1 96 311 ALA B N 1
ATOM 5282 C CA . ALA B 1 311 ? 5.938 6.898 -4.07 1 96 311 ALA B CA 1
ATOM 5283 C C . ALA B 1 311 ? 6.406 5.578 -4.676 1 96 311 ALA B C 1
ATOM 5285 O O . ALA B 1 311 ? 5.594 4.789 -5.164 1 96 311 ALA B O 1
ATOM 5286 N N . VAL B 1 312 ? 7.691 5.363 -4.676 1 97.5 312 VAL B N 1
ATOM 5287 C CA . VAL B 1 312 ? 8.32 4.125 -5.125 1 97.5 312 VAL B CA 1
ATOM 5288 C C . VAL B 1 312 ? 8.891 3.371 -3.928 1 97.5 312 VAL B C 1
ATOM 5290 O O . VAL B 1 312 ? 9.805 3.855 -3.26 1 97.5 312 VAL B O 1
ATOM 5293 N N . ARG B 1 313 ? 8.336 2.205 -3.668 1 95.88 313 ARG B N 1
ATOM 5294 C CA . ARG B 1 313 ? 8.836 1.41 -2.553 1 95.88 313 ARG B CA 1
ATOM 5295 C C . ARG B 1 313 ? 10.148 0.722 -2.918 1 95.88 313 ARG B C 1
ATOM 5297 O O . ARG B 1 313 ? 10.273 0.143 -4 1 95.88 313 ARG B O 1
ATOM 5304 N N . ILE B 1 314 ? 11.094 0.773 -1.96 1 96.56 314 ILE B N 1
ATOM 5305 C CA . ILE B 1 314 ? 12.375 0.138 -2.248 1 96.56 314 ILE B CA 1
ATOM 5306 C C . ILE B 1 314 ? 12.703 -0.881 -1.159 1 96.56 314 ILE B C 1
ATOM 5308 O O . ILE B 1 314 ? 13.688 -1.617 -1.265 1 96.56 314 ILE B O 1
ATOM 5312 N N . SER B 1 315 ? 11.906 -0.855 -0.127 1 91 315 SER B N 1
ATOM 5313 C CA . SER B 1 315 ? 12.023 -1.877 0.908 1 91 315 SER B CA 1
ATOM 5314 C C . SER B 1 315 ? 10.742 -1.994 1.724 1 91 315 SER B C 1
ATOM 5316 O O . SER B 1 315 ? 10 -1.021 1.862 1 91 315 SER B O 1
ATOM 5318 N N . ASN B 1 316 ? 10.5 -3.176 2.252 1 80.19 316 ASN B N 1
ATOM 5319 C CA . ASN B 1 316 ? 9.289 -3.408 3.031 1 80.19 316 ASN B CA 1
ATOM 5320 C C . ASN B 1 316 ? 9.43 -2.877 4.457 1 80.19 316 ASN B C 1
ATOM 5322 O O . ASN B 1 316 ? 8.484 -2.951 5.246 1 80.19 316 ASN B O 1
ATOM 5326 N N . ASN B 1 317 ? 10.555 -2.41 4.777 1 76.69 317 ASN B N 1
ATOM 5327 C CA . ASN B 1 317 ? 10.727 -1.784 6.082 1 76.69 317 ASN B CA 1
ATOM 5328 C C . ASN B 1 317 ? 10.148 -0.373 6.109 1 76.69 317 ASN B C 1
ATOM 5330 O O . ASN B 1 317 ? 10.375 0.382 7.055 1 76.69 317 ASN B O 1
ATOM 5334 N N . GLY B 1 318 ? 9.586 -0.037 5.027 1 83.12 318 GLY B N 1
ATOM 5335 C CA . GLY B 1 318 ? 8.953 1.273 4.992 1 83.12 318 GLY B CA 1
ATOM 5336 C C . GLY B 1 318 ? 9.773 2.311 4.254 1 83.12 318 GLY B C 1
ATOM 5337 O O . GLY B 1 318 ? 9.57 3.514 4.43 1 83.12 318 GLY B O 1
ATOM 5338 N N . GLU B 1 319 ? 10.703 1.933 3.469 1 92.38 319 GLU B N 1
ATOM 5339 C CA . GLU B 1 319 ? 11.523 2.891 2.738 1 92.38 319 GLU B CA 1
ATOM 5340 C C . GLU B 1 319 ? 10.969 3.146 1.342 1 92.38 319 GLU B C 1
ATOM 5342 O O . GLU B 1 319 ? 10.727 2.207 0.581 1 92.38 319 GLU B O 1
ATOM 5347 N N . PHE B 1 320 ? 10.797 4.426 1.093 1 96.12 320 PHE B N 1
ATOM 5348 C CA . PHE B 1 320 ? 10.281 4.891 -0.192 1 96.12 320 PHE B CA 1
ATOM 5349 C C . PHE B 1 320 ? 11.164 6 -0.755 1 96.12 320 PHE B C 1
ATOM 5351 O O . PHE B 1 320 ? 11.883 6.66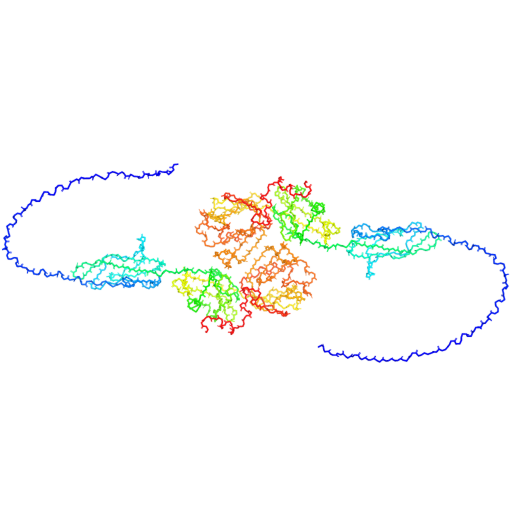8 -0.01 1 96.12 320 PHE B O 1
ATOM 5358 N N . ILE B 1 321 ? 11.18 6.074 -2.012 1 97.62 321 ILE B N 1
ATOM 5359 C CA . ILE B 1 321 ? 11.539 7.297 -2.719 1 97.62 321 ILE B CA 1
ATOM 5360 C C . ILE B 1 321 ? 10.273 8.047 -3.131 1 97.62 321 ILE B C 1
ATOM 5362 O O . ILE B 1 321 ? 9.461 7.523 -3.896 1 97.62 321 ILE B O 1
ATOM 5366 N N . HIS B 1 322 ? 10.07 9.234 -2.627 1 96.56 322 HIS B N 1
ATOM 5367 C CA . HIS B 1 322 ? 8.781 9.867 -2.885 1 96.56 322 HIS B CA 1
ATOM 5368 C C . HIS B 1 322 ? 8.859 11.383 -2.732 1 96.56 322 HIS B C 1
ATOM 5370 O O . HIS B 1 322 ? 9.844 11.898 -2.199 1 96.56 322 HIS B O 1
ATOM 5376 N N . ALA B 1 323 ? 7.816 12.07 -3.199 1 94.88 323 ALA B N 1
ATOM 5377 C CA . ALA B 1 323 ? 7.691 13.516 -3.029 1 94.88 323 ALA B CA 1
ATOM 5378 C C . ALA B 1 323 ? 7.383 13.867 -1.578 1 94.88 323 ALA B C 1
ATOM 5380 O O . ALA B 1 323 ? 6.609 13.18 -0.914 1 94.88 323 ALA B O 1
ATOM 5381 N N . ASN B 1 324 ? 8.047 14.898 -1.114 1 92 324 ASN B N 1
ATOM 5382 C CA . ASN B 1 324 ? 7.695 15.492 0.171 1 92 324 ASN B CA 1
ATOM 5383 C C . ASN B 1 324 ? 7.898 17 0.167 1 92 324 ASN B C 1
ATOM 5385 O O . ASN B 1 324 ? 9.016 17.484 0.357 1 92 324 ASN B O 1
ATOM 5389 N N . PRO B 1 325 ? 6.855 17.719 0.089 1 86.25 325 PRO B N 1
ATOM 5390 C CA . PRO B 1 325 ? 6.969 19.172 0.049 1 86.25 325 PRO B CA 1
ATOM 5391 C C . PRO B 1 325 ? 7.551 19.75 1.335 1 86.25 325 PRO B C 1
ATOM 5393 O O . PRO B 1 325 ? 8.148 20.828 1.312 1 86.25 325 PRO B O 1
ATOM 5396 N N . GLU B 1 326 ? 7.445 19.078 2.395 1 84.19 326 GLU B N 1
ATOM 5397 C CA . GLU B 1 326 ? 7.887 19.578 3.689 1 84.19 326 GLU B CA 1
ATOM 5398 C C . GLU B 1 326 ? 9.414 19.594 3.785 1 84.19 326 GLU B C 1
ATOM 5400 O O . GLU B 1 326 ? 9.977 20.219 4.684 1 84.19 326 GLU B O 1
ATOM 5405 N N . THR B 1 327 ? 10.062 18.891 2.859 1 91.88 327 THR B N 1
ATOM 5406 C CA . THR B 1 327 ? 11.523 18.828 2.936 1 91.88 327 THR B CA 1
ATOM 5407 C C . THR B 1 327 ? 12.156 19.578 1.77 1 91.88 327 THR B C 1
ATOM 5409 O O . THR B 1 327 ? 13.367 19.5 1.557 1 91.88 327 THR B O 1
ATOM 5412 N N . LEU B 1 328 ? 11.414 20.297 0.987 1 91.75 328 LEU B N 1
ATOM 5413 C CA . LEU B 1 328 ? 11.922 20.969 -0.2 1 91.75 328 LEU B CA 1
ATOM 5414 C C . LEU B 1 328 ? 13.086 21.891 0.154 1 91.75 328 LEU B C 1
ATOM 5416 O O . LEU B 1 328 ? 14.078 21.953 -0.578 1 91.75 328 LEU B O 1
ATOM 5420 N N . GLY B 1 329 ? 12.992 22.562 1.256 1 94.38 329 GLY B N 1
ATOM 5421 C CA . GLY B 1 329 ? 13.984 23.562 1.631 1 94.38 329 GLY B CA 1
ATOM 5422 C C . GLY B 1 329 ? 15.328 22.969 2.004 1 94.38 329 GLY B C 1
ATOM 5423 O O . GLY B 1 329 ? 16.344 23.672 2.031 1 94.38 329 GLY B O 1
ATOM 5424 N N . VAL B 1 330 ? 15.305 21.672 2.26 1 95.88 330 VAL B N 1
ATOM 5425 C CA . VAL B 1 330 ? 16.562 21.094 2.742 1 95.88 330 VAL B CA 1
ATOM 5426 C C . VAL B 1 330 ? 17.062 20.062 1.744 1 95.88 330 VAL B C 1
ATOM 5428 O O . VAL B 1 330 ? 18.156 19.516 1.918 1 95.88 330 VAL B O 1
ATOM 5431 N N . GLN B 1 331 ? 16.359 19.75 0.735 1 96.62 331 GLN B N 1
ATOM 5432 C CA . GLN B 1 331 ? 16.844 18.828 -0.294 1 96.62 331 GLN B CA 1
ATOM 5433 C C . GLN B 1 331 ? 18.125 19.328 -0.943 1 96.62 331 GLN B C 1
ATOM 5435 O O . GLN B 1 331 ? 18.203 20.5 -1.323 1 96.62 331 GLN B O 1
ATOM 5440 N N . GLY B 1 332 ? 19.125 18.453 -1.021 1 97.44 332 GLY B N 1
ATOM 5441 C CA . GLY B 1 332 ? 20.422 18.844 -1.58 1 97.44 332 GLY B CA 1
ATOM 5442 C C . GLY B 1 332 ? 21.391 19.375 -0.539 1 97.44 332 GLY B C 1
ATOM 5443 O O . GLY B 1 332 ? 22.547 19.656 -0.85 1 97.44 332 GLY B 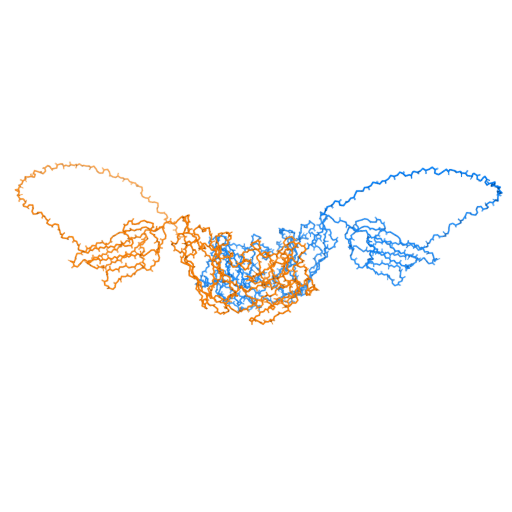O 1
ATOM 5444 N N . SER B 1 333 ? 20.859 19.422 0.754 1 97.19 333 SER B N 1
ATOM 5445 C CA . SER B 1 333 ? 21.734 20.062 1.728 1 97.19 333 SER B CA 1
ATOM 5446 C C . SER B 1 333 ? 21.75 19.297 3.045 1 97.19 333 SER B C 1
ATOM 5448 O O . SER B 1 333 ? 22.781 19.234 3.723 1 97.19 333 SER B O 1
ATOM 5450 N N . SER B 1 334 ? 20.625 18.766 3.441 1 96.88 334 SER B N 1
ATOM 5451 C CA . SER B 1 334 ? 20.562 18.078 4.723 1 96.88 334 SER B CA 1
ATOM 5452 C C . SER B 1 334 ? 19.641 16.859 4.641 1 96.88 334 SER B C 1
ATOM 5454 O O . SER B 1 334 ? 18.688 16.844 3.852 1 96.88 334 SER B O 1
ATOM 5456 N N . ASN B 1 335 ? 19.984 15.867 5.512 1 97 335 ASN B N 1
ATOM 5457 C CA . ASN B 1 335 ? 19.141 14.703 5.703 1 97 335 ASN B CA 1
ATOM 5458 C C . ASN B 1 335 ? 18.25 14.844 6.934 1 97 335 ASN B C 1
ATOM 5460 O O . ASN B 1 335 ? 18.75 15.016 8.047 1 97 335 ASN B O 1
ATOM 5464 N N . VAL B 1 336 ? 16.922 14.758 6.668 1 94.44 336 VAL B N 1
ATOM 5465 C CA . VAL B 1 336 ? 16.078 15.062 7.812 1 94.44 336 VAL B CA 1
ATOM 5466 C C . VAL B 1 336 ? 14.938 14.047 7.898 1 94.44 336 VAL B C 1
ATOM 5468 O O . VAL B 1 336 ? 14.039 14.18 8.727 1 94.44 336 VAL B O 1
ATOM 5471 N N . THR B 1 337 ? 14.906 13.016 7.051 1 92.81 337 THR B N 1
ATOM 5472 C CA . THR B 1 337 ? 13.742 12.141 6.957 1 92.81 337 THR B CA 1
ATOM 5473 C C . THR B 1 337 ? 13.852 10.984 7.953 1 92.81 337 THR B C 1
ATOM 5475 O O . THR B 1 337 ? 14.852 10.875 8.68 1 92.81 337 THR B O 1
ATOM 5478 N N . ASN B 1 338 ? 12.805 10.141 8 1 90 338 ASN B N 1
ATOM 5479 C CA . ASN B 1 338 ? 12.781 8.945 8.844 1 90 338 ASN B CA 1
ATOM 5480 C C . ASN B 1 338 ? 13.281 7.719 8.094 1 90 338 ASN B C 1
ATOM 5482 O O . ASN B 1 338 ? 12.945 6.586 8.453 1 90 338 ASN B O 1
ATOM 5486 N N . GLY B 1 339 ? 14 7.902 7.02 1 92.25 339 GLY B N 1
ATOM 5487 C CA . GLY B 1 339 ? 14.555 6.77 6.301 1 92.25 339 GLY B CA 1
ATOM 5488 C C . GLY B 1 339 ? 14.25 6.785 4.816 1 92.25 339 GLY B C 1
ATOM 5489 O O . GLY B 1 339 ? 14.969 6.188 4.02 1 92.25 339 GLY B O 1
ATOM 5490 N N . CYS B 1 340 ? 13.211 7.555 4.457 1 94.88 340 CYS B N 1
ATOM 5491 C CA . CYS B 1 340 ? 12.828 7.641 3.053 1 94.88 340 CYS B CA 1
ATOM 5492 C C . CYS B 1 340 ? 13.695 8.648 2.309 1 94.88 340 CYS B C 1
ATOM 5494 O O . CYS B 1 340 ? 14.445 9.398 2.93 1 94.88 340 CYS B O 1
ATOM 5496 N N . ILE B 1 341 ? 13.656 8.523 1.077 1 97.5 341 ILE B N 1
ATOM 5497 C CA . ILE B 1 341 ? 14.336 9.5 0.232 1 97.5 341 ILE B CA 1
ATOM 5498 C C . ILE B 1 341 ? 13.32 10.492 -0.335 1 97.5 341 ILE B C 1
ATOM 5500 O O . ILE B 1 341 ? 12.453 10.109 -1.126 1 97.5 341 ILE B O 1
ATOM 5504 N N . ASN B 1 342 ? 13.461 11.719 0.056 1 97.5 342 ASN B N 1
ATOM 5505 C CA . ASN B 1 342 ? 12.5 12.742 -0.327 1 97.5 342 ASN B CA 1
ATOM 5506 C C . ASN B 1 342 ? 12.977 13.547 -1.534 1 97.5 342 ASN B C 1
ATOM 5508 O O . ASN B 1 342 ? 14.133 13.961 -1.59 1 97.5 342 ASN B O 1
ATOM 5512 N N . LEU B 1 343 ? 12.039 13.703 -2.473 1 98 343 LEU B N 1
ATOM 5513 C CA . LEU B 1 343 ? 12.25 14.508 -3.674 1 98 343 LEU B CA 1
ATOM 5514 C C . LEU B 1 343 ? 11.211 15.625 -3.762 1 98 343 LEU B C 1
ATOM 5516 O O . LEU B 1 343 ? 10.234 15.633 -3.014 1 98 343 LEU B O 1
ATOM 5520 N N . SER B 1 344 ? 11.547 16.578 -4.715 1 96.5 344 SER B N 1
ATOM 5521 C CA . SER B 1 344 ? 10.492 17.516 -5.094 1 96.5 344 SER B CA 1
ATOM 5522 C C . SER B 1 344 ? 9.367 16.828 -5.844 1 96.5 344 SER B C 1
ATOM 5524 O O . SER B 1 344 ? 9.547 15.711 -6.344 1 96.5 344 SER B O 1
ATOM 5526 N N . LEU B 1 345 ? 8.211 17.469 -5.895 1 93.44 345 LEU B N 1
ATOM 5527 C CA . LEU B 1 345 ? 7.062 16.891 -6.586 1 93.44 345 LEU B CA 1
ATOM 5528 C C . LEU B 1 345 ? 7.402 16.594 -8.039 1 93.44 345 LEU B C 1
ATOM 5530 O O . LEU B 1 345 ? 7.121 15.492 -8.539 1 93.44 345 LEU B O 1
ATOM 5534 N N . GLY B 1 346 ? 7.988 17.531 -8.688 1 95.81 346 GLY B N 1
ATOM 5535 C CA . GLY B 1 346 ? 8.352 17.344 -10.086 1 95.81 346 GLY B CA 1
ATOM 5536 C C . GLY B 1 346 ? 9.367 16.234 -10.297 1 95.81 346 GLY B C 1
ATOM 5537 O O . GLY B 1 346 ? 9.203 15.406 -11.203 1 95.81 346 GLY B O 1
ATOM 5538 N N . ASP B 1 347 ? 10.391 16.188 -9.461 1 97.75 347 ASP B N 1
ATOM 5539 C CA . ASP B 1 347 ? 11.43 15.172 -9.586 1 97.75 347 ASP B CA 1
ATOM 5540 C C . ASP B 1 347 ? 10.883 13.781 -9.281 1 97.75 347 ASP B C 1
ATOM 5542 O O . ASP B 1 347 ? 11.227 12.805 -9.961 1 97.75 347 ASP B O 1
ATOM 5546 N N . ALA B 1 348 ? 10.039 13.75 -8.242 1 97.75 348 ALA B N 1
ATOM 5547 C CA . ALA B 1 348 ? 9.43 12.469 -7.879 1 97.75 348 ALA B CA 1
ATOM 5548 C C . ALA B 1 348 ? 8.562 11.93 -9.016 1 97.75 348 ALA B C 1
ATOM 5550 O O . ALA B 1 348 ? 8.594 10.734 -9.305 1 97.75 348 ALA B O 1
ATOM 5551 N N . GLN B 1 349 ? 7.836 12.82 -9.656 1 95.69 349 GLN B N 1
ATOM 5552 C CA . GLN B 1 349 ? 7 12.414 -10.781 1 95.69 349 GLN B CA 1
ATOM 5553 C C . GLN B 1 349 ? 7.848 11.898 -11.945 1 95.69 349 GLN B C 1
ATOM 5555 O O . GLN B 1 349 ? 7.512 10.891 -12.562 1 95.69 349 GLN B O 1
ATOM 5560 N N . GLN B 1 350 ? 8.867 12.602 -12.227 1 97.44 350 GLN B N 1
ATOM 5561 C CA . GLN B 1 350 ? 9.758 12.18 -13.305 1 97.44 350 GLN B CA 1
ATOM 5562 C C . GLN B 1 350 ? 10.375 10.82 -12.992 1 97.44 350 GLN B C 1
ATOM 5564 O O . GLN B 1 350 ? 10.367 9.922 -13.836 1 97.44 350 GLN B O 1
ATOM 5569 N N . PHE B 1 351 ? 10.961 10.695 -11.797 1 98.62 351 PHE B N 1
ATOM 5570 C CA . PHE B 1 351 ? 11.562 9.43 -11.406 1 98.62 351 PHE B CA 1
ATOM 5571 C C . PHE B 1 351 ? 10.539 8.297 -11.477 1 98.62 351 PHE B C 1
ATOM 5573 O O . PHE B 1 351 ? 10.836 7.215 -11.969 1 98.62 351 PHE B O 1
ATOM 5580 N N . PHE B 1 352 ? 9.359 8.539 -10.93 1 97.94 352 PHE B N 1
ATOM 5581 C CA . PHE B 1 352 ? 8.273 7.57 -10.938 1 97.94 352 PHE B CA 1
ATOM 5582 C C . PHE B 1 352 ? 8.039 7.027 -12.336 1 97.94 352 PHE B C 1
ATOM 5584 O O . PHE B 1 352 ? 7.836 5.824 -12.516 1 97.94 352 PHE B O 1
ATOM 5591 N N . GLY B 1 353 ? 8.102 7.867 -13.266 1 96.44 353 GLY B N 1
ATOM 5592 C CA . GLY B 1 353 ? 7.867 7.492 -14.648 1 96.44 353 GLY B CA 1
ATOM 5593 C C . GLY B 1 353 ? 8.953 6.594 -15.219 1 96.44 353 GLY B C 1
ATOM 5594 O O . GLY B 1 353 ? 8.719 5.867 -16.188 1 96.44 353 GLY B O 1
ATOM 5595 N N . THR B 1 354 ? 10.109 6.617 -14.594 1 97.75 354 THR B N 1
ATOM 5596 C CA . THR B 1 354 ? 11.219 5.836 -15.125 1 97.75 354 THR B CA 1
ATOM 5597 C C . THR B 1 354 ? 11.367 4.516 -14.375 1 97.75 354 THR B C 1
ATOM 5599 O O . THR B 1 354 ? 11.938 3.555 -14.898 1 97.75 354 THR B O 1
ATOM 5602 N N . ALA B 1 355 ? 10.922 4.441 -13.172 1 98 355 ALA B N 1
ATOM 5603 C CA . ALA B 1 355 ? 11.18 3.312 -12.281 1 98 355 ALA B CA 1
ATOM 5604 C C . ALA B 1 355 ? 10.414 2.072 -12.734 1 98 355 ALA B C 1
ATOM 5606 O O . ALA B 1 355 ? 9.344 2.18 -13.336 1 98 355 ALA B O 1
ATOM 5607 N N . MET B 1 356 ? 11 0.921 -12.492 1 96.25 356 MET B N 1
ATOM 5608 C CA . MET B 1 356 ? 10.391 -0.368 -12.797 1 96.25 356 MET B CA 1
ATOM 5609 C C . MET B 1 356 ? 10.711 -1.393 -11.711 1 96.25 356 MET B C 1
ATOM 5611 O O . MET B 1 356 ? 11.797 -1.359 -11.125 1 96.25 356 MET B O 1
ATOM 5615 N N . TYR B 1 357 ? 9.688 -2.281 -11.461 1 95.81 357 TYR B N 1
ATOM 5616 C CA . TYR B 1 357 ? 9.977 -3.391 -10.562 1 95.81 357 TYR B CA 1
ATOM 5617 C C . TYR B 1 357 ? 11.289 -4.074 -10.93 1 95.81 357 TYR B C 1
ATOM 5619 O O . TYR B 1 357 ? 11.5 -4.434 -12.094 1 95.81 357 TYR B O 1
ATOM 5627 N N . GLY B 1 358 ? 12.164 -4.215 -9.953 1 97.69 358 GLY B N 1
ATOM 5628 C CA . GLY B 1 358 ? 13.406 -4.93 -10.203 1 97.69 358 GLY B CA 1
ATOM 5629 C C . GLY B 1 358 ? 14.586 -4.004 -10.445 1 97.69 358 GLY B C 1
ATOM 5630 O O . GLY B 1 358 ? 15.727 -4.457 -10.523 1 97.69 358 GLY B O 1
ATOM 5631 N N . ASP B 1 359 ? 14.344 -2.713 -10.602 1 98.62 359 ASP B N 1
ATOM 5632 C CA . ASP B 1 359 ? 15.469 -1.783 -10.688 1 98.62 359 ASP B CA 1
ATOM 5633 C C . ASP B 1 359 ? 16.25 -1.75 -9.383 1 98.62 359 ASP B C 1
ATOM 5635 O O . ASP B 1 359 ? 15.672 -1.615 -8.305 1 98.62 359 ASP B O 1
ATOM 5639 N N . PRO B 1 360 ? 17.562 -1.818 -9.516 1 98.81 360 PRO B N 1
ATOM 5640 C CA . PRO B 1 360 ? 18.344 -1.696 -8.281 1 98.81 360 PRO B CA 1
ATOM 5641 C C . PRO B 1 360 ? 18.484 -0.25 -7.812 1 98.81 360 PRO B C 1
ATOM 5643 O O . PRO B 1 360 ? 18.578 0.664 -8.633 1 98.81 360 PRO B O 1
ATOM 5646 N N . VAL B 1 361 ? 18.406 -0.072 -6.52 1 98.81 361 VAL B N 1
ATOM 5647 C CA . VAL B 1 361 ? 18.703 1.177 -5.824 1 98.81 361 VAL B CA 1
ATOM 5648 C C . VAL B 1 361 ? 19.875 0.972 -4.871 1 98.81 361 VAL B C 1
ATOM 5650 O O . VAL B 1 361 ? 19.734 0.343 -3.82 1 98.81 361 VAL B O 1
ATOM 5653 N N . GLU B 1 362 ? 21.016 1.534 -5.25 1 98.75 362 GLU B N 1
ATOM 5654 C CA . GLU B 1 362 ? 22.25 1.345 -4.484 1 98.75 362 GLU B CA 1
ATOM 5655 C C . GLU B 1 362 ? 22.469 2.488 -3.498 1 98.75 362 GLU B C 1
ATOM 5657 O O . GLU B 1 362 ? 22.922 3.566 -3.883 1 98.75 362 GLU B O 1
ATOM 5662 N N . VAL B 1 363 ? 22.156 2.211 -2.262 1 98.62 363 VAL B N 1
ATOM 5663 C CA . VAL B 1 363 ? 22.312 3.223 -1.222 1 98.62 363 VAL B CA 1
ATOM 5664 C C . VAL B 1 363 ? 23.641 3.023 -0.501 1 98.62 363 VAL B C 1
ATOM 5666 O O . VAL B 1 363 ? 24 1.898 -0.148 1 98.62 363 VAL B O 1
ATOM 5669 N N . THR B 1 364 ? 24.406 4.078 -0.299 1 98.62 364 THR B N 1
ATOM 5670 C CA . THR B 1 364 ? 25.672 4.023 0.42 1 98.62 364 THR B CA 1
ATOM 5671 C C . THR B 1 364 ? 25.812 5.203 1.377 1 98.62 364 THR B C 1
ATOM 5673 O O . THR B 1 364 ? 25.094 6.199 1.245 1 98.62 364 THR B O 1
ATOM 5676 N N . GLY B 1 365 ? 26.672 5.039 2.354 1 98.31 365 GLY B N 1
ATOM 5677 C CA . GLY B 1 365 ? 27.094 6.152 3.193 1 98.31 365 GLY B CA 1
ATOM 5678 C C . GLY B 1 365 ? 26.25 6.289 4.453 1 98.31 365 GLY B C 1
ATOM 5679 O O . GLY B 1 365 ? 26.172 7.375 5.031 1 98.31 365 GLY B O 1
ATOM 5680 N N . THR B 1 366 ? 25.562 5.266 4.879 1 98 366 THR B N 1
ATOM 5681 C CA . THR B 1 366 ? 24.766 5.352 6.105 1 98 366 THR B CA 1
ATOM 5682 C C . THR B 1 366 ? 25.266 4.344 7.137 1 98 366 THR B C 1
ATOM 5684 O O . THR B 1 366 ? 26.156 3.541 6.848 1 98 366 THR B O 1
ATOM 5687 N N . SER B 1 367 ? 24.703 4.359 8.266 1 97.31 367 SER B N 1
ATOM 5688 C CA . SER B 1 367 ? 25.328 3.701 9.406 1 97.31 367 SER B CA 1
ATOM 5689 C C . SER B 1 367 ? 24.797 2.281 9.594 1 97.31 367 SER B C 1
ATOM 5691 O O . SER B 1 367 ? 25.375 1.49 10.344 1 97.31 367 SER B O 1
ATOM 5693 N N . ILE B 1 368 ? 23.703 1.915 9 1 97.19 368 ILE B N 1
ATOM 5694 C CA . ILE B 1 368 ? 23.109 0.594 9.156 1 97.19 368 ILE B CA 1
ATOM 5695 C C . ILE B 1 368 ? 22.922 -0.053 7.789 1 97.19 368 ILE B C 1
ATOM 5697 O O . ILE B 1 368 ? 22.359 0.562 6.875 1 97.19 368 ILE B O 1
ATOM 5701 N N . GLU B 1 369 ? 23.328 -1.261 7.637 1 96.62 369 GLU B N 1
ATOM 5702 C CA . GLU B 1 369 ? 23.219 -2.006 6.387 1 96.62 369 GLU B CA 1
ATOM 5703 C C . GLU B 1 369 ? 21.844 -2.656 6.242 1 96.62 369 GLU B C 1
ATOM 5705 O O . GLU B 1 369 ? 21.25 -3.086 7.23 1 96.62 369 GLU B O 1
ATOM 5710 N N . LEU B 1 370 ? 21.422 -2.717 5 1 96.5 370 LEU B N 1
ATOM 5711 C CA . LEU B 1 370 ? 20.234 -3.496 4.664 1 96.5 370 LEU B CA 1
ATOM 5712 C C . LEU B 1 370 ? 20.422 -4.965 5.027 1 96.5 370 LEU B C 1
ATOM 5714 O O . LEU B 1 370 ? 21.5 -5.527 4.797 1 96.5 370 LEU B O 1
ATOM 5718 N N . SER B 1 371 ? 19.359 -5.551 5.609 1 93.94 371 SER B N 1
ATOM 5719 C CA . SER B 1 371 ? 19.453 -6.949 6.02 1 93.94 371 SER B CA 1
ATOM 5720 C C . SER B 1 371 ? 18.062 -7.605 6.027 1 93.94 371 SER B C 1
ATOM 5722 O O . SER B 1 371 ? 17.078 -6.988 5.621 1 93.94 371 SER B O 1
ATOM 5724 N N . ALA B 1 372 ? 18.047 -8.867 6.453 1 90.88 372 ALA B N 1
ATOM 5725 C CA . ALA B 1 372 ? 16.812 -9.625 6.582 1 90.88 372 ALA B CA 1
ATOM 5726 C C . ALA B 1 372 ? 15.844 -8.945 7.543 1 90.88 372 ALA B C 1
ATOM 5728 O O . ALA B 1 372 ? 14.625 -9.133 7.453 1 90.88 372 ALA B O 1
ATOM 5729 N N . ALA B 1 373 ? 16.328 -8.148 8.398 1 90 373 ALA B N 1
ATOM 5730 C CA . ALA B 1 373 ? 15.508 -7.461 9.391 1 90 373 ALA B CA 1
ATOM 5731 C C . ALA B 1 373 ? 14.656 -6.367 8.742 1 90 373 ALA B C 1
ATOM 5733 O O . ALA B 1 373 ? 13.703 -5.875 9.352 1 90 373 ALA B O 1
ATOM 5734 N N . ASP B 1 374 ? 14.984 -6.043 7.52 1 88.38 374 ASP B N 1
ATOM 5735 C CA . ASP B 1 374 ? 14.383 -4.855 6.918 1 88.38 374 ASP B CA 1
ATOM 5736 C C . ASP B 1 374 ? 13.281 -5.242 5.93 1 88.38 374 ASP B C 1
ATOM 5738 O O . ASP B 1 374 ? 12.547 -4.379 5.441 1 88.38 374 ASP B O 1
ATOM 5742 N N . GLY B 1 375 ? 13.211 -6.477 5.609 1 84.88 375 GLY B N 1
ATOM 5743 C CA . GLY B 1 375 ? 12.117 -6.812 4.711 1 84.88 375 GLY B CA 1
ATOM 5744 C C . GLY B 1 375 ? 12.297 -8.156 4.027 1 84.88 375 GLY B C 1
ATOM 5745 O O . GLY B 1 375 ? 13.164 -8.945 4.41 1 84.88 375 GLY B O 1
ATOM 5746 N N . ASP B 1 376 ? 11.398 -8.281 2.98 1 84.88 376 ASP B N 1
ATOM 5747 C CA . ASP B 1 376 ? 11.273 -9.594 2.359 1 84.88 376 ASP B CA 1
ATOM 5748 C C . ASP B 1 376 ? 12.25 -9.75 1.196 1 84.88 376 ASP B C 1
ATOM 5750 O O . ASP B 1 376 ? 12.586 -10.867 0.806 1 84.88 376 ASP B O 1
ATOM 5754 N N . ILE B 1 377 ? 12.609 -8.641 0.666 1 91.38 377 ILE B N 1
ATOM 5755 C CA . ILE B 1 377 ? 13.523 -8.695 -0.473 1 91.38 377 ILE B CA 1
ATOM 5756 C C . ILE B 1 377 ? 14.828 -7.992 -0.126 1 91.38 377 ILE B C 1
ATOM 5758 O O . ILE B 1 377 ? 14.891 -6.758 -0.098 1 91.38 377 ILE B O 1
ATOM 5762 N N . TYR B 1 378 ? 15.773 -8.727 0.212 1 95.25 378 TYR B N 1
ATOM 5763 C CA . TYR B 1 378 ? 17.109 -8.258 0.542 1 95.25 378 TYR B CA 1
ATOM 5764 C C . TYR B 1 378 ? 18.172 -9.109 -0.15 1 95.25 378 TYR B C 1
ATOM 5766 O O . TYR B 1 378 ? 19.25 -9.344 0.403 1 95.25 378 TYR B O 1
ATOM 5774 N N . ASP B 1 379 ? 17.828 -9.641 -1.252 1 97.06 379 ASP B N 1
ATOM 5775 C CA . ASP B 1 379 ? 18.625 -10.609 -1.993 1 97.06 379 ASP B CA 1
ATOM 5776 C C . ASP B 1 379 ? 20.031 -10.07 -2.252 1 97.06 379 ASP B C 1
ATOM 5778 O O . ASP B 1 379 ? 21.031 -10.789 -2.08 1 97.06 379 ASP B O 1
ATOM 5782 N N . TRP B 1 380 ? 20.125 -8.875 -2.584 1 97.88 380 TRP B N 1
ATOM 5783 C CA . TRP B 1 380 ? 21.391 -8.297 -3.004 1 97.88 380 TRP B CA 1
ATOM 5784 C C . TRP B 1 380 ? 22.188 -7.805 -1.803 1 97.88 380 TRP B C 1
ATOM 5786 O O . TRP B 1 380 ? 23.344 -7.375 -1.946 1 97.88 380 TRP B O 1
ATOM 5796 N N . ALA B 1 381 ? 21.594 -7.852 -0.654 1 96.25 381 ALA B N 1
ATOM 5797 C CA . ALA B 1 381 ? 22.328 -7.566 0.575 1 96.25 381 ALA B CA 1
ATOM 5798 C C . ALA B 1 381 ? 23.156 -8.773 1.013 1 96.25 381 ALA B C 1
ATOM 5800 O O . ALA B 1 381 ? 24.016 -8.656 1.883 1 96.25 381 ALA B O 1
ATOM 5801 N N . VAL B 1 382 ? 22.938 -9.891 0.395 1 97.38 382 VAL B N 1
ATOM 5802 C CA . VAL B 1 382 ? 23.672 -11.117 0.699 1 97.38 382 VAL B CA 1
ATOM 5803 C C . VAL B 1 382 ? 24.766 -11.344 -0.342 1 97.38 382 VAL B C 1
ATOM 5805 O O . VAL B 1 382 ? 24.5 -11.328 -1.546 1 97.38 382 VAL B O 1
ATOM 5808 N N . ASP B 1 383 ? 25.969 -11.547 0.125 1 97.25 383 ASP B N 1
ATOM 5809 C CA . ASP B 1 383 ? 27.047 -11.781 -0.821 1 97.25 383 ASP B CA 1
ATOM 5810 C C . ASP B 1 383 ? 26.875 -13.125 -1.533 1 97.25 383 ASP B C 1
ATOM 5812 O O . ASP B 1 383 ? 26.188 -14.016 -1.038 1 97.25 383 ASP B O 1
ATOM 5816 N N . TRP B 1 384 ? 27.531 -13.266 -2.668 1 97.88 384 TRP B N 1
ATOM 5817 C CA . TRP B 1 384 ? 27.266 -14.367 -3.59 1 97.88 384 TRP B CA 1
ATOM 5818 C C . TRP B 1 384 ? 27.609 -15.711 -2.953 1 97.88 384 TRP B C 1
ATOM 5820 O O . TRP B 1 384 ? 26.812 -16.656 -3.006 1 97.88 384 TRP B O 1
ATOM 5830 N N . PRO B 1 385 ? 28.766 -15.859 -2.281 1 98.19 385 PRO B N 1
ATOM 5831 C CA . PRO B 1 385 ? 29.062 -17.156 -1.662 1 98.19 385 PRO B CA 1
ATOM 5832 C C . PRO B 1 385 ? 28.016 -17.547 -0.611 1 98.19 385 PRO B C 1
ATOM 5834 O O . PRO B 1 385 ? 27.594 -18.703 -0.559 1 98.19 385 PRO B O 1
ATOM 5837 N N . THR B 1 386 ? 27.641 -16.594 0.165 1 98.12 386 THR B N 1
ATOM 5838 C CA . THR B 1 386 ? 26.609 -16.859 1.161 1 98.12 386 THR B CA 1
ATOM 5839 C C . THR B 1 386 ? 25.297 -17.234 0.489 1 98.12 386 THR B C 1
ATOM 5841 O O . THR B 1 386 ? 24.625 -18.188 0.917 1 98.12 386 THR B O 1
ATOM 5844 N N . TRP B 1 387 ? 24.938 -16.562 -0.526 1 98.31 387 TRP B N 1
ATOM 5845 C CA . TRP B 1 387 ? 23.719 -16.844 -1.271 1 98.31 387 TRP B CA 1
ATOM 5846 C C . TRP B 1 387 ? 23.719 -18.297 -1.768 1 98.31 387 TRP B C 1
ATOM 5848 O O . TRP B 1 387 ? 22.75 -19.016 -1.567 1 98.31 387 TRP B O 1
ATOM 5858 N N . GLN B 1 388 ? 24.797 -18.719 -2.396 1 98.19 388 GLN B N 1
ATOM 5859 C CA . GLN B 1 388 ? 24.906 -20.078 -2.918 1 98.19 388 GLN B CA 1
ATOM 5860 C C . GLN B 1 388 ? 24.781 -21.109 -1.799 1 98.19 388 GLN B C 1
ATOM 5862 O O . GLN B 1 388 ? 24.219 -22.188 -1.999 1 98.19 388 GLN B O 1
ATOM 5867 N N . SER B 1 389 ? 25.234 -20.719 -0.609 1 98.12 389 SER B N 1
ATOM 5868 C CA . SER B 1 389 ? 25.219 -21.656 0.509 1 98.12 389 SER B CA 1
ATOM 5869 C C . SER B 1 389 ? 23.797 -21.859 1.03 1 98.12 389 SER B C 1
ATOM 5871 O O . SER B 1 389 ? 23.531 -22.812 1.766 1 98.12 389 SER B O 1
ATOM 5873 N N . MET B 1 390 ? 22.891 -21.016 0.633 1 98.19 390 MET B N 1
ATOM 5874 C CA . MET B 1 390 ? 21.5 -21.062 1.098 1 98.19 390 MET B CA 1
ATOM 5875 C C . MET B 1 390 ? 20.672 -21.969 0.204 1 98.19 390 MET B C 1
ATOM 5877 O O . MET B 1 390 ? 19.484 -22.188 0.472 1 98.19 390 MET B O 1
ATOM 5881 N N . SER B 1 391 ? 21.297 -22.469 -0.828 1 98.56 391 SER B N 1
ATOM 5882 C CA . SER B 1 391 ? 20.641 -23.469 -1.665 1 98.56 391 SER B CA 1
ATOM 5883 C C . SER B 1 391 ? 20.469 -24.781 -0.918 1 98.56 391 SER B C 1
ATOM 5885 O O . SER B 1 391 ? 21.359 -25.188 -0.157 1 98.56 391 SER B O 1
ATOM 5887 N N . ALA B 1 392 ? 19.375 -25.375 -1.155 1 98.12 392 ALA B N 1
ATOM 5888 C CA . ALA B 1 392 ? 19.156 -26.672 -0.544 1 98.12 392 ALA B CA 1
ATOM 5889 C C . ALA B 1 392 ? 20 -27.75 -1.235 1 98.12 392 ALA B C 1
ATOM 5891 O O . ALA B 1 392 ? 20.062 -28.891 -0.783 1 98.12 392 ALA B O 1
ATOM 5892 N N . LEU B 1 393 ? 20.578 -27.438 -2.33 1 96.88 393 LEU B N 1
ATOM 5893 C CA . LEU B 1 393 ? 21.391 -28.375 -3.096 1 96.88 393 LEU B CA 1
ATOM 5894 C C . LEU B 1 393 ? 22.875 -28.031 -2.975 1 96.88 393 LEU B C 1
ATOM 5896 O O . LEU B 1 393 ? 23.703 -28.578 -3.693 1 96.88 393 LEU B O 1
ATOM 5900 N N . ALA B 1 394 ? 23.141 -27.031 -2.174 1 88.31 394 ALA B N 1
ATOM 5901 C CA . ALA B 1 394 ? 24.531 -26.641 -1.96 1 88.31 394 ALA B CA 1
ATOM 5902 C C . ALA B 1 394 ? 25.297 -27.75 -1.245 1 88.31 394 ALA B C 1
ATOM 5904 O O . ALA B 1 394 ? 24.719 -28.531 -0.486 1 88.31 394 ALA B O 1
#

pLDDT: mean 88.51, std 21.3, range [16.92, 98.88]

Organism: NCBI:txid1990687

Foldseek 3Di:
DDDPDDDDDDDDDDDPDDPVPPPVPPPPPPVPPPPPPVPPPPPDFPKDKDWVVFFPAEAAQQPDKTKIFIDQWAFPDKFKAKPVRHTADWDADPVRGMITGDDGGDAFIKIWMFGWIAHPVGDIDTDTGMYTHHHFPEEKEWDWLDAAAEEFAQQDKIKIFIQAEQDLQQQQLVQKDKAKVVGFAKDKFWDPDDNYTMIIITGQDGHDAFMKMKIWGAFASGDSDPRYGHDGIDIHIYGYHWAWAWEAEQVQQWIFIATPRRTPDIFFKAFFQQPDPQRWQAAFKFWFRDWDQWDQDDDPPVDGGDIWGLWTDGFPLRETEGEDPVCVVCGRHYHHGSRYIYGHHVVSVVVSVVGGGRHIYGYDDHDHHDDPVTHDDRQRSDNDVRRNVRRPND/DDDPDDPDDDDDDDPPDDPPPPPPPPPPCPPPPPPPPVPPPPDDAPKDKQWVVGFPAEAAQQADKTKIFIDQWAFPDKFKAKPVRHTADWDADPVRGMITGDDGGDAFIKIWMFGWIAHPVGDIDTDTGMYTHHHFPEEKEWDWLDAAAEEFAQQDKIKIFIQAEQDQQQQQLVQKDKAKVVGFAKAKFWDDDDNYTMIIITGQDGHDAFMKMKIWGAFASGDSDPRYGHDGIDIHIYGYHWAWEWEAEQVQQWIFIATPRRTPDIFFKAFFQQPDPQRWQAAFKFWFRDWDQWDQDDDPPVDGGDIWGLWTDGFPLRETEGEDPVCVVCGRHYHHGSRYIYGHHVVSVVVSVVGGGRHIYGYDDHDHHDDPVTHDDRQRSDNDVRRNVSRPND

InterPro domains:
  IPR005490 L,D-transpeptidase catalytic domain [PF03734] (244-363)
  IPR005490 L,D-transpeptidase catalytic domain [PS52029] (244-364)
  IPR005490 L,D-transpeptidase catalytic domain [cd16913] (246-364)
  IPR038063 L,D-transpeptidase catalytic domain-like [G3DSA:2.40.440.10] (245-380)
  IPR038063 L,D-transpeptidase catalytic domain-like [SSF141523] (243-363)
  IPR041280 Bacterial Ig domain, transpeptidase-associated [PF17964] (58-223)
  IPR050979 Bacterial L,D-transpeptidase [PTHR30582] (24-367)

Secondary structure (DSSP, 8-state):
---------------------------------------------S-EEEEESPTT--SB-TTS--EEEEETEEEEEEEEE-TTSPBPPEEE-TTSSEEEE-SPPPTT-EEEEEEEEEETTS-EEE---EEEB---SEEE-EEESS-TT-EE-TTPPEEEEESS--S-HHHHHHTEEEEEES---EEEEEEPPSSS-EEEEEESSPPPTT-EEEEEE--BT-EEETTEEE---EEEEEEE---EEEEEEGGGTEEEEEETTEEEEEEE-B-B--SSGGGPPPBEEEE--EEEEEEEEEETTTEEEEEEEEEEEEETTTEEEEE-GGGGGGTTT---BSSPEEE-HHHHHHHHHH--TT-EEEEES-SSB--GGG-S--GGGS-HHHHHHTSTT-/------------------------------------------PPPS-EEEEESPTT--SB-TTS--EEEEETEEEEEEEEE-TTSPBPPEEE-TTSSEEEE-SPPPTT-EEEEEEEEEETTS-EEE---EEEB---SEEE-EEESS-TT-EE-TTPPEEEEESS--S-HHHHHHTEEEEEES---EEEEEEPPSSS-EEEEEESSPPPTT-EEEEEE--BT-EEETTEEE---EEEEEEE---EEEEEEGGGTEEEEEETTEEEEEEE-B-B--SSGGGPPPBEEEE--EEEEEEEEEETTTEEEEEEEEEEEEETTTEEEEE-GGGGGGTTT---BSS-EEE-HHHHHHHHHH--TT-EEEEES-SSB--GGG-S--GGGS-HHHHHHTSTT-

Solvent-accessible surface area (backbone atoms only — not comparable to full-atom values): 41950 Å² total; per-residue (Å²): 140,79,76,86,85,81,90,82,91,91,77,94,75,84,71,89,80,72,86,74,77,76,75,78,72,79,71,76,74,75,77,68,83,69,77,71,66,73,73,73,71,74,78,74,65,67,41,44,79,48,51,37,67,47,64,69,41,66,59,36,56,31,67,55,83,37,37,38,35,34,42,59,30,28,50,79,42,76,46,43,20,40,82,87,64,49,70,57,62,61,46,66,38,94,81,29,30,39,37,37,55,74,61,71,54,59,70,56,35,46,38,36,44,39,42,33,32,34,12,80,82,69,35,72,46,76,43,70,44,33,35,29,24,32,64,60,80,39,67,41,50,69,46,49,53,69,58,74,69,36,72,31,20,30,56,49,57,49,40,43,40,27,67,37,80,59,65,32,48,42,61,52,50,74,34,48,45,76,48,46,46,65,82,65,69,60,45,49,25,54,52,84,67,68,81,17,30,35,38,37,34,40,55,79,54,69,53,59,61,65,26,38,38,37,39,46,27,63,29,45,62,35,66,27,41,94,50,27,25,29,58,49,63,48,75,40,41,32,35,28,35,64,48,47,39,34,44,32,41,48,82,64,16,35,38,32,35,29,46,76,85,35,74,77,43,81,39,54,17,18,28,22,43,52,86,45,81,72,15,39,34,52,14,38,42,36,35,30,61,30,34,24,53,33,32,64,47,64,52,79,89,77,42,68,48,36,63,34,43,26,29,32,32,37,40,73,65,69,30,32,42,21,30,32,81,90,47,53,92,35,38,44,73,42,46,73,34,65,20,27,37,33,23,44,63,68,55,16,46,54,50,51,72,68,62,47,50,13,20,34,33,40,28,38,79,49,94,44,68,50,40,75,89,39,35,88,72,39,70,65,48,46,54,68,70,62,39,47,62,36,21,64,80,94,130,74,96,77,84,77,84,84,89,80,87,85,90,82,77,84,80,73,89,75,78,79,77,83,77,81,75,78,76,77,80,69,83,69,77,74,68,72,75,74,73,74,79,75,64,67,40,44,79,47,50,37,67,46,64,68,41,65,60,36,55,30,67,55,83,37,38,38,36,34,42,60,32,26,49,79,40,75,47,44,19,40,83,86,64,48,71,57,62,61,48,66,38,95,81,28,30,40,38,37,54,73,62,73,55,58,69,55,34,47,38,35,44,40,41,32,31,34,13,80,82,70,35,70,44,79,44,69,42,34,34,28,23,32,64,62,79,39,67,41,50,70,46,50,51,68,57,72,70,36,71,33,21,28,58,51,57,48,40,45,42,26,66,36,79,59,68,33,45,41,61,51,51,73,33,48,44,77,48,46,46,67,82,65,68,60,44,51,25,55,53,83,67,68,81,17,29,34,39,37,33,40,54,79,54,70,53,60,60,67,27,36,40,36,39,47,27,63,30,45,62,34,68,26,42,94,50,28,24,28,58,49,63,48,74,39,41,32,34,27,34,65,48,46,40,32,44,32,40,47,83,65,16,36,38,32,35,29,45,76,84,37,74,78,42,80,39,52,17,17,29,22,44,52,85,46,78,73,15,37,34,51,15,38,43,36,34,31,61,31,33,24,54,32,32,64,47,64,52,78,89,77,41,67,45,37,62,35,44,26,30,31,31,35,39,73,65,70,30,31,42,22,32,35,80,90,46,54,90,35,37,45,73,42,47,73,35,66,21,28,36,34,23,44,63,68,55,16,46,55,49,50,72,67,61,46,50,13,19,34,34,40,28,37,80,50,94,46,68,48,41,75,90,39,36,88,71,40,71,66,48,46,55,67,71,61,39,46,61,37,20,64,79,95

Sequence (788 aa):
MHELGSRTSRKRVANVAAALISLVALLAGCTVGSQSGTPVAPPEPVVHVTQNPESGSQDVNPVSPVSATAAEGTFTDIALVNADGRAVQGVLSPDRTTFTVGEALGYGSTYTWQGTAVGTDGQTVTVDGSFTTVQPEQTISANLNIGDGQEVGIAAPIIVQFHDTVEDKAAVEKAMTVTTTPPTPGSWAWLPDDNGSRAHWRPQNYWAPGTTVNLDARLYGLDFGDGAYGAEDLSLDFTIGRSQIVIAHAPSHRMQVVRDGQTIMDIPVSYGEGNEPRNVTRSGIHMVTEKHEDFLMSNPPFYENVRERWAVRISNNGEFIHANPETLGVQGSSNVTNGCINLSLGDAQQFFGTAMYGDPVEVTGTSIELSAADGDIYDWAVDWPTWQSMSALAMHELGSRTSRKRVANVAAALISLVALLAGCTVGSQSGTPVAPPEPVVHVTQNPESGSQDVNPVSPVSATAAEGTFTDIALVNADGRAVQGVLSPDRTTFTVGEALGYGSTYTWQGTAVGTDGQTVTVDGSFTTVQPEQTISANLNIGDGQEVGIAAPIIVQFHDTVEDKAAVEKAMTVTTTPPTPGSWAWLPDDNGSRAHWRPQNYWAPGTTVNLDARLYGLDFGDGAYGAEDLSLDFTIGRSQIVIAHAPSHRMQVVRDGQTIMDIPVSYGEGNEPRNVTRSGIHMVTEKHEDFLMSNPPFYENVRERWAVRISNNGEFIHANPETLGVQGSSNVTNGCINLSLGDAQQFFGTAMYGDPVEVTGTSIELSAADGDIYDWAVDWPTWQSMSALA

Nearest PDB structures (foldseek):
  6d5a-assembly1_A  TM=9.635E-01  e=6.013E-49  Mycobacterium tuberculosis H37Rv
  4z7a-assembly1_A  TM=9.463E-01  e=3.560E-49  Mycobacterium tuberculosis H37Ra
  4zfq-assembly1_A  TM=9.627E-01  e=6.362E-48  Mycobacterium tuberculosis CDC1551
  5dcc-assembly2_B  TM=9.067E-01  e=2.349E-35  Mycobacterium tuberculosis CDC1551
  7a1c-assembly1_A  TM=9.228E-01  e=9.517E-26  Mycobacterium tuberculosis H37Rv